Protein AF-A0A6G0T8Z0-F1 (afdb_monomer)

Secondary structure (DSSP, 8-state):
-EEEEESB-TT-HHHHHHHHHHHHHHHT----EEEE-S------SHHHHHHS-S-GGG---TTHHHHHTTSS--SSEEEE---SSS-HHHHHTTTT-EEEETTEEE--SEEEEEETTEEEEEE-SB--HHHHTB-----SSPPTTHHHHTTB--HHHHHHHTT--SPPSEEEESSPBTTGGGGB-HHHHHHH-TTHHHHHHTT-SSBHHHHHHHHHH--SEEEE-SSSS-EEEEEE---SS-SSS---EEEEEE--BSSTT---EEEEE----TTS-S-EEE-HHHHHHHHHTGGG---SSSB-----TTSSS----PPPHHHHHHHHHHTTT--BPP------S--SS---HHHHHHHHHHT---HHHHHHT----SS--S-TTSSHHHHHHHGGGS------------------------PPPPPPPP----------------------------TT---SHHHHHHHHTEETTEESS-HHHHHHHHHHHHHHHHHHHHHTTS-THHHHHHHHHTHHHHHHHHHHHHHHHHHHHHHHHHHHHS-HHHHHHHTTHHHHHHHHHHHHHHT-PPPHHHHHHHHHHHHHHHHHH--S----PPPSS-HHHHHHHHHHHHHHHHHHHHHHHHHTTSGGGGGS-HHHHHHHHHHHHHHHHHHHHHHHHHH-S-----TTHHHH-HHHHHHHHHHHHHHHHHHHHHTTS-HHHHHHHHHHHHHHHHHHHHHHH-----HHHHHHHHHHHHHHHHHHHS-SS-S-HHHHHHHHHHHHHHHHHHHS---HHHHHHHHHHHHHHHHHTTSS----------------------------------------------------PPPPHHHHHHHHHHHHHHHHHHHHHHHHHHGGGHHHHIIIIIHHHHHHHHTSS-HHHHHHHHHHHHHHHHH-S-HHHHHHHHIIIIIISTT--HHHHHHHHHHHHHHHHHHHHHHTTPPPPHHHHHHHHHHHHHHHTSTTTHHHHHHHHHHHHHHH-HHHHHHHHHHH-HHHHHHHHHHHHHTT--------------------------------S-------------------------------------------------------------------

InterPro domains:
  IPR004843 Calcineurin-like, phosphoesterase domain [PF00149] (1-229)
  IPR007271 Nucleotide-sugar transporter [PF04142] (479-751)
  IPR007708 Lariat debranching enzyme, C-terminal [PF05011] (248-366)
  IPR007708 Lariat debranching enzyme, C-terminal [SM01124] (235-368)
  IPR011989 Armadillo-like helical [G3DSA:1.25.10.10] (867-1034)
  IPR016024 Armadillo-type fold [SSF48371] (870-1033)
  IPR029052 Metallo-dependent phosphatase-like [G3DSA:3.60.21.10] (9-257)
  IPR029052 Metallo-dependent phosphatase-like [SSF56300] (1-234)
  IPR037185 Multidrug transporter EmrE superfamily [SSF103481] (680-753)
  IPR041816 Lariat debranching enzyme, N-terminal metallophosphatase domain [cd00844] (3-265)

Foldseek 3Di:
DKEKEFFAALLQLVLVLVVQVVCCVVVVHDHAEYEYQANNALDLDVLLLVLFLDDPVSRDNRHNNCQAVVVDPRPHQYEYAYERGYSLLLLLLQQCKDASGHSYIYRHCWAWKDFQAAIETEHFYAADPLLQLFAQQADPPGDSVSSRSSRHHHPLNLLLLLLDDPAHAEYHHAWDQFPQCVQFDVVVVCVVVVVCVVCNVVSNGTDDSVNVSCLRRLHQEYEYHDPAAWTWGKAFHDDPDDDDDDGRIYTYIYFHYPDPPGRRMDIDDDDGNPVDHRFMFHDLQSLLSCLVCQVVRDNGRDGDDADDPPDPDDSNSNDDVVSSVVLCVLVVVGRTQDSPRDNDPDSPQDRHPSVVVSCVSSVHDSSSCVSSVVDPPPPPDPDPPPPVVVVVVVVPPPDDDDDDDDDDDDDDDDDDDDDDDDDDDDDDDDDDDDDDDDDDDDDDDDDDDDDDDDPDDDPQPLFPPLLVLLLVCDDVLHHLADQLLLQLLLLVLLLVVLLVVCVVPDPPVVLVVLCVVQVVLLVLLLLLLLLVLLLSVLSSVLSSFDDPLVLQLLLLVLLLVLQVLLCVLVVDDDDPLLNVLSVLLSVLSNLQSDDPDDDDDDGPDDPVVSVVSSVSSSNSVSNSLQSLLCLLPHDSNVPPDLSSSSNSNSVSNSVSSVVVVVVVVVVPPDDPNDNCVCVVDPSSVVSSNVSSVVVNVSSVLSSPDPSSLVSLLVSVLSLVSLVVCCVPVVDDQDPSSVSSNVSSVVSSVSCVVPPPDPDPRPLSSVVVSVVVVVVSVVVPDDDVVVVVVVVVVVVVVVVVVPPDDDDDDDDDDDDDDDDDDDDDDDDDDDDDDDDDDDDDDDDDDDDDDDDDDDDDDDDDSVVVVVVVLVVLLVVLQVLLVCLQVPPPCNCVVCQPPPLLVLLVQLLPPDVSSNVSSLSSLLSNLQRPPDSLSSLVSLLVQQQVDPPRDLSSVLSSLVSNLVSLLSNCVNCPPDDDPPVSVVSLLVSLLVQCVPPSCVVSSLVSLVSVCVRRDVVVSLVVCVVPPVVSSVSSVVVCVVSVVPPDDDDDDDDDDDDDYDDDDDDDDDDDDDDDDDDDDDDDDDDDDDDDDDDDDDDDDDDDDDDDDDDDDDDDDDDDDDDDDDDDDDDDDDDDDDDDDDDD

Mean predicted aligned error: 23.26 Å

Organism: Aphis glycines (NCBI:txid307491)

Sequence (1140 aa):
MKIAIEGCAHGELQQIYNTIDLIEKRDNIKVDLLICCGDFQATRNNEDLLTMAVPPKYRQMCTFHKYYTGELVAPILTIFIGGNHEASNHLQELSYGGWAAPNIYYMGLAGVINVGGIRIGGISGIYKSNDYMRGRHEKQPYTEQTKRSIYHIRQLEVFRLKQLKQPIDIMLSHDWPQGIENHGNLKQLLKYKPFFETDIKEGKLGSKPTRELLDELKPKYWFSAHLHCKFAAIVNHTSKDNEETEKKCTKFLSLDKCLPNKRFLQILDIPHDDSKSINLMYDIEWLTILHLTNHLLNTNSNMYYLPGPTASERFDFTPTEEEKTAVFDMFSHDLRIPNNFITLENYKSKTNPQTTNFCEKLCIDDPLALLLGQWSRSNLTENEHEMDSTFSSFVNSTVCSNNEDEIEDTEKSSEKLTMSPFILPEPKNDSTYSNINENSFLNNCSSITMPNTSIEKSDEDIHQSQGLLVKLSQDKGIYNYNIVSVIILTEVTKLVISFFLFCKDNPIRSIIYQTRENYTVLILYMVPAFLYCLYNNLAFVNLSIFDPTTYFILLQLRVILTGIVYQCLFKKDLSKIQWLSLVLLTVGCIIKELKMEGGIQQQPYSLFISLLLMLTQILCSCLAGVYNEYLLKKGQGVNVNVYVQNIYMYTDSILCNLLLWITFKHNENKSNASETDIFKNYMVMFIILNSAMYGVVTSLLLHSLNSIIKVFATAIELVLIAVLSWVLLGYPITLQTMAAVCIVSCSVVVYAKNPITKSTLLKKMGILALIIIVGVYLLARPTPYRCRYAVQAHRRNNHANRHAASGCPALRRPGVHARKVSLRPLPSGTDARLAVRDQEEQVSGQRRPTGSIRRAGRPTAASRMAGRCIVRLHGSRVLAYVIPAVGPQLDALMSPTILPAVITNLAHFSPALRSSSMDAILVYVQHSADPEFVLKSMIVQGLDISGAKSSLTVNVMECVPVVLQQIVKRNGERPIAIPTFVHLVTALSNKMVQATFQQAAVYCLDRVKEIVGRNKFDHYLETFHPIIKKDFEVLCEVYRISSSSGRDSSISSYDDEDDVETPKTPRRVTFGGELIKIRSPEVSDDYHEVQKSTGIPIPIKPALSLPKHPKNEMENTSIKLPLSRQRNYKNMKTDKTFKK

Structure (mmCIF, N/CA/C/O backbone):
data_AF-A0A6G0T8Z0-F1
#
_entry.id   AF-A0A6G0T8Z0-F1
#
loop_
_atom_site.group_PDB
_atom_site.id
_atom_site.type_symbol
_atom_site.label_atom_id
_atom_site.label_alt_id
_atom_site.label_comp_id
_atom_site.label_asym_id
_atom_site.label_entity_id
_atom_site.label_seq_id
_atom_site.pdbx_PDB_ins_code
_atom_site.Cartn_x
_atom_site.Cartn_y
_atom_site.Cartn_z
_atom_site.occupancy
_atom_site.B_iso_or_equiv
_atom_site.auth_seq_id
_atom_site.auth_comp_id
_atom_site.auth_asym_id
_atom_site.auth_atom_id
_atom_site.pdbx_PDB_model_num
ATOM 1 N N . MET A 1 1 ? -19.562 -1.242 33.230 1.00 91.38 1 MET A N 1
ATOM 2 C CA . MET A 1 1 ? -19.415 -2.242 32.150 1.00 91.38 1 MET A CA 1
ATOM 3 C C . MET A 1 1 ? -17.950 -2.608 32.000 1.00 91.38 1 MET A C 1
ATOM 5 O O . MET A 1 1 ? -17.120 -1.717 31.822 1.00 91.38 1 MET A O 1
ATOM 9 N N . LYS A 1 2 ? -17.621 -3.898 32.023 1.00 95.44 2 LYS A N 1
ATOM 10 C CA . LYS A 1 2 ? -16.270 -4.412 31.776 1.00 95.44 2 LYS A CA 1
ATOM 11 C C . LYS A 1 2 ? -16.101 -4.715 30.294 1.00 95.44 2 LYS A C 1
ATOM 13 O O . LYS A 1 2 ? -16.612 -5.708 29.781 1.00 95.44 2 LYS A O 1
ATOM 18 N N . ILE A 1 3 ? -15.371 -3.840 29.614 1.00 97.81 3 ILE A N 1
ATOM 19 C CA . ILE A 1 3 ? -15.199 -3.853 28.163 1.00 97.81 3 ILE A CA 1
ATOM 20 C C . ILE A 1 3 ? -13.775 -4.295 27.833 1.00 97.81 3 ILE A C 1
ATOM 22 O O . ILE A 1 3 ? -12.802 -3.683 28.281 1.00 97.81 3 ILE A O 1
ATOM 26 N N . ALA A 1 4 ? -13.639 -5.352 27.037 1.00 98.19 4 ALA A N 1
ATOM 27 C CA . ALA A 1 4 ? -12.366 -5.766 26.467 1.00 98.19 4 ALA A CA 1
ATOM 28 C C . ALA A 1 4 ? -12.080 -4.956 25.195 1.00 98.19 4 ALA A C 1
ATOM 30 O O . ALA A 1 4 ? -12.844 -5.010 24.237 1.00 98.19 4 ALA A O 1
ATOM 31 N N . ILE A 1 5 ? -10.971 -4.220 25.174 1.00 98.31 5 ILE A N 1
ATOM 32 C CA . ILE A 1 5 ? -10.472 -3.509 23.993 1.00 98.31 5 ILE A CA 1
ATOM 33 C C . ILE A 1 5 ? -9.360 -4.343 23.354 1.00 98.31 5 ILE A C 1
ATOM 35 O O . ILE A 1 5 ? -8.440 -4.782 24.050 1.00 98.31 5 ILE A O 1
ATOM 39 N N . GLU A 1 6 ? -9.434 -4.543 22.041 1.00 97.94 6 GLU A N 1
ATOM 40 C CA . GLU A 1 6 ? -8.470 -5.279 21.218 1.00 97.94 6 GLU A CA 1
ATOM 41 C C . GLU A 1 6 ? -7.914 -4.381 20.098 1.00 97.94 6 GLU A C 1
ATOM 43 O O . GLU A 1 6 ? -8.619 -3.520 19.563 1.00 97.94 6 GLU A O 1
ATOM 48 N N . GLY A 1 7 ? -6.627 -4.548 19.781 1.00 96.06 7 GLY A N 1
ATOM 49 C CA . GLY A 1 7 ? -5.911 -3.778 18.765 1.00 96.06 7 GLY A CA 1
ATOM 50 C C . GLY A 1 7 ? -6.154 -4.246 17.327 1.00 96.06 7 GLY A C 1
ATOM 51 O O . GLY A 1 7 ? -6.980 -3.671 16.623 1.00 96.06 7 GLY A O 1
ATOM 52 N N . CYS A 1 8 ? -5.336 -5.195 16.850 1.00 95.94 8 CYS A N 1
ATOM 53 C CA . CYS A 1 8 ? -5.484 -5.790 15.513 1.00 95.94 8 CYS A CA 1
ATOM 54 C C . CYS A 1 8 ? -5.655 -7.309 15.621 1.00 95.94 8 CYS A C 1
ATOM 56 O O . CYS A 1 8 ? -4.666 -8.030 15.832 1.00 95.94 8 CYS A O 1
ATOM 58 N N . ALA A 1 9 ? -6.874 -7.790 15.386 1.00 93.38 9 ALA A N 1
ATOM 59 C CA . ALA A 1 9 ? -7.212 -9.198 15.556 1.00 93.38 9 ALA A CA 1
ATOM 60 C C . ALA A 1 9 ? -6.564 -10.128 14.518 1.00 93.38 9 ALA A C 1
ATOM 62 O O . ALA A 1 9 ? -6.271 -11.281 14.826 1.00 93.38 9 ALA A O 1
ATOM 63 N N . HIS A 1 10 ? -6.379 -9.668 13.277 1.00 91.38 10 HIS A N 1
ATOM 64 C CA . HIS A 1 10 ? -5.915 -10.465 12.131 1.00 91.38 10 HIS A CA 1
ATOM 65 C C . HIS A 1 10 ? -6.672 -11.798 11.918 1.00 91.38 10 HIS A C 1
ATOM 67 O O . HIS A 1 10 ? -6.127 -12.766 11.383 1.00 91.38 10 HIS A O 1
ATOM 73 N N . GLY A 1 11 ? -7.947 -11.859 12.319 1.00 90.81 11 GLY A N 1
ATOM 74 C CA . GLY A 1 11 ? -8.794 -13.054 12.232 1.00 90.81 11 GLY A CA 1
ATOM 75 C C . GLY A 1 11 ? -8.539 -14.121 13.309 1.00 90.81 11 GLY A C 1
ATOM 76 O O . GLY A 1 11 ? -9.153 -15.193 13.255 1.00 90.81 11 GLY A O 1
ATOM 77 N N . GLU A 1 12 ? -7.681 -13.848 14.297 1.00 93.56 12 GLU A N 1
ATOM 78 C CA . GLU A 1 12 ? -7.335 -14.742 15.419 1.00 93.56 12 GLU A CA 1
ATOM 79 C C . GLU A 1 12 ? -8.383 -14.707 16.551 1.00 93.56 12 GLU A C 1
ATOM 81 O O . GLU A 1 12 ? -8.062 -14.760 17.738 1.00 93.56 12 GLU A O 1
ATOM 86 N N . LEU A 1 13 ? -9.667 -14.623 16.187 1.00 95.12 13 LEU A N 1
ATOM 87 C CA . LEU A 1 13 ? -10.792 -14.439 17.112 1.00 95.12 13 LEU A CA 1
ATOM 88 C C . LEU A 1 13 ? -10.840 -15.512 18.206 1.00 95.12 13 LEU A C 1
ATOM 90 O O . LEU A 1 13 ? -11.036 -15.183 19.372 1.00 95.12 13 LEU A O 1
ATOM 94 N N . GLN A 1 14 ? -10.565 -16.776 17.870 1.00 93.94 14 GLN A N 1
ATOM 95 C CA . GLN A 1 14 ? -10.483 -17.838 18.877 1.00 93.94 14 GLN A CA 1
ATOM 96 C C . GLN A 1 14 ? -9.370 -17.587 19.912 1.00 93.94 14 GLN A C 1
ATOM 98 O O . GLN A 1 14 ? -9.564 -17.882 21.088 1.00 93.94 14 GLN A O 1
ATOM 103 N N . GLN A 1 15 ? -8.222 -17.017 19.519 1.00 94.38 15 GLN A N 1
ATOM 104 C CA . GLN A 1 15 ? -7.159 -16.663 20.471 1.00 94.38 15 GLN A CA 1
ATOM 105 C C . GLN A 1 15 ? -7.593 -15.507 21.379 1.00 94.38 15 GLN A C 1
ATOM 107 O O . GLN A 1 15 ? -7.309 -15.535 22.576 1.00 94.38 15 GLN A O 1
ATOM 112 N N . ILE A 1 16 ? -8.323 -14.527 20.836 1.00 96.62 16 ILE A N 1
ATOM 113 C CA . ILE A 1 16 ? -8.872 -13.395 21.593 1.00 96.62 16 ILE A CA 1
ATOM 114 C C . ILE A 1 16 ? -9.897 -13.887 22.621 1.00 96.62 16 ILE A C 1
ATOM 116 O O . ILE A 1 16 ? -9.712 -13.636 23.811 1.00 96.62 16 ILE A O 1
ATOM 120 N N . TYR A 1 17 ? -10.911 -14.659 22.211 1.00 97.44 17 TYR A N 1
ATOM 121 C CA . TYR A 1 17 ? -11.910 -15.203 23.139 1.00 97.44 17 TYR A CA 1
ATOM 122 C C . TYR A 1 17 ? -11.292 -16.139 24.187 1.00 97.44 17 TYR A C 1
ATOM 124 O O . TYR A 1 17 ? -11.612 -16.005 25.364 1.00 97.44 17 TYR A O 1
ATOM 132 N N . ASN A 1 18 ? -10.355 -17.018 23.806 1.00 95.88 18 ASN A N 1
ATOM 133 C CA . ASN A 1 18 ? -9.635 -17.867 24.767 1.00 95.88 18 ASN A CA 1
ATOM 134 C C . ASN A 1 18 ? -8.807 -17.031 25.760 1.00 95.88 18 ASN A C 1
ATOM 136 O O . ASN A 1 18 ? -8.701 -17.387 26.930 1.00 95.88 18 ASN A O 1
ATOM 140 N N . THR A 1 19 ? -8.219 -15.915 25.316 1.00 95.69 19 THR A N 1
ATOM 141 C CA . THR A 1 19 ? -7.481 -15.001 26.203 1.00 95.69 19 THR A CA 1
ATOM 142 C C . THR A 1 19 ? -8.427 -14.298 27.174 1.00 95.69 19 THR A C 1
ATOM 144 O O . THR A 1 19 ? -8.080 -14.155 28.344 1.00 95.69 19 THR A O 1
ATOM 147 N N . ILE A 1 20 ? -9.621 -13.896 26.726 1.00 97.19 20 ILE A N 1
ATOM 148 C CA . ILE A 1 20 ? -10.634 -13.292 27.601 1.00 97.19 20 ILE A CA 1
ATOM 149 C C . ILE A 1 20 ? -11.137 -14.319 28.622 1.00 97.19 20 ILE A C 1
ATOM 151 O O . ILE A 1 20 ? -11.077 -14.030 29.808 1.00 97.19 20 ILE A O 1
ATOM 155 N N . ASP A 1 21 ? -11.524 -15.526 28.201 1.00 97.19 21 ASP A N 1
ATOM 156 C CA . ASP A 1 21 ? -11.962 -16.627 29.080 1.00 97.19 21 ASP A CA 1
ATOM 157 C C . ASP A 1 21 ? -10.933 -16.958 30.182 1.00 97.19 21 ASP A C 1
ATOM 159 O O . ASP A 1 21 ? -11.286 -17.116 31.353 1.00 97.19 21 ASP A O 1
ATOM 163 N N . LEU A 1 22 ? -9.639 -16.981 29.839 1.00 96.31 22 LEU A N 1
ATOM 164 C CA . LEU A 1 22 ? -8.559 -17.159 30.814 1.00 96.31 22 LEU A CA 1
ATOM 165 C C . LEU A 1 22 ? -8.447 -15.990 31.807 1.00 96.31 22 LEU A C 1
ATOM 167 O O . LEU A 1 22 ? -8.114 -16.218 32.970 1.00 96.31 22 LEU A O 1
ATOM 171 N N . ILE A 1 23 ? -8.718 -14.753 31.381 1.00 95.81 23 ILE A N 1
ATOM 172 C CA . ILE A 1 23 ? -8.707 -13.578 32.265 1.00 95.81 23 ILE A CA 1
ATOM 173 C C . ILE A 1 23 ? -9.970 -13.539 33.139 1.00 95.81 23 ILE A C 1
ATOM 175 O O . ILE A 1 23 ? -9.850 -13.293 34.337 1.00 95.81 23 ILE A O 1
ATOM 179 N N . GLU A 1 24 ? -11.147 -13.854 32.589 1.00 97.06 24 GLU A N 1
ATOM 180 C CA . GLU A 1 24 ? -12.406 -13.991 33.337 1.00 97.06 24 GLU A CA 1
ATOM 181 C C . GLU A 1 24 ? -12.250 -14.981 34.497 1.00 97.06 24 GLU A C 1
ATOM 183 O O . GLU A 1 24 ? -12.556 -14.653 35.646 1.00 97.06 24 GLU A O 1
ATOM 188 N N . LYS A 1 25 ? -11.682 -16.160 34.212 1.00 96.31 25 LYS A N 1
ATOM 189 C CA . LYS A 1 25 ? -11.425 -17.218 35.201 1.00 96.31 25 LYS A CA 1
ATOM 190 C C . LYS A 1 25 ? -10.343 -16.855 36.218 1.00 96.31 25 LYS A C 1
ATOM 192 O O . LYS A 1 25 ? -10.483 -17.208 37.385 1.00 96.31 25 LYS A O 1
ATOM 197 N N . ARG A 1 26 ? -9.264 -16.181 35.801 1.00 96.62 26 ARG A N 1
ATOM 198 C CA . ARG A 1 26 ? -8.142 -15.825 36.692 1.00 96.62 26 ARG A CA 1
ATOM 199 C C . ARG A 1 26 ? -8.487 -14.669 37.630 1.00 96.62 26 ARG A C 1
ATOM 201 O O . ARG A 1 26 ? -8.154 -14.731 38.809 1.00 96.62 26 ARG A O 1
ATOM 208 N N . ASP A 1 27 ? -9.136 -13.629 37.110 1.00 95.00 27 ASP A N 1
ATOM 209 C CA . ASP A 1 27 ? -9.414 -12.392 37.854 1.00 95.00 27 ASP A CA 1
ATOM 210 C C . ASP A 1 27 ? -10.822 -12.388 38.486 1.00 95.00 27 ASP A C 1
ATOM 212 O O . ASP A 1 27 ? -11.193 -11.426 39.156 1.00 95.00 27 ASP A O 1
ATOM 216 N N . ASN A 1 28 ? -11.598 -13.463 38.283 1.00 94.50 28 ASN A N 1
ATOM 217 C CA . ASN A 1 28 ? -12.999 -13.623 38.687 1.00 94.50 28 ASN A CA 1
ATOM 218 C C . ASN A 1 28 ? -13.881 -12.443 38.236 1.00 94.50 28 ASN A C 1
ATOM 220 O O . ASN A 1 28 ? -14.538 -11.766 39.033 1.00 94.50 28 ASN A O 1
ATOM 224 N N . ILE A 1 29 ? -13.858 -12.173 36.930 1.00 95.62 29 ILE A N 1
ATOM 225 C CA . ILE A 1 29 ? -14.641 -11.113 36.288 1.00 95.62 29 ILE A CA 1
ATOM 226 C C . ILE A 1 29 ? -15.451 -11.668 35.119 1.00 95.62 29 ILE A C 1
ATOM 228 O O . ILE A 1 29 ? -15.046 -12.636 34.487 1.00 95.62 29 ILE A O 1
ATOM 232 N N . LYS A 1 30 ? -16.558 -11.002 34.788 1.00 95.06 30 LYS A N 1
ATOM 233 C CA . LYS A 1 30 ? -17.209 -11.127 33.483 1.00 95.06 30 LYS A CA 1
ATOM 234 C C . LYS A 1 30 ? -16.829 -9.929 32.609 1.00 95.06 30 LYS A C 1
ATOM 236 O O . LYS A 1 30 ? -16.632 -8.831 33.133 1.00 95.06 30 LYS A O 1
ATOM 241 N N . VAL A 1 31 ? -16.686 -10.163 31.311 1.00 96.94 31 VAL A N 1
ATOM 242 C CA . VAL A 1 31 ? -16.575 -9.163 30.248 1.00 96.94 31 VAL A CA 1
ATOM 243 C C . VAL A 1 31 ? -17.905 -9.111 29.505 1.00 96.94 31 VAL A C 1
ATOM 245 O O . VAL A 1 31 ? -18.423 -10.134 29.054 1.00 96.94 31 VAL A O 1
ATOM 248 N N . ASP A 1 32 ? -18.430 -7.899 29.378 1.00 95.88 32 ASP A N 1
ATOM 249 C CA . ASP A 1 32 ? -19.763 -7.614 28.846 1.00 95.88 32 ASP A CA 1
ATOM 250 C C . ASP A 1 32 ? -19.732 -7.388 27.324 1.00 95.88 32 ASP A C 1
ATOM 252 O O . ASP A 1 32 ? -20.651 -7.769 26.600 1.00 95.88 32 ASP A O 1
ATOM 256 N N . LEU A 1 33 ? -18.649 -6.769 26.839 1.00 97.56 33 LEU A N 1
ATOM 257 C CA . LEU A 1 33 ? -18.468 -6.319 25.459 1.00 97.56 33 LEU A CA 1
ATOM 258 C C . LEU A 1 33 ? -16.999 -6.470 25.033 1.00 97.56 33 LEU A C 1
ATOM 260 O O . LEU A 1 33 ? -16.087 -6.121 25.787 1.00 97.56 33 LEU A O 1
ATOM 264 N N . LEU A 1 34 ? -16.769 -6.935 23.805 1.00 98.44 34 LEU A N 1
ATOM 265 C CA . LEU A 1 34 ? -15.481 -6.897 23.110 1.00 98.44 34 LEU A CA 1
ATOM 266 C C . LEU A 1 34 ? -15.522 -5.832 22.005 1.00 98.44 34 LEU A C 1
ATOM 268 O O . LEU A 1 34 ? -16.447 -5.803 21.196 1.00 98.44 34 LEU A O 1
ATOM 272 N N . ILE A 1 35 ? -14.499 -4.980 21.952 1.00 98.56 35 ILE A N 1
ATOM 273 C CA . ILE A 1 35 ? -14.299 -3.962 20.918 1.00 98.56 35 ILE A CA 1
ATOM 274 C C . ILE A 1 35 ? -12.988 -4.244 20.181 1.00 98.56 35 ILE A C 1
ATOM 276 O O . ILE A 1 35 ? -11.913 -4.089 20.764 1.00 98.56 35 ILE A O 1
ATOM 280 N N . CYS A 1 36 ? -13.059 -4.596 18.896 1.00 98.50 36 CYS A N 1
ATOM 281 C CA . CYS A 1 36 ? -11.875 -4.745 18.042 1.00 98.50 36 CYS A CA 1
ATOM 282 C C . CYS A 1 36 ? -11.640 -3.489 17.191 1.00 98.50 36 CYS A C 1
ATOM 284 O O . CYS A 1 36 ? -12.494 -3.081 16.399 1.00 98.50 36 CYS A O 1
ATOM 286 N N . CYS A 1 37 ? -10.446 -2.906 17.298 1.00 97.94 37 CYS A N 1
ATOM 287 C CA . CYS A 1 37 ? -10.084 -1.647 16.639 1.00 97.94 37 CYS A CA 1
ATOM 288 C C . CYS A 1 37 ? -9.593 -1.815 15.180 1.00 97.94 37 CYS A C 1
ATOM 290 O O . CYS A 1 37 ? -8.911 -0.935 14.655 1.00 97.94 37 CYS A O 1
ATOM 292 N N . GLY A 1 38 ? -9.934 -2.919 14.507 1.00 94.88 38 GLY A N 1
ATOM 293 C CA . GLY A 1 38 ? -9.711 -3.157 13.071 1.00 94.88 38 GLY A CA 1
ATOM 294 C C . GLY A 1 38 ? -8.622 -4.170 12.713 1.00 94.88 38 GLY A C 1
ATOM 295 O O . GLY A 1 38 ? -8.073 -4.850 13.571 1.00 94.88 38 GLY A O 1
ATOM 296 N N . ASP A 1 39 ? -8.360 -4.322 11.410 1.00 96.56 39 ASP A N 1
ATOM 297 C CA . ASP A 1 39 ? -7.684 -5.499 10.831 1.00 96.56 39 ASP A CA 1
ATOM 298 C C . ASP A 1 39 ? -8.350 -6.809 11.318 1.00 96.56 39 ASP A C 1
ATOM 300 O O . ASP A 1 39 ? -7.689 -7.785 11.676 1.00 96.56 39 ASP A O 1
ATOM 304 N N . PHE A 1 40 ? -9.687 -6.814 11.359 1.00 97.06 40 PHE A N 1
ATOM 305 C CA . PHE A 1 40 ? -10.518 -7.884 11.913 1.00 97.06 40 PHE A CA 1
ATOM 306 C C . PHE A 1 40 ? -10.476 -9.156 11.053 1.00 97.06 40 PHE A C 1
ATOM 308 O O . PHE A 1 40 ? -10.515 -10.266 11.584 1.00 97.06 40 PHE A O 1
ATOM 315 N N . GLN A 1 41 ? -10.329 -8.997 9.731 1.00 95.38 41 GLN A N 1
ATOM 316 C CA . GLN A 1 41 ? -10.283 -10.068 8.731 1.00 95.38 41 GLN A CA 1
ATOM 317 C C . GLN A 1 41 ? -11.568 -10.918 8.705 1.00 95.38 41 GLN A C 1
ATOM 319 O O . GLN A 1 41 ? -11.531 -12.141 8.846 1.00 95.38 41 GLN A O 1
ATOM 324 N N . ALA A 1 42 ? -12.708 -10.265 8.444 1.00 95.38 42 ALA A N 1
ATOM 325 C CA . ALA A 1 42 ? -14.044 -10.873 8.313 1.00 95.38 42 ALA A CA 1
ATOM 326 C C . ALA A 1 42 ? -14.235 -11.780 7.061 1.00 95.38 42 ALA A C 1
ATOM 328 O O . ALA A 1 42 ? -15.237 -11.673 6.351 1.00 95.38 42 ALA A O 1
ATOM 329 N N . THR A 1 43 ? -13.274 -12.652 6.732 1.00 94.38 43 THR A N 1
ATOM 330 C CA . THR A 1 43 ? -13.308 -13.529 5.545 1.00 94.38 43 THR A CA 1
ATOM 331 C C . THR A 1 43 ? -14.192 -14.754 5.753 1.00 94.38 43 THR A C 1
ATOM 333 O O . THR A 1 43 ? -13.838 -15.647 6.526 1.00 94.38 43 THR A O 1
ATOM 336 N N . ARG A 1 44 ? -15.298 -14.837 5.012 1.00 93.12 44 ARG A N 1
ATOM 337 C CA . ARG A 1 44 ? -16.232 -15.976 5.013 1.00 93.12 44 ARG A CA 1
ATOM 338 C C . ARG A 1 44 ? -15.701 -17.125 4.161 1.00 93.12 44 ARG A C 1
ATOM 340 O O . ARG A 1 44 ? -15.872 -18.291 4.497 1.00 93.12 44 ARG A O 1
ATOM 347 N N . ASN A 1 45 ? -15.052 -16.790 3.045 1.00 91.25 45 ASN A N 1
ATOM 348 C CA . ASN A 1 45 ? -14.615 -17.744 2.027 1.00 91.25 45 ASN A CA 1
ATOM 349 C C . ASN A 1 45 ? -13.312 -17.304 1.314 1.00 91.25 45 ASN A C 1
ATOM 351 O O . ASN A 1 45 ? -12.768 -16.223 1.552 1.00 91.25 45 ASN A O 1
ATOM 355 N N . ASN A 1 46 ? -12.815 -18.148 0.402 1.00 90.38 46 ASN A N 1
ATOM 356 C CA . ASN A 1 46 ? -11.595 -17.876 -0.368 1.00 90.38 46 ASN A CA 1
ATOM 357 C C . ASN A 1 46 ? -11.723 -16.714 -1.379 1.00 90.38 46 ASN A C 1
ATOM 359 O O . ASN A 1 46 ? -10.698 -16.138 -1.742 1.00 90.38 46 ASN A O 1
ATOM 363 N N . GLU A 1 47 ? -12.925 -16.357 -1.846 1.00 88.75 47 GLU A N 1
ATOM 364 C CA . GLU A 1 47 ? -13.124 -15.196 -2.730 1.00 88.75 47 GLU A CA 1
ATOM 365 C C . GLU A 1 47 ? -12.935 -13.887 -1.941 1.00 88.75 47 GLU A C 1
ATOM 367 O O . GLU A 1 47 ? -12.157 -13.032 -2.374 1.00 88.75 47 GLU A O 1
ATOM 372 N N . ASP A 1 48 ? -13.501 -13.784 -0.730 1.00 91.56 48 ASP A N 1
ATOM 373 C CA . ASP A 1 48 ? -13.251 -12.670 0.203 1.00 91.56 48 ASP A CA 1
ATOM 374 C C . ASP A 1 48 ? -11.742 -12.481 0.453 1.00 91.56 48 ASP A C 1
ATOM 376 O O . ASP A 1 48 ? -11.204 -11.376 0.318 1.00 91.56 48 ASP A O 1
ATOM 380 N N . LEU A 1 49 ? -11.024 -13.577 0.736 1.00 90.62 49 LEU A N 1
ATOM 381 C CA . LEU A 1 49 ? -9.574 -13.576 0.974 1.00 90.62 49 LEU A CA 1
ATOM 382 C C . LEU A 1 49 ? -8.755 -13.136 -0.262 1.00 90.62 49 LEU A C 1
ATOM 384 O O . LEU A 1 49 ? -7.616 -12.672 -0.134 1.00 90.62 49 LEU A O 1
ATOM 388 N N . LEU A 1 50 ? -9.311 -13.230 -1.475 1.00 90.12 50 LEU A N 1
ATOM 389 C CA . LEU A 1 50 ? -8.679 -12.704 -2.689 1.00 90.12 50 LEU A CA 1
ATOM 390 C C . LEU A 1 50 ? -8.852 -11.184 -2.856 1.00 90.12 50 LEU A C 1
ATOM 392 O O . LEU A 1 50 ? -7.997 -10.561 -3.513 1.00 90.12 50 LEU A O 1
ATOM 396 N N . THR A 1 51 ? -9.891 -10.591 -2.251 1.00 90.00 51 THR A N 1
ATOM 397 C CA . THR A 1 51 ? -10.120 -9.132 -2.225 1.00 90.00 51 THR A CA 1
ATOM 398 C C . THR A 1 51 ? -9.170 -8.405 -1.275 1.00 90.00 51 THR A C 1
ATOM 400 O O . THR A 1 51 ? -8.696 -7.322 -1.607 1.00 90.00 51 THR A O 1
ATOM 403 N N . MET A 1 52 ? -8.819 -9.038 -0.155 1.00 92.81 52 MET A N 1
ATOM 404 C CA . MET A 1 52 ? -7.967 -8.479 0.894 1.00 92.81 52 MET A CA 1
ATOM 405 C C . MET A 1 52 ? -6.605 -7.984 0.366 1.00 92.81 52 MET A C 1
ATOM 407 O O . MET A 1 52 ? -5.884 -8.700 -0.341 1.00 92.81 52 MET A O 1
ATOM 411 N N . ALA A 1 53 ? -6.199 -6.772 0.763 1.00 92.88 53 ALA A N 1
ATOM 412 C CA . ALA A 1 53 ? -4.974 -6.106 0.293 1.00 92.88 53 ALA A CA 1
ATOM 413 C C . ALA A 1 53 ? -3.647 -6.667 0.857 1.00 92.88 53 ALA A C 1
ATOM 415 O O . ALA A 1 53 ? -2.573 -6.096 0.643 1.00 92.88 53 ALA A O 1
ATOM 416 N N . VAL A 1 54 ? -3.698 -7.816 1.531 1.00 89.38 54 VAL A N 1
ATOM 417 C CA . VAL A 1 54 ? -2.544 -8.531 2.091 1.00 89.38 54 VAL A CA 1
ATOM 418 C C . VAL A 1 54 ? -1.679 -9.157 0.975 1.00 89.38 54 VAL A C 1
ATOM 420 O O . VAL A 1 54 ? -2.221 -9.715 0.012 1.00 89.38 54 VAL A O 1
ATOM 423 N N . PRO A 1 55 ? -0.330 -9.137 1.066 1.00 87.06 55 PRO A N 1
ATOM 424 C CA . PRO A 1 55 ? 0.544 -9.871 0.146 1.00 87.06 55 PRO A CA 1
ATOM 425 C C . PRO A 1 55 ? 0.250 -11.386 0.164 1.00 87.06 55 PRO A C 1
ATOM 427 O O . PRO A 1 55 ? 0.176 -11.948 1.252 1.00 87.06 55 PRO A O 1
ATOM 430 N N . PRO A 1 56 ? 0.166 -12.100 -0.980 1.00 85.62 56 PRO A N 1
ATOM 431 C CA . PRO A 1 56 ? -0.366 -13.474 -1.029 1.00 85.62 56 PRO A CA 1
ATOM 432 C C . PRO A 1 56 ? 0.252 -14.518 -0.083 1.00 85.62 56 PRO A C 1
ATOM 434 O O . PRO A 1 56 ? -0.414 -15.484 0.255 1.00 85.62 56 PRO A O 1
ATOM 437 N N . LYS A 1 57 ? 1.498 -14.327 0.372 1.00 86.75 57 LYS A N 1
ATOM 438 C CA . LYS A 1 57 ? 2.177 -15.191 1.361 1.00 86.75 57 LYS A CA 1
ATOM 439 C C . LYS A 1 57 ? 1.695 -15.033 2.815 1.00 86.75 57 LYS A C 1
ATOM 441 O O . LYS A 1 57 ? 2.144 -15.781 3.670 1.00 86.75 57 LYS A O 1
ATOM 446 N N . TYR A 1 58 ? 0.862 -14.034 3.095 1.00 84.38 58 TYR A N 1
ATOM 447 C CA . TYR A 1 58 ? 0.314 -13.730 4.422 1.00 84.38 58 TYR A CA 1
ATOM 448 C C . TYR A 1 58 ? -1.219 -13.847 4.461 1.00 84.38 58 TYR A C 1
ATOM 450 O O . TYR A 1 58 ? -1.834 -13.512 5.464 1.00 84.38 58 TYR A O 1
ATOM 458 N N . ARG A 1 59 ? -1.847 -14.297 3.367 1.00 88.88 59 ARG A N 1
ATOM 459 C CA . ARG A 1 59 ? -3.295 -14.515 3.298 1.00 88.88 59 ARG A CA 1
ATOM 460 C C . ARG A 1 59 ? -3.640 -15.841 3.962 1.00 88.88 59 ARG A C 1
ATOM 462 O O . ARG A 1 59 ? -3.153 -16.881 3.525 1.00 88.88 59 ARG A O 1
ATOM 469 N N . GLN A 1 60 ? -4.477 -15.789 4.989 1.00 87.06 60 GLN A N 1
ATOM 470 C CA . GLN A 1 60 ? -4.967 -16.940 5.741 1.00 87.06 60 GLN A CA 1
ATOM 471 C C . GLN A 1 60 ? -6.466 -16.738 6.017 1.00 87.06 60 GLN A C 1
ATOM 473 O O . GLN A 1 60 ? -6.908 -15.605 6.184 1.00 87.06 60 GLN A O 1
ATOM 478 N N . MET A 1 61 ? -7.243 -17.826 6.041 1.00 88.31 61 MET A N 1
ATOM 479 C CA . MET A 1 61 ? -8.690 -17.802 6.343 1.00 88.31 61 MET A CA 1
ATOM 480 C C . MET A 1 61 ? -9.006 -17.627 7.841 1.00 88.31 61 MET A C 1
ATOM 482 O O . MET A 1 61 ? -10.172 -17.451 8.201 1.00 88.31 61 MET A O 1
ATOM 486 N N . CYS A 1 62 ? -7.976 -17.734 8.690 1.00 92.94 62 CYS A N 1
ATOM 487 C CA . CYS A 1 62 ? -8.009 -17.674 10.152 1.00 92.94 62 CYS A CA 1
ATOM 488 C C . CYS A 1 62 ? -9.252 -18.375 10.741 1.00 92.94 62 CYS A C 1
ATOM 490 O O . CY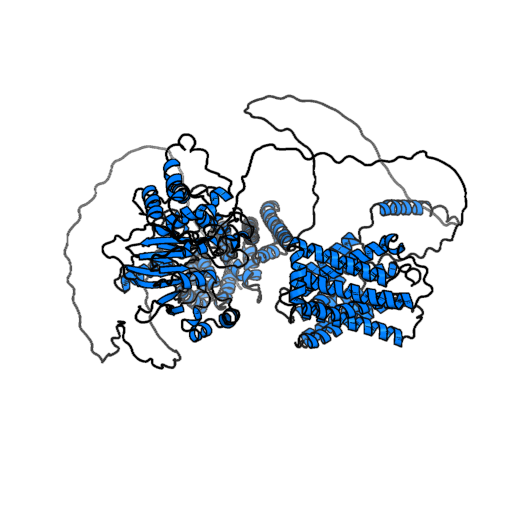S A 1 62 ? -9.526 -19.513 10.359 1.00 92.94 62 CYS A O 1
ATOM 492 N N . THR A 1 63 ? -9.996 -17.738 11.656 1.00 93.12 63 THR A N 1
ATOM 493 C CA . THR A 1 63 ? -11.137 -18.383 12.345 1.00 93.12 63 THR A CA 1
ATOM 494 C C . THR A 1 63 ? -12.518 -17.804 12.020 1.00 93.12 63 THR A C 1
ATOM 496 O O . THR A 1 63 ? -13.508 -18.497 12.234 1.00 93.12 63 THR A O 1
ATOM 499 N N . PHE A 1 64 ? -12.623 -16.595 11.449 1.00 96.56 64 PHE A N 1
ATOM 500 C CA . PHE A 1 64 ? -13.915 -15.906 11.262 1.00 96.56 64 PHE A CA 1
ATOM 501 C C . PHE A 1 64 ? -14.965 -16.717 10.483 1.00 96.56 64 PHE A C 1
ATOM 503 O O . PHE A 1 64 ? -16.132 -16.730 10.868 1.00 96.56 64 PHE A O 1
ATOM 510 N N . HIS A 1 65 ? -14.560 -17.438 9.432 1.00 94.88 65 HIS A N 1
ATOM 511 C CA . HIS A 1 65 ? -15.473 -18.246 8.617 1.00 94.88 65 HIS A CA 1
ATOM 512 C C . HIS A 1 65 ? -16.311 -19.243 9.439 1.00 94.88 65 HIS A C 1
ATOM 514 O O . HIS A 1 65 ? -17.459 -19.487 9.085 1.00 94.88 65 HIS A O 1
ATOM 520 N N . LYS A 1 66 ? -15.781 -19.755 10.560 1.00 95.50 66 LYS A N 1
ATOM 521 C CA . LYS A 1 66 ? -16.481 -20.673 11.476 1.00 95.50 66 LYS A CA 1
ATOM 522 C C . LYS A 1 66 ? -17.623 -20.001 12.237 1.00 95.50 66 LYS A C 1
ATOM 524 O O . LYS A 1 66 ? -18.654 -20.621 12.472 1.00 95.50 66 LYS A O 1
ATOM 529 N N . TYR A 1 67 ? -17.446 -18.730 12.598 1.00 96.12 67 TYR A N 1
ATOM 530 C CA . TYR A 1 67 ? -18.495 -17.916 13.211 1.00 96.12 67 TYR A CA 1
ATOM 531 C C . TYR A 1 67 ? -19.555 -17.528 12.175 1.00 96.12 67 TYR A C 1
ATOM 533 O O . TYR A 1 67 ? -20.744 -17.556 12.472 1.00 96.12 67 TYR A O 1
ATOM 541 N N . TYR A 1 68 ? -19.141 -17.244 10.934 1.00 95.00 68 TYR A N 1
ATOM 542 C CA . TYR A 1 68 ? -20.068 -16.968 9.833 1.00 95.00 68 TYR A CA 1
ATOM 543 C C . TYR A 1 68 ? -20.974 -18.164 9.496 1.00 95.00 68 TYR A C 1
ATOM 545 O O . TYR A 1 68 ? -22.160 -17.981 9.243 1.00 95.00 68 TYR A O 1
ATOM 553 N N . THR A 1 69 ? -20.435 -19.389 9.500 1.00 93.00 69 THR A N 1
ATOM 554 C CA . THR A 1 69 ? -21.202 -20.616 9.212 1.00 93.00 69 THR A CA 1
ATOM 555 C C . THR A 1 69 ? -21.957 -21.188 10.414 1.00 93.00 69 THR A C 1
ATOM 557 O O . THR A 1 69 ? -22.677 -22.168 10.246 1.00 93.00 69 THR A O 1
ATOM 560 N N . GLY A 1 70 ? -21.789 -20.628 11.617 1.00 92.25 70 GLY A N 1
ATOM 561 C CA . GLY A 1 70 ? -22.372 -21.172 12.848 1.00 92.25 70 GLY A CA 1
ATOM 562 C C . GLY A 1 70 ? -21.700 -22.450 13.373 1.00 92.25 70 GLY A C 1
ATOM 563 O O . GLY A 1 70 ? -22.251 -23.100 14.255 1.00 92.25 70 GLY A O 1
ATOM 564 N N . GLU A 1 71 ? -20.508 -22.810 12.877 1.00 94.06 71 GLU A N 1
ATOM 565 C CA . GLU A 1 71 ? -19.667 -23.853 13.498 1.00 94.06 71 GLU A CA 1
ATOM 566 C C . GLU A 1 71 ? -19.195 -23.412 14.898 1.00 94.06 71 GLU A C 1
ATOM 568 O O . GLU A 1 71 ? -19.003 -24.234 15.792 1.00 94.06 71 GLU A O 1
ATOM 573 N N . LEU A 1 72 ? -19.031 -22.099 15.088 1.00 94.56 72 LEU A N 1
ATOM 574 C CA . LEU A 1 72 ? -18.738 -21.452 16.363 1.00 94.56 72 LEU A CA 1
ATOM 575 C C . LEU A 1 72 ? -19.709 -20.289 16.599 1.00 94.56 72 LEU A C 1
ATOM 577 O O . LEU A 1 72 ? -20.190 -19.663 15.658 1.00 94.56 72 LEU A O 1
ATOM 581 N N . VAL A 1 73 ? -19.943 -19.954 17.867 1.00 92.06 73 VAL A N 1
ATOM 582 C CA . VAL A 1 73 ? -20.713 -18.774 18.294 1.00 92.06 73 VAL A CA 1
ATOM 583 C C . VAL A 1 73 ? -19.791 -17.865 19.103 1.00 92.06 73 VAL A C 1
ATOM 585 O O . VAL A 1 73 ? -18.978 -18.356 19.888 1.00 92.06 73 VAL A O 1
ATOM 588 N N . ALA A 1 74 ? -19.874 -16.547 18.907 1.00 96.44 74 ALA A N 1
ATOM 589 C CA . ALA A 1 74 ? -19.081 -15.602 19.688 1.00 96.44 74 ALA A CA 1
ATOM 590 C C . ALA A 1 74 ? -19.603 -15.545 21.142 1.00 96.44 74 ALA A C 1
ATOM 592 O O . ALA A 1 74 ? -20.773 -15.210 21.346 1.00 96.44 74 ALA A O 1
ATOM 593 N N . PRO A 1 75 ? -18.776 -15.864 22.159 1.00 96.06 75 PRO A N 1
ATOM 594 C CA . PRO A 1 75 ? -19.225 -16.012 23.550 1.00 96.06 75 PRO A CA 1
ATOM 595 C C . PRO A 1 75 ? -19.474 -14.678 24.274 1.00 96.06 75 PRO A C 1
ATOM 597 O O . PRO A 1 75 ? -19.957 -14.671 25.403 1.00 96.06 75 PRO A O 1
ATOM 600 N N . ILE A 1 76 ? -19.099 -13.559 23.650 1.00 96.31 76 ILE A N 1
ATOM 601 C CA . ILE A 1 76 ? -19.203 -12.191 24.164 1.00 96.31 76 ILE A CA 1
ATOM 602 C C . ILE A 1 76 ? -19.662 -11.321 22.994 1.00 96.31 76 ILE A C 1
ATOM 604 O O . ILE A 1 76 ? -19.190 -11.520 21.868 1.00 96.31 76 ILE A O 1
ATOM 608 N N . LEU A 1 77 ? -20.562 -10.367 23.251 1.00 97.12 77 LEU A N 1
ATOM 609 C CA . LEU A 1 77 ? -20.985 -9.396 22.244 1.00 97.12 77 LEU A CA 1
ATOM 610 C C . LEU A 1 77 ? -19.757 -8.667 21.698 1.00 97.12 77 LEU A C 1
ATOM 612 O O . LEU A 1 77 ? -18.979 -8.098 22.461 1.00 97.12 77 LEU A O 1
ATOM 616 N N . THR A 1 78 ? -19.559 -8.724 20.384 1.00 98.38 78 THR A N 1
ATOM 617 C CA . THR A 1 78 ? -18.333 -8.237 19.746 1.00 98.38 78 THR A CA 1
ATOM 618 C C . THR A 1 78 ? -18.662 -7.181 18.706 1.00 98.38 78 THR A C 1
ATOM 620 O O . THR A 1 78 ? -19.310 -7.484 17.705 1.00 98.38 78 THR A O 1
ATOM 623 N N . ILE A 1 79 ? -18.196 -5.950 18.917 1.00 98.31 79 ILE A N 1
ATOM 624 C CA . ILE A 1 79 ? -18.285 -4.862 17.936 1.00 98.31 79 ILE A CA 1
ATOM 625 C C . ILE A 1 79 ? -16.918 -4.598 17.301 1.00 98.31 79 ILE A C 1
ATOM 627 O O . ILE A 1 79 ? -15.880 -4.701 17.963 1.00 98.31 79 ILE A O 1
ATOM 631 N N . PHE A 1 80 ? -16.895 -4.252 16.014 1.00 98.69 80 PHE A N 1
ATOM 632 C CA . PHE A 1 80 ? -15.649 -3.901 15.330 1.00 98.69 80 PHE A CA 1
ATOM 633 C C . PHE A 1 80 ? -15.817 -2.828 14.249 1.00 98.69 80 PHE A C 1
ATOM 635 O O . PHE A 1 80 ? -16.865 -2.696 13.611 1.00 98.69 80 PHE A O 1
ATOM 642 N N . ILE A 1 81 ? -14.725 -2.097 14.025 1.00 98.69 81 ILE A N 1
ATOM 643 C CA . ILE A 1 81 ? -14.482 -1.255 12.845 1.00 98.69 81 ILE A CA 1
ATOM 644 C C . ILE A 1 81 ? -13.507 -1.966 11.898 1.00 98.69 81 ILE A C 1
ATOM 646 O O . ILE A 1 81 ? -12.785 -2.870 12.311 1.00 98.69 81 ILE A O 1
ATOM 650 N N . GLY A 1 82 ? -13.461 -1.571 10.628 1.00 97.81 82 GLY A N 1
ATOM 651 C CA . GLY A 1 82 ? -12.540 -2.138 9.640 1.00 97.81 82 GLY A CA 1
ATOM 652 C C . GLY A 1 82 ? -11.146 -1.506 9.701 1.00 97.81 82 GLY A C 1
ATOM 653 O O . GLY A 1 82 ? -11.013 -0.312 9.967 1.00 97.81 82 GLY A O 1
ATOM 654 N N . GLY A 1 83 ? -10.106 -2.291 9.418 1.00 97.12 83 GLY A N 1
ATOM 655 C CA . GLY A 1 83 ? -8.745 -1.801 9.163 1.00 97.12 83 GLY A CA 1
ATOM 656 C C . GLY A 1 83 ? -8.390 -1.746 7.673 1.00 97.12 83 GLY A C 1
ATOM 657 O O . GLY A 1 83 ? -9.209 -1.398 6.826 1.00 97.12 83 GLY A O 1
ATOM 658 N N . ASN A 1 84 ? -7.149 -2.105 7.347 1.00 96.06 84 ASN A N 1
ATOM 659 C CA . ASN A 1 84 ? -6.598 -2.166 5.981 1.00 96.06 84 ASN A CA 1
ATOM 660 C C . ASN A 1 84 ? -6.386 -3.600 5.460 1.00 96.06 84 ASN A C 1
ATOM 662 O O . ASN A 1 84 ? -6.143 -3.815 4.270 1.00 96.06 84 ASN A O 1
ATOM 666 N N . HIS A 1 85 ? -6.435 -4.597 6.338 1.00 94.94 85 HIS A N 1
ATOM 667 C CA . HIS A 1 85 ? -6.384 -6.013 6.000 1.00 94.94 85 HIS A CA 1
ATOM 668 C C . HIS A 1 85 ? -7.767 -6.623 6.226 1.00 94.94 85 HIS A C 1
ATOM 670 O O . HIS A 1 85 ? -7.984 -7.352 7.181 1.00 94.94 85 HIS A O 1
ATOM 676 N N . GLU A 1 86 ? -8.712 -6.314 5.339 1.00 95.75 86 GLU A N 1
ATOM 677 C CA . GLU A 1 86 ? -10.106 -6.747 5.483 1.00 95.75 86 GLU A CA 1
ATOM 678 C C . GLU A 1 86 ? -10.630 -7.539 4.287 1.00 95.75 86 GLU A C 1
ATOM 680 O O . GLU A 1 86 ? -10.170 -7.372 3.153 1.00 95.75 86 GLU A O 1
ATOM 685 N N . ALA A 1 87 ? -11.673 -8.334 4.538 1.00 94.06 87 ALA A N 1
ATOM 686 C CA . ALA A 1 87 ? -12.599 -8.823 3.519 1.00 94.06 87 ALA A CA 1
ATOM 687 C C . ALA A 1 87 ? -13.430 -7.642 2.986 1.00 94.06 87 ALA A C 1
ATOM 689 O O . ALA A 1 87 ? -14.585 -7.449 3.354 1.00 94.06 87 ALA A O 1
ATOM 690 N N . SER A 1 88 ? -12.805 -6.783 2.179 1.00 92.31 88 SER A N 1
ATOM 691 C CA . SER A 1 88 ? -13.363 -5.461 1.856 1.00 92.31 88 SER A CA 1
ATOM 692 C C . SER A 1 88 ? -14.653 -5.527 1.031 1.00 92.31 88 SER A C 1
ATOM 694 O O . SER A 1 88 ? -15.427 -4.580 1.061 1.00 92.31 88 SER A O 1
ATOM 696 N N . ASN A 1 89 ? -14.917 -6.649 0.351 1.00 92.50 89 ASN A N 1
ATOM 697 C CA . ASN A 1 89 ? -16.225 -6.942 -0.237 1.00 92.50 89 ASN A CA 1
ATOM 698 C C . ASN A 1 89 ? -17.295 -7.195 0.834 1.00 92.50 89 ASN A C 1
ATOM 700 O O . ASN A 1 89 ? -18.322 -6.527 0.819 1.00 92.50 89 ASN A O 1
ATOM 704 N N . HIS A 1 90 ? -17.029 -8.080 1.799 1.00 93.50 90 HIS A N 1
ATOM 705 C CA . HIS A 1 90 ? -17.960 -8.378 2.888 1.00 93.50 90 HIS A CA 1
ATOM 706 C C . HIS A 1 90 ? -18.256 -7.140 3.755 1.00 93.50 90 HIS A C 1
ATOM 708 O O . HIS A 1 90 ? -19.390 -6.940 4.175 1.00 93.50 90 HIS A O 1
ATOM 714 N N . LEU A 1 91 ? -17.271 -6.261 3.973 1.00 95.31 91 LEU A N 1
ATOM 715 C CA . LEU A 1 91 ? -17.506 -5.000 4.690 1.00 95.31 91 LEU A CA 1
ATOM 716 C C . LEU A 1 91 ? -18.209 -3.932 3.828 1.00 95.31 91 LEU A C 1
ATOM 718 O O . LEU A 1 91 ? -18.916 -3.090 4.373 1.00 95.31 91 LEU A O 1
ATOM 722 N N . GLN A 1 92 ? -18.070 -3.966 2.496 1.00 93.81 92 GLN A N 1
ATOM 723 C CA . GLN A 1 92 ? -18.834 -3.095 1.589 1.00 93.81 92 GLN A CA 1
ATOM 724 C C . GLN A 1 92 ? -20.314 -3.507 1.515 1.00 93.81 92 GLN A C 1
ATOM 726 O O . GLN A 1 92 ? -21.186 -2.646 1.437 1.00 93.81 92 GLN A O 1
ATOM 731 N N . GLU A 1 93 ? -20.603 -4.806 1.606 1.00 93.31 93 GLU A N 1
ATOM 732 C CA . GLU A 1 93 ? -21.963 -5.349 1.742 1.00 93.31 93 GLU A CA 1
ATOM 733 C C . GLU A 1 93 ? -22.684 -4.850 3.010 1.00 93.31 93 G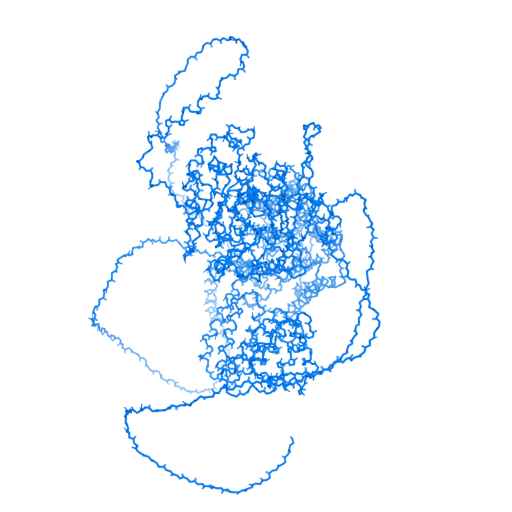LU A C 1
ATOM 735 O O . GLU A 1 93 ? -23.906 -4.896 3.051 1.00 93.31 93 GLU A O 1
ATOM 740 N N . LEU A 1 94 ? -21.950 -4.356 4.017 1.00 95.44 94 LEU A N 1
ATOM 741 C CA . LEU A 1 94 ? -22.468 -3.838 5.290 1.00 95.44 94 LEU A CA 1
ATOM 742 C C . LEU A 1 94 ? -22.064 -2.365 5.510 1.00 95.44 94 LEU A C 1
ATOM 744 O O . LEU A 1 94 ? -21.588 -1.981 6.579 1.00 95.44 94 LEU A O 1
ATOM 748 N N . SER A 1 95 ? -22.211 -1.526 4.477 1.00 95.38 95 SER A N 1
ATOM 749 C CA . SER A 1 95 ? -21.692 -0.141 4.454 1.00 95.38 95 SER A CA 1
ATOM 750 C C . SER A 1 95 ? -22.163 0.756 5.613 1.00 95.38 95 SER A C 1
ATOM 752 O O . SER A 1 95 ? -21.372 1.567 6.097 1.00 95.38 95 SER A O 1
ATOM 754 N N . TYR A 1 96 ? -23.400 0.589 6.097 1.00 97.25 96 TYR A N 1
ATOM 755 C CA . TYR A 1 96 ? -23.954 1.321 7.254 1.00 97.25 96 TYR A CA 1
ATOM 756 C C . TYR A 1 96 ? -23.899 0.531 8.577 1.00 97.25 96 TYR A C 1
ATOM 758 O O . TYR A 1 96 ? -24.480 0.941 9.579 1.00 97.25 96 TYR A O 1
ATOM 766 N N . GLY A 1 97 ? -23.186 -0.596 8.582 1.00 96.94 97 GLY A N 1
ATOM 767 C CA . GLY A 1 97 ? -23.126 -1.545 9.687 1.00 96.94 97 GLY A CA 1
ATOM 768 C C . GLY A 1 97 ? -24.103 -2.711 9.533 1.00 96.94 97 GLY A C 1
ATOM 769 O O . GLY A 1 97 ? -24.898 -2.767 8.592 1.00 96.94 97 GLY A O 1
ATOM 770 N N . GLY A 1 98 ? -23.989 -3.680 10.439 1.00 97.12 98 GLY A N 1
ATOM 771 C CA . GLY A 1 98 ? -24.803 -4.896 10.455 1.00 97.12 98 GLY A CA 1
ATOM 772 C C . GLY A 1 98 ? -24.087 -6.079 11.105 1.00 97.12 98 GLY A C 1
ATOM 773 O O . GLY A 1 98 ? -22.892 -6.025 11.409 1.00 97.12 98 GLY A O 1
ATOM 774 N N . TRP A 1 99 ? -24.806 -7.179 11.303 1.00 97.50 99 TRP A N 1
ATOM 775 C CA . TRP A 1 99 ? -24.236 -8.419 11.817 1.00 97.50 99 TRP A CA 1
ATOM 776 C C . TRP A 1 99 ? -23.347 -9.069 10.759 1.00 97.50 99 TRP A C 1
ATOM 778 O O . TRP A 1 99 ? -23.817 -9.502 9.704 1.00 97.50 99 TRP A O 1
ATOM 788 N N . ALA A 1 100 ? -22.055 -9.165 11.066 1.00 96.06 100 ALA A N 1
ATOM 789 C CA . ALA A 1 100 ? -21.089 -9.895 10.254 1.00 96.06 100 ALA A CA 1
ATOM 790 C C . ALA A 1 100 ? -21.135 -11.402 10.559 1.00 96.06 100 ALA A C 1
ATOM 792 O O . ALA A 1 100 ? -20.840 -12.206 9.681 1.00 96.06 100 ALA A O 1
ATOM 793 N N . ALA A 1 101 ? -21.501 -11.780 11.787 1.00 96.25 101 ALA A N 1
ATOM 794 C CA . ALA A 1 101 ? -21.801 -13.142 12.237 1.00 96.25 101 ALA A CA 1
ATOM 795 C C . ALA A 1 101 ? -22.716 -13.070 13.484 1.00 96.25 101 ALA A C 1
ATOM 797 O O . ALA A 1 101 ? -22.880 -11.978 14.041 1.00 96.25 101 ALA A O 1
ATOM 798 N N . PRO A 1 102 ? -23.299 -14.180 13.978 1.00 95.44 102 PRO A N 1
ATOM 799 C CA . PRO A 1 102 ? -24.085 -14.162 15.210 1.00 95.44 102 PRO A CA 1
ATOM 800 C C . PRO A 1 102 ? -23.258 -13.623 16.386 1.00 95.44 102 PRO A C 1
ATOM 802 O O . PRO A 1 102 ? -22.160 -14.112 16.657 1.00 95.44 102 PRO A O 1
ATOM 805 N N . ASN A 1 103 ? -23.792 -12.609 17.075 1.00 96.06 103 ASN A N 1
ATOM 806 C CA . ASN A 1 103 ? -23.136 -11.898 18.180 1.00 96.06 103 ASN A CA 1
ATOM 807 C C . ASN A 1 103 ? -21.834 -11.133 17.793 1.00 96.06 103 ASN A C 1
ATOM 809 O O . ASN A 1 103 ? -21.083 -10.702 18.669 1.00 96.06 103 ASN A O 1
ATOM 813 N N . ILE A 1 104 ? -21.583 -10.918 16.487 1.00 98.06 104 ILE A N 1
ATOM 814 C CA . ILE A 1 104 ? -20.482 -10.093 15.947 1.00 98.06 104 ILE A CA 1
ATOM 815 C C . ILE A 1 104 ? -21.038 -9.006 15.009 1.00 98.06 104 ILE A C 1
ATOM 817 O O . ILE A 1 104 ? -21.483 -9.298 13.895 1.00 98.06 104 ILE A O 1
ATOM 821 N N . TYR A 1 105 ? -20.965 -7.743 15.430 1.00 98.25 105 TYR A N 1
ATOM 822 C CA . TYR A 1 105 ? -21.522 -6.585 14.725 1.00 98.25 105 TYR A CA 1
ATOM 823 C C . TYR A 1 105 ? -20.430 -5.673 14.141 1.00 98.25 105 TYR A C 1
ATOM 825 O O . TYR A 1 105 ? -19.504 -5.249 14.836 1.00 98.25 105 TYR A O 1
ATOM 833 N N . TYR A 1 106 ? -20.549 -5.344 12.856 1.00 98.56 106 TYR A N 1
ATOM 834 C CA . TYR A 1 106 ? -19.704 -4.368 12.170 1.00 98.56 106 TYR A CA 1
ATOM 835 C C . TYR A 1 106 ? -20.334 -2.976 12.254 1.00 98.56 106 TYR A C 1
ATOM 837 O O . TYR A 1 106 ? -21.511 -2.811 11.942 1.00 98.56 106 TYR A O 1
ATOM 845 N N . MET A 1 107 ? -19.548 -1.958 12.612 1.00 98.12 107 MET A N 1
ATOM 846 C CA . MET A 1 107 ? -20.028 -0.573 12.747 1.00 98.12 107 MET A CA 1
ATOM 847 C C . MET A 1 107 ? -20.172 0.199 11.421 1.00 98.12 107 MET A C 1
ATOM 849 O O . MET A 1 107 ? -20.532 1.372 11.443 1.00 98.12 107 MET A O 1
ATOM 853 N N . GLY A 1 108 ? -19.905 -0.425 10.270 1.00 97.69 108 GLY A N 1
ATOM 854 C CA . GLY A 1 108 ? -19.998 0.233 8.963 1.00 97.69 108 GLY A CA 1
ATOM 855 C C . GLY A 1 108 ? -18.758 1.049 8.593 1.00 97.69 108 GLY A C 1
ATOM 856 O O . GLY A 1 108 ? -17.724 1.004 9.263 1.00 97.69 108 GLY A O 1
ATOM 857 N N . LEU A 1 109 ? -18.849 1.802 7.494 1.00 97.56 109 LEU A N 1
ATOM 858 C CA . LEU A 1 109 ? -17.791 2.723 7.046 1.00 97.56 109 LEU A CA 1
ATOM 859 C C . LEU A 1 109 ? -17.538 3.825 8.091 1.00 97.56 109 LEU A C 1
ATOM 861 O O . LEU A 1 109 ? -16.391 4.155 8.390 1.00 97.56 109 LEU A O 1
ATOM 865 N N . ALA A 1 110 ? -18.621 4.314 8.689 1.00 98.31 110 ALA A N 1
ATOM 866 C CA . ALA A 1 110 ? -18.666 4.930 10.006 1.00 98.31 110 ALA A CA 1
ATOM 867 C C . ALA A 1 110 ? -20.044 4.660 10.623 1.00 98.31 110 ALA A C 1
ATOM 869 O O . ALA A 1 110 ? -21.004 4.405 9.890 1.00 98.31 110 ALA A O 1
ATOM 870 N N . GLY A 1 111 ? -20.141 4.751 11.947 1.00 97.75 111 GLY A N 1
ATOM 871 C CA . GLY A 1 111 ? -21.391 4.530 12.666 1.00 97.75 111 GLY A CA 1
ATOM 872 C C . GLY A 1 111 ? -21.352 5.030 14.105 1.00 97.75 111 GLY A C 1
ATOM 873 O O . GLY A 1 111 ? -20.279 5.130 14.703 1.00 97.75 111 GLY A O 1
ATOM 874 N N . VAL A 1 112 ? -22.531 5.303 14.665 1.00 98.56 112 VAL A N 1
ATOM 875 C CA . VAL A 1 112 ? -22.738 5.499 16.106 1.00 98.56 112 VAL A CA 1
ATOM 876 C C . VAL A 1 112 ? -23.820 4.533 16.584 1.00 98.56 112 VAL A C 1
ATOM 878 O O . VAL A 1 112 ? -24.835 4.341 15.913 1.00 98.56 112 VAL A O 1
ATOM 881 N N . ILE A 1 113 ? -23.575 3.908 17.730 1.00 97.88 113 ILE A N 1
ATOM 882 C CA . ILE A 1 113 ? -24.457 2.940 18.394 1.00 97.88 113 ILE A CA 1
ATOM 883 C C . ILE A 1 113 ? -24.479 3.213 19.901 1.00 97.88 113 ILE A C 1
ATOM 885 O O . ILE A 1 113 ? -23.551 3.818 20.447 1.00 97.88 113 ILE A O 1
ATOM 889 N N . ASN A 1 114 ? -25.509 2.721 20.585 1.00 96.75 114 ASN A N 1
ATOM 890 C CA . ASN A 1 114 ? -25.562 2.679 22.043 1.00 96.75 114 ASN A CA 1
ATOM 891 C C . ASN A 1 114 ? -25.526 1.223 22.539 1.00 96.75 114 ASN A C 1
ATOM 893 O O . ASN A 1 114 ? -26.161 0.347 21.945 1.00 96.75 114 ASN A O 1
ATOM 897 N N . VAL A 1 115 ? -24.776 0.966 23.616 1.00 95.38 115 VAL A N 1
ATOM 898 C CA . VAL A 1 115 ? -24.737 -0.329 24.317 1.00 95.38 115 VAL A CA 1
ATOM 899 C C . VAL A 1 115 ? -24.756 -0.074 25.824 1.00 95.38 115 VAL A C 1
ATOM 901 O O . VAL A 1 115 ? -23.835 0.541 26.360 1.00 95.38 115 VAL A O 1
ATOM 904 N N . GLY A 1 116 ? -25.798 -0.530 26.530 1.00 90.69 116 GLY A N 1
ATOM 905 C CA . GLY A 1 116 ? -25.914 -0.364 27.992 1.00 90.69 116 GLY A CA 1
ATOM 906 C C . GLY A 1 116 ? -25.864 1.098 28.474 1.00 90.69 116 GLY A C 1
ATOM 907 O O . GLY A 1 116 ? -25.347 1.385 29.551 1.00 90.69 116 GLY A O 1
ATOM 908 N N . GLY A 1 117 ? -26.323 2.043 27.648 1.00 91.44 117 GLY A N 1
ATOM 909 C CA . GLY A 1 117 ? -26.241 3.483 27.904 1.00 91.44 117 GLY A CA 1
ATOM 910 C C . GLY A 1 117 ? -24.981 4.166 27.356 1.00 91.44 117 GLY A C 1
ATOM 911 O O . GLY A 1 117 ? -25.019 5.378 27.164 1.00 91.44 117 GLY A O 1
ATOM 912 N N . ILE A 1 118 ? -23.910 3.427 27.044 1.00 96.00 118 ILE A N 1
ATOM 913 C CA . ILE A 1 118 ? -22.650 3.979 26.517 1.00 96.00 118 ILE A CA 1
ATOM 914 C C . ILE A 1 118 ? -22.807 4.324 25.031 1.00 96.00 118 ILE A C 1
ATOM 916 O O . ILE A 1 118 ? -23.156 3.452 24.229 1.00 96.00 118 ILE A O 1
ATOM 920 N N . ARG A 1 119 ? -22.487 5.566 24.645 1.00 97.44 119 ARG A N 1
ATOM 921 C CA . ARG A 1 119 ? -22.478 6.022 23.245 1.00 97.44 119 ARG A CA 1
ATOM 922 C C . ARG A 1 119 ? -21.128 5.733 22.582 1.00 97.44 119 ARG A C 1
ATOM 924 O O . ARG A 1 119 ? -20.106 6.311 22.967 1.00 97.44 119 ARG A O 1
ATOM 931 N N . ILE A 1 120 ? -21.122 4.862 21.572 1.00 98.56 120 ILE A N 1
ATOM 932 C CA . ILE A 1 120 ? -19.913 4.406 20.872 1.00 98.56 120 ILE A CA 1
ATOM 933 C C . ILE A 1 120 ? -19.960 4.855 19.409 1.00 98.56 120 ILE A C 1
ATOM 935 O O . ILE A 1 120 ? -20.785 4.375 18.631 1.00 98.56 120 ILE A O 1
ATOM 939 N N . GLY A 1 121 ? -19.058 5.761 19.034 1.00 98.56 121 GLY A N 1
ATOM 940 C CA . GLY A 1 121 ? -18.804 6.158 17.649 1.00 98.56 121 GLY A CA 1
ATOM 941 C C . GLY A 1 121 ? -17.615 5.402 17.050 1.00 98.56 121 GLY A C 1
ATOM 942 O O . GLY A 1 121 ? -16.696 4.995 17.762 1.00 98.56 121 GLY A O 1
ATOM 943 N N . GLY A 1 122 ? -17.599 5.216 15.732 1.00 98.38 122 GLY A N 1
ATOM 944 C CA . GLY A 1 122 ? -16.505 4.530 15.048 1.00 98.38 122 GLY A CA 1
ATOM 945 C C . GLY A 1 122 ? -16.347 4.950 13.594 1.00 98.38 122 GLY A C 1
ATOM 946 O O . GLY A 1 122 ? -17.330 5.230 12.909 1.00 98.38 122 GLY A O 1
ATOM 947 N N . ILE A 1 123 ? -15.100 4.973 13.119 1.00 98.56 123 ILE A N 1
ATOM 948 C CA . ILE A 1 123 ? -14.749 5.189 11.712 1.00 98.56 123 ILE A CA 1
ATOM 949 C C . ILE A 1 123 ? -13.794 4.093 11.225 1.00 98.56 123 ILE A C 1
ATOM 951 O O . ILE A 1 123 ? -12.749 3.832 11.828 1.00 98.56 123 ILE A O 1
ATOM 955 N N . SER A 1 124 ? -14.171 3.435 10.130 1.00 98.50 124 SER A N 1
ATOM 956 C CA . SER A 1 124 ? -13.438 2.306 9.559 1.00 98.50 124 SER A CA 1
ATOM 957 C C . SER A 1 124 ? -12.405 2.755 8.527 1.00 98.50 124 SER A C 1
ATOM 959 O O . SER A 1 124 ? -12.648 3.653 7.716 1.00 98.50 124 SER A O 1
ATOM 961 N N . GLY A 1 125 ? -11.273 2.054 8.499 1.00 97.81 125 GLY A N 1
ATOM 962 C CA . GLY A 1 125 ? -10.238 2.206 7.485 1.00 97.81 125 GLY A CA 1
ATOM 963 C C . GLY A 1 125 ? -9.018 3.013 7.924 1.00 97.81 125 GLY A C 1
ATOM 964 O O . GLY A 1 125 ? -8.784 3.230 9.111 1.00 97.81 125 GLY A O 1
ATOM 965 N N . ILE A 1 126 ? -8.223 3.448 6.940 1.00 97.81 126 ILE A N 1
ATOM 966 C CA . ILE A 1 126 ? -7.057 4.325 7.159 1.00 97.81 126 ILE A CA 1
ATOM 967 C C . ILE A 1 126 ? -7.056 5.542 6.227 1.00 97.81 126 ILE A C 1
ATOM 969 O O . ILE A 1 126 ? -7.561 5.492 5.103 1.00 97.81 126 ILE A O 1
ATOM 973 N N . TYR A 1 127 ? -6.462 6.650 6.650 1.00 97.25 127 TYR A N 1
ATOM 974 C CA . TYR A 1 127 ? -6.425 7.879 5.865 1.00 97.25 127 TYR A CA 1
ATOM 975 C C . TYR A 1 127 ? -5.462 7.815 4.667 1.00 97.25 127 TYR A C 1
ATOM 977 O O . TYR A 1 127 ? -4.277 7.483 4.781 1.00 97.25 127 TYR A O 1
ATOM 985 N N . LYS A 1 128 ? -5.959 8.238 3.495 1.00 96.31 128 LYS A N 1
ATOM 986 C CA . LYS A 1 128 ? -5.123 8.542 2.329 1.00 96.31 128 LYS A CA 1
ATOM 987 C C . LYS A 1 128 ? -5.614 9.778 1.579 1.00 96.31 128 LYS A C 1
ATOM 989 O O . LYS A 1 128 ? -6.649 9.747 0.919 1.00 96.31 128 LYS A O 1
ATOM 994 N N . SER A 1 129 ? -4.805 10.838 1.610 1.00 92.94 129 SER A N 1
ATOM 995 C CA . SER A 1 129 ? -5.039 12.133 0.945 1.00 92.94 129 SER A CA 1
ATOM 996 C C . SER A 1 129 ? -5.575 12.026 -0.486 1.00 92.94 129 SER A C 1
ATOM 998 O O . SER A 1 129 ? -6.487 12.749 -0.869 1.00 92.94 129 SER A O 1
ATOM 1000 N N . ASN A 1 130 ? -5.022 11.104 -1.279 1.00 92.62 130 ASN A N 1
ATOM 1001 C CA . ASN A 1 130 ? -5.315 10.984 -2.709 1.00 92.62 130 ASN A CA 1
ATOM 1002 C C . ASN A 1 130 ? -6.722 10.446 -3.005 1.00 92.62 130 ASN A C 1
ATOM 1004 O O . ASN A 1 130 ? -7.201 10.633 -4.127 1.00 92.62 130 ASN A O 1
ATOM 1008 N N . ASP A 1 131 ? -7.344 9.771 -2.034 1.00 96.06 131 ASP A N 1
ATOM 1009 C CA . ASP A 1 131 ? -8.664 9.148 -2.155 1.00 96.06 131 ASP A CA 1
ATOM 1010 C C . ASP A 1 131 ? -9.713 9.828 -1.262 1.00 96.06 131 ASP A C 1
ATOM 1012 O O . ASP A 1 131 ? -10.894 9.753 -1.575 1.00 96.06 131 ASP A O 1
ATOM 1016 N N . TYR A 1 132 ? -9.297 10.548 -0.212 1.00 97.06 132 TYR A N 1
ATOM 1017 C CA . TYR A 1 132 ? -10.169 11.187 0.784 1.00 97.06 132 TYR A CA 1
ATOM 1018 C C . TYR A 1 132 ? -11.307 12.040 0.190 1.00 97.06 132 TYR A C 1
ATOM 1020 O O . TYR A 1 132 ? -12.452 11.922 0.620 1.00 97.06 132 TYR A O 1
ATOM 1028 N N . MET A 1 133 ? -11.008 12.838 -0.842 1.00 95.69 133 MET A N 1
ATOM 1029 C CA . MET A 1 133 ? -11.969 13.727 -1.518 1.00 95.69 133 MET A CA 1
ATOM 1030 C C . MET A 1 133 ? -12.822 13.024 -2.598 1.00 95.69 133 MET A C 1
ATOM 1032 O O . MET A 1 133 ? -13.532 13.696 -3.345 1.00 95.69 133 MET A O 1
ATOM 1036 N N . ARG A 1 134 ? -12.710 11.698 -2.773 1.00 95.62 134 ARG A N 1
ATOM 1037 C CA . ARG A 1 134 ? -13.391 10.941 -3.845 1.00 95.62 134 ARG A CA 1
ATOM 1038 C C . ARG A 1 134 ? -14.667 10.261 -3.373 1.00 95.62 134 ARG A C 1
ATOM 1040 O O . ARG A 1 134 ? -14.825 9.965 -2.191 1.00 95.62 134 ARG A O 1
ATOM 1047 N N . GLY A 1 135 ? -15.537 9.911 -4.315 1.00 93.31 135 GLY A N 1
ATOM 1048 C CA . GLY A 1 135 ? -16.639 8.993 -4.049 1.00 93.31 135 GLY A CA 1
ATOM 1049 C C . GLY A 1 135 ? -16.192 7.553 -3.749 1.00 93.31 135 GLY A C 1
ATOM 1050 O O . GLY A 1 135 ? -15.039 7.152 -3.986 1.00 93.31 135 GLY A O 1
ATOM 1051 N N . ARG A 1 136 ? -17.135 6.761 -3.229 1.00 93.44 136 ARG A N 1
ATOM 1052 C CA . ARG A 1 136 ? -17.027 5.303 -3.054 1.00 93.44 136 ARG A CA 1
ATOM 1053 C C . ARG A 1 136 ? -17.300 4.647 -4.413 1.00 93.44 136 ARG A C 1
ATOM 1055 O O . ARG A 1 136 ? -18.445 4.412 -4.769 1.00 93.44 136 ARG A O 1
ATOM 1062 N N . HIS A 1 137 ? -16.248 4.425 -5.196 1.00 93.69 137 HIS A N 1
ATOM 1063 C CA . HIS A 1 137 ? -16.308 4.016 -6.612 1.00 93.69 137 HIS A CA 1
ATOM 1064 C C . HIS A 1 137 ? -15.801 2.585 -6.853 1.00 93.69 137 HIS A C 1
ATOM 1066 O O . HIS A 1 137 ? -15.774 2.074 -7.976 1.00 93.69 137 HIS A O 1
ATOM 1072 N N . GLU A 1 138 ? -15.340 1.941 -5.788 1.00 94.75 138 GLU A N 1
ATOM 1073 C CA . GLU A 1 138 ? -14.749 0.619 -5.789 1.00 94.75 138 GLU A CA 1
ATOM 1074 C C . GLU A 1 138 ? -15.827 -0.462 -5.873 1.00 94.75 138 GLU A C 1
ATOM 1076 O O . GLU A 1 138 ? -16.614 -0.628 -4.949 1.00 94.75 138 GLU A O 1
ATOM 1081 N N . LYS A 1 139 ? -15.833 -1.249 -6.953 1.00 89.50 139 LYS A N 1
ATOM 1082 C CA . LYS A 1 139 ? -16.723 -2.410 -7.100 1.00 89.50 139 LYS A CA 1
ATOM 1083 C C . LYS A 1 139 ? -15.994 -3.655 -7.587 1.00 89.50 139 LYS A C 1
ATOM 1085 O O . LYS A 1 139 ? -14.896 -3.575 -8.145 1.00 89.50 139 LYS A O 1
ATOM 1090 N N . GLN A 1 140 ? -16.599 -4.815 -7.344 1.00 85.75 140 GLN A N 1
ATOM 1091 C CA . GLN A 1 140 ? -16.056 -6.097 -7.783 1.00 85.75 140 GLN A CA 1
ATOM 1092 C C . GLN A 1 140 ? -16.137 -6.249 -9.320 1.00 85.75 140 GLN A C 1
ATOM 1094 O O . GLN A 1 140 ? -17.108 -5.787 -9.921 1.00 85.75 140 GLN A O 1
ATOM 1099 N N . PRO A 1 141 ? -15.161 -6.915 -9.973 1.00 88.31 141 PRO A N 1
ATOM 1100 C CA . PRO A 1 141 ? -13.923 -7.454 -9.406 1.00 88.31 141 PRO A CA 1
ATOM 1101 C C . PRO A 1 141 ? -12.873 -6.353 -9.168 1.00 88.31 141 PRO A C 1
ATOM 1103 O O . PRO A 1 141 ? -12.472 -5.645 -10.092 1.00 88.31 141 PRO A O 1
ATOM 1106 N N . TYR A 1 142 ? -12.374 -6.232 -7.934 1.00 89.62 142 TYR A N 1
ATOM 1107 C CA . TYR A 1 142 ? -11.445 -5.154 -7.590 1.00 89.62 142 TYR A CA 1
ATOM 1108 C C . TYR A 1 142 ? -10.074 -5.296 -8.273 1.00 89.62 142 TYR A C 1
ATOM 1110 O O . TYR A 1 142 ? -9.421 -6.344 -8.227 1.00 89.62 142 TYR A O 1
ATOM 1118 N N . THR A 1 143 ? -9.572 -4.175 -8.788 1.00 92.00 143 THR A N 1
ATOM 1119 C CA . THR A 1 143 ? -8.167 -4.001 -9.174 1.00 92.00 143 THR A CA 1
ATOM 1120 C C . THR A 1 143 ? -7.257 -3.934 -7.943 1.00 92.00 143 THR A C 1
ATOM 1122 O O . THR A 1 143 ? -7.687 -3.575 -6.851 1.00 92.00 143 THR A O 1
ATOM 1125 N N . GLU A 1 144 ? -5.955 -4.168 -8.112 1.00 88.50 144 GLU A N 1
ATOM 1126 C CA . GLU A 1 144 ? -4.974 -3.993 -7.025 1.00 88.50 144 GLU A CA 1
ATOM 1127 C C . GLU A 1 144 ? -4.850 -2.534 -6.522 1.00 88.50 144 GLU A C 1
ATOM 1129 O O . GLU A 1 144 ? -4.193 -2.310 -5.509 1.00 88.50 144 GLU A O 1
ATOM 1134 N N . GLN A 1 145 ? -5.463 -1.544 -7.187 1.00 91.12 145 GLN A N 1
ATOM 1135 C CA . GLN A 1 145 ? -5.622 -0.187 -6.649 1.00 91.12 145 GLN A CA 1
ATOM 1136 C C . GLN A 1 145 ? -6.905 -0.069 -5.818 1.00 91.12 145 GLN A C 1
ATOM 1138 O O . GLN A 1 145 ? -6.837 0.342 -4.664 1.00 91.12 145 GLN A O 1
ATOM 1143 N N . THR A 1 146 ? -8.051 -0.490 -6.361 1.00 93.38 146 THR A N 1
ATOM 1144 C CA . THR A 1 146 ? -9.350 -0.380 -5.674 1.00 93.38 146 THR A CA 1
ATOM 1145 C C . THR A 1 146 ? -9.441 -1.274 -4.436 1.00 93.38 146 THR A C 1
ATOM 1147 O O . THR A 1 146 ? -10.092 -0.894 -3.473 1.00 93.38 146 THR A O 1
ATOM 1150 N N . LYS A 1 147 ? -8.695 -2.389 -4.382 1.00 92.88 147 LYS A N 1
ATOM 1151 C CA . LYS A 1 147 ? -8.477 -3.171 -3.144 1.00 92.88 147 LYS A CA 1
ATOM 1152 C C . LYS A 1 147 ? -7.835 -2.373 -2.007 1.00 92.88 147 LYS A C 1
ATOM 1154 O O . LYS A 1 147 ? -7.894 -2.825 -0.874 1.00 92.88 147 LYS A O 1
ATOM 1159 N N . ARG A 1 148 ? -7.175 -1.245 -2.300 1.00 94.50 148 ARG A N 1
ATOM 1160 C CA . ARG A 1 148 ? -6.601 -0.339 -1.293 1.00 94.50 148 ARG A CA 1
ATOM 1161 C C . ARG A 1 148 ? -7.518 0.839 -0.998 1.00 94.50 148 ARG A C 1
ATOM 1163 O O . ARG A 1 148 ? -7.782 1.127 0.159 1.00 94.50 148 ARG A O 1
ATOM 1170 N N . SER A 1 149 ? -8.042 1.491 -2.034 1.00 96.12 149 SER A N 1
ATOM 1171 C CA . SER A 1 149 ? -8.878 2.679 -1.845 1.00 96.12 149 SER A CA 1
ATOM 1172 C C . SER A 1 149 ? -10.257 2.378 -1.238 1.00 96.12 149 SER A C 1
ATOM 1174 O O . SER A 1 149 ? -10.819 3.267 -0.596 1.00 96.12 149 SER A O 1
ATOM 1176 N N . ILE A 1 150 ? -10.764 1.138 -1.328 1.00 95.94 150 ILE A N 1
ATOM 1177 C CA . ILE A 1 150 ? -12.015 0.703 -0.673 1.00 95.94 150 ILE A CA 1
ATOM 1178 C C . ILE A 1 150 ? -11.997 0.927 0.847 1.00 95.94 150 ILE A C 1
ATOM 1180 O O . ILE A 1 150 ? -12.961 1.471 1.376 1.00 95.94 150 ILE A O 1
ATOM 1184 N N . TYR A 1 151 ? -10.898 0.595 1.535 1.00 96.12 151 TYR A N 1
ATOM 1185 C CA . TYR A 1 151 ? -10.752 0.797 2.983 1.00 96.12 151 TYR A CA 1
ATOM 1186 C C . TYR A 1 151 ? -10.110 2.144 3.345 1.00 96.12 151 TYR A C 1
ATOM 1188 O O . TYR A 1 151 ? -9.841 2.402 4.515 1.00 96.12 151 TYR A O 1
ATOM 1196 N N . HIS A 1 152 ? -9.823 3.025 2.383 1.00 98.12 152 HIS A N 1
ATOM 1197 C CA . HIS A 1 152 ? -9.392 4.373 2.744 1.00 98.12 152 HIS A CA 1
ATOM 1198 C C . HIS A 1 152 ? -10.586 5.187 3.284 1.00 98.12 152 HIS A C 1
ATOM 1200 O O . HIS A 1 152 ? -11.708 5.064 2.785 1.00 98.12 152 HIS A O 1
ATOM 1206 N N . ILE A 1 153 ? -10.349 6.039 4.283 1.00 97.75 153 ILE A N 1
ATOM 1207 C CA . ILE A 1 153 ? -11.347 6.991 4.811 1.00 97.75 153 ILE A CA 1
ATOM 1208 C C . ILE A 1 153 ? -11.737 8.002 3.708 1.00 97.75 153 ILE A C 1
ATOM 1210 O O . ILE A 1 153 ? -10.896 8.348 2.869 1.00 97.75 153 ILE A O 1
ATOM 1214 N N . ARG A 1 154 ? -12.989 8.487 3.692 1.00 97.25 154 ARG A N 1
ATOM 1215 C CA . ARG A 1 154 ? -13.445 9.612 2.848 1.00 97.25 154 ARG A CA 1
ATOM 1216 C C . ARG A 1 154 ? -13.953 10.778 3.693 1.00 97.25 154 ARG A C 1
ATOM 1218 O O . ARG A 1 154 ? -14.198 10.641 4.888 1.00 97.25 154 ARG A O 1
ATOM 1225 N N . GLN A 1 155 ? -14.113 11.926 3.041 1.00 97.38 155 GLN A N 1
ATOM 1226 C CA . GLN A 1 155 ? -14.642 13.149 3.643 1.00 97.38 155 GLN A CA 1
ATOM 1227 C C . GLN A 1 155 ? -16.098 13.039 4.125 1.00 97.38 155 GLN A C 1
ATOM 1229 O O . GLN A 1 155 ? -16.452 13.728 5.072 1.00 97.38 155 GLN A O 1
ATOM 1234 N N . LEU A 1 156 ? -16.934 12.186 3.519 1.00 97.31 156 LEU A N 1
ATOM 1235 C CA . LEU A 1 156 ? -18.374 12.118 3.814 1.00 97.31 156 LEU A CA 1
ATOM 1236 C C . LEU A 1 156 ? -18.658 11.566 5.212 1.00 97.31 156 LEU A C 1
ATOM 1238 O O . LEU A 1 156 ? -19.425 12.154 5.965 1.00 97.31 156 LEU A O 1
ATOM 1242 N N . GLU A 1 157 ? -18.016 10.463 5.582 1.00 97.56 157 GLU A N 1
ATOM 1243 C CA . GLU A 1 157 ? -18.163 9.847 6.899 1.00 97.56 157 GLU A CA 1
ATOM 1244 C C . GLU A 1 157 ? -17.627 10.766 8.008 1.00 97.56 157 GLU A C 1
ATOM 1246 O O . GLU A 1 157 ? -18.234 10.877 9.069 1.00 97.56 157 GLU A O 1
ATOM 1251 N N . VAL A 1 158 ? -16.535 11.488 7.737 1.00 98.12 158 VAL A N 1
ATOM 1252 C CA . VAL A 1 158 ? -15.955 12.482 8.655 1.00 98.12 158 VAL A CA 1
ATOM 1253 C C . VAL A 1 158 ? -16.874 13.696 8.801 1.00 98.12 158 VAL A C 1
ATOM 1255 O O . VAL A 1 158 ? -17.139 14.133 9.917 1.00 98.12 158 VAL A O 1
ATOM 1258 N N . PHE A 1 159 ? -17.406 14.213 7.692 1.00 97.62 159 PHE A N 1
ATOM 1259 C CA . PHE A 1 159 ? -18.373 15.310 7.681 1.00 97.62 159 PHE A CA 1
ATOM 1260 C C . PHE A 1 159 ? -19.648 14.950 8.447 1.00 97.62 159 PHE A C 1
ATOM 1262 O O . PHE A 1 159 ? -20.094 15.754 9.258 1.00 97.62 159 PHE A O 1
ATOM 1269 N N . ARG A 1 160 ? -20.187 13.739 8.247 1.00 98.00 160 ARG A N 1
ATOM 1270 C CA . ARG A 1 160 ? -21.343 13.207 8.989 1.00 98.00 160 ARG A CA 1
ATOM 1271 C C . ARG A 1 160 ? -21.053 13.123 10.489 1.00 98.00 160 ARG A C 1
ATOM 1273 O O . ARG A 1 160 ? -21.811 13.664 11.284 1.00 98.00 160 ARG A O 1
ATOM 1280 N N . LEU A 1 161 ? -19.931 12.517 10.886 1.00 98.38 161 LEU A N 1
ATOM 1281 C CA . LEU A 1 161 ? -19.551 12.420 12.301 1.00 98.38 161 LEU A CA 1
ATOM 1282 C C . LEU A 1 161 ? -19.368 13.803 12.954 1.00 98.38 161 LEU A C 1
ATOM 1284 O O . LEU A 1 161 ? -19.687 13.958 14.126 1.00 98.38 161 LEU A O 1
ATOM 1288 N N . LYS A 1 162 ? -18.925 14.825 12.211 1.00 96.94 162 LYS A N 1
ATOM 1289 C CA . LYS A 1 162 ? -18.800 16.208 12.709 1.00 96.94 162 LYS A CA 1
ATOM 1290 C C . LYS A 1 162 ? -20.127 16.941 12.981 1.00 96.94 162 LYS A C 1
ATOM 1292 O O . LYS A 1 162 ? -20.083 18.018 13.569 1.00 96.94 162 LYS A O 1
ATOM 1297 N N . GLN A 1 163 ? -21.279 16.393 12.586 1.00 96.62 163 GLN A N 1
ATOM 1298 C CA . GLN A 1 163 ? -22.594 16.997 12.870 1.00 96.62 163 GLN A CA 1
ATOM 1299 C C . GLN A 1 163 ? -23.145 16.618 14.261 1.00 96.62 163 GLN A C 1
ATOM 1301 O O . GLN A 1 163 ? -24.117 17.209 14.722 1.00 96.62 163 GLN A O 1
ATOM 1306 N N . LEU A 1 164 ? -22.535 15.635 14.934 1.00 97.06 164 LEU A N 1
ATOM 1307 C CA . LEU A 1 164 ? -22.960 15.147 16.249 1.00 97.06 164 LEU A CA 1
ATOM 1308 C C . LEU A 1 164 ? -22.716 16.216 17.332 1.00 97.06 164 LEU A C 1
ATOM 1310 O O . LEU A 1 164 ? -21.605 16.742 17.437 1.00 97.06 164 LEU A O 1
ATOM 1314 N N . LYS A 1 165 ? -23.722 16.512 18.167 1.00 93.94 165 LYS A N 1
ATOM 1315 C CA . LYS A 1 165 ? -23.593 17.416 19.331 1.00 93.94 165 LYS A CA 1
ATOM 1316 C C . LYS A 1 165 ? -23.703 16.679 20.660 1.00 93.94 165 LYS A C 1
ATOM 1318 O O . LYS A 1 165 ? -23.100 17.117 21.641 1.00 93.94 165 LYS A O 1
ATOM 1323 N N . GLN A 1 166 ? -24.452 15.575 20.720 1.00 93.88 166 GLN A N 1
ATOM 1324 C CA . GLN A 1 166 ? -24.510 14.765 21.938 1.00 93.88 166 GLN A CA 1
ATOM 1325 C C . GLN A 1 166 ? -23.124 14.160 22.257 1.00 93.88 166 GLN A C 1
ATOM 1327 O O . GLN A 1 166 ? -22.418 13.706 21.352 1.00 93.88 166 GLN A O 1
ATOM 1332 N N . PRO A 1 167 ? -22.694 14.125 23.532 1.00 94.38 167 PRO A N 1
ATOM 1333 C CA . PRO A 1 167 ? -21.357 13.662 23.891 1.00 94.38 167 PRO A CA 1
ATOM 1334 C C . PRO A 1 167 ? -21.157 12.177 23.558 1.00 94.38 167 PRO A C 1
ATOM 1336 O O . PRO A 1 167 ? -22.025 11.348 23.819 1.00 94.38 167 PRO A O 1
ATOM 1339 N N . ILE A 1 168 ? -19.986 11.835 23.019 1.00 96.25 168 ILE A N 1
ATOM 1340 C CA . ILE A 1 168 ? -19.581 10.451 22.741 1.00 96.25 168 ILE A CA 1
ATOM 1341 C C . ILE A 1 168 ? -18.719 9.932 23.900 1.00 96.25 168 ILE A C 1
ATOM 1343 O O . ILE A 1 168 ? -17.762 10.586 24.324 1.00 96.25 168 ILE A O 1
ATOM 1347 N N . ASP A 1 169 ? -19.023 8.740 24.411 1.00 97.12 169 ASP A N 1
ATOM 1348 C CA . ASP A 1 169 ? -18.227 8.114 25.470 1.00 97.12 169 ASP A CA 1
ATOM 1349 C C . ASP A 1 169 ? -16.957 7.475 24.908 1.00 97.12 169 ASP A C 1
ATOM 1351 O O . ASP A 1 169 ? -15.866 7.679 25.445 1.00 97.12 169 ASP A O 1
ATOM 1355 N N . ILE A 1 170 ? -17.096 6.719 23.818 1.00 98.56 170 ILE A N 1
ATOM 1356 C CA . ILE A 1 170 ? -16.015 5.963 23.182 1.00 98.56 170 ILE A CA 1
ATOM 1357 C C . ILE A 1 170 ? -15.997 6.279 21.685 1.00 98.56 170 ILE A C 1
ATOM 1359 O O . ILE A 1 170 ? -17.005 6.091 21.010 1.00 98.56 170 ILE A O 1
ATOM 1363 N N . MET A 1 171 ? -14.849 6.701 21.154 1.00 98.56 171 MET A N 1
ATOM 1364 C CA . MET A 1 171 ? -14.625 6.813 19.708 1.00 98.56 171 MET A CA 1
ATOM 1365 C C . MET A 1 171 ? -13.563 5.816 19.234 1.00 98.56 171 MET A C 1
ATOM 1367 O O . MET A 1 171 ? -12.526 5.648 19.882 1.00 98.56 171 MET A O 1
ATOM 1371 N N . LEU A 1 172 ? -13.815 5.158 18.102 1.00 98.75 172 LEU A N 1
ATOM 1372 C CA . LEU A 1 172 ? -12.941 4.137 17.520 1.00 98.75 172 LEU A CA 1
ATOM 1373 C C . LEU A 1 172 ? -12.374 4.587 16.166 1.00 98.75 172 LEU A C 1
ATOM 1375 O O . LEU A 1 172 ? -13.124 5.032 15.295 1.00 98.75 172 LEU A O 1
ATOM 1379 N N . SER A 1 173 ? -11.072 4.395 15.948 1.00 98.62 173 SER A N 1
ATOM 1380 C CA . SER A 1 173 ? -10.447 4.514 14.620 1.00 98.62 173 SER A CA 1
ATOM 1381 C C . SER A 1 173 ? -9.268 3.558 14.472 1.00 98.62 173 SER A C 1
ATOM 1383 O O . SER A 1 173 ? -8.474 3.429 15.401 1.00 98.62 173 SER A O 1
ATOM 1385 N N . HIS A 1 174 ? -9.104 2.899 13.320 1.00 98.31 174 HIS A N 1
ATOM 1386 C CA . HIS A 1 174 ? -8.007 1.935 13.161 1.00 98.31 174 HIS A CA 1
ATOM 1387 C C . HIS A 1 174 ? -6.640 2.631 13.186 1.00 98.31 174 HIS A C 1
ATOM 1389 O O . HIS A 1 174 ? -5.756 2.251 13.963 1.00 98.31 174 HIS A O 1
ATOM 1395 N N . ASP A 1 175 ? -6.482 3.688 12.385 1.00 95.06 175 ASP A N 1
ATOM 1396 C CA . ASP A 1 175 ? -5.339 4.590 12.493 1.00 95.06 175 ASP A CA 1
ATOM 1397 C C . ASP A 1 175 ? -5.457 5.548 13.691 1.00 95.06 175 ASP A C 1
ATOM 1399 O O . ASP A 1 175 ? -6.532 5.788 14.240 1.00 95.06 175 ASP A O 1
ATOM 1403 N N . TRP A 1 176 ? -4.311 6.054 14.149 1.00 97.94 176 TRP A N 1
ATOM 1404 C CA . TRP A 1 176 ? -4.243 6.980 15.279 1.00 97.94 176 TRP A CA 1
ATOM 1405 C C . TRP A 1 176 ? -4.577 8.409 14.826 1.00 97.94 176 TRP A C 1
ATOM 1407 O O . TRP A 1 176 ? -4.115 8.806 13.753 1.00 97.94 176 TRP A O 1
ATOM 1417 N N . PRO A 1 177 ? -5.238 9.231 15.659 1.00 98.19 177 PRO A N 1
ATOM 1418 C CA . PRO A 1 177 ? -5.283 10.677 15.464 1.00 98.19 177 PRO A CA 1
ATOM 1419 C C . PRO A 1 177 ? -3.872 11.262 15.306 1.00 98.19 177 PRO A C 1
ATOM 1421 O O . PRO A 1 177 ? -2.982 11.003 16.117 1.00 98.19 177 PRO A O 1
ATOM 1424 N N . GLN A 1 178 ? -3.652 12.045 14.251 1.00 96.38 178 GLN A N 1
ATOM 1425 C CA . GLN A 1 178 ? -2.378 12.722 13.986 1.00 96.38 178 GLN A CA 1
ATOM 1426 C C . GLN A 1 178 ? -1.939 13.578 15.188 1.00 96.38 178 GLN A C 1
ATOM 1428 O O . GLN A 1 178 ? -2.733 14.332 15.755 1.00 96.38 178 GLN A O 1
ATOM 1433 N N . GLY A 1 179 ? -0.671 13.469 15.592 1.00 95.25 179 GLY A N 1
ATOM 1434 C CA . GLY A 1 179 ? -0.119 14.239 16.708 1.00 95.25 179 GLY A CA 1
ATOM 1435 C C . GLY A 1 179 ? -0.426 13.690 18.109 1.00 95.25 179 GLY A C 1
ATOM 1436 O O . GLY A 1 179 ? -0.006 14.310 19.092 1.00 95.25 179 GLY A O 1
ATOM 1437 N N . ILE A 1 180 ? -1.146 12.566 18.245 1.00 96.75 180 ILE A N 1
ATOM 1438 C CA . ILE A 1 180 ? -1.502 11.973 19.551 1.00 96.75 180 ILE A CA 1
ATOM 1439 C C . ILE A 1 180 ? -0.277 11.550 20.377 1.00 96.75 180 ILE A C 1
ATOM 1441 O O . ILE A 1 180 ? -0.323 11.538 21.607 1.00 96.75 180 ILE A O 1
ATOM 1445 N N . GLU A 1 181 ? 0.847 11.258 19.723 1.00 94.88 181 GLU A N 1
ATOM 1446 C CA . GLU A 1 181 ? 2.099 10.867 20.369 1.00 94.88 181 GLU A CA 1
ATOM 1447 C C . GLU A 1 181 ? 2.672 11.946 21.302 1.00 94.88 181 GLU A C 1
ATOM 1449 O O . GLU A 1 181 ? 3.361 11.620 22.270 1.00 94.88 181 GLU A O 1
ATOM 1454 N N . ASN A 1 182 ? 2.331 13.216 21.061 1.00 94.56 182 ASN A N 1
ATOM 1455 C CA . ASN A 1 182 ? 2.751 14.360 21.875 1.00 94.56 182 ASN A CA 1
ATOM 1456 C C . ASN A 1 182 ? 1.959 14.478 23.191 1.00 94.56 182 ASN A C 1
ATOM 1458 O O . ASN A 1 182 ? 2.387 15.179 24.103 1.00 94.56 182 ASN A O 1
ATOM 1462 N N . HIS A 1 183 ? 0.833 13.762 23.308 1.00 95.44 183 HIS A N 1
ATOM 1463 C CA . HIS A 1 183 ? -0.034 13.712 24.495 1.00 95.44 183 HIS A CA 1
ATOM 1464 C C . HIS A 1 183 ? 0.274 12.503 25.407 1.00 95.44 183 HIS A C 1
ATOM 1466 O O . HIS A 1 183 ? -0.469 12.212 26.345 1.00 95.44 183 HIS A O 1
ATOM 1472 N N . GLY A 1 184 ? 1.361 11.770 25.135 1.00 94.44 184 GLY A N 1
ATOM 1473 C CA . GLY A 1 184 ? 1.800 10.599 25.902 1.00 94.44 184 GLY A CA 1
ATOM 1474 C C . GLY A 1 184 ? 3.327 10.489 25.998 1.00 94.44 184 GLY A C 1
ATOM 1475 O O . GLY A 1 184 ? 4.061 11.444 25.747 1.00 94.44 184 GLY A O 1
ATOM 1476 N N . ASN A 1 185 ? 3.847 9.315 26.373 1.00 94.81 185 ASN A N 1
ATOM 1477 C CA . ASN A 1 185 ? 5.293 9.132 26.573 1.00 94.81 185 ASN A CA 1
ATOM 1478 C C . ASN A 1 185 ? 6.056 8.934 25.246 1.00 94.81 185 ASN A C 1
ATOM 1480 O O . ASN A 1 185 ? 6.525 7.834 24.932 1.00 94.81 185 ASN A O 1
ATOM 1484 N N . LEU A 1 186 ? 6.206 10.016 24.478 1.00 94.00 186 LEU A N 1
ATOM 1485 C CA . LEU A 1 186 ? 6.921 10.050 23.197 1.00 94.00 186 LEU A CA 1
ATOM 1486 C C . LEU A 1 186 ? 8.343 9.462 23.286 1.00 94.00 186 LEU A C 1
ATOM 1488 O O . LEU A 1 186 ? 8.755 8.695 22.417 1.00 94.00 186 LEU A O 1
ATOM 1492 N N . LYS A 1 187 ? 9.085 9.752 24.366 1.00 93.88 187 LYS A N 1
ATOM 1493 C CA . LYS A 1 187 ? 10.450 9.227 24.579 1.00 93.88 187 LYS A CA 1
ATOM 1494 C C . LYS A 1 187 ? 10.464 7.697 24.676 1.00 93.88 187 LYS A C 1
ATOM 1496 O O . LYS A 1 187 ? 11.359 7.050 24.134 1.00 93.88 187 LYS A O 1
ATOM 1501 N N . GLN A 1 188 ? 9.469 7.107 25.339 1.00 93.38 188 GLN A N 1
ATOM 1502 C CA . GLN A 1 188 ? 9.313 5.654 25.422 1.00 93.38 188 GLN A CA 1
ATOM 1503 C C . GLN A 1 188 ? 8.832 5.052 24.095 1.00 93.38 188 GLN A C 1
ATOM 1505 O O . GLN A 1 188 ? 9.347 4.007 23.696 1.00 93.38 188 GLN A O 1
ATOM 1510 N N . LEU A 1 189 ? 7.908 5.715 23.389 1.00 93.50 189 LEU A N 1
ATOM 1511 C CA . LEU A 1 189 ? 7.449 5.284 22.064 1.00 93.50 189 LEU A CA 1
ATOM 1512 C C . LEU A 1 189 ? 8.621 5.201 21.076 1.00 93.50 189 LEU A C 1
ATOM 1514 O O . LEU A 1 189 ? 8.847 4.141 20.494 1.00 93.50 189 LEU A O 1
ATOM 1518 N N . LEU A 1 190 ? 9.422 6.264 20.960 1.00 94.19 190 LEU A N 1
ATOM 1519 C CA . LEU A 1 190 ? 10.593 6.300 20.077 1.00 94.19 190 LEU A CA 1
ATOM 1520 C C . LEU A 1 190 ? 11.674 5.283 20.473 1.00 94.19 190 LEU A C 1
ATOM 1522 O O . LEU A 1 190 ? 12.316 4.714 19.594 1.00 94.19 190 LEU A O 1
ATOM 1526 N N . LYS A 1 191 ? 11.834 4.959 21.765 1.00 92.38 191 LYS A N 1
ATOM 1527 C CA . LYS A 1 191 ? 12.752 3.890 22.201 1.00 92.38 191 LYS A CA 1
ATOM 1528 C C . LYS A 1 191 ? 12.350 2.503 21.669 1.00 92.38 191 LYS A C 1
ATOM 1530 O O . LYS A 1 191 ? 13.229 1.690 21.396 1.00 92.38 191 LYS A O 1
ATOM 1535 N N . TYR A 1 192 ? 11.053 2.226 21.510 1.00 87.56 192 TYR A N 1
ATOM 1536 C CA . TYR A 1 192 ? 10.555 0.960 20.944 1.00 87.56 192 TYR A CA 1
ATOM 1537 C C . TYR A 1 192 ? 10.302 1.013 19.426 1.00 87.56 192 TYR A C 1
ATOM 1539 O O . TYR A 1 192 ? 10.300 -0.027 18.765 1.00 87.56 192 TYR A O 1
ATOM 1547 N N . LYS A 1 193 ? 10.060 2.205 18.871 1.00 93.12 193 LYS A N 1
ATOM 1548 C CA . LYS A 1 193 ? 9.689 2.458 17.470 1.00 93.12 193 LYS A CA 1
ATOM 1549 C C . LYS A 1 193 ? 10.485 3.650 16.902 1.00 93.12 193 LYS A C 1
ATOM 1551 O O . LYS A 1 193 ? 9.885 4.651 16.515 1.00 93.12 193 LYS A O 1
ATOM 1556 N N . PRO A 1 194 ? 11.828 3.576 16.817 1.00 90.38 194 PRO A N 1
ATOM 1557 C CA . PRO A 1 194 ? 12.658 4.732 16.451 1.00 90.38 194 PRO A CA 1
ATOM 1558 C C . PRO A 1 194 ? 12.389 5.252 15.033 1.00 90.38 194 PRO A C 1
ATOM 1560 O O . PRO A 1 194 ? 12.582 6.428 14.756 1.00 90.38 194 PRO A O 1
ATOM 1563 N N . PHE A 1 195 ? 11.879 4.406 14.135 1.00 90.69 195 PHE A N 1
ATOM 1564 C CA . PHE A 1 195 ? 11.501 4.811 12.780 1.00 90.69 195 PHE A CA 1
ATOM 1565 C C . PHE A 1 195 ? 10.318 5.794 12.730 1.00 90.69 195 PHE A C 1
ATOM 1567 O O . PHE A 1 195 ? 10.233 6.553 11.769 1.00 90.69 195 PHE A O 1
ATOM 1574 N N . PHE A 1 196 ? 9.470 5.858 13.767 1.00 93.38 196 PHE A N 1
ATOM 1575 C CA . PHE A 1 196 ? 8.427 6.886 13.857 1.00 93.38 196 PHE A CA 1
ATOM 1576 C C . PHE A 1 196 ? 9.000 8.300 14.039 1.00 93.38 196 PHE A C 1
ATOM 1578 O O . PHE A 1 196 ? 8.288 9.261 13.777 1.00 93.38 196 PHE A O 1
ATOM 1585 N N . GLU A 1 197 ? 10.268 8.472 14.440 1.00 90.94 197 GLU A N 1
ATOM 1586 C CA . GLU A 1 197 ? 10.860 9.805 14.633 1.00 90.94 197 GLU A CA 1
ATOM 1587 C C . GLU A 1 197 ? 10.817 10.655 13.350 1.00 90.94 197 GLU A C 1
ATOM 1589 O O . GLU A 1 197 ? 10.572 11.860 13.415 1.00 90.94 197 GLU A O 1
ATOM 1594 N N . THR A 1 198 ? 11.002 10.030 12.182 1.00 90.19 198 THR A N 1
ATOM 1595 C CA . THR A 1 198 ? 10.864 10.698 10.879 1.00 90.19 198 THR A CA 1
ATOM 1596 C C . THR A 1 198 ? 9.402 11.010 10.570 1.00 90.19 198 THR A C 1
ATOM 1598 O O . THR A 1 198 ? 9.082 12.149 10.243 1.00 90.19 198 THR A O 1
ATOM 1601 N N . ASP A 1 199 ? 8.506 10.030 10.726 1.00 89.25 199 ASP A N 1
ATOM 1602 C CA . ASP A 1 199 ? 7.078 10.200 10.425 1.00 89.25 199 ASP A CA 1
ATOM 1603 C C . ASP A 1 199 ? 6.426 11.272 11.315 1.00 89.25 199 ASP A C 1
ATOM 1605 O O . ASP A 1 199 ? 5.549 11.997 10.857 1.00 89.25 199 ASP A O 1
ATOM 1609 N N . ILE A 1 200 ? 6.875 11.428 12.562 1.00 91.19 200 ILE A N 1
ATOM 1610 C CA . ILE A 1 200 ? 6.406 12.472 13.486 1.00 91.19 200 ILE A CA 1
ATOM 1611 C C . ILE A 1 200 ? 6.924 13.849 13.049 1.00 91.19 200 ILE A C 1
ATOM 1613 O O . ILE A 1 200 ? 6.133 14.776 12.883 1.00 91.19 200 ILE A O 1
ATOM 1617 N N . LYS A 1 201 ? 8.232 13.984 12.781 1.00 88.81 201 LYS A N 1
ATOM 1618 C CA . LYS A 1 201 ? 8.837 15.254 12.323 1.00 88.81 201 LYS A CA 1
ATOM 1619 C C . LYS A 1 201 ? 8.282 15.741 10.984 1.00 88.81 201 LYS A C 1
ATOM 1621 O O . LYS A 1 201 ? 8.245 16.943 10.745 1.00 88.81 201 LYS A O 1
ATOM 1626 N N . GLU A 1 202 ? 7.861 14.824 10.118 1.00 87.81 202 GLU A N 1
ATOM 1627 C CA . GLU A 1 202 ? 7.253 15.137 8.821 1.00 87.81 202 GLU A CA 1
ATOM 1628 C C . GLU A 1 202 ? 5.717 15.268 8.878 1.00 87.81 202 GLU A C 1
ATOM 1630 O O . GLU A 1 202 ? 5.093 15.481 7.837 1.00 87.81 202 GLU A O 1
ATOM 1635 N N . GLY A 1 203 ? 5.090 15.133 10.056 1.00 85.56 203 GLY A N 1
ATOM 1636 C CA . GLY A 1 203 ? 3.633 15.231 10.222 1.00 85.56 203 GLY A CA 1
ATOM 1637 C C . GLY A 1 203 ? 2.847 14.103 9.539 1.00 85.56 203 GLY A C 1
ATOM 1638 O O . GLY A 1 203 ? 1.711 14.305 9.117 1.00 85.56 203 GLY A O 1
ATOM 1639 N N . LYS A 1 204 ? 3.449 12.922 9.384 1.00 87.06 204 LYS A N 1
ATOM 1640 C CA . LYS A 1 204 ? 2.914 11.753 8.661 1.00 87.06 204 LYS A CA 1
ATOM 1641 C C . LYS A 1 204 ? 2.446 10.614 9.566 1.00 87.06 204 LYS A C 1
ATOM 1643 O O . LYS A 1 204 ? 1.789 9.704 9.064 1.00 87.06 204 LYS A O 1
ATOM 1648 N N . LEU A 1 205 ? 2.779 10.632 10.859 1.00 92.81 205 LEU A N 1
ATOM 1649 C CA . LEU A 1 205 ? 2.275 9.633 11.801 1.00 92.81 205 LEU A CA 1
ATOM 1650 C C . LEU A 1 205 ? 0.792 9.890 12.111 1.00 92.81 205 LEU A C 1
ATOM 1652 O O . LEU A 1 205 ? 0.398 11.007 12.444 1.00 92.81 205 LEU A O 1
ATOM 1656 N N . GLY A 1 206 ? -0.019 8.837 12.023 1.00 94.25 206 GLY A N 1
ATOM 1657 C CA . GLY A 1 206 ? -1.458 8.925 12.245 1.00 94.25 206 GLY A CA 1
ATOM 1658 C C . GLY A 1 206 ? -2.211 9.588 11.088 1.00 94.25 206 GLY A C 1
ATOM 1659 O O . GLY A 1 206 ? -1.800 9.534 9.928 1.00 94.25 206 GLY A O 1
ATOM 1660 N N . SER A 1 207 ? -3.362 10.165 11.412 1.00 96.88 207 SER A N 1
ATOM 1661 C CA . SER A 1 207 ? -4.415 10.490 10.457 1.00 96.88 207 SER A CA 1
ATOM 1662 C C . SER A 1 207 ? -5.062 11.834 10.771 1.00 96.88 207 SER A C 1
ATOM 1664 O O . SER A 1 207 ? -5.455 12.126 11.903 1.00 96.88 207 SER A O 1
ATOM 1666 N N . LYS A 1 208 ? -5.109 12.697 9.749 1.00 96.19 208 LYS A N 1
ATOM 1667 C CA . LYS A 1 208 ? -5.613 14.069 9.870 1.00 96.19 208 LYS A CA 1
ATOM 1668 C C . LYS A 1 208 ? -7.128 14.107 10.132 1.00 96.19 208 LYS A C 1
ATOM 1670 O O . LYS A 1 208 ? -7.523 14.819 11.050 1.00 96.19 208 LYS A O 1
ATOM 1675 N N . PRO A 1 209 ? -7.981 13.321 9.441 1.00 97.06 209 PRO A N 1
ATOM 1676 C CA . PRO A 1 209 ? -9.417 13.356 9.710 1.00 97.06 209 PRO A CA 1
ATOM 1677 C C . PRO A 1 209 ? -9.794 12.791 11.086 1.00 97.06 209 PRO A C 1
ATOM 1679 O O . PRO A 1 209 ? -10.707 13.306 11.721 1.00 97.06 209 PRO A O 1
ATOM 1682 N N . THR A 1 210 ? -9.073 11.789 11.606 1.00 97.69 210 THR A N 1
ATOM 1683 C CA . THR A 1 210 ? -9.311 11.305 12.979 1.00 97.69 210 THR A CA 1
ATOM 1684 C C . THR A 1 210 ? -8.792 12.281 14.034 1.00 97.69 210 THR A C 1
ATOM 1686 O O . THR A 1 210 ? -9.367 12.352 15.116 1.00 97.69 210 THR A O 1
ATOM 1689 N N . ARG A 1 211 ? -7.793 13.121 13.713 1.00 97.12 211 ARG A N 1
ATOM 1690 C CA . ARG A 1 211 ? -7.450 14.286 14.546 1.00 97.12 211 ARG A CA 1
ATOM 1691 C C . ARG A 1 211 ? -8.543 15.357 14.537 1.00 97.12 211 ARG A C 1
ATOM 1693 O O . ARG A 1 211 ? -8.917 15.822 15.606 1.00 97.12 211 ARG A O 1
ATOM 1700 N N . GLU A 1 212 ? -9.094 15.696 13.373 1.00 96.56 212 GLU A N 1
ATOM 1701 C CA . GLU A 1 212 ? -10.216 16.644 13.270 1.00 96.56 212 GLU A CA 1
ATOM 1702 C C . GLU A 1 212 ? -11.444 16.170 14.067 1.00 96.56 212 GLU A C 1
ATOM 1704 O O . GLU A 1 212 ? -12.075 16.970 14.749 1.00 96.56 212 GLU A O 1
ATOM 1709 N N . LEU A 1 213 ? -11.743 14.867 14.049 1.00 97.75 213 LEU A N 1
ATOM 1710 C CA . LEU A 1 213 ? -12.816 14.270 14.854 1.00 97.75 213 LEU A CA 1
ATOM 1711 C C . LEU A 1 213 ? -12.508 14.255 16.361 1.00 97.75 213 LEU A C 1
ATOM 1713 O O . LEU A 1 213 ? -13.412 14.473 17.164 1.00 97.75 213 LEU A O 1
ATOM 1717 N N . LEU A 1 214 ? -11.252 14.027 16.760 1.00 97.31 214 LEU A N 1
ATOM 1718 C CA . LEU A 1 214 ? -10.809 14.097 18.159 1.00 97.31 214 LEU A CA 1
ATOM 1719 C C . LEU A 1 214 ? -10.952 15.512 18.741 1.00 97.31 214 LEU A C 1
ATOM 1721 O O . LEU A 1 214 ? -11.394 15.654 19.882 1.00 97.31 214 LEU A O 1
ATOM 1725 N N . ASP A 1 215 ? -10.590 16.535 17.964 1.00 94.81 215 ASP A N 1
ATOM 1726 C CA . ASP A 1 215 ? -10.676 17.943 18.372 1.00 94.81 215 ASP A CA 1
ATOM 1727 C C . ASP A 1 215 ? -12.118 18.479 18.377 1.00 94.81 215 ASP A C 1
ATOM 1729 O O . ASP A 1 215 ? -12.427 19.370 19.167 1.00 94.81 215 ASP A O 1
ATOM 1733 N N . GLU A 1 216 ? -13.004 17.942 17.532 1.00 94.75 216 GLU A N 1
ATOM 1734 C CA . GLU A 1 216 ? -14.423 18.323 17.478 1.00 94.75 216 GLU A CA 1
ATOM 1735 C C . GLU A 1 216 ? -15.247 17.618 18.570 1.00 94.75 216 GLU A C 1
ATOM 1737 O O . GLU A 1 216 ? -15.853 18.271 19.420 1.00 94.75 216 GLU A O 1
ATOM 1742 N N . LEU A 1 217 ? -15.228 16.278 18.582 1.00 95.69 217 LEU A N 1
ATOM 1743 C CA . LEU A 1 217 ? -16.157 15.440 19.355 1.00 95.69 217 LEU A CA 1
ATOM 1744 C C . LEU A 1 217 ? -15.713 15.197 20.803 1.00 95.69 217 LEU A C 1
ATOM 1746 O O . LEU A 1 217 ? -16.533 14.832 21.645 1.00 95.69 217 LEU A O 1
ATOM 1750 N N . LYS A 1 218 ? -14.418 15.394 21.095 1.00 96.00 218 LYS A N 1
ATOM 1751 C CA . LYS A 1 218 ? -13.826 15.407 22.449 1.00 96.00 218 LYS A CA 1
ATOM 1752 C C . LYS A 1 218 ? -14.289 14.240 23.356 1.00 96.00 218 LYS A C 1
ATOM 1754 O O . LYS A 1 218 ? -14.656 14.480 24.509 1.00 96.00 218 LYS A O 1
ATOM 1759 N N . PRO A 1 219 ? -14.294 12.980 22.867 1.00 96.88 219 PRO A N 1
ATOM 1760 C CA . PRO A 1 219 ? -14.904 11.851 23.570 1.00 96.88 219 PRO A CA 1
ATOM 1761 C C . PRO A 1 219 ? -14.154 11.500 24.859 1.00 96.88 219 PRO A C 1
ATOM 1763 O O . PRO A 1 219 ? -12.961 11.789 24.985 1.00 96.88 219 PRO A O 1
ATOM 1766 N N . LYS A 1 220 ? -14.809 10.823 25.811 1.00 96.12 220 LYS A N 1
ATOM 1767 C CA . LYS A 1 220 ? -14.162 10.420 27.083 1.00 96.12 220 LYS A CA 1
ATOM 1768 C C . LYS A 1 220 ? -13.005 9.435 26.847 1.00 96.12 220 LYS A C 1
ATOM 1770 O O . LYS A 1 220 ? -11.961 9.527 27.499 1.00 96.12 220 LYS A O 1
ATOM 1775 N N . TYR A 1 221 ? -13.171 8.528 25.885 1.00 98.38 221 TYR A N 1
ATOM 1776 C CA . TYR A 1 221 ? -12.190 7.526 25.473 1.00 98.38 221 TYR A CA 1
ATOM 1777 C C . TYR A 1 221 ? -11.993 7.533 23.953 1.00 98.38 221 TYR A C 1
ATOM 1779 O O . TYR A 1 221 ? -12.944 7.715 23.193 1.00 98.38 221 TYR A O 1
ATOM 1787 N N . TRP A 1 222 ? -10.761 7.275 23.511 1.00 98.69 222 TRP A N 1
ATOM 1788 C CA . TRP A 1 222 ? -10.446 7.022 22.103 1.00 98.69 222 TRP A CA 1
ATOM 1789 C C . TRP A 1 222 ? -9.597 5.758 21.979 1.00 98.69 222 TRP A C 1
ATOM 1791 O O . TRP A 1 222 ? -8.546 5.663 22.622 1.00 98.69 222 TRP A O 1
ATOM 1801 N N . PHE A 1 223 ? -10.025 4.806 21.146 1.00 98.75 223 PHE A N 1
ATOM 1802 C CA . PHE A 1 223 ? -9.321 3.538 20.944 1.00 98.75 223 PHE A CA 1
ATOM 1803 C C . PHE A 1 223 ? -8.859 3.341 19.497 1.00 98.75 223 PHE A C 1
ATOM 1805 O O . PHE A 1 223 ? -9.611 3.577 18.549 1.00 98.75 223 PHE A O 1
ATOM 1812 N N . SER A 1 224 ? -7.601 2.912 19.340 1.00 98.56 224 SER A N 1
ATOM 1813 C CA . SER A 1 224 ? -6.968 2.728 18.027 1.00 98.56 224 SER A CA 1
ATOM 1814 C C . SER A 1 224 ? -5.950 1.593 17.965 1.00 98.56 224 SER A C 1
ATOM 1816 O O . SER A 1 224 ? -5.510 1.049 18.978 1.00 98.56 224 SER A O 1
ATOM 1818 N N . ALA A 1 225 ? -5.530 1.244 16.750 1.00 96.44 225 ALA A N 1
ATOM 1819 C CA . ALA A 1 225 ? -4.680 0.091 16.496 1.00 96.44 225 ALA A CA 1
ATOM 1820 C C . ALA A 1 225 ? -3.573 0.410 15.480 1.00 96.44 225 ALA A C 1
ATOM 1822 O O . ALA A 1 225 ? -2.749 1.282 15.757 1.00 96.44 225 ALA A O 1
ATOM 1823 N N . HIS A 1 226 ? -3.528 -0.310 14.351 1.00 96.44 226 HIS A N 1
ATOM 1824 C CA . HIS A 1 226 ? -2.649 -0.158 13.181 1.00 96.44 226 HIS A CA 1
ATOM 1825 C C . HIS A 1 226 ? -1.125 -0.240 13.420 1.00 96.44 226 HIS A C 1
ATOM 1827 O O . HIS A 1 226 ? -0.429 -1.051 12.813 1.00 96.44 226 HIS A O 1
ATOM 1833 N N . LEU A 1 227 ? -0.578 0.579 14.319 1.00 93.88 227 LEU A N 1
ATOM 1834 C CA . LEU A 1 227 ? 0.857 0.779 14.534 1.00 93.88 227 LEU A CA 1
ATOM 1835 C C . LEU A 1 227 ? 1.559 -0.344 15.320 1.00 93.88 227 LEU A C 1
ATOM 1837 O O . LEU A 1 227 ? 2.770 -0.262 15.540 1.00 93.88 227 LEU A O 1
ATOM 1841 N N . HIS A 1 228 ? 0.840 -1.398 15.728 1.00 93.31 228 HIS A N 1
ATOM 1842 C CA . HIS A 1 228 ? 1.352 -2.596 16.423 1.00 93.31 228 HIS A CA 1
ATOM 1843 C C . HIS A 1 228 ? 2.250 -2.279 17.629 1.00 93.31 228 HIS A C 1
ATOM 1845 O O . HIS A 1 228 ? 3.417 -2.691 17.692 1.00 93.31 228 HIS A O 1
ATOM 1851 N N . CYS A 1 229 ? 1.734 -1.479 18.559 1.00 93.12 229 CYS A N 1
ATOM 1852 C CA . CYS A 1 229 ? 2.331 -1.227 19.870 1.00 93.12 229 CYS A CA 1
ATOM 1853 C C . CYS A 1 229 ? 1.295 -0.626 20.821 1.00 93.12 229 CYS A C 1
ATOM 1855 O O . CYS A 1 229 ? 0.542 0.257 20.420 1.00 93.12 229 CYS A O 1
ATOM 1857 N N . LYS A 1 230 ? 1.327 -1.027 22.097 1.00 95.44 230 LYS A N 1
ATOM 1858 C CA . LYS A 1 230 ? 0.544 -0.350 23.133 1.00 95.44 230 LYS A CA 1
ATOM 1859 C C . LYS A 1 230 ? 1.119 1.033 23.442 1.00 95.44 230 LYS A C 1
ATOM 1861 O O . LYS A 1 230 ? 2.269 1.128 23.877 1.00 95.44 230 LYS A O 1
ATOM 1866 N N . PHE A 1 231 ? 0.305 2.071 23.287 1.00 96.88 231 PHE A N 1
ATOM 1867 C CA . PHE A 1 231 ? 0.605 3.449 23.676 1.00 96.88 231 PHE A CA 1
ATOM 1868 C C . PHE A 1 231 ? -0.635 4.073 24.325 1.00 96.88 231 PHE A C 1
ATOM 1870 O O . PHE A 1 231 ? -1.760 3.711 23.998 1.00 96.88 231 PHE A O 1
ATOM 1877 N N . ALA A 1 232 ? -0.436 4.976 25.281 1.00 97.44 232 ALA A N 1
ATOM 1878 C CA . ALA A 1 232 ? -1.520 5.662 25.972 1.00 97.44 232 ALA A CA 1
ATOM 1879 C C . ALA A 1 232 ? -1.170 7.142 26.138 1.00 97.44 232 ALA A C 1
ATOM 1881 O O . ALA A 1 232 ? -0.001 7.486 26.348 1.00 97.44 232 ALA A O 1
ATOM 1882 N N . ALA A 1 233 ? -2.186 7.990 26.026 1.00 97.31 233 ALA A N 1
ATOM 1883 C CA . ALA A 1 233 ? -2.071 9.442 26.029 1.00 97.31 233 ALA A CA 1
ATOM 1884 C C . ALA A 1 233 ? -3.317 10.082 26.662 1.00 97.31 233 ALA A C 1
ATOM 1886 O O . ALA A 1 233 ? -4.391 9.475 26.686 1.00 97.31 233 ALA A O 1
ATOM 1887 N N . ILE A 1 234 ? -3.176 11.306 27.171 1.00 97.12 234 ILE A N 1
ATOM 1888 C CA . ILE A 1 234 ? -4.282 12.092 27.732 1.00 97.12 234 ILE A CA 1
ATOM 1889 C C . ILE A 1 234 ? -4.331 13.422 26.990 1.00 97.12 234 ILE A C 1
ATOM 1891 O O . ILE A 1 234 ? -3.419 14.238 27.107 1.00 97.12 234 ILE A O 1
ATOM 1895 N N . VAL A 1 235 ? -5.394 13.624 26.215 1.00 95.88 235 VAL A N 1
ATOM 1896 C CA . VAL A 1 235 ? -5.613 14.850 25.442 1.00 95.88 235 VAL A CA 1
ATOM 1897 C C . VAL A 1 235 ? -6.492 15.771 26.268 1.00 95.88 235 VAL A C 1
ATOM 1899 O O . VAL A 1 235 ? -7.664 15.470 26.476 1.00 95.88 235 VAL A O 1
ATOM 1902 N N . ASN A 1 236 ? -5.931 16.876 26.752 1.00 93.19 236 ASN A N 1
ATOM 1903 C CA . ASN A 1 236 ? -6.686 17.890 27.485 1.00 93.19 236 ASN A CA 1
ATOM 1904 C C . ASN A 1 236 ? -7.329 18.868 26.497 1.00 93.19 236 ASN A C 1
ATOM 1906 O O . ASN A 1 236 ? -6.623 19.479 25.694 1.00 93.19 236 ASN A O 1
ATOM 1910 N N . HIS A 1 237 ? -8.647 19.041 26.582 1.00 88.62 237 HIS A N 1
ATOM 1911 C CA . HIS A 1 237 ? -9.397 19.967 25.738 1.00 88.62 237 HIS A CA 1
ATOM 1912 C C . HIS A 1 237 ? -9.644 21.269 26.492 1.00 88.62 237 HIS A C 1
ATOM 1914 O O . HIS A 1 237 ? -10.423 21.312 27.441 1.00 88.62 237 HIS A O 1
ATOM 1920 N N . THR A 1 238 ? -8.990 22.345 26.065 1.00 70.31 238 THR A N 1
ATOM 1921 C CA . THR A 1 238 ? -9.263 23.698 26.562 1.00 70.31 238 THR A CA 1
ATOM 1922 C C . THR A 1 238 ? -10.576 24.218 25.973 1.00 70.31 238 THR A C 1
ATOM 1924 O O . THR A 1 238 ? -10.710 24.282 24.746 1.00 70.31 238 THR A O 1
ATOM 1927 N N . SER A 1 239 ? -11.523 24.633 26.817 1.00 56.72 239 SER A N 1
ATOM 1928 C CA . SER A 1 239 ? -12.551 25.601 26.417 1.00 56.72 239 SER A CA 1
ATOM 1929 C C . SER A 1 239 ? -11.882 26.917 25.999 1.00 56.72 239 SER A C 1
ATOM 1931 O O . SER A 1 239 ? -10.784 27.240 26.457 1.00 56.72 239 SER A O 1
ATOM 1933 N N . LYS A 1 240 ? -12.519 27.666 25.091 1.00 51.41 240 LYS A N 1
ATOM 1934 C CA . LYS A 1 240 ? -12.168 29.078 24.851 1.00 51.41 240 LYS A CA 1
ATOM 1935 C C . LYS A 1 240 ? -12.927 30.014 25.791 1.00 51.41 240 LYS A C 1
ATOM 1937 O O . LYS A 1 240 ? -12.491 31.137 26.012 1.00 51.41 240 LYS A O 1
ATOM 1942 N N . ASP A 1 241 ? -14.029 29.519 26.338 1.00 48.50 241 ASP A N 1
ATOM 1943 C CA . ASP A 1 241 ? -14.974 30.253 27.158 1.00 48.50 241 ASP A CA 1
ATOM 1944 C C . ASP A 1 241 ? -14.717 29.929 28.633 1.00 48.50 241 ASP A C 1
ATOM 1946 O O . ASP A 1 241 ? -15.043 28.837 29.091 1.00 48.50 241 ASP A O 1
ATOM 1950 N N . ASN A 1 242 ? -14.106 30.904 29.314 1.00 41.69 242 ASN A N 1
ATOM 1951 C CA . ASN A 1 242 ? -14.024 31.151 30.758 1.00 41.69 242 ASN A CA 1
ATOM 1952 C C . ASN A 1 242 ? -13.655 30.010 31.735 1.00 41.69 242 ASN A C 1
ATOM 1954 O O . ASN A 1 242 ? -13.539 28.826 31.426 1.00 41.69 242 ASN A O 1
ATOM 1958 N N . GLU A 1 243 ? -13.352 30.442 32.957 1.00 48.66 243 GLU A N 1
ATOM 1959 C CA . GLU A 1 243 ? -12.840 29.613 34.043 1.00 48.66 243 GLU A CA 1
ATOM 1960 C C . GLU A 1 243 ? -13.966 28.779 34.706 1.00 48.66 243 GLU A C 1
ATOM 1962 O O . GLU A 1 243 ? -15.143 28.908 34.379 1.00 48.66 243 GLU A O 1
ATOM 1967 N N . GLU A 1 244 ? -13.589 27.872 35.611 1.00 43.62 244 GLU A N 1
ATOM 1968 C CA . GLU A 1 244 ? -14.457 26.949 36.379 1.00 43.62 244 GLU A CA 1
ATOM 1969 C C . GLU A 1 244 ? -15.143 25.769 35.653 1.00 43.62 244 GLU A C 1
ATOM 1971 O O . GLU A 1 244 ? -15.534 24.819 36.335 1.00 43.62 244 GLU A O 1
ATOM 1976 N N . THR A 1 245 ? -15.232 25.699 34.316 1.00 50.97 245 THR A N 1
ATOM 1977 C CA . THR A 1 245 ? -15.755 24.464 33.673 1.00 50.97 245 THR A CA 1
ATOM 1978 C C . THR A 1 245 ? -14.769 23.289 33.767 1.00 50.97 245 THR A C 1
ATOM 1980 O O . THR A 1 245 ? -13.555 23.458 33.629 1.00 50.97 245 THR A O 1
ATOM 1983 N N . GLU A 1 246 ? -15.280 22.065 33.970 1.00 55.25 246 GLU A N 1
ATOM 1984 C CA . GLU A 1 246 ? -14.451 20.856 34.098 1.00 55.25 246 GLU A CA 1
ATOM 1985 C C . GLU A 1 246 ? -13.473 20.671 32.923 1.00 55.25 246 GLU A C 1
ATOM 1987 O O . GLU A 1 246 ? -13.851 20.745 31.749 1.00 55.25 246 GLU A O 1
ATOM 1992 N N . LYS A 1 247 ? -12.216 20.323 33.237 1.00 63.38 247 LYS A N 1
ATOM 1993 C CA . LYS A 1 247 ? -11.165 20.020 32.250 1.00 63.38 247 LYS A CA 1
ATOM 1994 C C . LYS A 1 247 ? -11.456 18.707 31.513 1.00 63.38 247 LYS A C 1
ATOM 1996 O O . LYS A 1 247 ? -10.890 17.659 31.833 1.00 63.38 247 LYS A O 1
ATOM 2001 N N . LYS A 1 248 ? -12.330 18.768 30.504 1.00 83.94 248 LYS A N 1
ATOM 2002 C CA . LYS A 1 248 ? -12.644 17.642 29.612 1.00 83.94 248 LYS A CA 1
ATOM 2003 C C . LYS A 1 248 ? -11.357 17.093 28.994 1.00 83.94 248 LYS A C 1
ATOM 2005 O O . LYS A 1 248 ? -10.573 17.830 28.395 1.00 83.94 248 LYS A O 1
ATOM 2010 N N . CYS A 1 249 ? -11.142 15.788 29.123 1.00 93.25 249 CYS A N 1
ATOM 2011 C CA . CYS A 1 249 ? -9.980 15.111 28.561 1.00 93.25 249 CYS A CA 1
ATOM 2012 C C . CYS A 1 249 ? -10.364 13.785 27.897 1.00 93.25 249 CYS A C 1
ATOM 2014 O O . CYS A 1 249 ? -11.201 13.039 28.407 1.00 93.25 249 CYS A O 1
ATOM 2016 N N . THR A 1 250 ? -9.722 13.484 26.768 1.00 97.31 250 THR A N 1
ATOM 2017 C CA . THR A 1 250 ? -9.847 12.192 26.087 1.00 97.31 250 THR A CA 1
ATOM 2018 C C . THR A 1 250 ? -8.730 11.264 26.538 1.00 97.31 250 THR A C 1
ATOM 2020 O O . THR A 1 250 ? -7.543 11.565 26.370 1.00 97.31 250 THR A O 1
ATOM 2023 N N . LYS A 1 251 ? -9.107 10.099 27.069 1.00 97.94 251 LYS A N 1
ATOM 2024 C CA . LYS A 1 251 ? -8.186 9.005 27.395 1.00 97.94 251 LYS A CA 1
ATOM 2025 C C . LYS A 1 251 ? -7.932 8.186 26.130 1.00 97.94 251 LYS A C 1
ATOM 2027 O O . LYS A 1 251 ? -8.761 7.359 25.750 1.00 97.94 251 LYS A O 1
ATOM 2032 N N . PHE A 1 252 ? -6.801 8.420 25.471 1.00 98.50 252 PHE A N 1
ATOM 2033 C CA . PHE A 1 252 ? -6.393 7.638 24.306 1.00 98.50 252 PHE A CA 1
ATOM 2034 C C . PHE A 1 252 ? -5.657 6.367 24.738 1.00 98.50 252 PHE A C 1
ATOM 2036 O O . PHE A 1 252 ? -4.695 6.426 25.512 1.00 98.50 252 PHE A O 1
ATOM 2043 N N . LEU A 1 253 ? -6.062 5.227 24.182 1.00 98.31 253 LEU A N 1
ATOM 2044 C CA . LEU A 1 253 ? -5.346 3.960 24.292 1.00 98.31 253 LEU A CA 1
ATOM 2045 C C . LEU A 1 253 ? -5.260 3.302 22.915 1.00 98.31 253 LEU A C 1
ATOM 2047 O O . LEU A 1 253 ? -6.265 3.097 22.240 1.00 98.31 253 LEU A O 1
ATOM 2051 N N . SER A 1 254 ? -4.057 2.887 22.545 1.00 97.50 254 SER A N 1
ATOM 2052 C CA . SER A 1 254 ? -3.830 1.966 21.442 1.00 97.50 254 SER A CA 1
ATOM 2053 C C . SER A 1 254 ? -3.181 0.677 21.915 1.00 97.50 254 SER A C 1
ATOM 2055 O O . SER A 1 254 ? -2.550 0.629 22.976 1.00 97.50 254 SER A O 1
ATOM 2057 N N . LEU A 1 255 ? -3.353 -0.385 21.128 1.00 96.31 255 LEU A N 1
ATOM 2058 C CA . LEU A 1 255 ? -2.890 -1.731 21.454 1.00 96.31 255 LEU A CA 1
ATOM 2059 C C . LEU A 1 255 ? -2.068 -2.351 20.313 1.00 96.31 255 LEU A C 1
ATOM 2061 O O . LEU A 1 255 ? -2.010 -1.866 19.182 1.00 96.31 255 LEU A O 1
ATOM 2065 N N . ASP A 1 256 ? -1.342 -3.411 20.657 1.00 94.19 256 ASP A N 1
ATOM 2066 C CA . ASP A 1 256 ? -0.590 -4.233 19.707 1.00 94.19 256 ASP A CA 1
ATOM 2067 C C . ASP A 1 256 ? -1.526 -5.215 18.968 1.00 94.19 256 ASP A C 1
ATOM 2069 O O . ASP A 1 256 ? -2.732 -5.217 19.192 1.00 94.19 256 ASP A O 1
ATOM 2073 N N . LYS A 1 257 ? -0.985 -6.067 18.096 1.00 92.19 257 LYS A N 1
ATOM 2074 C CA . LYS A 1 257 ? -1.769 -7.117 17.423 1.00 92.19 257 LYS A CA 1
ATOM 2075 C C . LYS A 1 257 ? -1.763 -8.451 18.163 1.00 92.19 257 LYS A C 1
ATOM 2077 O O . LYS A 1 257 ? -0.768 -8.754 18.827 1.00 92.19 257 LYS A O 1
ATOM 2082 N N . CYS A 1 258 ? -2.818 -9.251 17.986 1.00 90.12 258 CYS A N 1
ATOM 2083 C CA . CYS A 1 258 ? -2.972 -10.578 18.592 1.00 90.12 258 CYS A CA 1
ATOM 2084 C C . CYS A 1 258 ? -1.815 -11.525 18.219 1.00 90.12 258 CYS A C 1
ATOM 2086 O O . CYS A 1 258 ? -1.799 -12.130 17.150 1.00 90.12 258 CYS A O 1
ATOM 2088 N N . LEU A 1 259 ? -0.805 -11.601 19.093 1.00 87.31 259 LEU A N 1
ATOM 2089 C CA . LEU A 1 259 ? 0.408 -12.411 18.956 1.00 87.31 259 LEU A CA 1
ATOM 2090 C C . LEU A 1 259 ? 1.020 -12.708 20.341 1.00 87.31 259 LEU A C 1
ATOM 2092 O O . LEU A 1 259 ? 0.871 -11.898 21.264 1.00 87.31 259 LEU A O 1
ATOM 2096 N N . PRO A 1 260 ? 1.798 -13.801 20.485 1.00 81.25 260 PRO A N 1
ATOM 2097 C CA . PRO A 1 260 ? 2.541 -14.101 21.707 1.00 81.25 260 PRO A CA 1
ATOM 2098 C C . PRO A 1 260 ? 3.419 -12.936 22.184 1.00 81.25 260 PRO A C 1
ATOM 2100 O O . PRO A 1 260 ? 4.066 -12.250 21.389 1.00 81.25 260 PRO A O 1
ATOM 2103 N N . ASN A 1 261 ? 3.457 -12.732 23.503 1.00 82.62 261 ASN A N 1
ATOM 2104 C CA . ASN A 1 261 ? 4.216 -11.675 24.185 1.00 82.62 261 ASN A CA 1
ATOM 2105 C C . ASN A 1 261 ? 3.876 -10.232 23.747 1.00 82.62 261 ASN A C 1
ATOM 2107 O O . ASN A 1 261 ? 4.645 -9.305 24.021 1.00 82.62 261 ASN A O 1
ATOM 2111 N N . LYS A 1 262 ? 2.724 -10.006 23.096 1.00 88.81 262 LYS A N 1
ATOM 2112 C CA . LYS A 1 262 ? 2.227 -8.668 22.746 1.00 88.81 262 LYS A CA 1
ATOM 2113 C C . LYS A 1 262 ? 1.102 -8.194 23.664 1.00 88.81 262 LYS A C 1
ATOM 2115 O O . LYS A 1 262 ? 0.354 -8.978 24.233 1.00 88.81 262 LYS A O 1
ATOM 2120 N N . ARG A 1 263 ? 0.982 -6.870 23.801 1.00 91.31 263 ARG A N 1
ATOM 2121 C CA . ARG A 1 263 ? -0.066 -6.197 24.589 1.00 91.31 263 ARG A CA 1
ATOM 2122 C C . ARG A 1 263 ? -1.213 -5.789 23.664 1.00 91.31 263 ARG A C 1
ATOM 2124 O O . ARG A 1 263 ? -1.350 -4.611 23.342 1.00 91.31 263 ARG A O 1
ATOM 2131 N N . PHE A 1 264 ? -1.944 -6.788 23.175 1.00 95.19 264 PHE A N 1
ATOM 2132 C CA . PHE A 1 264 ? -2.993 -6.633 22.159 1.00 95.19 264 PHE A CA 1
ATOM 2133 C C . PHE A 1 264 ? -4.403 -6.471 22.728 1.00 95.19 264 PHE A C 1
ATOM 2135 O O . PHE A 1 264 ? -5.265 -5.921 22.057 1.00 95.19 264 PHE A O 1
ATOM 2142 N N . LEU A 1 265 ? -4.608 -6.911 23.970 1.00 96.69 265 LEU A N 1
ATOM 2143 C CA . LEU A 1 265 ? -5.876 -6.871 24.688 1.00 96.69 265 LEU A CA 1
ATOM 2144 C C . LEU A 1 265 ? -5.718 -6.045 25.972 1.00 96.69 265 LEU A C 1
ATOM 2146 O O . LEU A 1 265 ? -4.687 -6.131 26.650 1.00 96.69 265 LEU A O 1
ATOM 2150 N N . GLN A 1 266 ? -6.741 -5.275 26.334 1.00 96.56 266 GLN A N 1
ATOM 2151 C CA . GLN A 1 266 ? -6.881 -4.676 27.659 1.00 96.56 266 GLN A CA 1
ATOM 2152 C C . GLN A 1 266 ? -8.356 -4.579 28.048 1.00 96.56 266 GLN A C 1
ATOM 2154 O O . GLN A 1 266 ? -9.146 -3.985 27.324 1.00 96.56 266 GLN A O 1
ATOM 2159 N N . ILE A 1 267 ? -8.705 -5.089 29.229 1.00 97.38 267 ILE A N 1
ATOM 2160 C CA . ILE A 1 267 ? -10.023 -4.868 29.829 1.00 97.38 267 ILE A CA 1
ATOM 2161 C C . ILE A 1 267 ? -10.022 -3.517 30.556 1.00 97.38 267 ILE A C 1
ATOM 2163 O O . ILE A 1 267 ? -9.042 -3.153 31.217 1.00 97.38 267 ILE A O 1
ATOM 2167 N N . LEU A 1 268 ? -11.115 -2.775 30.411 1.00 96.56 268 LEU A N 1
ATOM 2168 C CA . LEU A 1 268 ? -11.408 -1.520 31.094 1.00 96.56 268 LEU A CA 1
ATOM 2169 C C . LEU A 1 268 ? -12.770 -1.635 31.779 1.00 96.56 268 LEU A C 1
ATOM 2171 O O . LEU A 1 268 ? -13.701 -2.175 31.191 1.00 96.56 268 LEU A O 1
ATOM 2175 N N . ASP A 1 269 ? -12.899 -1.092 32.988 1.00 95.25 269 ASP A N 1
ATOM 2176 C CA . ASP A 1 269 ? -14.216 -0.810 33.561 1.00 95.25 269 ASP A CA 1
ATOM 2177 C C . ASP A 1 269 ? -14.615 0.611 33.148 1.00 95.25 269 ASP A C 1
ATOM 2179 O O . ASP A 1 269 ? -13.880 1.575 33.402 1.00 95.25 269 ASP A O 1
ATOM 2183 N N . ILE A 1 270 ? -15.730 0.726 32.432 1.00 94.31 270 ILE A N 1
ATOM 2184 C CA . ILE A 1 270 ? -16.272 1.984 31.919 1.00 94.31 270 ILE A CA 1
ATOM 2185 C C . ILE A 1 270 ? -17.663 2.176 32.543 1.00 94.31 270 ILE A C 1
ATOM 2187 O O . ILE A 1 270 ? -18.486 1.256 32.462 1.00 94.31 270 ILE A O 1
ATOM 2191 N N . PRO A 1 271 ? -17.940 3.333 33.186 1.00 90.38 271 PRO A N 1
ATOM 2192 C CA . PRO A 1 271 ? -19.248 3.618 33.769 1.00 90.38 271 PRO A CA 1
ATOM 2193 C C . PRO A 1 271 ? -20.369 3.455 32.742 1.00 90.38 271 PRO A C 1
ATOM 2195 O O . PRO A 1 271 ? -20.240 3.914 31.607 1.00 90.38 271 PRO A O 1
ATOM 2198 N N . HIS A 1 272 ? -21.453 2.803 33.151 1.00 88.38 272 HIS A N 1
ATOM 2199 C CA . HIS A 1 272 ? -22.627 2.561 32.320 1.00 88.38 272 HIS A CA 1
ATOM 2200 C C . HIS A 1 272 ? -23.904 2.689 33.139 1.00 88.38 272 HIS A C 1
ATOM 2202 O O . HIS A 1 272 ? -23.845 2.834 34.359 1.00 88.38 272 HIS A O 1
ATOM 2208 N N . ASP A 1 273 ? -25.045 2.654 32.461 1.00 85.50 273 ASP A N 1
ATOM 2209 C CA . ASP A 1 273 ? -26.342 2.683 33.117 1.00 85.50 273 ASP A CA 1
ATOM 2210 C C . ASP A 1 273 ? -26.750 1.254 33.488 1.00 85.50 273 ASP A C 1
ATOM 2212 O O . ASP A 1 273 ? -27.278 0.518 32.656 1.00 85.50 273 ASP A O 1
ATOM 2216 N N . ASP A 1 274 ? -26.502 0.872 34.743 1.00 80.31 274 ASP A N 1
ATOM 2217 C CA . ASP A 1 274 ? -26.796 -0.462 35.283 1.00 80.31 274 ASP A CA 1
ATOM 2218 C C . ASP A 1 274 ? -28.292 -0.851 35.168 1.00 80.31 274 ASP A C 1
ATOM 2220 O O . ASP A 1 274 ? -28.633 -2.028 35.300 1.00 80.31 274 ASP A O 1
ATOM 2224 N N . SER A 1 275 ? -29.198 0.107 34.911 1.00 79.94 275 SER A N 1
ATOM 2225 C CA . SER A 1 275 ? -30.622 -0.168 34.660 1.00 79.94 275 SER A CA 1
ATOM 2226 C C . SER A 1 275 ? -30.920 -0.616 33.221 1.00 79.94 275 SER A C 1
ATOM 2228 O O . SER A 1 275 ? -31.983 -1.187 32.957 1.00 79.94 275 SER A O 1
ATOM 2230 N N . LYS A 1 276 ? -29.998 -0.379 32.278 1.00 82.94 276 LYS A N 1
ATOM 2231 C CA . LYS A 1 276 ? -30.172 -0.685 30.854 1.00 82.94 276 LYS A CA 1
ATOM 2232 C C . LYS A 1 276 ? -29.551 -2.031 30.494 1.00 82.94 276 LYS A C 1
ATOM 2234 O O . LYS A 1 276 ? -28.365 -2.276 30.690 1.00 82.94 276 LYS A O 1
ATOM 2239 N N . SER A 1 277 ? -30.347 -2.884 29.851 1.00 83.06 277 SER A N 1
ATOM 2240 C CA . SER A 1 277 ? -29.870 -4.136 29.256 1.00 83.06 277 SER A CA 1
ATOM 2241 C C . SER A 1 277 ? -28.701 -3.902 28.290 1.00 83.06 277 SER A C 1
ATOM 2243 O O . SER A 1 277 ? -28.762 -2.981 27.470 1.00 83.06 277 SER A O 1
ATOM 2245 N N . ILE A 1 278 ? -27.701 -4.788 28.311 1.00 86.62 278 ILE A N 1
ATOM 2246 C CA . ILE A 1 278 ? -26.553 -4.788 27.388 1.00 86.62 278 ILE A CA 1
ATOM 2247 C C . ILE A 1 278 ? -27.014 -5.311 26.013 1.00 86.62 278 ILE A C 1
ATOM 2249 O O . ILE A 1 278 ? -26.739 -6.439 25.616 1.00 86.62 278 ILE A O 1
ATOM 2253 N N . ASN A 1 279 ? -27.781 -4.482 25.308 1.00 90.00 279 ASN A N 1
ATOM 2254 C CA . ASN A 1 279 ? -28.284 -4.706 23.956 1.00 90.00 279 ASN A CA 1
ATOM 2255 C C . ASN A 1 279 ? -27.712 -3.642 23.011 1.00 90.00 279 ASN A C 1
ATOM 2257 O O . ASN A 1 279 ? -27.435 -2.519 23.433 1.00 90.00 279 ASN A O 1
ATOM 2261 N N . LEU A 1 280 ? -27.570 -3.988 21.729 1.00 95.06 280 LEU A N 1
ATOM 2262 C CA . LEU A 1 280 ? -27.213 -3.038 20.676 1.00 95.06 280 LEU A CA 1
ATOM 2263 C C . LEU A 1 280 ? -28.422 -2.186 20.279 1.00 95.06 280 LEU A C 1
ATOM 2265 O O . LEU A 1 280 ? -29.486 -2.715 19.949 1.00 95.06 280 LEU A O 1
ATOM 2269 N N . MET A 1 281 ? -28.232 -0.870 20.252 1.00 96.69 281 MET A N 1
ATOM 2270 C CA . MET A 1 281 ? -29.218 0.094 19.765 1.00 96.69 281 MET A CA 1
ATOM 2271 C C . MET A 1 281 ? -28.585 1.048 18.747 1.00 96.69 281 MET A C 1
ATOM 2273 O O . MET A 1 281 ? -27.419 1.429 18.875 1.00 96.69 281 MET A O 1
ATOM 2277 N N . TYR A 1 282 ? -29.361 1.442 17.741 1.00 97.62 282 TYR A N 1
ATOM 2278 C CA . TYR A 1 282 ? -29.040 2.552 16.853 1.00 97.62 282 TYR A CA 1
ATOM 2279 C C . TYR A 1 282 ? -29.063 3.880 17.616 1.00 97.62 282 TYR A C 1
ATOM 2281 O O . TYR A 1 282 ? -29.798 4.052 18.588 1.00 97.62 282 TYR A O 1
ATOM 2289 N N . ASP A 1 283 ? -28.273 4.836 17.140 1.00 97.94 283 ASP A N 1
ATOM 2290 C CA . ASP A 1 283 ? -28.233 6.193 17.671 1.00 97.94 283 ASP A CA 1
ATOM 2291 C C . ASP A 1 283 ? -29.078 7.149 16.812 1.00 97.94 283 ASP A C 1
ATOM 2293 O O . ASP A 1 283 ? -28.852 7.267 15.609 1.00 97.94 283 ASP A O 1
ATOM 2297 N N . ILE A 1 284 ? -30.054 7.835 17.419 1.00 97.75 284 ILE A N 1
ATOM 2298 C CA . ILE A 1 284 ? -31.043 8.637 16.678 1.00 97.75 284 ILE A CA 1
ATOM 2299 C C . ILE A 1 284 ? -30.455 9.892 16.014 1.00 97.75 284 ILE A C 1
ATOM 2301 O O . ILE A 1 284 ? -30.865 10.247 14.909 1.00 97.75 284 ILE A O 1
ATOM 2305 N N . GLU A 1 285 ? -29.463 10.540 16.631 1.00 98.00 285 GLU A N 1
ATOM 2306 C CA . GLU A 1 285 ? -28.770 11.691 16.033 1.00 98.00 285 GLU A CA 1
ATOM 2307 C C . GLU A 1 285 ? -28.017 11.225 14.775 1.00 98.00 285 GLU A C 1
ATOM 2309 O O . GLU A 1 285 ? -28.132 11.840 13.716 1.00 98.00 285 GLU A O 1
ATOM 2314 N N . TRP A 1 286 ? -27.339 10.074 14.848 1.00 98.31 286 TRP A N 1
ATOM 2315 C CA . TRP A 1 286 ? -26.644 9.475 13.706 1.00 98.31 286 TRP A CA 1
ATOM 2316 C C . TRP A 1 286 ? -27.579 8.990 12.587 1.00 98.31 286 TRP A C 1
ATOM 2318 O O . TRP A 1 286 ? -27.293 9.257 11.418 1.00 98.31 286 TRP A O 1
ATOM 2328 N N . LEU A 1 287 ? -28.701 8.328 12.907 1.00 98.31 287 LEU A N 1
ATOM 2329 C CA . LEU A 1 287 ? -29.711 7.956 11.899 1.00 98.31 287 LEU A CA 1
ATOM 2330 C C . LEU A 1 287 ? -30.228 9.200 11.160 1.00 98.31 287 LEU A C 1
ATOM 2332 O O . LEU A 1 287 ? -30.319 9.202 9.933 1.00 98.31 287 LEU A O 1
ATOM 2336 N N . THR A 1 288 ? -30.497 10.278 11.897 1.00 98.38 288 THR A N 1
ATOM 2337 C CA . THR A 1 288 ? -31.015 11.523 11.316 1.00 98.38 288 THR A CA 1
ATOM 2338 C C . THR A 1 288 ? -29.964 12.224 10.452 1.00 98.38 288 THR A C 1
ATOM 2340 O O . THR A 1 288 ? -30.271 12.651 9.341 1.00 98.38 288 THR A O 1
ATOM 2343 N N . ILE A 1 289 ? -28.693 12.242 10.872 1.00 98.38 289 ILE A N 1
ATOM 2344 C CA . ILE A 1 289 ? -27.578 12.721 10.035 1.00 98.38 289 ILE A CA 1
ATOM 2345 C C . ILE A 1 289 ? -27.457 11.899 8.743 1.00 98.38 289 ILE A C 1
ATOM 2347 O O . ILE A 1 289 ? -27.256 12.481 7.674 1.00 98.38 289 ILE A O 1
ATOM 2351 N N . LEU A 1 290 ? -27.577 10.565 8.804 1.00 98.19 290 LEU A N 1
ATOM 2352 C CA . LEU A 1 290 ? -27.546 9.708 7.610 1.00 98.19 290 LEU A CA 1
ATOM 2353 C C . LEU A 1 290 ? -28.674 10.054 6.630 1.00 98.19 290 LEU A C 1
ATOM 2355 O O . LEU A 1 290 ? -28.397 10.180 5.436 1.00 98.19 290 LEU A O 1
ATOM 2359 N N . HIS A 1 291 ? -29.895 10.248 7.135 1.00 97.62 291 HIS A N 1
ATOM 2360 C CA . HIS A 1 291 ? -31.064 10.648 6.350 1.00 97.62 291 HIS A CA 1
ATOM 2361 C C . HIS A 1 291 ? -30.857 12.019 5.682 1.00 97.62 291 HIS A C 1
ATOM 2363 O O . HIS A 1 291 ? -30.807 12.117 4.453 1.00 97.62 291 HIS A O 1
ATOM 2369 N N . LEU A 1 292 ? -30.615 13.067 6.479 1.00 96.88 292 LEU A N 1
ATOM 2370 C CA . LEU A 1 292 ? -30.446 14.445 5.998 1.00 96.88 292 LEU A CA 1
ATOM 2371 C C . LEU A 1 292 ? -29.303 14.588 4.979 1.00 96.88 292 LEU A C 1
ATOM 2373 O O . LEU A 1 292 ? -29.412 15.342 4.011 1.00 96.88 292 LEU A O 1
ATOM 2377 N N . THR A 1 293 ? -28.210 13.844 5.162 1.00 96.88 293 THR A N 1
ATOM 2378 C CA . THR A 1 293 ? -27.028 13.899 4.285 1.00 96.88 293 THR A CA 1
ATOM 2379 C C . THR A 1 293 ? -26.999 12.804 3.214 1.00 96.88 293 THR A C 1
ATOM 2381 O O . THR A 1 293 ? -25.933 12.547 2.642 1.00 96.88 293 THR A O 1
ATOM 2384 N N . ASN A 1 294 ? -28.118 12.130 2.916 1.00 96.81 294 ASN A N 1
ATOM 2385 C CA . ASN A 1 294 ? -28.147 11.091 1.878 1.00 96.81 294 ASN A CA 1
ATOM 2386 C C . ASN A 1 294 ? -27.748 11.642 0.496 1.00 96.81 294 ASN A C 1
ATOM 2388 O O . ASN A 1 294 ? -26.893 11.072 -0.176 1.00 96.81 294 ASN A O 1
ATOM 2392 N N . HIS A 1 295 ? -28.260 12.821 0.133 1.00 93.25 295 HIS A N 1
ATOM 2393 C CA . HIS A 1 295 ? -27.972 13.509 -1.133 1.00 93.25 295 HIS A CA 1
ATOM 2394 C C . HIS A 1 295 ? -26.482 13.862 -1.358 1.00 93.25 295 HIS A C 1
ATOM 2396 O O . HIS A 1 295 ? -26.086 14.163 -2.482 1.00 93.25 295 HIS A O 1
ATOM 2402 N N . LEU A 1 296 ? -25.642 13.809 -0.313 1.00 94.75 296 LEU A N 1
ATOM 2403 C CA . LEU A 1 296 ? -24.188 14.014 -0.400 1.00 94.75 296 LEU A CA 1
ATOM 2404 C C . LEU A 1 296 ? -23.416 12.724 -0.748 1.00 94.75 296 LEU A C 1
ATOM 2406 O O . LEU A 1 296 ? -22.192 12.759 -0.915 1.00 94.75 296 LEU A O 1
ATOM 2410 N N . LEU A 1 297 ? -24.097 11.575 -0.855 1.00 95.06 297 LEU A N 1
ATOM 2411 C CA . LEU A 1 297 ? -23.492 10.301 -1.238 1.00 95.06 297 LEU A CA 1
ATOM 2412 C C . LEU A 1 297 ? -23.025 10.330 -2.699 1.00 95.06 297 LEU A C 1
ATOM 2414 O O . LEU A 1 297 ? -23.807 10.497 -3.630 1.00 95.06 297 LEU A O 1
ATOM 2418 N N . ASN A 1 298 ? -21.730 10.096 -2.913 1.00 92.50 298 ASN A N 1
ATOM 2419 C CA . ASN A 1 298 ? -21.131 10.090 -4.244 1.00 92.50 298 ASN A CA 1
ATOM 2420 C C . ASN A 1 298 ? -20.398 8.770 -4.516 1.00 92.50 298 ASN A C 1
ATOM 2422 O O . ASN A 1 298 ? -19.514 8.367 -3.755 1.00 92.50 298 ASN A O 1
ATOM 2426 N N . THR A 1 299 ? -20.728 8.117 -5.632 1.00 92.75 299 THR A N 1
ATOM 2427 C CA . THR A 1 299 ? -20.128 6.844 -6.072 1.00 92.75 299 THR A CA 1
ATOM 2428 C C . THR A 1 299 ? -19.113 6.997 -7.217 1.00 92.75 299 THR A C 1
ATOM 2430 O O . THR A 1 299 ? -18.600 6.010 -7.745 1.00 92.75 299 THR A O 1
ATOM 2433 N N . ASN A 1 300 ? -18.766 8.231 -7.602 1.00 89.81 300 ASN A N 1
ATOM 2434 C CA . ASN A 1 300 ? -17.823 8.512 -8.689 1.00 89.81 300 ASN A CA 1
ATOM 2435 C C . ASN A 1 300 ? -16.355 8.533 -8.230 1.00 89.81 300 ASN A C 1
ATOM 2437 O O . ASN A 1 300 ? -16.026 8.934 -7.117 1.00 89.81 300 ASN A O 1
ATOM 2441 N N . SER A 1 301 ? -15.430 8.185 -9.132 1.00 89.38 301 SER A N 1
ATOM 2442 C CA . SER A 1 301 ? -13.977 8.205 -8.869 1.00 89.38 301 SER A CA 1
ATOM 2443 C C . SER A 1 301 ? -13.345 9.603 -8.826 1.00 89.38 301 SER A C 1
ATOM 2445 O O . SER A 1 301 ? -12.143 9.727 -8.564 1.00 89.38 301 SER A O 1
ATOM 2447 N N . ASN A 1 302 ? -14.129 10.632 -9.149 1.00 89.81 302 ASN A N 1
ATOM 2448 C CA . ASN A 1 302 ? -13.704 12.026 -9.213 1.00 89.81 302 ASN A CA 1
ATOM 2449 C C . ASN A 1 302 ? -13.588 12.624 -7.808 1.00 89.81 302 ASN A C 1
ATOM 2451 O O . ASN A 1 302 ? -14.230 12.155 -6.869 1.00 89.81 302 ASN A O 1
ATOM 2455 N N . MET A 1 303 ? -12.784 13.679 -7.677 1.00 91.94 303 MET A N 1
ATOM 2456 C CA . MET A 1 303 ? -12.834 14.526 -6.488 1.00 91.94 303 MET A CA 1
ATOM 2457 C C . MET A 1 303 ? -14.122 15.352 -6.508 1.00 91.94 303 MET A C 1
ATOM 2459 O O . MET A 1 303 ? -14.494 15.883 -7.555 1.00 91.94 303 MET A O 1
ATOM 2463 N N . TYR A 1 304 ? -14.771 15.461 -5.356 1.00 91.06 304 TYR A N 1
ATOM 2464 C CA . TYR A 1 304 ? -15.887 16.368 -5.104 1.00 91.06 304 TYR A CA 1
ATOM 2465 C C . TYR A 1 304 ? -15.632 17.124 -3.797 1.00 91.06 304 TYR A C 1
ATOM 2467 O O . TYR A 1 304 ? -14.692 16.808 -3.064 1.00 91.06 304 TYR A O 1
ATOM 2475 N N . TYR A 1 305 ? -16.456 18.123 -3.512 1.00 90.75 305 TYR A N 1
ATOM 2476 C CA . TYR A 1 305 ? -16.405 18.899 -2.278 1.00 90.75 305 TYR A CA 1
ATOM 2477 C C . TYR A 1 305 ? -17.764 18.794 -1.589 1.00 90.75 305 TYR A C 1
ATOM 2479 O O . TYR A 1 305 ? -18.782 18.644 -2.263 1.00 90.75 305 TYR A O 1
ATOM 2487 N N . LEU A 1 306 ? -17.759 18.824 -0.261 1.00 92.69 306 LEU A N 1
ATOM 2488 C CA . LEU A 1 306 ? -18.966 18.892 0.559 1.00 92.69 306 LEU A CA 1
ATOM 2489 C C . LEU A 1 306 ? -19.294 20.362 0.867 1.00 92.69 306 LEU A C 1
ATOM 2491 O O . LEU A 1 306 ? -18.375 21.191 0.829 1.00 92.69 306 LEU A O 1
ATOM 2495 N N . PRO A 1 307 ? -20.562 20.700 1.169 1.00 89.19 307 PRO A N 1
ATOM 2496 C CA . PRO A 1 307 ? -20.925 22.049 1.586 1.00 89.19 307 PRO A CA 1
ATOM 2497 C C . PRO A 1 307 ? -20.148 22.456 2.847 1.00 89.19 307 PRO A C 1
ATOM 2499 O O . PRO A 1 307 ? -19.789 21.629 3.687 1.00 89.19 307 PRO A O 1
ATOM 2502 N N . GLY A 1 308 ? -19.864 23.749 2.968 1.00 86.56 308 GLY A N 1
ATOM 2503 C CA . GLY A 1 308 ? -19.111 24.326 4.081 1.00 86.56 308 GLY A CA 1
ATOM 2504 C C . GLY A 1 308 ? -19.573 25.753 4.387 1.00 86.56 308 GLY A C 1
ATOM 2505 O O . GLY A 1 308 ? -20.407 26.276 3.652 1.00 86.56 308 GLY A O 1
ATOM 2506 N N . PRO A 1 309 ? -19.010 26.421 5.413 1.00 80.38 309 PRO A N 1
ATOM 2507 C CA . PRO A 1 309 ? -19.521 27.704 5.922 1.00 80.38 309 PRO A CA 1
ATOM 2508 C C . PRO A 1 309 ? -19.532 28.886 4.938 1.00 80.38 309 PRO A C 1
ATOM 2510 O O . PRO A 1 309 ? -20.042 29.950 5.267 1.00 80.38 309 PRO A O 1
ATOM 2513 N N . THR A 1 310 ? -18.941 28.729 3.751 1.00 78.75 310 THR A N 1
ATOM 2514 C CA . THR A 1 310 ? -18.907 29.732 2.672 1.00 78.75 310 THR A CA 1
ATOM 2515 C C . THR A 1 310 ? -19.718 29.314 1.437 1.00 78.75 310 THR A C 1
ATOM 2517 O O . THR A 1 310 ? -19.556 29.912 0.375 1.00 78.75 310 THR A O 1
ATOM 2520 N N . ALA A 1 311 ? -20.515 28.246 1.529 1.00 77.44 311 ALA A N 1
ATOM 2521 C CA . ALA A 1 311 ? -21.410 27.785 0.470 1.00 77.44 311 ALA A CA 1
ATOM 2522 C C . ALA A 1 311 ? -22.818 28.381 0.639 1.00 77.44 311 ALA A C 1
ATOM 2524 O O . ALA A 1 311 ? -23.219 28.745 1.739 1.00 77.44 311 ALA A O 1
ATOM 2525 N N . SER A 1 312 ? -23.586 28.431 -0.451 1.00 79.69 312 SER A N 1
ATOM 2526 C CA . SER A 1 312 ? -25.006 28.819 -0.457 1.00 79.69 312 SER A CA 1
ATOM 2527 C C . SER A 1 312 ? -25.967 27.679 -0.079 1.00 79.69 312 SER A C 1
ATOM 2529 O O . SER A 1 312 ? -27.178 27.860 -0.109 1.00 79.69 312 SER A O 1
ATOM 2531 N N . GLU A 1 313 ? -25.438 26.493 0.221 1.00 85.50 313 GLU A N 1
ATOM 2532 C CA . GLU A 1 313 ? -26.181 25.265 0.532 1.00 85.50 313 GLU A CA 1
ATOM 2533 C C . GLU A 1 313 ? -26.089 24.957 2.039 1.00 85.50 313 GLU A C 1
ATOM 2535 O O . GLU A 1 313 ? -25.120 25.359 2.692 1.00 85.50 313 GLU A O 1
ATOM 2540 N N . ARG A 1 314 ? -27.060 24.213 2.605 1.00 89.00 314 ARG A N 1
ATOM 2541 C CA . ARG A 1 314 ? -27.006 23.755 4.012 1.00 89.00 314 ARG A CA 1
ATOM 2542 C C . ARG A 1 314 ? -25.692 22.995 4.229 1.00 89.00 314 ARG A C 1
ATOM 2544 O O . ARG A 1 314 ? -25.435 21.999 3.560 1.00 89.00 314 ARG A O 1
ATOM 2551 N N . PHE A 1 315 ? -24.855 23.483 5.144 1.00 90.31 315 PHE A N 1
ATOM 2552 C CA . PHE A 1 315 ? -23.584 22.848 5.518 1.00 90.31 315 PHE A CA 1
ATOM 2553 C C . PHE A 1 315 ? -23.590 22.293 6.947 1.00 90.31 315 PHE A C 1
ATOM 2555 O O . PHE A 1 315 ? -22.783 21.420 7.259 1.00 90.31 315 PHE A O 1
ATOM 2562 N N . ASP A 1 316 ? -24.487 22.794 7.799 1.00 92.31 316 ASP A N 1
ATOM 2563 C CA . ASP A 1 316 ? -24.750 22.250 9.126 1.00 92.31 316 ASP A CA 1
ATOM 2564 C C . ASP A 1 316 ? -25.994 21.346 9.057 1.00 92.31 316 ASP A C 1
ATOM 2566 O O . ASP A 1 316 ? -27.102 21.786 8.735 1.00 92.31 316 ASP A O 1
ATOM 2570 N N . PHE A 1 317 ? -25.781 20.059 9.317 1.00 95.31 317 PHE A N 1
ATOM 2571 C CA . PHE A 1 317 ? -26.795 19.004 9.365 1.00 95.31 317 PHE A CA 1
ATOM 2572 C C . PHE A 1 317 ? -26.915 18.416 10.777 1.00 95.31 317 PHE A C 1
ATOM 2574 O O . PHE A 1 317 ? -27.257 17.245 10.941 1.00 95.31 317 PHE A O 1
ATOM 2581 N N . THR A 1 318 ? -26.623 19.229 11.796 1.00 94.69 318 THR A N 1
ATOM 2582 C CA . THR A 1 318 ? -27.041 18.979 13.179 1.00 94.69 318 THR A CA 1
ATOM 2583 C C . THR A 1 318 ? -28.552 18.737 13.207 1.00 94.69 318 THR A C 1
ATOM 2585 O O . THR A 1 318 ? -29.289 19.629 12.781 1.00 94.69 318 THR A O 1
ATOM 2588 N N . PRO A 1 319 ? -29.028 17.579 13.697 1.00 95.44 319 PRO A N 1
ATOM 2589 C CA . PRO A 1 319 ? -30.457 17.293 13.736 1.00 95.44 319 PRO A CA 1
ATOM 2590 C C . PRO A 1 319 ? -31.219 18.130 14.766 1.00 95.44 319 PRO A C 1
ATOM 2592 O O . PRO A 1 319 ? -30.825 18.167 15.939 1.00 95.44 319 PRO A O 1
ATOM 2595 N N . THR A 1 320 ? -32.353 18.711 14.373 1.00 95.31 320 THR A N 1
ATOM 2596 C CA . THR A 1 320 ? -33.331 19.264 15.330 1.00 95.31 320 THR A CA 1
ATOM 2597 C C . THR A 1 320 ? -34.106 18.147 16.048 1.00 95.31 320 THR A C 1
ATOM 2599 O O . THR A 1 320 ? -34.020 16.974 15.669 1.00 95.31 320 THR A O 1
ATOM 2602 N N . GLU A 1 321 ? -34.852 18.464 17.114 1.00 95.06 321 GLU A N 1
ATOM 2603 C CA . GLU A 1 321 ? -35.689 17.458 17.795 1.00 95.06 321 GLU A CA 1
ATOM 2604 C C . GLU A 1 321 ? -36.848 16.977 16.905 1.00 95.06 321 GLU A C 1
ATOM 2606 O O . GLU A 1 321 ? -37.226 15.808 16.968 1.00 95.06 321 GLU A O 1
ATOM 2611 N N . GLU A 1 322 ? -37.358 17.831 16.019 1.00 95.25 322 GLU A N 1
ATOM 2612 C CA . GLU A 1 322 ? -38.383 17.503 15.024 1.00 95.25 322 GLU A CA 1
ATOM 2613 C C . GLU A 1 322 ? -37.834 16.537 13.962 1.00 95.25 322 GLU A C 1
ATOM 2615 O O . GLU A 1 322 ? -38.435 15.489 13.717 1.00 95.25 322 GLU A O 1
ATOM 2620 N N . GLU A 1 323 ? -36.652 16.830 13.395 1.00 95.69 323 GLU A N 1
ATOM 2621 C CA . GLU A 1 323 ? -35.959 15.938 12.450 1.00 95.69 323 GLU A CA 1
ATOM 2622 C C . GLU A 1 323 ? -35.679 14.562 13.097 1.00 95.69 323 GLU A C 1
ATOM 2624 O O . GLU A 1 323 ? -35.900 13.522 12.471 1.00 95.69 323 GLU A O 1
ATOM 2629 N N . LYS A 1 324 ? -35.258 14.536 14.373 1.00 96.50 324 LYS A N 1
ATOM 2630 C CA . LYS A 1 324 ? -35.042 13.287 15.132 1.00 96.50 324 LYS A CA 1
ATOM 2631 C C . LYS A 1 324 ? -36.335 12.538 15.449 1.00 96.50 324 LYS A C 1
ATOM 2633 O O . LYS A 1 324 ? -36.330 11.309 15.417 1.00 96.50 324 LYS A O 1
ATOM 2638 N N . THR A 1 325 ? -37.429 13.238 15.742 1.00 95.94 325 THR A N 1
ATOM 2639 C CA . THR A 1 325 ? -38.729 12.606 16.029 1.00 95.94 325 THR A CA 1
ATOM 2640 C C . THR A 1 325 ? -39.264 11.904 14.783 1.00 95.94 325 THR A C 1
ATOM 2642 O O . THR A 1 325 ? -39.565 10.715 14.845 1.00 95.94 325 THR A O 1
ATOM 2645 N N . ALA A 1 326 ? -39.232 12.567 13.621 1.00 95.44 326 ALA A N 1
ATOM 2646 C CA . ALA A 1 326 ? -39.654 11.964 12.354 1.00 95.44 326 ALA A CA 1
ATOM 2647 C C . ALA A 1 326 ? -38.859 10.686 12.001 1.00 95.44 326 ALA A C 1
ATOM 2649 O O . ALA A 1 326 ? -39.425 9.705 11.517 1.00 95.44 326 ALA A O 1
ATOM 2650 N N . VAL A 1 327 ? -37.552 10.647 12.287 1.00 96.69 327 VAL A N 1
ATOM 2651 C CA . VAL A 1 327 ? -36.726 9.440 12.081 1.00 96.69 327 VAL A CA 1
ATOM 2652 C C . VAL A 1 327 ? -36.987 8.362 13.149 1.00 96.69 327 VAL A C 1
ATOM 2654 O O . VAL A 1 327 ? -36.888 7.168 12.861 1.00 96.69 327 VAL A O 1
ATOM 2657 N N . PHE A 1 328 ? -37.386 8.736 14.366 1.00 96.56 328 PHE A N 1
ATOM 2658 C CA . PHE A 1 328 ? -37.817 7.789 15.402 1.00 96.56 328 PHE A CA 1
ATOM 2659 C C . PHE A 1 328 ? -39.174 7.141 15.059 1.00 96.56 328 PHE A C 1
ATOM 2661 O O . PHE A 1 328 ? -39.363 5.941 15.296 1.00 96.56 328 PHE A O 1
ATOM 2668 N N . ASP A 1 329 ? -40.066 7.885 14.398 1.00 94.75 329 ASP A N 1
ATOM 2669 C CA . ASP A 1 329 ? -41.331 7.390 13.842 1.00 94.75 329 ASP A CA 1
ATOM 2670 C C . ASP A 1 329 ? -41.102 6.381 12.710 1.00 94.75 329 ASP A C 1
ATOM 2672 O O . ASP A 1 329 ? -41.665 5.282 12.753 1.00 94.75 329 ASP A O 1
ATOM 2676 N N . MET A 1 330 ? -40.192 6.675 11.767 1.00 94.25 330 MET A N 1
ATOM 2677 C CA . MET A 1 330 ? -39.729 5.697 10.761 1.00 94.25 330 MET A CA 1
ATOM 2678 C C . MET A 1 330 ? -39.211 4.412 11.422 1.00 94.25 330 MET A C 1
ATOM 2680 O O . MET A 1 330 ? -39.386 3.311 10.895 1.00 94.25 330 MET A O 1
ATOM 2684 N N . PHE A 1 331 ? -38.607 4.527 12.611 1.00 93.50 331 PHE A N 1
ATOM 2685 C CA . PHE A 1 331 ? -38.126 3.388 13.387 1.00 93.50 331 PHE A CA 1
ATOM 2686 C C . PHE A 1 331 ? -39.191 2.681 14.236 1.00 93.50 331 PHE A C 1
ATOM 2688 O O . PHE A 1 331 ? -38.891 1.637 14.818 1.00 93.50 331 PHE A O 1
ATOM 2695 N N . SER A 1 332 ? -40.446 3.136 14.191 1.00 92.75 332 SER A N 1
ATOM 2696 C CA . SER A 1 332 ? -41.574 2.608 14.976 1.00 92.75 332 SER A CA 1
ATOM 2697 C C . SER A 1 332 ? -41.338 2.722 16.486 1.00 92.75 332 SER A C 1
ATOM 2699 O O . SER A 1 332 ? -41.724 1.837 17.248 1.00 92.75 332 SER A O 1
ATOM 2701 N N . HIS A 1 333 ? -40.648 3.792 16.899 1.00 92.44 333 HIS A N 1
ATOM 2702 C CA . HIS A 1 333 ? -40.182 4.042 18.267 1.00 92.44 333 HIS A CA 1
ATOM 2703 C C . HIS A 1 333 ? -39.220 2.968 18.839 1.00 92.44 333 HIS A C 1
ATOM 2705 O O . HIS A 1 333 ? -38.913 2.984 20.033 1.00 92.44 333 HIS A O 1
ATOM 2711 N N . ASP A 1 334 ? -38.700 2.046 18.015 1.00 93.06 334 ASP A N 1
ATOM 2712 C CA . ASP A 1 334 ? -37.759 1.003 18.442 1.00 93.06 334 ASP A CA 1
ATOM 2713 C C . ASP A 1 334 ? -36.401 1.133 17.740 1.00 93.06 334 ASP A C 1
ATOM 2715 O O . ASP A 1 334 ? -36.236 0.832 16.555 1.00 93.06 334 ASP A O 1
ATOM 2719 N N . LEU A 1 335 ? -35.403 1.566 18.512 1.00 95.56 335 LEU A N 1
ATOM 2720 C CA . LEU A 1 335 ? -34.017 1.717 18.068 1.00 95.56 335 LEU A CA 1
ATOM 2721 C C . LEU A 1 335 ? -33.156 0.474 18.331 1.00 95.56 335 LEU A C 1
ATOM 2723 O O . LEU A 1 335 ? -31.956 0.516 18.070 1.00 95.56 335 LEU A O 1
ATOM 2727 N N . ARG A 1 336 ? -33.704 -0.637 18.843 1.00 95.38 336 ARG A N 1
ATOM 2728 C CA . ARG A 1 336 ? -32.928 -1.880 19.006 1.00 95.38 336 ARG A CA 1
ATOM 2729 C C . ARG A 1 336 ? -32.468 -2.397 17.642 1.00 95.38 336 ARG A C 1
ATOM 2731 O O . ARG A 1 336 ? -33.256 -2.487 16.702 1.00 95.38 336 ARG A O 1
ATOM 2738 N N . ILE A 1 337 ? -31.192 -2.769 17.537 1.00 95.75 337 ILE A N 1
ATOM 2739 C CA . ILE A 1 337 ? -30.665 -3.360 16.304 1.00 95.75 337 ILE A CA 1
ATOM 2740 C C . ILE A 1 337 ? -31.262 -4.771 16.165 1.00 95.75 337 ILE A C 1
ATOM 2742 O O . ILE A 1 337 ? -31.086 -5.591 17.070 1.00 95.75 337 ILE A O 1
ATOM 2746 N N . PRO A 1 338 ? -31.985 -5.084 15.073 1.00 93.62 338 PRO A N 1
ATOM 2747 C CA . PRO A 1 338 ? -32.647 -6.374 14.926 1.00 93.62 338 PRO A CA 1
ATOM 2748 C C . PRO A 1 338 ? -31.618 -7.498 14.772 1.00 93.62 338 PRO A C 1
ATOM 2750 O O . PRO A 1 338 ? -30.628 -7.349 14.062 1.00 93.62 338 PRO A O 1
ATOM 2753 N N . ASN A 1 339 ? -31.875 -8.659 15.378 1.00 90.56 339 ASN A N 1
ATOM 2754 C CA . ASN A 1 339 ? -31.042 -9.860 15.229 1.00 90.56 339 ASN A CA 1
ATOM 2755 C C . ASN A 1 339 ? -31.327 -10.566 13.886 1.00 90.56 339 ASN A C 1
ATOM 2757 O O . ASN A 1 339 ? -31.841 -11.681 13.850 1.00 90.56 339 ASN A O 1
ATOM 2761 N N . ASN A 1 340 ? -31.026 -9.891 12.774 1.00 90.50 340 ASN A N 1
ATOM 2762 C CA . ASN A 1 340 ? -31.363 -10.290 11.401 1.00 90.50 340 ASN A CA 1
ATOM 2763 C C . ASN A 1 340 ? -30.160 -10.830 10.595 1.00 90.50 340 ASN A C 1
ATOM 2765 O O . ASN A 1 340 ? -30.089 -10.643 9.379 1.00 90.50 340 ASN A O 1
ATOM 2769 N N . PHE A 1 341 ? -29.208 -11.498 11.255 1.00 92.62 341 PHE A N 1
ATOM 2770 C CA . PHE A 1 341 ? -28.083 -12.142 10.570 1.00 92.62 341 PHE A CA 1
ATOM 2771 C C . PHE A 1 341 ? -28.559 -13.253 9.618 1.00 92.62 341 PHE A C 1
ATOM 2773 O O . PHE A 1 341 ? -29.304 -14.147 10.018 1.00 92.62 341 PHE A O 1
ATOM 2780 N N . ILE A 1 342 ? -28.082 -13.222 8.369 1.00 85.56 342 ILE A N 1
ATOM 2781 C CA . ILE A 1 342 ? -28.393 -14.202 7.320 1.00 85.56 342 ILE A CA 1
ATOM 2782 C C . ILE A 1 342 ? -27.095 -14.592 6.598 1.00 85.56 342 ILE A C 1
ATOM 2784 O O . ILE A 1 342 ? -26.300 -13.731 6.209 1.00 85.56 342 ILE A O 1
ATOM 2788 N N . THR A 1 343 ? -26.894 -15.891 6.374 1.00 83.94 343 THR A N 1
ATOM 2789 C CA . THR A 1 343 ? -25.812 -16.419 5.534 1.00 83.94 343 THR A CA 1
ATOM 2790 C C . THR A 1 343 ? -26.171 -16.314 4.048 1.00 83.94 343 THR A C 1
ATOM 2792 O O . THR A 1 343 ? -27.270 -16.664 3.626 1.00 83.94 343 THR A O 1
ATOM 2795 N N . LEU A 1 344 ? -25.240 -15.824 3.224 1.00 77.12 344 LEU A N 1
ATOM 2796 C CA . LEU A 1 344 ? -25.457 -15.614 1.789 1.00 77.12 344 LEU A CA 1
ATOM 2797 C C . LEU A 1 344 ? -24.764 -16.713 0.976 1.00 77.12 344 LEU A C 1
ATOM 2799 O O . LEU A 1 344 ? -23.548 -16.714 0.830 1.00 77.12 344 LEU A O 1
ATOM 2803 N N . GLU A 1 345 ? -25.529 -17.637 0.395 1.00 59.75 345 GLU A N 1
ATOM 2804 C CA . GLU A 1 345 ? -24.964 -18.776 -0.352 1.00 59.75 345 GLU A CA 1
ATOM 2805 C C . GLU A 1 345 ? -24.275 -18.387 -1.677 1.00 59.75 345 GLU A C 1
ATOM 2807 O O . GLU A 1 345 ? -23.441 -19.130 -2.192 1.00 59.75 345 GLU A O 1
ATOM 2812 N N . ASN A 1 346 ? -24.620 -17.230 -2.255 1.00 56.53 346 ASN A N 1
ATOM 2813 C CA . ASN A 1 346 ? -24.181 -16.810 -3.591 1.00 56.53 346 ASN A CA 1
ATOM 2814 C C . ASN A 1 346 ? -23.635 -15.369 -3.601 1.00 56.53 346 ASN A C 1
ATOM 2816 O O . ASN A 1 346 ? -24.346 -14.418 -3.923 1.00 56.53 346 ASN A O 1
ATOM 2820 N N . TYR A 1 347 ? -22.338 -15.230 -3.317 1.00 55.97 347 TYR A N 1
ATOM 2821 C CA . TYR A 1 347 ? -21.594 -13.966 -3.135 1.00 55.97 347 TYR A CA 1
ATOM 2822 C C . TYR A 1 347 ? -21.400 -13.084 -4.391 1.00 55.97 347 TYR A C 1
ATOM 2824 O O . TYR A 1 347 ? -20.711 -12.063 -4.342 1.00 55.97 347 TYR A O 1
ATOM 2832 N N . LYS A 1 348 ? -21.953 -13.463 -5.549 1.00 53.59 348 LYS A N 1
ATOM 2833 C CA . LYS A 1 348 ? -21.701 -12.773 -6.826 1.00 53.59 348 LYS A CA 1
ATOM 2834 C C . LYS A 1 348 ? -22.664 -11.606 -7.041 1.00 53.59 348 LYS A C 1
ATOM 2836 O O . LYS A 1 348 ? -23.750 -11.789 -7.581 1.00 53.59 348 LYS A O 1
ATOM 2841 N N . SER A 1 349 ? -22.200 -10.407 -6.684 1.00 55.22 349 SER A N 1
ATOM 2842 C CA . SER A 1 349 ? -22.807 -9.111 -7.038 1.00 55.22 349 SER A CA 1
ATOM 2843 C C . SER A 1 349 ? -24.269 -8.943 -6.599 1.00 55.22 349 SER A C 1
ATOM 2845 O O . SER A 1 349 ? -25.137 -8.603 -7.405 1.00 55.22 349 SER A O 1
ATOM 2847 N N . LYS A 1 350 ? -24.522 -9.164 -5.306 1.00 69.44 350 LYS A N 1
ATOM 2848 C CA . LYS A 1 350 ? -25.789 -8.858 -4.629 1.00 69.44 350 LYS A CA 1
ATOM 2849 C C . LYS A 1 350 ? -25.547 -7.881 -3.475 1.00 69.44 350 LYS A C 1
ATOM 2851 O O . LYS A 1 350 ? -24.449 -7.864 -2.919 1.00 69.44 350 LYS A O 1
ATOM 2856 N N . THR A 1 351 ? -26.564 -7.099 -3.127 1.00 85.06 351 THR A N 1
ATOM 2857 C CA . THR A 1 351 ? -26.624 -6.336 -1.873 1.00 85.06 351 THR A CA 1
ATOM 2858 C C . THR A 1 351 ? -26.870 -7.271 -0.682 1.00 85.06 351 THR A C 1
ATOM 2860 O O . THR A 1 351 ? -27.191 -8.452 -0.858 1.00 85.06 351 THR A O 1
ATOM 2863 N N . ASN A 1 352 ? -26.707 -6.762 0.542 1.00 91.12 352 ASN A N 1
ATOM 2864 C CA . ASN A 1 352 ? -27.024 -7.505 1.760 1.00 91.12 352 ASN A CA 1
ATOM 2865 C C . ASN A 1 352 ? -28.427 -7.121 2.260 1.00 91.12 352 ASN A C 1
ATOM 2867 O O . ASN A 1 352 ? -28.647 -5.932 2.491 1.00 91.12 352 ASN A O 1
ATOM 2871 N N . PRO A 1 353 ? -29.344 -8.077 2.512 1.00 91.81 353 PRO A N 1
ATOM 2872 C CA . PRO A 1 353 ? -30.678 -7.774 3.037 1.00 91.81 353 PRO A CA 1
ATOM 2873 C C . PRO A 1 353 ? -30.672 -6.940 4.326 1.00 91.81 353 PRO A C 1
ATOM 2875 O O . PRO A 1 353 ? -31.561 -6.121 4.521 1.00 91.81 353 PRO A O 1
ATOM 2878 N N . GLN A 1 354 ? -29.656 -7.076 5.189 1.00 93.94 354 GLN A N 1
ATOM 2879 C CA . GLN A 1 354 ? -29.541 -6.238 6.389 1.00 93.94 354 GLN A CA 1
ATOM 2880 C C . GLN A 1 354 ? -29.399 -4.750 6.033 1.00 93.94 354 GLN A C 1
ATOM 2882 O O . GLN A 1 354 ? -30.070 -3.906 6.621 1.00 93.94 354 GLN A O 1
ATOM 2887 N N . THR A 1 355 ? -28.542 -4.432 5.059 1.00 94.62 355 THR A N 1
ATOM 2888 C CA . THR A 1 355 ? -28.294 -3.055 4.617 1.00 94.62 355 THR A CA 1
ATOM 2889 C C . THR A 1 355 ? -29.400 -2.552 3.698 1.00 94.62 355 THR A C 1
ATOM 2891 O O . THR A 1 355 ? -29.826 -1.419 3.883 1.00 94.62 355 THR A O 1
ATOM 2894 N N . THR A 1 356 ? -29.932 -3.371 2.784 1.00 93.06 356 THR A N 1
ATOM 2895 C CA . THR A 1 356 ? -31.056 -2.968 1.920 1.00 93.06 356 THR A CA 1
ATOM 2896 C C . THR A 1 356 ? -32.299 -2.629 2.752 1.00 93.06 356 THR A C 1
ATOM 2898 O O . THR A 1 356 ? -32.793 -1.511 2.643 1.00 93.06 356 THR A O 1
ATOM 2901 N N . ASN A 1 357 ? -32.719 -3.494 3.686 1.00 93.44 357 ASN A N 1
ATOM 2902 C CA . ASN A 1 357 ? -33.873 -3.216 4.553 1.00 93.44 357 ASN A CA 1
ATOM 2903 C C . ASN A 1 357 ? -33.645 -1.995 5.472 1.00 93.44 357 ASN A C 1
ATOM 2905 O O . ASN A 1 357 ? -34.588 -1.277 5.793 1.00 93.44 357 ASN A O 1
ATOM 2909 N N . PHE A 1 358 ? -32.404 -1.749 5.914 1.00 95.50 358 PHE A N 1
ATOM 2910 C CA . PHE A 1 358 ? -32.050 -0.549 6.685 1.00 95.50 358 PHE A CA 1
ATOM 2911 C C . PHE A 1 358 ? -32.142 0.728 5.834 1.00 95.50 358 PHE A C 1
ATOM 2913 O O . PHE A 1 358 ? -32.674 1.734 6.297 1.00 95.50 358 PHE A O 1
ATOM 2920 N N . CYS A 1 359 ? -31.662 0.677 4.588 1.00 96.06 359 CYS A N 1
ATOM 2921 C CA . CYS A 1 359 ? -31.732 1.786 3.637 1.00 96.06 359 CYS A CA 1
ATOM 2922 C C . CYS A 1 359 ? -33.183 2.128 3.278 1.00 96.06 359 CYS A C 1
ATOM 2924 O O . CYS A 1 359 ? -33.559 3.296 3.320 1.00 96.06 359 CYS A O 1
ATOM 2926 N N . GLU A 1 360 ? -34.011 1.111 3.021 1.00 94.38 360 GLU A N 1
ATOM 2927 C CA . GLU A 1 360 ? -35.451 1.266 2.784 1.00 94.38 360 GLU A CA 1
ATOM 2928 C C . GLU A 1 360 ? -36.163 1.871 4.005 1.00 94.38 360 GLU A C 1
ATOM 2930 O O . GLU A 1 360 ? -36.907 2.836 3.855 1.00 94.38 360 GLU A O 1
ATOM 2935 N N . LYS A 1 361 ? -35.892 1.375 5.223 1.00 94.38 361 LYS A N 1
ATOM 2936 C CA . LYS A 1 361 ? -36.532 1.869 6.459 1.00 94.38 361 LYS A CA 1
ATOM 2937 C C . LYS A 1 361 ? -36.123 3.302 6.840 1.00 94.38 361 LYS A C 1
ATOM 2939 O O . LYS A 1 361 ? -36.907 4.001 7.472 1.00 94.38 361 LYS A O 1
ATOM 2944 N N . LEU A 1 362 ? -34.912 3.737 6.482 1.00 95.88 362 LEU A N 1
ATOM 2945 C CA . LEU A 1 362 ? -34.394 5.088 6.753 1.00 95.88 362 LEU A CA 1
ATOM 2946 C C . LEU A 1 362 ? -34.538 6.044 5.546 1.00 95.88 362 LEU A C 1
ATOM 2948 O O . LEU A 1 362 ? -34.126 7.201 5.630 1.00 95.88 362 LEU A O 1
ATOM 2952 N N . CYS A 1 363 ? -35.107 5.581 4.428 1.00 94.81 363 CYS A N 1
ATOM 2953 C CA . CYS A 1 363 ? -35.228 6.322 3.166 1.00 94.81 363 CYS A CA 1
ATOM 2954 C C . CYS A 1 363 ? -33.887 6.893 2.648 1.00 94.81 363 CYS A C 1
ATOM 2956 O O . CYS A 1 363 ? -33.800 8.069 2.287 1.00 94.81 363 CYS A O 1
ATOM 2958 N N . ILE A 1 364 ? -32.836 6.063 2.615 1.00 96.44 364 ILE A N 1
ATOM 2959 C CA . ILE A 1 364 ? -31.496 6.420 2.104 1.00 96.44 364 ILE A CA 1
ATOM 2960 C C . ILE A 1 364 ? -30.996 5.442 1.034 1.00 96.44 364 ILE A C 1
ATOM 2962 O O . ILE A 1 364 ? -31.520 4.341 0.886 1.00 96.44 364 ILE A O 1
ATOM 2966 N N . ASP A 1 365 ? -29.947 5.821 0.306 1.00 94.94 365 ASP A N 1
ATOM 2967 C CA . ASP A 1 365 ? -29.358 4.995 -0.748 1.00 94.94 365 ASP A CA 1
ATOM 2968 C C . ASP A 1 365 ? -28.316 3.990 -0.220 1.00 94.94 365 ASP A C 1
ATOM 2970 O O . ASP A 1 365 ? -27.394 4.341 0.528 1.00 94.94 365 ASP A O 1
ATOM 2974 N N . ASP A 1 366 ? -28.402 2.743 -0.700 1.00 94.50 366 ASP A N 1
ATOM 2975 C CA . ASP A 1 366 ? -27.364 1.714 -0.559 1.00 94.50 366 ASP A CA 1
ATOM 2976 C C . ASP A 1 366 ? -26.199 2.011 -1.540 1.00 94.50 366 ASP A C 1
ATOM 2978 O O . ASP A 1 366 ? -26.375 1.919 -2.765 1.00 94.50 366 ASP A O 1
ATOM 2982 N N . PRO A 1 367 ? -24.977 2.328 -1.054 1.00 92.81 367 PRO A N 1
ATOM 2983 C CA . PRO A 1 367 ? -23.845 2.663 -1.920 1.00 92.81 367 PRO A CA 1
ATOM 2984 C C . PRO A 1 367 ? -23.425 1.523 -2.861 1.00 92.81 367 PRO A C 1
ATOM 2986 O O . PRO A 1 367 ? -22.875 1.782 -3.936 1.00 92.81 367 PRO A O 1
ATOM 2989 N N . LEU A 1 368 ? -23.660 0.263 -2.480 1.00 91.75 368 LEU A N 1
ATOM 2990 C CA . LEU A 1 368 ? -23.361 -0.906 -3.304 1.00 91.75 368 LEU A CA 1
ATOM 2991 C C . LEU A 1 368 ? -24.441 -1.117 -4.376 1.00 91.75 368 LEU A C 1
ATOM 2993 O O . LEU A 1 368 ? -24.087 -1.405 -5.522 1.00 91.75 368 LEU A O 1
ATOM 2997 N N . ALA A 1 369 ? -25.720 -0.898 -4.054 1.00 90.69 369 ALA A N 1
ATOM 2998 C CA . ALA A 1 369 ? -26.809 -0.933 -5.036 1.00 90.69 369 ALA A CA 1
ATOM 2999 C C . ALA A 1 369 ? -26.584 0.096 -6.160 1.00 90.69 369 ALA A C 1
ATOM 3001 O O . ALA A 1 369 ? -26.592 -0.262 -7.346 1.00 90.69 369 ALA A O 1
ATOM 3002 N N . LEU A 1 370 ? -26.255 1.343 -5.790 1.00 90.69 370 LEU A N 1
ATOM 3003 C CA . LEU A 1 370 ? -25.883 2.406 -6.733 1.00 90.69 370 LEU A CA 1
ATOM 3004 C C . LEU A 1 370 ? -24.692 2.001 -7.620 1.00 90.69 370 LEU A C 1
ATOM 3006 O O . LEU A 1 370 ? -24.724 2.183 -8.839 1.00 90.69 370 LEU A O 1
ATOM 3010 N N . LEU A 1 371 ? -23.646 1.397 -7.042 1.00 90.31 371 LEU A N 1
ATOM 3011 C CA . LEU A 1 371 ? -22.471 0.931 -7.793 1.00 90.31 371 LEU A CA 1
ATOM 3012 C C . LEU A 1 371 ? -22.770 -0.218 -8.764 1.00 90.31 371 LEU A C 1
ATOM 3014 O O . LEU A 1 371 ? -22.094 -0.343 -9.796 1.00 90.31 371 LEU A O 1
ATOM 3018 N N . LEU A 1 372 ? -23.747 -1.065 -8.446 1.00 87.62 372 LEU A N 1
ATOM 3019 C CA . LEU A 1 372 ? -24.202 -2.164 -9.297 1.00 87.62 372 LEU A CA 1
ATOM 3020 C C . LEU A 1 372 ? -25.218 -1.715 -10.362 1.00 87.62 372 LEU A C 1
ATOM 3022 O O . LEU A 1 372 ? -25.462 -2.472 -11.301 1.00 87.62 372 LEU A O 1
ATOM 3026 N N . GLY A 1 373 ? -25.765 -0.498 -10.261 1.00 79.19 373 GLY A N 1
ATOM 3027 C CA . GLY A 1 373 ? -26.863 -0.023 -11.112 1.00 79.19 373 GLY A CA 1
ATOM 3028 C C . GLY A 1 373 ? -28.214 -0.656 -10.758 1.00 79.19 373 GLY A C 1
ATOM 3029 O O . GLY A 1 373 ? -29.117 -0.685 -11.589 1.00 79.19 373 GLY A O 1
ATOM 3030 N N . GLN A 1 374 ? -28.343 -1.192 -9.542 1.00 69.25 374 GLN A N 1
ATOM 3031 C CA . GLN A 1 374 ? -29.548 -1.838 -9.021 1.00 69.25 374 GLN A CA 1
ATOM 3032 C C . GLN A 1 374 ? -30.440 -0.776 -8.361 1.00 69.25 374 GLN A C 1
ATOM 3034 O O . GLN A 1 374 ? -30.544 -0.702 -7.142 1.00 69.25 374 GLN A O 1
ATOM 3039 N N . TRP A 1 375 ? -31.022 0.104 -9.180 1.00 53.03 375 TRP A N 1
ATOM 3040 C CA . TRP A 1 375 ? -31.803 1.246 -8.699 1.00 53.03 375 TRP A CA 1
ATOM 3041 C C . TRP A 1 375 ? -33.219 0.828 -8.273 1.00 53.03 375 TRP A C 1
ATOM 3043 O O . TRP A 1 375 ? -34.056 0.523 -9.123 1.00 53.03 375 TRP A O 1
ATOM 3053 N N . SER A 1 376 ? -33.510 0.861 -6.969 1.00 37.97 376 SER A N 1
ATOM 3054 C CA . SER A 1 376 ? -34.863 0.644 -6.439 1.00 37.97 376 SER A CA 1
ATOM 3055 C C . SER A 1 376 ? -35.616 1.972 -6.311 1.00 37.97 376 SER A C 1
ATOM 3057 O O . SER A 1 376 ? -35.541 2.659 -5.299 1.00 37.97 376 SER A O 1
ATOM 3059 N N . ARG A 1 377 ? -36.349 2.353 -7.364 1.00 40.78 377 ARG A N 1
ATOM 3060 C CA . ARG A 1 377 ? -37.418 3.373 -7.303 1.00 40.78 377 ARG A CA 1
ATOM 3061 C C . ARG A 1 377 ? -38.526 3.009 -8.292 1.00 40.78 377 ARG A C 1
ATOM 3063 O O . ARG A 1 377 ? -38.863 3.762 -9.196 1.00 40.78 377 ARG A O 1
ATOM 3070 N N . SER A 1 378 ? -39.016 1.777 -8.156 1.00 29.58 378 SER A N 1
ATOM 3071 C CA . SER A 1 378 ? -39.968 1.141 -9.077 1.00 29.58 378 SER A CA 1
ATOM 3072 C C . SER A 1 378 ? -41.010 0.271 -8.356 1.00 29.58 378 SER A C 1
ATOM 3074 O O . SER A 1 378 ? -41.446 -0.730 -8.910 1.00 29.58 378 SER A O 1
ATOM 3076 N N . ASN A 1 379 ? -41.347 0.621 -7.109 1.00 28.25 379 ASN A N 1
ATOM 3077 C CA . ASN A 1 379 ? -42.383 -0.026 -6.283 1.00 28.25 379 ASN A CA 1
ATOM 3078 C C . ASN A 1 379 ? -43.152 0.975 -5.384 1.00 28.25 379 ASN A C 1
ATOM 3080 O O . ASN A 1 379 ? -43.907 0.561 -4.513 1.00 28.25 379 ASN A O 1
ATOM 3084 N N . LEU A 1 380 ? -42.964 2.285 -5.590 1.00 32.81 380 LEU A N 1
ATOM 3085 C CA . LEU A 1 380 ? -43.732 3.362 -4.949 1.00 32.81 380 LEU A CA 1
ATOM 3086 C C . LEU A 1 380 ? -44.222 4.344 -6.021 1.00 32.81 380 LEU A C 1
ATOM 3088 O O . LEU A 1 380 ? -43.804 5.492 -6.103 1.00 32.81 380 LEU A O 1
ATOM 3092 N N . THR A 1 381 ? -45.094 3.834 -6.882 1.00 33.03 381 THR A N 1
ATOM 3093 C CA . THR A 1 381 ? -46.093 4.622 -7.611 1.00 33.03 381 THR A CA 1
ATOM 3094 C C . THR A 1 381 ? -47.449 4.246 -7.022 1.00 33.03 381 THR A C 1
ATOM 3096 O O . THR A 1 381 ? -47.616 3.086 -6.663 1.00 33.03 381 THR A O 1
ATOM 3099 N N . GLU A 1 382 ? -48.390 5.193 -6.944 1.00 29.84 382 GLU A N 1
ATOM 3100 C CA . GLU A 1 382 ? -49.639 5.089 -6.154 1.00 29.84 382 GLU A CA 1
ATOM 3101 C C . GLU A 1 382 ? -49.430 5.259 -4.630 1.00 29.84 382 GLU A C 1
ATOM 3103 O O . GLU A 1 382 ? -49.640 4.329 -3.859 1.00 29.84 382 GLU A O 1
ATOM 3108 N N . ASN A 1 383 ? -48.987 6.464 -4.210 1.00 26.28 383 ASN A N 1
ATOM 3109 C CA . ASN A 1 383 ? -49.524 7.237 -3.055 1.00 26.28 383 ASN A CA 1
ATOM 3110 C C . ASN A 1 383 ? -48.732 8.535 -2.702 1.00 26.28 383 ASN A C 1
ATOM 3112 O O . ASN A 1 383 ? -48.804 9.026 -1.576 1.00 26.28 383 ASN A O 1
ATOM 3116 N N . GLU A 1 384 ? -48.017 9.165 -3.647 1.00 28.02 384 GLU A N 1
ATOM 3117 C CA . GLU A 1 384 ? -47.337 10.471 -3.449 1.00 28.02 384 GLU A CA 1
ATOM 3118 C C . GLU A 1 384 ? -48.326 11.676 -3.399 1.00 28.02 384 GLU A C 1
ATOM 3120 O O . GLU A 1 384 ? -48.121 12.678 -4.077 1.00 28.02 384 GLU A O 1
ATOM 3125 N N . HIS A 1 385 ? -49.424 11.599 -2.624 1.00 29.03 385 HIS A N 1
ATOM 3126 C CA . HIS A 1 385 ? -50.426 12.684 -2.536 1.00 29.03 385 HIS A CA 1
ATOM 3127 C C . HIS A 1 385 ? -50.884 13.120 -1.127 1.00 29.03 385 HIS A C 1
ATOM 3129 O O . HIS A 1 385 ? -51.593 14.119 -1.039 1.00 29.03 385 HIS A O 1
ATOM 3135 N N . GLU A 1 386 ? -50.452 12.468 -0.035 1.00 29.27 386 GLU A N 1
ATOM 3136 C CA . GLU A 1 386 ? -50.861 12.851 1.340 1.00 29.27 386 GLU A CA 1
ATOM 3137 C C . GLU A 1 386 ? -49.725 13.278 2.297 1.00 29.27 386 GLU A C 1
ATOM 3139 O O . GLU A 1 386 ? -50.023 13.791 3.372 1.00 29.27 386 GLU A O 1
ATOM 3144 N N . MET A 1 387 ? -48.438 13.135 1.940 1.00 30.52 387 MET A N 1
ATOM 3145 C CA . MET A 1 387 ? -47.315 13.526 2.827 1.00 30.52 387 MET A CA 1
ATOM 3146 C C . MET A 1 387 ? -46.565 14.812 2.429 1.00 30.52 387 MET A C 1
ATOM 3148 O O . MET A 1 387 ? -45.961 15.450 3.289 1.00 30.52 387 MET A O 1
ATOM 3152 N N . ASP A 1 388 ? -46.629 15.243 1.167 1.00 28.92 388 ASP A N 1
ATOM 3153 C CA . ASP A 1 388 ? -45.861 16.405 0.670 1.00 28.92 388 ASP A CA 1
ATOM 3154 C C . ASP A 1 388 ? -46.460 17.764 1.121 1.00 28.92 388 ASP A C 1
ATOM 3156 O O . ASP A 1 388 ? -45.780 18.791 1.233 1.00 28.92 388 ASP A O 1
ATOM 3160 N N . SER A 1 389 ? -47.755 17.767 1.456 1.00 28.62 389 SER A N 1
ATOM 3161 C CA . SER A 1 389 ? -48.515 18.931 1.937 1.00 28.62 389 SER A CA 1
ATOM 3162 C C . SER A 1 389 ? -48.064 19.435 3.314 1.00 28.62 389 SER A C 1
ATOM 3164 O O . SER A 1 389 ? -48.118 20.637 3.574 1.00 28.62 389 SER A O 1
ATOM 3166 N N . THR A 1 390 ? -47.584 18.545 4.186 1.00 31.70 390 THR A N 1
ATOM 3167 C CA . THR A 1 390 ? -47.127 18.888 5.545 1.00 31.70 390 THR A CA 1
ATOM 3168 C C . THR A 1 390 ? -45.699 19.441 5.554 1.00 31.70 390 THR A C 1
ATOM 3170 O O . THR A 1 390 ? -45.355 20.253 6.408 1.00 31.70 390 THR A O 1
ATOM 3173 N N . PHE A 1 391 ? -44.854 19.039 4.600 1.00 38.06 391 PHE A N 1
ATOM 3174 C CA . PHE A 1 391 ? -43.455 19.478 4.555 1.00 38.06 391 PHE A CA 1
ATOM 3175 C C . PHE A 1 391 ? -43.307 20.895 3.976 1.00 38.06 391 PHE A C 1
ATOM 3177 O O . PHE A 1 391 ? -42.575 21.725 4.520 1.00 38.06 391 PHE A O 1
ATOM 3184 N N . SER A 1 392 ? -44.058 21.216 2.916 1.00 29.91 392 SER A N 1
ATOM 3185 C CA . SER A 1 392 ? -44.006 22.537 2.264 1.00 29.91 392 SER A CA 1
ATOM 3186 C C . SER A 1 392 ? -44.506 23.705 3.133 1.00 29.91 392 SER A C 1
ATOM 3188 O O . SER A 1 392 ? -44.138 24.856 2.879 1.00 29.91 392 SER A O 1
ATOM 3190 N N . SER A 1 393 ? -45.297 23.441 4.177 1.00 30.41 393 SER A N 1
ATOM 3191 C CA . SER A 1 393 ? -45.744 24.464 5.132 1.00 30.41 393 SER A CA 1
ATOM 3192 C C . SER A 1 393 ? -44.706 24.779 6.217 1.00 30.41 393 SER A C 1
ATOM 3194 O O . SER A 1 393 ? -44.632 25.925 6.652 1.00 30.41 393 SER A O 1
ATOM 3196 N N . PHE A 1 394 ? -43.864 23.814 6.606 1.00 30.75 394 PHE A N 1
ATOM 3197 C CA . PHE A 1 394 ? -42.917 23.960 7.723 1.00 30.75 394 PHE A CA 1
ATOM 3198 C C . PHE A 1 394 ? -41.607 24.671 7.336 1.00 30.75 394 PHE A C 1
ATOM 3200 O O . PHE A 1 394 ? -41.009 25.383 8.141 1.00 30.75 394 PHE A O 1
ATOM 3207 N N . VAL A 1 395 ? -41.157 24.521 6.085 1.00 34.31 395 VAL A N 1
ATOM 3208 C CA . VAL A 1 395 ? -39.933 25.186 5.587 1.00 34.31 395 VAL A CA 1
ATOM 3209 C C . VAL A 1 395 ? -40.140 26.698 5.391 1.00 34.31 395 VAL A C 1
ATOM 3211 O O . VAL A 1 395 ? -39.197 27.475 5.513 1.00 34.31 395 VAL A O 1
ATOM 3214 N N . ASN A 1 396 ? -41.378 27.135 5.134 1.00 29.03 396 ASN A N 1
ATOM 3215 C CA . ASN A 1 396 ? -41.712 28.535 4.852 1.00 29.03 396 ASN A CA 1
ATOM 3216 C C . ASN A 1 396 ? -41.962 29.400 6.107 1.00 29.03 396 ASN A C 1
ATOM 3218 O O . ASN A 1 396 ? -42.156 30.606 5.973 1.00 29.03 396 ASN A O 1
ATOM 3222 N N . SER A 1 397 ? -41.974 28.826 7.316 1.00 28.34 397 SER A N 1
ATOM 3223 C CA . SER A 1 397 ? -42.398 29.527 8.543 1.00 28.34 397 SER A CA 1
ATOM 3224 C C . SER A 1 397 ? -41.275 30.116 9.412 1.00 28.34 397 SER A C 1
ATOM 3226 O O . SER A 1 397 ? -41.579 30.773 10.404 1.00 28.34 397 SER A O 1
ATOM 3228 N N . THR A 1 398 ? -39.995 29.911 9.074 1.00 27.58 398 THR A N 1
ATOM 3229 C CA . THR A 1 398 ? -38.878 30.125 10.029 1.00 27.58 398 THR A CA 1
ATOM 3230 C C . THR A 1 398 ? -37.829 31.156 9.577 1.00 27.58 398 THR A C 1
ATOM 3232 O O . THR A 1 398 ? -36.708 31.159 10.080 1.00 27.58 398 THR A O 1
ATOM 3235 N N . VAL A 1 399 ? -38.166 32.059 8.645 1.00 27.56 399 VAL A N 1
ATOM 3236 C CA . VAL A 1 399 ? -37.295 33.188 8.243 1.00 27.56 399 VAL A CA 1
ATOM 3237 C C . VAL A 1 399 ? -38.109 34.480 8.062 1.00 27.56 399 VAL A C 1
ATOM 3239 O O . VAL A 1 399 ? -38.421 34.852 6.936 1.00 27.56 399 VAL A O 1
ATOM 3242 N N . CYS A 1 400 ? -38.453 35.169 9.163 1.00 24.28 400 CYS A N 1
ATOM 3243 C CA . CYS A 1 400 ? -38.835 36.597 9.154 1.00 24.28 400 CYS A CA 1
ATOM 3244 C C . CYS A 1 400 ? -38.934 37.212 10.574 1.00 24.28 400 CYS A C 1
ATOM 3246 O O . CYS A 1 400 ? -39.917 36.984 11.276 1.00 24.28 400 CYS A O 1
ATOM 3248 N N . SER A 1 401 ? -37.904 37.967 10.988 1.00 22.81 401 SER A N 1
ATOM 3249 C CA . SER A 1 401 ? -37.822 39.017 12.049 1.00 22.81 401 SER A CA 1
ATOM 3250 C C . SER A 1 401 ? -36.357 39.102 12.535 1.00 22.81 401 SER A C 1
ATOM 3252 O O . SER A 1 401 ? -35.703 38.064 12.602 1.00 22.81 401 SER A O 1
ATOM 3254 N N . ASN A 1 402 ? -35.719 40.232 12.873 1.00 24.75 402 ASN A N 1
ATOM 3255 C CA . ASN A 1 402 ? -35.958 41.689 12.734 1.00 24.75 402 ASN A CA 1
ATOM 3256 C C . ASN A 1 402 ? -34.553 42.371 12.843 1.00 24.75 402 ASN A C 1
ATOM 3258 O O . ASN A 1 402 ? -33.616 41.698 13.278 1.00 24.75 402 ASN A O 1
ATOM 3262 N N . ASN A 1 403 ? -34.240 43.631 12.511 1.00 27.25 403 ASN A N 1
ATOM 3263 C CA . ASN A 1 403 ? -34.955 44.841 12.049 1.00 27.25 403 ASN A CA 1
ATOM 3264 C C . ASN A 1 403 ? -34.716 45.059 10.511 1.00 27.25 403 ASN A C 1
ATOM 3266 O O . ASN A 1 403 ? -34.329 44.092 9.856 1.00 27.25 403 ASN A O 1
ATOM 3270 N N . GLU A 1 404 ? -35.014 46.149 9.774 1.00 26.72 404 GLU A N 1
ATOM 3271 C CA . GLU A 1 404 ? -35.130 47.619 10.012 1.00 26.72 404 GLU A CA 1
ATOM 3272 C C . GLU A 1 404 ? -33.735 48.278 10.277 1.00 26.72 404 GLU A C 1
ATOM 3274 O O . GLU A 1 404 ? -32.831 47.593 10.754 1.00 26.72 404 GLU A O 1
ATOM 3279 N N . ASP A 1 405 ? -33.392 49.520 9.898 1.00 26.86 405 ASP A N 1
ATOM 3280 C CA . ASP A 1 405 ? -34.162 50.688 9.418 1.00 26.86 405 ASP A CA 1
ATOM 3281 C C . ASP A 1 405 ? -33.718 51.220 8.021 1.00 26.86 405 ASP A C 1
ATOM 3283 O O . ASP A 1 405 ? -32.557 51.072 7.653 1.00 26.86 405 ASP A O 1
ATOM 3287 N N . GLU A 1 406 ? -34.658 51.879 7.315 1.00 27.95 406 GLU A N 1
ATOM 3288 C CA . GLU A 1 406 ? -34.553 53.064 6.405 1.00 27.95 406 GLU A CA 1
ATOM 3289 C C . GLU A 1 406 ? -33.462 53.163 5.285 1.00 27.95 406 GLU A C 1
ATOM 3291 O O . GLU A 1 406 ? -32.306 52.799 5.461 1.00 27.95 406 GLU A O 1
ATOM 3296 N N . ILE A 1 407 ? -33.707 53.706 4.073 1.00 26.55 407 ILE A N 1
ATOM 3297 C CA . ILE A 1 407 ? -34.815 54.522 3.512 1.00 26.55 407 ILE A CA 1
ATOM 3298 C C . ILE A 1 407 ? -34.985 54.261 1.979 1.00 26.55 407 ILE A C 1
ATOM 3300 O O . ILE A 1 407 ? -34.178 53.554 1.382 1.00 26.55 407 ILE A O 1
ATOM 3304 N N . GLU A 1 408 ? -36.055 54.826 1.399 1.00 24.58 408 GLU A N 1
ATOM 3305 C CA . GLU A 1 408 ? -36.527 54.989 -0.011 1.00 24.58 408 GLU A CA 1
ATOM 3306 C C . GLU A 1 408 ? -35.480 54.893 -1.180 1.00 24.58 408 GLU A C 1
ATOM 3308 O O . GLU A 1 408 ? -34.287 55.107 -0.988 1.00 24.58 408 GLU A O 1
ATOM 3313 N N . ASP A 1 409 ? -35.816 54.625 -2.460 1.00 24.00 409 ASP A N 1
ATOM 3314 C CA . ASP A 1 409 ? -37.071 54.902 -3.197 1.00 24.00 409 ASP A CA 1
ATOM 3315 C C . ASP A 1 409 ? -37.229 54.124 -4.549 1.00 24.00 409 ASP A C 1
ATOM 3317 O O . ASP A 1 409 ? -36.263 53.625 -5.128 1.00 24.00 409 ASP A O 1
ATOM 3321 N N . THR A 1 410 ? -38.434 54.187 -5.134 1.00 24.23 410 THR A N 1
ATOM 3322 C CA . THR A 1 410 ? -38.855 53.968 -6.546 1.00 24.23 410 THR A CA 1
ATOM 3323 C C . THR A 1 410 ? -38.944 52.570 -7.197 1.00 24.23 410 THR A C 1
ATOM 3325 O O . THR A 1 410 ? -38.110 51.680 -7.074 1.00 24.23 410 THR A O 1
ATOM 3328 N N . GLU A 1 411 ? -40.014 52.431 -7.992 1.00 24.36 411 GLU A N 1
ATOM 3329 C CA . GLU A 1 411 ? -40.484 51.254 -8.736 1.00 24.36 411 GLU A CA 1
ATOM 3330 C C . GLU A 1 411 ? -39.653 50.897 -9.999 1.00 24.36 411 GLU A C 1
ATOM 3332 O O . GLU A 1 411 ? -39.273 51.798 -10.750 1.00 24.36 411 GLU A O 1
ATOM 3337 N N . LYS A 1 412 ? -39.606 49.605 -10.397 1.00 25.41 412 LYS A N 1
ATOM 3338 C CA . LYS A 1 412 ? -40.515 49.104 -11.467 1.00 25.41 412 LYS A CA 1
ATOM 3339 C C . LYS A 1 412 ? -40.566 47.588 -11.710 1.00 25.41 412 LYS A C 1
ATOM 3341 O O . LYS A 1 412 ? -39.688 46.818 -11.341 1.00 25.41 412 LYS A O 1
ATOM 3346 N N . SER A 1 413 ? -41.686 47.202 -12.323 1.00 22.47 413 SER A N 1
ATOM 3347 C CA . SER A 1 413 ? -42.230 45.857 -12.545 1.00 22.47 413 SER A CA 1
ATOM 3348 C C . SER A 1 413 ? -41.443 44.950 -13.499 1.00 22.47 413 SER A C 1
ATOM 3350 O O . SER A 1 413 ? -40.793 45.416 -14.432 1.00 22.47 413 SER A O 1
ATOM 3352 N N . SER A 1 414 ? -41.630 43.636 -13.333 1.00 25.56 414 SER A N 1
ATOM 3353 C CA . SER A 1 414 ? -41.131 42.578 -14.220 1.00 25.56 414 SER A CA 1
ATOM 3354 C C . SER A 1 414 ? -42.259 41.799 -14.919 1.00 25.56 414 SER A C 1
ATOM 3356 O O . SER A 1 414 ? -43.257 41.449 -14.296 1.00 25.56 414 SER A O 1
ATOM 3358 N N . GLU A 1 415 ? -42.050 41.449 -16.193 1.00 24.20 415 GLU A N 1
ATOM 3359 C CA . GLU A 1 415 ? -42.760 40.403 -16.958 1.00 24.20 415 GLU A CA 1
ATOM 3360 C C . GLU A 1 415 ? -41.705 39.726 -17.875 1.00 24.20 415 GLU A C 1
ATOM 3362 O O . GLU A 1 415 ? -40.918 40.450 -18.478 1.00 24.20 415 GLU A O 1
ATOM 3367 N N . LYS A 1 416 ? -41.454 38.406 -17.992 1.00 26.78 416 LYS A N 1
ATOM 3368 C CA . LYS A 1 416 ? -42.112 37.110 -17.673 1.00 26.78 416 LYS A CA 1
ATOM 3369 C C . LYS A 1 416 ? -42.731 36.436 -18.921 1.00 26.78 416 LYS A C 1
ATOM 3371 O O . LYS A 1 416 ? -43.406 37.098 -19.692 1.00 26.78 416 LYS A O 1
ATOM 3376 N N . LEU A 1 417 ? -42.552 35.102 -19.038 1.00 22.48 417 LEU A N 1
ATOM 3377 C CA . LEU A 1 417 ? -43.038 34.190 -20.115 1.00 22.48 417 LEU A CA 1
ATOM 3378 C C . LEU A 1 417 ? -42.254 34.291 -21.463 1.00 22.48 417 LEU A C 1
ATOM 3380 O O . LEU A 1 417 ? -41.749 35.356 -21.783 1.00 22.48 417 LEU A O 1
ATOM 3384 N N . THR A 1 418 ? -42.059 33.258 -22.312 1.00 22.31 418 THR A N 1
ATOM 3385 C CA . THR A 1 418 ? -42.226 31.779 -22.201 1.00 22.31 418 THR A CA 1
ATOM 3386 C C . THR A 1 418 ? -41.428 31.013 -23.287 1.00 22.31 418 THR A C 1
ATOM 3388 O O . THR A 1 418 ? -41.207 31.541 -24.365 1.00 22.31 418 THR A O 1
ATOM 3391 N N . MET A 1 419 ? -41.124 29.729 -23.020 1.00 23.84 419 MET A N 1
ATOM 3392 C CA . MET A 1 419 ? -41.033 28.575 -23.958 1.00 23.84 419 MET A CA 1
ATOM 3393 C C . MET A 1 419 ? -40.311 28.689 -25.325 1.00 23.84 419 MET A C 1
ATOM 3395 O O . MET A 1 419 ? -40.822 29.290 -26.263 1.00 23.84 419 MET A O 1
ATOM 3399 N N . SER A 1 420 ? -39.277 27.860 -25.539 1.00 23.42 420 SER A N 1
ATOM 3400 C CA . SER A 1 420 ? -39.316 26.672 -26.443 1.00 23.42 420 SER A CA 1
ATOM 3401 C C . SER A 1 420 ? -37.907 26.080 -26.702 1.00 23.42 420 SER A C 1
ATOM 3403 O O . SER A 1 420 ? -36.917 26.803 -26.600 1.00 23.42 420 SER A O 1
ATOM 3405 N N . PRO A 1 421 ? -37.770 24.769 -27.002 1.00 38.66 421 PRO A N 1
ATOM 3406 C CA . PRO A 1 421 ? -36.484 24.156 -27.350 1.00 38.66 421 PRO A CA 1
ATOM 3407 C C . PRO A 1 421 ? -36.177 24.296 -28.850 1.00 38.66 421 PRO A C 1
ATOM 3409 O O . PRO A 1 421 ? -37.075 24.127 -29.675 1.00 38.66 421 PRO A O 1
ATOM 3412 N N . PHE A 1 422 ? -34.912 24.529 -29.226 1.00 23.12 422 PHE A N 1
ATOM 3413 C CA . PHE A 1 422 ? -34.518 24.604 -30.640 1.00 23.12 422 PHE A CA 1
ATOM 3414 C C . PHE A 1 422 ? -33.198 23.900 -30.983 1.00 23.12 422 PHE A C 1
ATOM 3416 O O . PHE A 1 422 ? -32.335 23.672 -30.137 1.00 23.12 422 PHE A O 1
ATOM 3423 N N . ILE A 1 423 ? -33.089 23.523 -32.258 1.00 26.08 423 ILE A N 1
ATOM 3424 C CA . ILE A 1 423 ? -32.065 22.640 -32.831 1.00 26.08 423 ILE A CA 1
ATOM 3425 C C . ILE A 1 423 ? -30.876 23.463 -33.355 1.00 26.08 423 ILE A C 1
ATOM 3427 O O . ILE A 1 423 ? -31.069 24.513 -33.967 1.00 26.08 423 ILE A O 1
ATOM 3431 N N . LEU A 1 424 ? -29.648 22.967 -33.167 1.00 28.69 424 LEU A N 1
ATOM 3432 C CA . LEU A 1 424 ? -28.437 23.540 -33.772 1.00 28.69 424 LEU A CA 1
ATOM 3433 C C . LEU A 1 424 ? -28.303 23.113 -35.254 1.00 28.69 424 LEU A C 1
ATOM 3435 O O . LEU A 1 424 ? -28.383 21.914 -35.531 1.00 28.69 424 LEU A O 1
ATOM 3439 N N . PRO A 1 425 ? -28.103 24.051 -36.203 1.00 26.80 425 PRO A N 1
ATOM 3440 C CA . PRO A 1 425 ? -28.103 23.765 -37.640 1.00 26.80 425 PRO A CA 1
ATOM 3441 C C . PRO A 1 425 ? -26.742 23.300 -38.191 1.00 26.80 425 PRO A C 1
ATOM 3443 O O . PRO A 1 425 ? -25.695 23.457 -37.563 1.00 26.80 425 PRO A O 1
ATOM 3446 N N . GLU A 1 426 ? -26.763 22.772 -39.418 1.00 25.48 426 GLU A N 1
ATOM 3447 C CA . GLU A 1 426 ? -25.566 22.431 -40.196 1.00 25.48 426 GLU A CA 1
ATOM 3448 C C . GLU A 1 426 ? -24.784 23.680 -40.663 1.00 25.48 426 GLU A C 1
ATOM 3450 O O . GLU A 1 426 ? -25.392 24.712 -40.969 1.00 25.48 426 GLU A O 1
ATOM 3455 N N . PRO A 1 427 ? -23.445 23.598 -40.802 1.00 28.30 427 PRO A N 1
ATOM 3456 C CA . PRO A 1 427 ? -22.650 24.672 -41.388 1.00 28.30 427 PRO A CA 1
ATOM 3457 C C . PRO A 1 427 ? -22.854 24.741 -42.909 1.00 28.30 427 PRO A C 1
ATOM 3459 O O . PRO A 1 427 ? -22.585 23.777 -43.626 1.00 28.30 427 PRO A O 1
ATOM 3462 N N . LYS A 1 428 ? -23.272 25.904 -43.421 1.00 26.52 428 LYS A N 1
ATOM 3463 C CA . LYS A 1 428 ? -23.231 26.208 -44.861 1.00 26.52 428 LYS A CA 1
ATOM 3464 C C . LYS A 1 428 ? -21.942 26.934 -45.237 1.00 26.52 428 LYS A C 1
ATOM 3466 O O . LYS A 1 428 ? -21.395 27.701 -44.451 1.00 26.52 428 LYS A O 1
ATOM 3471 N N . ASN A 1 429 ? -21.479 26.662 -46.453 1.00 25.55 429 ASN A N 1
ATOM 3472 C CA . ASN A 1 429 ? -20.273 27.249 -47.031 1.00 25.55 429 ASN A CA 1
ATOM 3473 C C . ASN A 1 429 ? -20.480 28.730 -47.373 1.00 25.55 429 ASN A C 1
ATOM 3475 O O . ASN A 1 429 ? -21.548 29.087 -47.870 1.00 25.55 429 ASN A O 1
ATOM 3479 N N . ASP A 1 430 ? -19.408 29.516 -47.286 1.00 25.41 430 ASP A N 1
ATOM 3480 C CA . ASP A 1 430 ? -19.166 30.574 -48.270 1.00 25.41 430 ASP A CA 1
ATOM 3481 C C . ASP A 1 430 ? -18.429 29.987 -49.480 1.00 25.41 430 ASP A C 1
ATOM 3483 O O . ASP A 1 430 ? -17.630 29.053 -49.354 1.00 25.41 430 ASP A O 1
ATOM 3487 N N . SER A 1 431 ? -18.717 30.509 -50.671 1.00 24.89 431 SER A N 1
ATOM 3488 C CA . SER A 1 431 ? -18.237 29.942 -51.934 1.00 24.89 431 SER A CA 1
ATOM 3489 C C . SER A 1 431 ? -17.895 31.008 -52.965 1.00 24.89 431 SER A C 1
ATOM 3491 O O . SER A 1 431 ? -18.722 31.881 -53.231 1.00 24.89 431 SER A O 1
ATOM 3493 N N . THR A 1 432 ? -16.780 30.833 -53.677 1.00 23.28 432 THR A N 1
ATOM 3494 C CA . THR A 1 432 ? -16.597 31.454 -54.997 1.00 23.28 432 THR A CA 1
ATOM 3495 C C . THR A 1 432 ? -15.775 30.556 -55.925 1.00 23.28 432 THR A C 1
ATOM 3497 O O . THR A 1 432 ? -14.938 29.772 -55.484 1.00 23.28 432 THR A O 1
ATOM 3500 N N . TYR A 1 433 ? -16.079 30.623 -57.222 1.00 23.73 433 TYR A N 1
ATOM 3501 C CA . TYR A 1 433 ? -15.620 29.683 -58.249 1.00 23.73 433 TYR A CA 1
ATOM 3502 C C . TYR A 1 433 ? -14.358 30.149 -58.982 1.00 23.73 433 TYR A C 1
ATOM 3504 O O . TYR A 1 433 ? -14.245 31.324 -59.326 1.00 23.73 433 TYR A O 1
ATOM 3512 N N . SER A 1 434 ? -13.505 29.194 -59.371 1.00 23.97 434 SER A N 1
ATOM 3513 C CA . SER A 1 434 ? -13.094 28.938 -60.773 1.00 23.97 434 SER A CA 1
ATOM 3514 C C . SER A 1 434 ? -11.878 27.994 -60.843 1.00 23.97 434 SER A C 1
ATOM 3516 O O . SER A 1 434 ? -11.082 27.947 -59.918 1.00 23.97 434 SER A O 1
ATOM 3518 N N . ASN A 1 435 ? -11.584 27.289 -61.936 1.00 22.59 435 ASN A N 1
ATOM 3519 C CA . ASN A 1 435 ? -12.363 26.454 -62.861 1.00 22.59 435 ASN A CA 1
ATOM 3520 C C . ASN A 1 435 ? -11.329 25.841 -63.843 1.00 22.59 435 ASN A C 1
ATOM 3522 O O . ASN A 1 435 ? -10.409 26.543 -64.247 1.00 22.59 435 ASN A O 1
ATOM 3526 N N . ILE A 1 436 ? -11.579 24.615 -64.323 1.00 22.86 436 ILE A N 1
ATOM 3527 C CA . ILE A 1 436 ? -11.197 24.111 -65.668 1.00 22.86 436 ILE A CA 1
ATOM 3528 C C . ILE A 1 436 ? -9.764 23.549 -65.941 1.00 22.86 436 ILE A C 1
ATOM 3530 O O . ILE A 1 436 ? -8.758 24.248 -65.948 1.00 22.86 436 ILE A O 1
ATOM 3534 N N . ASN A 1 437 ? -9.800 22.274 -66.371 1.00 22.69 437 ASN A N 1
ATOM 3535 C CA . ASN A 1 437 ? -8.949 21.504 -67.303 1.00 22.69 437 ASN A CA 1
ATOM 3536 C C . ASN A 1 437 ? -7.630 20.801 -66.922 1.00 22.69 437 ASN A C 1
ATOM 3538 O O . ASN A 1 437 ? -6.831 21.209 -66.087 1.00 22.69 437 ASN A O 1
ATOM 3542 N N . GLU A 1 438 ? -7.448 19.686 -67.643 1.00 24.50 438 GLU A N 1
ATOM 3543 C CA . GLU A 1 438 ? -6.333 18.742 -67.624 1.00 24.50 438 GLU A CA 1
ATOM 3544 C C . GLU A 1 438 ? -5.336 18.967 -68.791 1.00 24.50 438 GLU A C 1
ATOM 3546 O O . GLU A 1 438 ? -5.612 19.695 -69.742 1.00 24.50 438 GLU A O 1
ATOM 3551 N N . ASN A 1 439 ? -4.244 18.189 -68.777 1.00 25.30 439 ASN A N 1
ATOM 3552 C CA . ASN A 1 439 ? -3.578 17.604 -69.956 1.00 25.30 439 ASN A CA 1
ATOM 3553 C C . ASN A 1 439 ? -3.002 18.532 -71.056 1.00 25.30 439 ASN A C 1
ATOM 3555 O O . ASN A 1 439 ? -3.523 18.623 -72.165 1.00 25.30 439 ASN A O 1
ATOM 3559 N N . SER A 1 440 ? -1.789 19.049 -70.819 1.00 23.86 440 SER A N 1
ATOM 3560 C CA . SER A 1 440 ? -0.781 19.327 -71.867 1.00 23.86 440 SER A CA 1
ATOM 3561 C C . SER A 1 440 ? 0.635 19.382 -71.249 1.00 23.86 440 SER A C 1
ATOM 3563 O O . SER A 1 440 ? 0.758 19.768 -70.092 1.00 23.86 440 SER A O 1
ATOM 3565 N N . PHE A 1 441 ? 1.742 18.996 -71.900 1.00 22.16 441 PHE A N 1
ATOM 3566 C CA . PHE A 1 441 ? 1.939 18.141 -73.088 1.00 22.16 441 PHE A CA 1
ATOM 3567 C C . PHE A 1 441 ? 3.299 17.387 -72.969 1.00 22.16 441 PHE A C 1
ATOM 3569 O O . PHE A 1 441 ? 3.970 17.465 -71.943 1.00 22.16 441 PHE A O 1
ATOM 3576 N N . LEU A 1 442 ? 3.685 16.618 -73.993 1.00 23.25 442 LEU A N 1
ATOM 3577 C CA . LEU A 1 442 ? 4.839 15.691 -74.020 1.00 23.25 442 LEU A CA 1
ATOM 3578 C C . LEU A 1 442 ? 6.244 16.323 -74.216 1.00 23.25 442 LEU A C 1
ATOM 3580 O O . LEU A 1 442 ? 6.370 17.405 -74.781 1.00 23.25 442 LEU A O 1
ATOM 3584 N N . ASN A 1 443 ? 7.275 15.503 -73.928 1.00 23.52 443 ASN A N 1
ATOM 3585 C CA . ASN A 1 443 ? 8.697 15.589 -74.346 1.00 23.52 443 ASN A CA 1
ATOM 3586 C C . ASN A 1 443 ? 9.582 16.634 -73.605 1.00 23.52 443 ASN A C 1
ATOM 3588 O O . ASN A 1 443 ? 9.125 17.718 -73.280 1.00 23.52 443 ASN A O 1
ATOM 3592 N N . ASN A 1 444 ? 10.869 16.388 -73.294 1.00 23.39 444 ASN A N 1
ATOM 3593 C CA . ASN A 1 444 ? 11.845 15.538 -73.995 1.00 23.39 444 ASN A CA 1
ATOM 3594 C C . ASN A 1 444 ? 12.991 14.956 -73.113 1.00 23.39 444 ASN A C 1
ATOM 3596 O O . ASN A 1 444 ? 13.149 15.303 -71.947 1.00 23.39 444 ASN A O 1
ATOM 3600 N N . CYS A 1 445 ? 13.793 14.086 -73.743 1.00 22.22 445 CYS A N 1
ATOM 3601 C CA . CYS A 1 445 ? 15.081 13.472 -73.354 1.00 22.22 445 CYS A CA 1
ATOM 3602 C C . CYS A 1 445 ? 16.164 14.434 -72.760 1.00 22.22 445 CYS A C 1
ATOM 3604 O O . CYS A 1 445 ? 15.998 15.644 -72.807 1.00 22.22 445 CYS A O 1
ATOM 3606 N N . SER A 1 446 ? 17.326 13.996 -72.231 1.00 22.38 446 SER A N 1
ATOM 3607 C CA . SER A 1 446 ? 18.070 12.734 -72.459 1.00 22.38 446 SER A CA 1
ATOM 3608 C C . SER A 1 446 ? 19.056 12.310 -71.348 1.00 22.38 446 SER A C 1
ATOM 3610 O O . SER A 1 446 ? 19.713 13.137 -70.728 1.00 22.38 446 SER A O 1
ATOM 3612 N N . SER A 1 447 ? 19.242 10.991 -71.234 1.00 23.84 447 SER A N 1
ATOM 3613 C CA . SER A 1 447 ? 20.472 10.232 -70.925 1.00 23.84 447 SER A CA 1
ATOM 3614 C C . SER A 1 447 ? 21.749 10.954 -70.437 1.00 23.84 447 SER A C 1
ATOM 3616 O O . SER A 1 447 ? 22.428 11.597 -71.231 1.00 23.84 447 SER A O 1
ATOM 3618 N N . ILE A 1 448 ? 22.208 10.625 -69.218 1.00 23.50 448 ILE A N 1
ATOM 3619 C CA . ILE A 1 448 ? 23.647 10.485 -68.896 1.00 23.50 448 ILE A CA 1
ATOM 3620 C C . ILE A 1 448 ? 23.853 9.198 -68.082 1.00 23.50 448 ILE A C 1
ATOM 3622 O O . ILE A 1 448 ? 23.236 9.004 -67.036 1.00 23.50 448 ILE A O 1
ATOM 3626 N N . THR A 1 449 ? 24.741 8.327 -68.560 1.00 23.70 449 THR A N 1
ATOM 3627 C CA . THR A 1 449 ? 25.183 7.106 -67.867 1.00 23.70 449 THR A CA 1
ATOM 3628 C C . THR A 1 449 ? 26.420 7.415 -67.021 1.00 23.70 449 THR A C 1
ATOM 3630 O O . THR A 1 449 ? 27.325 8.085 -67.509 1.00 23.70 449 THR A O 1
ATOM 3633 N N . MET A 1 450 ? 26.509 6.892 -65.794 1.00 23.62 450 MET A N 1
ATOM 3634 C CA . MET A 1 450 ? 27.721 6.969 -64.958 1.00 23.62 450 MET A CA 1
ATOM 3635 C C . MET A 1 450 ? 28.167 5.566 -64.503 1.00 23.62 450 MET A C 1
ATOM 3637 O O . MET A 1 450 ? 27.333 4.659 -64.444 1.00 23.62 450 MET A O 1
ATOM 3641 N N . PRO A 1 451 ? 29.476 5.343 -64.268 1.00 24.98 451 PRO A N 1
ATOM 3642 C CA . PRO A 1 451 ? 30.066 4.004 -64.303 1.00 24.98 451 PRO A CA 1
ATOM 3643 C C . PRO A 1 451 ? 29.868 3.179 -63.025 1.00 24.98 451 PRO A C 1
ATOM 3645 O O . PRO A 1 451 ? 29.775 3.703 -61.917 1.00 24.98 451 PRO A O 1
ATOM 3648 N N . ASN A 1 452 ? 29.905 1.854 -63.189 1.00 23.08 452 ASN A N 1
ATOM 3649 C CA . ASN A 1 452 ? 29.962 0.902 -62.083 1.00 23.08 452 ASN A CA 1
ATOM 3650 C C . ASN A 1 452 ? 31.343 0.925 -61.407 1.00 23.08 452 ASN A C 1
ATOM 3652 O O . ASN A 1 452 ? 32.319 0.447 -61.983 1.00 23.08 452 ASN A O 1
ATOM 3656 N N . THR A 1 453 ? 31.404 1.355 -60.148 1.00 23.19 453 THR A N 1
ATOM 3657 C CA . THR A 1 453 ? 32.470 0.977 -59.205 1.00 23.19 453 THR A CA 1
ATOM 3658 C C . THR A 1 453 ? 31.847 0.265 -58.008 1.00 23.19 453 THR A C 1
ATOM 3660 O O . THR A 1 453 ? 31.478 0.862 -56.999 1.00 23.19 453 THR A O 1
ATOM 3663 N N . SER A 1 454 ? 31.684 -1.052 -58.147 1.00 23.36 454 SER A N 1
ATOM 3664 C CA . SER A 1 454 ? 31.120 -1.927 -57.120 1.00 23.36 454 SER A CA 1
ATOM 3665 C C . SER A 1 454 ? 32.101 -2.132 -55.964 1.00 23.36 454 SER A C 1
ATOM 3667 O O . SER A 1 454 ? 32.861 -3.098 -55.948 1.00 23.36 454 SER A O 1
ATOM 3669 N N . ILE A 1 455 ? 32.066 -1.232 -54.981 1.00 25.81 455 ILE A N 1
ATOM 3670 C CA . ILE A 1 455 ? 32.610 -1.507 -53.648 1.00 25.81 455 ILE A CA 1
ATOM 3671 C C . ILE A 1 455 ? 31.557 -2.324 -52.897 1.00 25.81 455 ILE A C 1
ATOM 3673 O O . ILE A 1 455 ? 30.543 -1.783 -52.451 1.00 25.81 455 ILE A O 1
ATOM 3677 N N . GLU A 1 456 ? 31.788 -3.629 -52.769 1.00 26.39 456 GLU A N 1
ATOM 3678 C CA . GLU A 1 456 ? 30.990 -4.494 -51.900 1.00 26.39 456 GLU A CA 1
ATOM 3679 C C . GLU A 1 456 ? 31.225 -4.082 -50.439 1.00 26.39 456 GLU A C 1
ATOM 3681 O O . GLU A 1 456 ? 32.264 -4.374 -49.851 1.00 26.39 456 GLU A O 1
ATOM 3686 N N . LYS A 1 457 ? 30.269 -3.356 -49.847 1.00 28.12 457 LYS A N 1
ATOM 3687 C CA . LYS A 1 457 ? 30.270 -3.104 -48.403 1.00 28.12 457 LYS A CA 1
ATOM 3688 C C . LYS A 1 457 ? 29.768 -4.345 -47.675 1.00 28.12 457 LYS A C 1
ATOM 3690 O O . LYS A 1 457 ? 28.667 -4.817 -47.942 1.00 28.12 457 LYS A O 1
ATOM 3695 N N . SER A 1 458 ? 30.563 -4.826 -46.728 1.00 27.19 458 SER A N 1
ATOM 3696 C CA . SER A 1 458 ? 30.190 -5.879 -45.790 1.00 27.19 458 SER A CA 1
ATOM 3697 C C . SER A 1 458 ? 29.040 -5.416 -44.885 1.00 27.19 458 SER A C 1
ATOM 3699 O O . SER A 1 458 ? 29.174 -4.473 -44.108 1.00 27.19 458 SER A O 1
ATOM 3701 N N . ASP A 1 459 ? 27.898 -6.102 -44.965 1.00 30.39 459 ASP A N 1
ATOM 3702 C CA . ASP A 1 459 ? 26.666 -5.787 -44.217 1.00 30.39 459 ASP A CA 1
ATOM 3703 C C . ASP A 1 459 ? 26.735 -6.139 -42.704 1.00 30.39 459 ASP A C 1
ATOM 3705 O O . ASP A 1 459 ? 25.711 -6.182 -42.028 1.00 30.39 459 ASP A O 1
ATOM 3709 N N . GLU A 1 460 ? 27.919 -6.404 -42.138 1.00 33.88 460 GLU A N 1
ATOM 3710 C CA . GLU A 1 460 ? 28.098 -6.955 -40.776 1.00 33.88 460 GLU A CA 1
ATOM 3711 C C . GLU A 1 460 ? 27.986 -5.932 -39.623 1.00 33.88 460 GLU A C 1
ATOM 3713 O O . GLU A 1 460 ? 27.794 -6.302 -38.463 1.00 33.88 460 GLU A O 1
ATOM 3718 N N . ASP A 1 461 ? 28.036 -4.631 -39.916 1.00 34.41 461 ASP A N 1
ATOM 3719 C CA . ASP A 1 461 ? 28.322 -3.576 -38.927 1.00 34.41 461 ASP A CA 1
ATOM 3720 C C . ASP A 1 461 ? 27.107 -2.983 -38.175 1.00 34.41 461 ASP A C 1
ATOM 3722 O O . ASP A 1 461 ? 27.155 -1.854 -37.690 1.00 34.41 461 ASP A O 1
ATOM 3726 N N . ILE A 1 462 ? 26.004 -3.720 -38.002 1.00 34.66 462 ILE A N 1
ATOM 3727 C CA . ILE A 1 462 ? 24.696 -3.200 -37.514 1.00 34.66 462 ILE A CA 1
ATOM 3728 C C . ILE A 1 462 ? 24.684 -2.884 -35.982 1.00 34.66 462 ILE A C 1
ATOM 3730 O O . ILE A 1 462 ? 23.672 -3.031 -35.292 1.00 34.66 462 ILE A O 1
ATOM 3734 N N . HIS A 1 463 ? 25.815 -2.493 -35.377 1.00 39.78 463 HIS A N 1
ATOM 3735 C CA . HIS A 1 463 ? 26.085 -2.640 -33.932 1.00 39.78 463 HIS A CA 1
ATOM 3736 C C . HIS A 1 463 ? 26.571 -1.395 -33.155 1.00 39.78 463 HIS A C 1
ATOM 3738 O O . HIS A 1 463 ? 27.212 -1.536 -32.113 1.00 39.78 463 HIS A O 1
ATOM 3744 N N . GLN A 1 464 ? 26.166 -0.191 -33.586 1.00 49.12 464 GLN A N 1
ATOM 3745 C CA . GLN A 1 464 ? 25.838 0.957 -32.708 1.00 49.12 464 GLN A CA 1
ATOM 3746 C C . GLN A 1 464 ? 24.801 1.864 -33.409 1.00 49.12 464 GLN A C 1
ATOM 3748 O O . GLN A 1 464 ? 25.157 2.796 -34.128 1.00 49.12 464 GLN A O 1
ATOM 3753 N N . SER A 1 465 ? 23.502 1.583 -33.237 1.00 52.28 465 SER A N 1
ATOM 3754 C CA . SER A 1 465 ? 22.447 2.062 -34.154 1.00 52.28 465 SER A CA 1
ATOM 3755 C C . SER A 1 465 ? 22.373 3.585 -34.347 1.00 52.28 465 SER A C 1
ATOM 3757 O O . SER A 1 465 ? 22.340 4.039 -35.486 1.00 52.28 465 SER A O 1
ATOM 3759 N N . GLN A 1 466 ? 22.370 4.392 -33.279 1.00 60.06 466 GLN A N 1
ATOM 3760 C CA . GLN A 1 466 ? 22.210 5.850 -33.399 1.00 60.06 466 GLN A CA 1
ATOM 3761 C C . GLN A 1 466 ? 23.424 6.520 -34.066 1.00 60.06 466 GLN A C 1
ATOM 3763 O O . GLN A 1 466 ? 23.259 7.269 -35.027 1.00 60.06 466 GLN A O 1
ATOM 3768 N N . GLY A 1 467 ? 24.639 6.238 -33.582 1.00 58.72 467 GLY A N 1
ATOM 3769 C CA . GLY A 1 467 ? 25.868 6.838 -34.115 1.00 58.72 467 GLY A CA 1
ATOM 3770 C C . GLY A 1 467 ? 26.176 6.382 -35.541 1.00 58.72 467 GLY A C 1
ATOM 3771 O O . GLY A 1 467 ? 26.586 7.191 -36.370 1.00 58.72 467 GLY A O 1
ATOM 3772 N N . LEU A 1 468 ? 25.902 5.112 -35.859 1.00 60.78 468 LEU A N 1
ATOM 3773 C CA . LEU A 1 468 ? 26.070 4.594 -37.213 1.00 60.78 468 LEU A CA 1
ATOM 3774 C C . LEU A 1 468 ? 25.061 5.204 -38.192 1.00 60.78 468 LEU A C 1
ATOM 3776 O O . LEU A 1 468 ? 25.459 5.567 -39.290 1.00 60.78 468 LEU A O 1
ATOM 3780 N N . LEU A 1 469 ? 23.790 5.382 -37.809 1.00 65.75 469 LEU A N 1
ATOM 3781 C CA . LEU A 1 469 ? 22.815 6.068 -38.668 1.00 65.75 469 LEU A CA 1
ATOM 3782 C C . LEU A 1 469 ? 23.242 7.512 -38.974 1.00 65.75 469 LEU A C 1
ATOM 3784 O O . LEU A 1 469 ? 23.143 7.925 -40.124 1.00 65.75 469 LEU A O 1
ATOM 3788 N N . VAL A 1 470 ? 23.782 8.236 -37.986 1.00 70.00 470 VAL A N 1
ATOM 3789 C CA . VAL A 1 470 ? 24.344 9.589 -38.176 1.00 70.00 470 VAL A CA 1
ATOM 3790 C C . VAL A 1 470 ? 25.586 9.585 -39.080 1.00 70.00 470 VAL A C 1
ATOM 3792 O O . VAL A 1 470 ? 25.763 10.508 -39.871 1.00 70.00 470 VAL A O 1
ATOM 3795 N N . LYS A 1 471 ? 26.431 8.546 -39.027 1.00 68.19 471 LYS A N 1
ATOM 3796 C CA . LYS A 1 471 ? 27.566 8.397 -39.959 1.00 68.19 471 LYS A CA 1
ATOM 3797 C C . LYS A 1 471 ? 27.103 8.022 -41.375 1.00 68.19 471 LYS A C 1
ATOM 3799 O O . LYS A 1 471 ? 27.669 8.508 -42.346 1.00 68.19 471 LYS A O 1
ATOM 3804 N N . LEU A 1 472 ? 26.064 7.193 -41.500 1.00 68.06 472 LEU A N 1
ATOM 3805 C CA . LEU A 1 472 ? 25.473 6.771 -42.777 1.00 68.06 472 LEU A CA 1
ATOM 3806 C C . LEU A 1 472 ? 24.646 7.873 -43.466 1.00 68.06 472 LEU A C 1
ATOM 3808 O O . LEU A 1 472 ? 24.350 7.735 -44.649 1.00 68.06 472 LEU A O 1
ATOM 3812 N N . SER A 1 473 ? 24.279 8.949 -42.759 1.00 73.38 473 SER A N 1
ATOM 3813 C CA . SER A 1 473 ? 23.653 10.147 -43.339 1.00 73.38 473 SER A CA 1
ATOM 3814 C C . SER A 1 473 ? 24.651 11.254 -43.725 1.00 73.38 473 SER A C 1
ATOM 3816 O O . SER A 1 473 ? 24.219 12.329 -44.143 1.00 73.38 473 SER A O 1
ATOM 3818 N N . GLN A 1 474 ? 25.964 11.005 -43.618 1.00 70.50 474 GLN A N 1
ATOM 3819 C CA . GLN A 1 474 ? 27.007 11.827 -44.249 1.00 70.50 474 GLN A CA 1
ATOM 3820 C C . GLN A 1 474 ? 27.201 11.415 -45.717 1.00 70.50 474 GLN A C 1
ATOM 3822 O O . GLN A 1 474 ? 27.250 10.221 -46.018 1.00 70.50 474 GLN A O 1
ATOM 3827 N N . ASP A 1 475 ? 27.437 12.381 -46.606 1.00 68.94 475 ASP A N 1
ATOM 3828 C CA . ASP A 1 475 ? 28.065 12.129 -47.910 1.00 68.94 475 ASP A CA 1
ATOM 3829 C C . ASP A 1 475 ? 29.512 12.639 -47.864 1.00 68.94 475 ASP A C 1
ATOM 3831 O O . ASP A 1 475 ? 29.767 13.791 -47.518 1.00 68.94 475 ASP A O 1
ATOM 3835 N N . LYS A 1 476 ? 30.481 11.756 -48.136 1.00 61.56 476 LYS A N 1
ATOM 3836 C CA . LYS A 1 476 ? 31.938 12.036 -48.105 1.00 61.56 476 LYS A CA 1
ATOM 3837 C C . LYS A 1 476 ? 32.450 12.763 -46.840 1.00 61.56 476 LYS A C 1
ATOM 3839 O O . LYS A 1 476 ? 33.468 13.442 -46.890 1.00 61.56 476 LYS A O 1
ATOM 3844 N N . GLY A 1 477 ? 31.775 12.590 -45.700 1.00 62.53 477 GLY A N 1
ATOM 3845 C CA . GLY A 1 477 ? 32.118 13.231 -44.419 1.00 62.53 477 GLY A CA 1
ATOM 3846 C C . GLY A 1 477 ? 31.384 14.548 -44.130 1.00 62.53 477 GLY A C 1
ATOM 3847 O O . GLY A 1 477 ? 31.477 15.057 -43.014 1.00 62.53 477 GLY A O 1
ATOM 3848 N N . ILE A 1 478 ? 30.625 15.072 -45.095 1.00 67.56 478 ILE A N 1
ATOM 3849 C CA . ILE A 1 478 ? 29.826 16.299 -44.986 1.00 67.56 478 ILE A CA 1
ATOM 3850 C C . ILE A 1 478 ? 28.355 15.925 -44.734 1.00 67.56 478 ILE A C 1
ATOM 3852 O O . ILE A 1 478 ? 27.866 14.894 -45.199 1.00 67.56 478 ILE A O 1
ATOM 3856 N N . TYR A 1 479 ? 27.638 16.757 -43.977 1.00 74.31 479 TYR A N 1
ATOM 3857 C CA . TYR A 1 479 ? 26.203 16.600 -43.740 1.00 74.31 479 TYR A CA 1
ATOM 3858 C C . TYR A 1 479 ? 25.406 17.495 -44.693 1.00 74.31 479 TYR A C 1
ATOM 3860 O O . TYR A 1 479 ? 25.531 18.716 -44.653 1.00 74.31 479 TYR A O 1
ATOM 3868 N N . ASN A 1 480 ? 24.523 16.902 -45.497 1.00 72.81 480 ASN A N 1
ATOM 3869 C CA . ASN A 1 480 ? 23.663 17.628 -46.445 1.00 72.81 480 ASN A CA 1
ATOM 3870 C C . ASN A 1 480 ? 22.420 18.251 -45.760 1.00 72.81 480 ASN A C 1
ATOM 3872 O O . ASN A 1 480 ? 21.334 18.283 -46.336 1.00 72.81 480 ASN A O 1
ATOM 3876 N N . TYR A 1 481 ? 22.554 18.663 -44.495 1.00 76.94 481 TYR A N 1
ATOM 3877 C CA . TYR A 1 481 ? 21.503 19.240 -43.651 1.00 76.94 481 TYR A CA 1
ATOM 3878 C C . TYR A 1 481 ? 22.115 19.959 -42.436 1.00 76.94 481 TYR A C 1
ATOM 3880 O O . TYR A 1 481 ? 23.193 19.595 -41.966 1.00 76.94 481 TYR A O 1
ATOM 3888 N N . ASN A 1 482 ? 21.409 20.948 -41.877 1.00 81.19 482 ASN A N 1
ATOM 3889 C CA . ASN A 1 482 ? 21.872 21.673 -40.691 1.00 81.19 482 ASN A CA 1
ATOM 3890 C C . ASN A 1 482 ? 21.795 20.786 -39.426 1.00 81.19 482 ASN A C 1
ATOM 3892 O O . ASN A 1 482 ? 20.714 20.375 -38.997 1.00 81.19 482 ASN A O 1
ATOM 3896 N N . ILE A 1 483 ? 22.956 20.509 -38.823 1.00 82.75 483 ILE A N 1
ATOM 3897 C CA . ILE A 1 483 ? 23.114 19.681 -37.613 1.00 82.75 483 ILE A CA 1
ATOM 3898 C C . ILE A 1 483 ? 22.331 20.259 -36.426 1.00 82.75 483 ILE A C 1
ATOM 3900 O O . ILE A 1 483 ? 21.615 19.527 -35.739 1.00 82.75 483 ILE A O 1
ATOM 3904 N N . VAL A 1 484 ? 22.444 21.570 -36.193 1.00 85.06 484 VAL A N 1
ATOM 3905 C CA . VAL A 1 484 ? 21.833 22.243 -35.038 1.00 85.06 484 VAL A CA 1
ATOM 3906 C C . VAL A 1 484 ? 20.309 22.176 -35.145 1.00 85.06 484 VAL A C 1
ATOM 3908 O O . VAL A 1 484 ? 19.637 21.844 -34.172 1.00 85.06 484 VAL A O 1
ATOM 3911 N N . SER A 1 485 ? 19.756 22.373 -36.345 1.00 85.00 485 SER A N 1
ATOM 3912 C CA . SER A 1 485 ? 18.319 22.223 -36.613 1.00 85.00 485 SER A CA 1
ATOM 3913 C C . SER A 1 485 ? 17.808 20.796 -36.353 1.00 85.00 485 SER A C 1
ATOM 3915 O O . SER A 1 485 ? 16.720 20.628 -35.801 1.00 85.00 485 SER A O 1
ATOM 3917 N N . VAL A 1 486 ? 18.597 19.761 -36.673 1.00 86.44 486 VAL A N 1
ATOM 3918 C CA . VAL A 1 486 ? 18.271 18.357 -36.343 1.00 86.44 486 VAL A CA 1
ATOM 3919 C C . VAL A 1 486 ? 18.275 18.113 -34.829 1.00 86.44 486 VAL A C 1
ATOM 3921 O O . VAL A 1 486 ? 17.412 17.389 -34.324 1.00 86.44 486 VAL A O 1
ATOM 3924 N N . ILE A 1 487 ? 19.190 18.740 -34.084 1.00 89.12 487 ILE A N 1
ATOM 3925 C CA . ILE A 1 487 ? 19.224 18.653 -32.615 1.00 89.12 487 ILE A CA 1
ATOM 3926 C C . ILE A 1 487 ? 18.028 19.397 -32.002 1.00 89.12 487 ILE A C 1
ATOM 3928 O O . ILE A 1 487 ? 17.319 18.801 -31.193 1.00 89.12 487 ILE A O 1
ATOM 3932 N N . ILE A 1 488 ? 17.721 20.625 -32.443 1.00 90.81 488 ILE A N 1
ATOM 3933 C CA . ILE A 1 488 ? 16.533 21.386 -32.004 1.00 90.81 488 ILE A CA 1
ATOM 3934 C C . ILE A 1 488 ? 15.260 20.558 -32.215 1.00 90.81 488 ILE A C 1
ATOM 3936 O O . ILE A 1 488 ? 14.500 20.349 -31.270 1.00 90.81 488 ILE A O 1
ATOM 3940 N N . LEU A 1 489 ? 15.048 20.014 -33.419 1.00 90.31 489 LEU A N 1
ATOM 3941 C CA . LEU A 1 489 ? 13.857 19.216 -33.728 1.00 90.31 489 LEU A CA 1
ATOM 3942 C C . LEU A 1 489 ? 13.804 17.901 -32.922 1.00 90.31 489 LEU A C 1
ATOM 3944 O O . LEU A 1 489 ? 12.721 17.425 -32.567 1.00 90.31 489 LEU A O 1
ATOM 3948 N N . THR A 1 490 ? 14.962 17.351 -32.545 1.00 90.56 490 THR A N 1
ATOM 3949 C CA . THR A 1 490 ? 15.062 16.208 -31.624 1.00 90.56 490 THR A CA 1
ATOM 3950 C C . THR A 1 490 ? 14.635 16.578 -30.200 1.00 90.56 490 THR A C 1
ATOM 3952 O O . THR A 1 490 ? 13.855 15.837 -29.601 1.00 90.56 490 THR A O 1
ATOM 3955 N N . GLU A 1 491 ? 15.080 17.711 -29.649 1.00 94.25 491 GLU A N 1
ATOM 3956 C CA . GLU A 1 491 ? 14.658 18.162 -28.311 1.00 94.25 491 GLU A CA 1
ATOM 3957 C C . GLU A 1 491 ? 13.175 18.583 -28.285 1.00 94.25 491 GLU A C 1
ATOM 3959 O O . GLU A 1 491 ? 12.454 18.188 -27.368 1.00 94.25 491 GLU A O 1
ATOM 3964 N N . VAL A 1 492 ? 12.673 19.257 -29.331 1.00 94.69 492 VAL A N 1
ATOM 3965 C CA . VAL A 1 492 ? 11.234 19.545 -29.517 1.00 94.69 492 VAL A CA 1
ATOM 3966 C C . VAL A 1 492 ? 10.412 18.253 -29.514 1.00 94.69 492 VAL A C 1
ATOM 3968 O O . VAL A 1 492 ? 9.394 18.168 -28.828 1.00 94.69 492 VAL A O 1
ATOM 3971 N N . THR A 1 493 ? 10.876 17.204 -30.200 1.00 93.00 493 THR A N 1
ATOM 3972 C CA . THR A 1 493 ? 10.192 15.901 -30.201 1.00 93.00 493 THR A CA 1
ATOM 3973 C C . THR A 1 493 ? 10.148 15.282 -28.793 1.00 93.00 493 THR A C 1
ATOM 3975 O O . THR A 1 493 ? 9.109 14.753 -28.391 1.00 93.00 493 THR A O 1
ATOM 3978 N N . LYS A 1 494 ? 11.222 15.386 -27.992 1.00 93.50 494 LYS A N 1
ATOM 3979 C CA . LYS A 1 494 ? 11.223 14.918 -26.587 1.00 93.50 494 LYS A CA 1
ATOM 3980 C C . LYS A 1 494 ? 10.301 15.743 -25.689 1.00 93.50 494 LYS A C 1
ATOM 3982 O O . LYS A 1 494 ? 9.627 15.165 -24.832 1.00 93.50 494 LYS A O 1
ATOM 3987 N N . LEU A 1 495 ? 10.263 17.062 -25.884 1.00 94.88 495 LEU A N 1
ATOM 3988 C CA . LEU A 1 495 ? 9.380 17.980 -25.165 1.00 94.88 495 LEU A CA 1
ATOM 3989 C C . LEU A 1 495 ? 7.911 17.621 -25.419 1.00 94.88 495 LEU A C 1
ATOM 3991 O O . LEU A 1 495 ? 7.171 17.398 -24.464 1.00 94.88 495 LEU A O 1
ATOM 3995 N N . VAL A 1 496 ? 7.519 17.447 -26.686 1.00 94.38 496 VAL A N 1
ATOM 3996 C CA . VAL A 1 496 ? 6.162 17.031 -27.087 1.00 94.38 496 VAL A CA 1
ATOM 3997 C C . VAL A 1 496 ? 5.788 15.669 -26.490 1.00 94.38 496 VAL A C 1
ATOM 3999 O O . VAL A 1 496 ? 4.723 15.536 -25.886 1.00 94.38 496 VAL A O 1
ATOM 4002 N N . ILE A 1 497 ? 6.670 14.663 -26.575 1.00 91.94 497 ILE A N 1
ATOM 4003 C CA . ILE A 1 497 ? 6.435 13.343 -25.960 1.00 91.94 497 ILE A CA 1
ATOM 4004 C C . ILE A 1 497 ? 6.253 13.467 -24.436 1.00 91.94 497 ILE A C 1
ATOM 4006 O O . ILE A 1 497 ? 5.352 12.849 -23.870 1.00 91.94 497 ILE A O 1
ATOM 4010 N N . SER A 1 498 ? 7.076 14.275 -23.764 1.00 91.94 498 SER A N 1
ATOM 4011 C CA . SER A 1 498 ? 7.024 14.450 -22.303 1.00 91.94 498 SER A CA 1
ATOM 4012 C C . SER A 1 498 ? 5.784 15.221 -21.851 1.00 91.94 498 SER A C 1
ATOM 4014 O O . SER A 1 498 ? 5.178 14.863 -20.842 1.00 91.94 498 SER A O 1
ATOM 4016 N N . PHE A 1 499 ? 5.362 16.217 -22.632 1.00 91.81 499 PHE A N 1
ATOM 4017 C CA . PHE A 1 499 ? 4.110 16.943 -22.441 1.00 91.81 499 PHE A CA 1
ATOM 4018 C C . PHE A 1 499 ? 2.904 16.005 -22.561 1.00 91.81 499 PHE A C 1
ATOM 4020 O O . PHE A 1 499 ? 2.078 15.969 -21.652 1.00 91.81 499 PHE A O 1
ATOM 4027 N N . PHE A 1 500 ? 2.826 15.170 -23.605 1.00 91.62 500 PHE A N 1
ATOM 4028 C CA . PHE A 1 500 ? 1.751 14.176 -23.727 1.00 91.62 500 PHE A CA 1
ATOM 4029 C C . PHE A 1 500 ? 1.757 13.144 -22.587 1.00 91.62 500 PHE A C 1
ATOM 4031 O O . PHE A 1 500 ? 0.691 12.789 -22.081 1.00 91.62 500 PHE A O 1
ATOM 4038 N N . LEU A 1 501 ? 2.933 12.687 -22.142 1.00 88.44 501 LEU A N 1
ATOM 4039 C CA . LEU A 1 501 ? 3.050 11.765 -21.005 1.00 88.44 501 LEU A CA 1
ATOM 4040 C C . LEU A 1 501 ? 2.604 12.399 -19.677 1.00 88.44 501 LEU A C 1
ATOM 4042 O O . LEU A 1 501 ? 1.971 11.713 -18.878 1.00 88.44 501 LEU A O 1
ATOM 4046 N N . PHE A 1 502 ? 2.863 13.693 -19.459 1.00 89.56 502 PHE A N 1
ATOM 4047 C CA . PHE A 1 502 ? 2.307 14.431 -18.321 1.00 89.56 502 PHE A CA 1
ATOM 4048 C C . PHE A 1 502 ? 0.781 14.576 -18.430 1.00 89.56 502 PHE A C 1
ATOM 4050 O O . PHE A 1 502 ? 0.062 14.246 -17.484 1.00 89.56 502 PHE A O 1
ATOM 4057 N N . CYS A 1 503 ? 0.294 15.026 -19.594 1.00 87.81 503 CYS A N 1
ATOM 4058 C CA . CYS A 1 503 ? -1.118 15.346 -19.837 1.00 87.81 503 CYS A CA 1
ATOM 4059 C C . CYS A 1 503 ? -2.047 14.123 -19.796 1.00 87.81 503 CYS A C 1
ATOM 4061 O O . CYS A 1 503 ? -3.250 14.269 -19.600 1.00 87.81 503 CYS A O 1
ATOM 4063 N N . LYS A 1 504 ? -1.498 12.912 -19.948 1.00 87.31 504 LYS A N 1
ATOM 4064 C CA . LYS A 1 504 ? -2.220 11.651 -19.732 1.00 87.31 504 LYS A CA 1
ATOM 4065 C C . LYS A 1 504 ? -2.736 11.507 -18.292 1.00 87.31 504 LYS A C 1
ATOM 4067 O O . LYS A 1 504 ? -3.791 10.918 -18.089 1.00 87.31 504 LYS A O 1
ATOM 4072 N N . ASP A 1 505 ? -1.970 11.996 -17.316 1.00 79.94 505 ASP A N 1
ATOM 4073 C CA . ASP A 1 505 ? -2.201 11.756 -15.885 1.00 79.94 505 ASP A CA 1
ATOM 4074 C C . ASP A 1 505 ? -2.515 13.050 -15.097 1.00 79.94 505 ASP A C 1
ATOM 4076 O O . ASP A 1 505 ? -2.809 12.979 -13.907 1.00 79.94 505 ASP A O 1
ATOM 4080 N N . ASN A 1 506 ? -2.441 14.232 -15.730 1.00 85.75 506 ASN A N 1
ATOM 4081 C CA . ASN A 1 506 ? -2.597 15.552 -15.098 1.00 85.75 506 ASN A CA 1
ATOM 4082 C C . ASN A 1 506 ? -3.190 16.588 -16.085 1.00 85.75 506 ASN A C 1
ATOM 4084 O O . ASN A 1 506 ? -2.870 16.537 -17.271 1.00 85.75 506 ASN A O 1
ATOM 4088 N N . PRO A 1 507 ? -3.976 17.587 -15.638 1.00 86.19 507 PRO A N 1
ATOM 4089 C CA . PRO A 1 507 ? -4.480 18.649 -16.513 1.00 86.19 507 PRO A CA 1
ATOM 4090 C C . PRO A 1 507 ? -3.384 19.664 -16.892 1.00 86.19 507 PRO A C 1
ATOM 4092 O O . PRO A 1 507 ? -2.558 20.035 -16.059 1.00 86.19 507 PRO A O 1
ATOM 4095 N N . ILE A 1 508 ? -3.434 20.201 -18.120 1.00 83.62 508 ILE A N 1
ATOM 4096 C CA . ILE A 1 508 ? -2.427 21.132 -18.685 1.00 83.62 508 ILE A CA 1
ATOM 4097 C C . ILE A 1 508 ? -2.140 22.333 -17.763 1.00 83.62 508 ILE A C 1
ATOM 4099 O O . ILE A 1 508 ? -0.981 22.698 -17.566 1.00 83.62 508 ILE A O 1
ATOM 4103 N N . ARG A 1 509 ? -3.174 22.916 -17.133 1.00 82.44 509 ARG A N 1
ATOM 4104 C CA . ARG A 1 509 ? -3.032 24.057 -16.200 1.00 82.44 509 ARG A CA 1
ATOM 4105 C C . ARG A 1 509 ? -2.093 23.762 -15.016 1.00 82.44 509 ARG A C 1
ATOM 4107 O O . ARG A 1 509 ? -1.483 24.688 -14.488 1.00 82.44 509 ARG A O 1
ATOM 4114 N N . SER A 1 510 ? -1.926 22.492 -14.633 1.00 85.94 510 SER A N 1
ATOM 4115 C CA . SER A 1 510 ? -1.017 22.080 -13.555 1.00 85.94 510 SER A CA 1
ATOM 4116 C C . SER A 1 510 ? 0.461 22.332 -13.888 1.00 85.94 510 SER A C 1
ATOM 4118 O O . SER A 1 510 ? 1.238 22.602 -12.976 1.00 85.94 510 SER A O 1
ATOM 4120 N N . ILE A 1 511 ? 0.854 22.331 -15.172 1.00 86.00 511 ILE A N 1
ATOM 4121 C CA . ILE A 1 511 ? 2.236 22.642 -15.584 1.00 86.00 511 ILE A CA 1
ATOM 4122 C C . ILE A 1 511 ? 2.580 24.090 -15.226 1.00 86.00 511 ILE A C 1
ATOM 4124 O O . ILE A 1 511 ? 3.623 24.344 -14.630 1.00 86.00 511 ILE A O 1
ATOM 4128 N N . ILE A 1 512 ? 1.691 25.038 -15.544 1.00 84.44 512 ILE A N 1
ATOM 4129 C CA . ILE A 1 512 ? 1.897 26.472 -15.280 1.00 84.44 512 ILE A CA 1
ATOM 4130 C C . ILE A 1 512 ? 2.031 26.720 -13.770 1.00 84.44 512 ILE A C 1
ATOM 4132 O O . ILE A 1 512 ? 2.924 27.449 -13.343 1.00 84.44 512 ILE A O 1
ATOM 4136 N N . TYR A 1 513 ? 1.197 26.058 -12.960 1.00 83.81 513 TYR A N 1
ATOM 4137 C CA . TYR A 1 513 ? 1.281 26.114 -11.499 1.00 83.81 513 TYR A CA 1
ATOM 4138 C C . TYR A 1 513 ? 2.616 25.555 -10.976 1.00 83.81 513 TYR A C 1
ATOM 4140 O O . TYR A 1 513 ? 3.360 26.279 -10.315 1.00 83.81 513 TYR A O 1
ATOM 4148 N N . GLN A 1 514 ? 2.971 24.317 -11.346 1.00 83.12 514 GLN A N 1
ATOM 4149 C CA . GLN A 1 514 ? 4.218 23.672 -10.906 1.00 83.12 514 GLN A CA 1
ATOM 4150 C C . GLN A 1 514 ? 5.469 24.445 -11.360 1.00 83.12 514 GLN A C 1
ATOM 4152 O O . GLN A 1 514 ? 6.442 24.507 -10.612 1.00 83.12 514 GLN A O 1
ATOM 4157 N N . THR A 1 515 ? 5.433 25.078 -12.539 1.00 85.31 515 THR A N 1
ATOM 4158 C CA . THR A 1 515 ? 6.530 25.916 -13.062 1.00 85.31 515 THR A CA 1
ATOM 4159 C C . THR A 1 515 ? 6.682 27.213 -12.273 1.00 85.31 515 THR A C 1
ATOM 4161 O O . THR A 1 515 ? 7.805 27.602 -11.963 1.00 85.31 515 THR A O 1
ATOM 4164 N N . ARG A 1 516 ? 5.573 27.866 -11.896 1.00 85.44 516 ARG A N 1
ATOM 4165 C CA . ARG A 1 516 ? 5.604 29.081 -11.066 1.00 85.44 516 ARG A CA 1
ATOM 4166 C C . ARG A 1 516 ? 6.112 28.793 -9.651 1.00 85.44 516 ARG A C 1
ATOM 4168 O O . ARG A 1 516 ? 6.889 29.575 -9.117 1.00 85.44 516 ARG A O 1
ATOM 4175 N N . GLU A 1 517 ? 5.687 27.678 -9.065 1.00 84.69 517 GLU A N 1
ATOM 4176 C CA . GLU A 1 517 ? 6.099 27.241 -7.726 1.00 84.69 517 GLU A CA 1
ATOM 4177 C C . GLU A 1 517 ? 7.570 26.782 -7.687 1.00 84.69 517 GLU A C 1
ATOM 4179 O O . GLU A 1 517 ? 8.303 27.117 -6.760 1.00 84.69 517 GLU A O 1
ATOM 4184 N N . ASN A 1 518 ? 8.035 26.065 -8.717 1.00 85.94 518 ASN A N 1
ATOM 4185 C CA . ASN A 1 518 ? 9.348 25.406 -8.738 1.00 85.94 518 ASN A CA 1
ATOM 4186 C C . ASN A 1 518 ? 10.329 26.043 -9.743 1.00 85.94 518 ASN A C 1
ATOM 4188 O O . ASN A 1 518 ? 11.191 25.351 -10.290 1.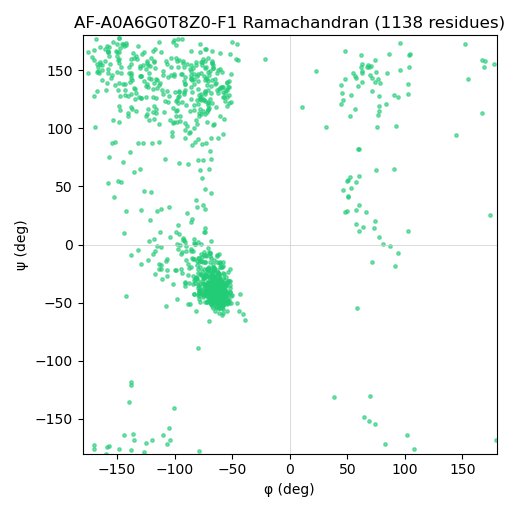00 85.94 518 ASN A O 1
ATOM 4192 N N . TYR A 1 519 ? 10.225 27.353 -9.998 1.00 87.00 519 TYR A N 1
ATOM 4193 C CA . TYR A 1 519 ? 11.018 28.057 -11.021 1.00 87.00 519 TYR A CA 1
ATOM 4194 C C . TYR A 1 519 ? 12.544 27.926 -10.821 1.00 87.00 519 TYR A C 1
ATOM 4196 O O . TYR A 1 519 ? 13.299 27.866 -11.789 1.00 87.00 519 TYR A O 1
ATOM 4204 N N . THR A 1 520 ? 13.015 27.797 -9.576 1.00 87.50 520 THR A N 1
ATOM 4205 C CA . THR A 1 520 ? 14.430 27.533 -9.260 1.00 87.50 520 THR A CA 1
ATOM 4206 C C . THR A 1 520 ? 14.914 26.202 -9.844 1.00 87.50 520 THR A C 1
ATOM 4208 O O . THR A 1 520 ? 16.058 26.099 -10.281 1.00 87.50 520 THR A O 1
ATOM 4211 N N . VAL A 1 521 ? 14.045 25.186 -9.908 1.00 88.88 521 VAL A N 1
ATOM 4212 C CA . VAL A 1 521 ? 14.370 23.873 -10.489 1.00 88.88 521 VAL A CA 1
ATOM 4213 C C . VAL A 1 521 ? 14.522 23.977 -12.007 1.00 88.88 521 VAL A C 1
ATOM 4215 O O . VAL A 1 521 ? 15.433 23.359 -12.548 1.00 88.88 521 VAL A O 1
ATOM 4218 N N . LEU A 1 522 ? 13.705 24.798 -12.679 1.00 90.56 522 LEU A N 1
ATOM 4219 C CA . LEU A 1 522 ? 13.883 25.131 -14.099 1.00 90.56 522 LEU A CA 1
ATOM 4220 C C . LEU A 1 522 ? 15.260 25.777 -14.333 1.00 90.56 522 LEU A C 1
ATOM 4222 O O . LEU A 1 522 ? 16.055 25.252 -15.101 1.00 90.56 522 LEU A O 1
ATOM 4226 N N . ILE A 1 523 ? 15.613 26.826 -13.582 1.00 91.25 523 ILE A N 1
ATOM 4227 C CA . ILE A 1 523 ? 16.922 27.499 -13.724 1.00 91.25 523 ILE A CA 1
ATOM 4228 C C . ILE A 1 523 ? 18.101 26.530 -13.490 1.00 91.25 523 ILE A C 1
ATOM 4230 O O . ILE A 1 523 ? 19.118 26.615 -14.179 1.00 91.25 523 ILE A O 1
ATOM 4234 N N . LEU A 1 524 ? 17.974 25.569 -12.567 1.00 92.44 524 LEU A N 1
ATOM 4235 C CA . LEU A 1 524 ? 18.996 24.538 -12.337 1.00 92.44 524 LEU A CA 1
ATOM 4236 C C . LEU A 1 524 ? 19.133 23.531 -13.498 1.00 92.44 524 LEU A C 1
ATOM 4238 O O . LEU A 1 524 ? 20.224 22.983 -13.687 1.00 92.44 524 LEU A O 1
ATOM 4242 N N . TYR A 1 525 ? 18.082 23.295 -14.291 1.00 93.50 525 TYR A N 1
ATOM 4243 C CA . TYR A 1 525 ? 18.132 22.410 -15.464 1.00 93.50 525 TYR A CA 1
ATOM 4244 C C . TYR A 1 525 ? 18.856 23.024 -16.677 1.00 93.50 525 TYR A C 1
ATOM 4246 O O . TYR A 1 525 ? 19.353 22.269 -17.520 1.00 93.50 525 TYR A O 1
ATOM 4254 N N . MET A 1 526 ? 19.087 24.342 -16.686 1.00 94.38 526 MET A N 1
ATOM 4255 C CA . MET A 1 526 ? 19.949 25.025 -17.662 1.00 94.38 526 MET A CA 1
ATOM 4256 C C . MET A 1 526 ? 21.380 24.455 -17.700 1.00 94.38 526 MET A C 1
ATOM 4258 O O . MET A 1 526 ? 21.977 24.333 -18.770 1.00 94.38 526 MET A O 1
ATOM 4262 N N . VAL A 1 527 ? 21.935 24.039 -16.553 1.00 93.75 527 VAL A N 1
ATOM 4263 C CA . VAL A 1 527 ? 23.304 23.489 -16.461 1.00 93.75 527 VAL A CA 1
ATOM 4264 C C . VAL A 1 527 ? 23.460 22.160 -17.228 1.00 93.75 527 VAL A C 1
ATOM 4266 O O . VAL A 1 527 ? 24.309 22.090 -18.123 1.00 93.75 527 VAL A O 1
ATOM 4269 N N . PRO A 1 528 ? 22.676 21.093 -16.956 1.00 92.88 528 PRO A N 1
ATOM 4270 C CA . PRO A 1 528 ? 22.742 19.871 -17.751 1.00 92.88 528 PRO A CA 1
ATOM 4271 C C . PRO A 1 528 ? 22.245 20.083 -19.188 1.00 92.88 528 PRO A C 1
ATOM 4273 O O . PRO A 1 528 ? 22.767 19.425 -20.085 1.00 92.88 528 PRO A O 1
ATOM 4276 N N . ALA A 1 529 ? 21.304 21.002 -19.439 1.00 93.62 529 ALA A N 1
ATOM 4277 C CA . ALA A 1 529 ? 20.845 21.331 -20.790 1.00 93.62 529 ALA A CA 1
ATOM 4278 C C . ALA A 1 529 ? 21.963 21.915 -21.671 1.00 93.62 529 ALA A C 1
ATOM 4280 O O . ALA A 1 529 ? 22.201 21.405 -22.768 1.00 93.62 529 ALA A O 1
ATOM 4281 N N . PHE A 1 530 ? 22.719 22.899 -21.172 1.00 94.56 530 PHE A N 1
ATOM 4282 C CA . PHE A 1 530 ? 23.889 23.454 -21.860 1.00 94.56 530 PHE A CA 1
ATOM 4283 C C . PHE A 1 530 ? 24.957 22.383 -22.135 1.00 94.56 530 PHE A C 1
ATOM 4285 O O . PHE A 1 530 ? 25.466 22.268 -23.253 1.00 94.56 530 PHE A O 1
ATOM 4292 N N . LEU A 1 531 ? 25.252 21.532 -21.147 1.00 94.06 531 LEU A N 1
ATOM 4293 C CA . LEU A 1 531 ? 26.219 20.441 -21.305 1.00 94.06 531 LEU A CA 1
ATOM 4294 C C . LEU A 1 531 ? 25.740 19.370 -22.307 1.00 94.06 531 LEU A C 1
ATOM 4296 O O . LEU A 1 531 ? 26.558 18.839 -23.062 1.00 94.06 531 LEU A O 1
ATOM 4300 N N . TYR A 1 532 ? 24.436 19.074 -22.376 1.00 91.88 532 TYR A N 1
ATOM 4301 C CA . TYR A 1 532 ? 23.871 18.209 -23.419 1.00 91.88 532 TYR A CA 1
ATOM 4302 C C . TYR A 1 532 ? 23.879 18.872 -24.801 1.00 91.88 532 TYR A C 1
ATOM 4304 O O . TYR A 1 532 ? 24.177 18.188 -25.778 1.00 91.88 532 TYR A O 1
ATOM 4312 N N . CYS A 1 533 ? 23.620 20.178 -24.899 1.00 91.19 533 CYS A N 1
ATOM 4313 C CA . CYS A 1 533 ? 23.755 20.951 -26.135 1.00 91.19 533 CYS A CA 1
ATOM 4314 C C . CYS A 1 533 ? 25.186 20.846 -26.690 1.00 91.19 533 CYS A C 1
ATOM 4316 O O . CYS A 1 533 ? 25.375 20.444 -27.842 1.00 91.19 533 CYS A O 1
ATOM 4318 N N . LEU A 1 534 ? 26.199 21.106 -25.857 1.00 90.88 534 LEU A N 1
ATOM 4319 C CA . LEU A 1 534 ? 27.605 21.001 -26.251 1.00 90.88 534 LEU A CA 1
ATOM 4320 C C . LEU A 1 534 ? 28.001 19.553 -26.605 1.00 90.88 534 LEU A C 1
ATOM 4322 O O . LEU A 1 534 ? 28.613 19.326 -27.647 1.00 90.88 534 LEU A O 1
ATOM 4326 N N . TYR A 1 535 ? 27.588 18.560 -25.806 1.00 91.19 535 TYR A N 1
ATOM 4327 C CA . TYR A 1 535 ? 27.804 17.136 -26.108 1.00 91.19 535 TYR A CA 1
ATOM 4328 C C . TYR A 1 535 ? 27.184 16.708 -27.448 1.00 91.19 535 TYR A C 1
ATOM 4330 O O . TYR A 1 535 ? 27.844 16.020 -28.228 1.00 91.19 535 TYR A O 1
ATOM 4338 N N . ASN A 1 536 ? 25.929 17.090 -27.712 1.00 87.44 536 ASN A N 1
ATOM 4339 C CA . ASN A 1 536 ? 25.204 16.694 -28.918 1.00 87.44 536 ASN A CA 1
ATOM 4340 C C . ASN A 1 536 ? 25.882 17.266 -30.167 1.00 87.44 536 ASN A C 1
ATOM 4342 O O . ASN A 1 536 ? 26.159 16.515 -31.096 1.00 87.44 536 ASN A O 1
ATOM 4346 N N . ASN A 1 537 ? 26.200 18.564 -30.178 1.00 86.88 537 ASN A N 1
ATOM 4347 C CA . ASN A 1 537 ? 26.834 19.206 -31.332 1.00 86.88 537 ASN A CA 1
ATOM 4348 C C . ASN A 1 537 ? 28.263 18.675 -31.565 1.00 86.88 537 ASN A C 1
ATOM 4350 O O . ASN A 1 537 ? 28.598 18.297 -32.689 1.00 86.88 537 ASN A O 1
ATOM 4354 N N . LEU A 1 538 ? 29.071 18.522 -30.504 1.00 87.88 538 LEU A N 1
ATOM 4355 C CA . LEU A 1 538 ? 30.402 17.907 -30.609 1.00 87.88 538 LEU A CA 1
ATOM 4356 C C . LEU A 1 538 ? 30.353 16.454 -31.106 1.00 87.88 538 LEU A C 1
ATOM 4358 O O . LEU A 1 538 ? 31.287 16.028 -31.775 1.00 87.88 538 LEU A O 1
ATOM 4362 N N . ALA A 1 539 ? 29.280 15.698 -30.845 1.00 84.94 539 ALA A N 1
ATOM 4363 C CA . ALA A 1 539 ? 29.154 14.330 -31.349 1.00 84.94 539 ALA A CA 1
ATOM 4364 C C . ALA A 1 539 ? 29.097 14.265 -32.884 1.00 84.94 539 ALA A C 1
ATOM 4366 O O . ALA A 1 539 ? 29.723 13.385 -33.469 1.00 84.94 539 ALA A O 1
ATOM 4367 N N . PHE A 1 540 ? 28.396 15.192 -33.549 1.00 79.56 540 PHE A N 1
ATOM 4368 C CA . PHE A 1 540 ? 28.354 15.239 -35.019 1.00 79.56 540 PHE A CA 1
ATOM 4369 C C . PHE A 1 540 ? 29.697 15.676 -35.618 1.00 79.56 540 PHE A C 1
ATOM 4371 O O . PHE A 1 540 ? 30.091 15.125 -36.647 1.00 79.56 540 PHE A O 1
ATOM 4378 N N . VAL A 1 541 ? 30.397 16.614 -34.964 1.00 81.31 541 VAL A N 1
ATOM 4379 C CA . VAL A 1 541 ? 31.733 17.103 -35.360 1.00 81.31 541 VAL A CA 1
ATOM 4380 C C . VAL A 1 541 ? 32.792 16.011 -35.182 1.00 81.31 541 VAL A C 1
ATOM 4382 O O . VAL A 1 541 ? 33.506 15.672 -36.120 1.00 81.31 541 VAL A O 1
ATOM 4385 N N . ASN A 1 542 ? 32.856 15.367 -34.018 1.00 83.75 542 ASN A N 1
ATOM 4386 C CA . ASN A 1 542 ? 33.810 14.283 -33.784 1.00 83.75 542 ASN A CA 1
ATOM 4387 C C . ASN A 1 542 ? 33.504 13.042 -34.650 1.00 83.75 542 ASN A C 1
ATOM 4389 O O . ASN A 1 542 ? 34.431 12.310 -34.981 1.00 83.75 542 ASN A O 1
ATOM 4393 N N . LEU A 1 543 ? 32.254 12.839 -35.097 1.00 78.56 543 LEU A N 1
ATOM 4394 C CA . LEU A 1 543 ? 31.887 11.824 -36.100 1.00 78.56 543 LEU A CA 1
ATOM 4395 C C . LEU A 1 543 ? 32.168 12.224 -37.562 1.00 78.56 543 LEU A C 1
ATOM 4397 O O . LEU A 1 543 ? 32.073 11.354 -38.431 1.00 78.56 543 LEU A O 1
ATOM 4401 N N . SER A 1 544 ? 32.480 13.484 -37.890 1.00 75.31 544 SER A N 1
ATOM 4402 C CA . SER A 1 544 ? 33.037 13.841 -39.211 1.00 75.31 544 SER A CA 1
ATOM 4403 C C . SER A 1 544 ? 34.569 13.808 -39.211 1.00 75.31 544 SER A C 1
ATOM 4405 O O . SER A 1 544 ? 35.152 13.400 -40.211 1.00 75.31 544 SER A O 1
ATOM 4407 N N . ILE A 1 545 ? 35.196 14.146 -38.078 1.00 76.56 545 ILE A N 1
ATOM 4408 C CA . ILE A 1 545 ? 36.646 14.083 -37.832 1.00 76.56 545 ILE A CA 1
ATOM 4409 C C . ILE A 1 545 ? 37.138 12.626 -37.748 1.00 76.56 545 ILE A C 1
ATOM 4411 O O . ILE A 1 545 ? 37.891 12.167 -38.606 1.00 76.56 545 ILE A O 1
ATOM 4415 N N . PHE A 1 546 ? 36.713 11.876 -36.728 1.00 75.69 546 PHE A N 1
ATOM 4416 C CA . PHE A 1 546 ? 37.216 10.526 -36.470 1.00 75.69 546 PHE A CA 1
ATOM 4417 C C . PHE A 1 546 ? 36.484 9.462 -37.298 1.00 75.69 546 PHE A C 1
ATOM 4419 O O . PHE A 1 546 ? 35.296 9.581 -37.625 1.00 75.69 546 PHE A O 1
ATOM 4426 N N . ASP A 1 547 ? 37.185 8.364 -37.582 1.00 70.81 547 ASP A N 1
ATOM 4427 C CA . ASP A 1 547 ? 36.542 7.131 -38.021 1.00 70.81 547 ASP A CA 1
ATOM 4428 C C . ASP A 1 547 ? 35.684 6.531 -36.876 1.00 70.81 547 ASP A C 1
ATOM 4430 O O . ASP A 1 547 ? 35.955 6.785 -35.693 1.00 70.81 547 ASP A O 1
ATOM 4434 N N . PRO A 1 548 ? 34.643 5.730 -37.182 1.00 68.62 548 PRO A N 1
ATOM 4435 C CA . PRO A 1 548 ? 33.749 5.194 -36.154 1.00 68.62 548 PRO A CA 1
ATOM 4436 C C . PRO A 1 548 ? 34.454 4.320 -35.110 1.00 68.62 548 PRO A C 1
ATOM 4438 O O . PRO A 1 548 ? 34.064 4.342 -33.943 1.00 68.62 548 PRO A O 1
ATOM 4441 N N . THR A 1 549 ? 35.493 3.580 -35.505 1.00 72.38 549 THR A N 1
ATOM 4442 C CA . THR A 1 549 ? 36.236 2.666 -34.630 1.00 72.38 549 THR A CA 1
ATOM 4443 C C . THR A 1 549 ? 36.985 3.455 -33.557 1.00 72.38 549 THR A C 1
ATOM 4445 O O . THR A 1 549 ? 36.744 3.264 -32.362 1.00 72.38 549 THR A O 1
ATOM 4448 N N . THR A 1 550 ? 37.813 4.420 -33.967 1.00 76.56 550 THR A N 1
ATOM 4449 C CA . THR A 1 550 ? 38.542 5.318 -33.058 1.00 76.56 550 THR A CA 1
ATOM 4450 C C . THR A 1 550 ? 37.583 6.120 -32.178 1.00 76.56 550 THR A C 1
ATOM 4452 O O . THR A 1 550 ? 37.781 6.195 -30.962 1.00 76.56 550 THR A O 1
ATOM 4455 N N . TYR A 1 551 ? 36.504 6.662 -32.753 1.00 81.12 551 TYR A N 1
ATOM 4456 C CA . TYR A 1 551 ? 35.491 7.411 -32.003 1.00 81.12 551 TYR A CA 1
ATOM 4457 C C . TYR A 1 551 ? 34.854 6.566 -30.888 1.00 81.12 551 TYR A C 1
ATOM 4459 O O . TYR A 1 551 ? 34.810 6.999 -29.732 1.00 81.12 551 TYR A O 1
ATOM 4467 N N . PHE A 1 552 ? 34.397 5.345 -31.191 1.00 79.62 552 PHE A N 1
ATOM 4468 C CA . PHE A 1 552 ? 33.756 4.483 -30.194 1.00 79.62 552 PHE A CA 1
ATOM 4469 C C . PHE A 1 552 ? 34.734 3.896 -29.169 1.00 79.62 552 PHE A C 1
ATOM 4471 O O . PHE A 1 552 ? 34.306 3.648 -28.040 1.00 79.62 552 PHE A O 1
ATOM 4478 N N . ILE A 1 553 ? 36.021 3.737 -29.499 1.00 82.19 553 ILE A N 1
ATOM 4479 C CA . ILE A 1 553 ? 37.079 3.388 -28.533 1.00 82.19 553 ILE A CA 1
ATOM 4480 C C . ILE A 1 553 ? 37.305 4.541 -27.543 1.00 82.19 553 ILE A C 1
ATOM 4482 O O . ILE A 1 553 ? 37.204 4.340 -26.330 1.00 82.19 553 ILE A O 1
ATOM 4486 N N . LEU A 1 554 ? 37.541 5.765 -28.034 1.00 83.75 554 LEU A N 1
ATOM 4487 C CA . LEU A 1 554 ? 37.773 6.942 -27.183 1.00 83.75 554 LEU A CA 1
ATOM 4488 C C . LEU A 1 554 ? 36.563 7.249 -26.283 1.00 83.75 554 LEU A C 1
ATOM 4490 O O . LEU A 1 554 ? 36.722 7.596 -25.110 1.00 83.75 554 LEU A O 1
ATOM 4494 N N . LEU A 1 555 ? 35.343 7.037 -26.788 1.00 84.81 555 LEU A N 1
ATOM 4495 C CA . LEU A 1 555 ? 34.102 7.238 -26.034 1.00 84.81 555 LEU A CA 1
ATOM 4496 C C . LEU A 1 555 ? 33.960 6.301 -24.812 1.00 84.81 555 LEU A C 1
ATOM 4498 O O . LEU A 1 555 ? 33.146 6.590 -23.929 1.00 84.81 555 LEU A O 1
ATOM 4502 N N . GLN A 1 556 ? 34.749 5.222 -24.697 1.00 86.50 556 GLN A N 1
ATOM 4503 C CA . GLN A 1 556 ? 34.727 4.343 -23.515 1.00 86.50 556 GLN A CA 1
ATOM 4504 C C . GLN A 1 556 ? 35.360 4.981 -22.269 1.00 86.50 556 GLN A C 1
ATOM 4506 O O . GLN A 1 556 ? 34.989 4.614 -21.155 1.00 86.50 556 GLN A O 1
ATOM 4511 N N . LEU A 1 557 ? 36.220 6.001 -22.406 1.00 87.31 557 LEU A N 1
ATOM 4512 C CA . LEU A 1 557 ? 36.785 6.738 -21.257 1.00 87.31 557 LEU A CA 1
ATOM 4513 C C . LEU A 1 557 ? 35.693 7.364 -20.361 1.00 87.31 557 LEU A C 1
ATOM 4515 O O . LEU A 1 557 ? 35.870 7.516 -19.149 1.00 87.31 557 LEU A O 1
ATOM 4519 N N . ARG A 1 558 ? 34.511 7.624 -20.941 1.00 88.50 558 ARG A N 1
ATOM 4520 C CA . ARG A 1 558 ? 33.275 8.017 -20.246 1.00 88.50 558 ARG A CA 1
ATOM 4521 C C . ARG A 1 558 ? 32.895 7.076 -19.096 1.00 88.50 558 ARG A C 1
ATOM 4523 O O . ARG A 1 558 ? 32.300 7.541 -18.128 1.00 88.50 558 ARG A O 1
ATOM 4530 N N . VAL A 1 559 ? 33.214 5.780 -19.175 1.00 90.56 559 VAL A N 1
ATOM 4531 C CA . VAL A 1 559 ? 32.908 4.780 -18.132 1.00 90.56 559 VAL A CA 1
ATOM 4532 C C . VAL A 1 559 ? 33.604 5.135 -16.815 1.00 90.56 559 VAL A C 1
ATOM 4534 O O . VAL A 1 559 ? 32.949 5.249 -15.779 1.00 90.56 559 VAL A O 1
ATOM 4537 N N . ILE A 1 560 ? 34.918 5.367 -16.872 1.00 92.75 560 ILE A N 1
ATOM 4538 C CA . ILE A 1 560 ? 35.752 5.745 -15.722 1.00 92.75 560 ILE A CA 1
ATOM 4539 C C . ILE A 1 560 ? 35.361 7.140 -15.230 1.00 92.75 560 ILE A C 1
ATOM 4541 O O . ILE A 1 560 ? 35.112 7.331 -14.039 1.00 92.75 560 ILE A O 1
ATOM 4545 N N . LEU A 1 561 ? 35.233 8.104 -16.146 1.00 91.75 561 LEU A N 1
ATOM 4546 C CA . LEU A 1 561 ? 34.940 9.495 -15.799 1.00 91.75 561 LEU A CA 1
ATOM 4547 C C . LEU A 1 561 ? 33.543 9.675 -15.172 1.00 91.75 561 LEU A C 1
ATOM 4549 O O . LEU A 1 561 ? 33.391 10.467 -14.244 1.00 91.75 561 LEU A O 1
ATOM 4553 N N . THR A 1 562 ? 32.547 8.876 -15.580 1.00 90.94 562 THR A N 1
ATOM 4554 C CA . THR A 1 562 ? 31.236 8.810 -14.903 1.00 90.94 562 THR A CA 1
ATOM 4555 C C . THR A 1 562 ? 31.385 8.360 -13.445 1.00 90.94 562 THR A C 1
ATOM 4557 O O . THR A 1 562 ? 30.679 8.873 -12.582 1.00 90.94 562 THR A O 1
ATOM 4560 N N . GLY A 1 563 ? 32.319 7.447 -13.149 1.00 91.38 563 GLY A N 1
ATOM 4561 C CA . GLY A 1 563 ? 32.654 7.038 -11.781 1.00 91.38 563 GLY A CA 1
ATOM 4562 C C . GLY A 1 563 ? 33.208 8.189 -10.937 1.00 91.38 563 GLY A C 1
ATOM 4563 O O . GLY A 1 563 ? 32.704 8.433 -9.841 1.00 91.38 563 GLY A O 1
ATOM 4564 N N . ILE A 1 564 ? 34.177 8.942 -11.477 1.00 93.25 564 ILE A N 1
ATOM 4565 C CA . ILE A 1 564 ? 34.783 10.107 -10.801 1.00 93.25 564 ILE A CA 1
ATOM 4566 C C . ILE A 1 564 ? 33.710 11.163 -10.505 1.00 93.25 564 ILE A C 1
ATOM 4568 O O . ILE A 1 564 ? 33.499 11.541 -9.353 1.00 93.25 564 ILE A O 1
ATOM 4572 N N . VAL A 1 565 ? 32.973 11.589 -11.537 1.00 92.62 565 VAL A N 1
ATOM 4573 C CA . VAL A 1 565 ? 31.930 12.620 -11.420 1.00 92.62 565 VAL A CA 1
ATOM 4574 C C . VAL A 1 565 ? 30.818 12.189 -10.450 1.00 92.62 565 VAL A C 1
ATOM 4576 O O . VAL A 1 565 ? 30.306 13.020 -9.697 1.00 92.62 565 VAL A O 1
ATOM 4579 N N . TYR A 1 566 ? 30.476 10.896 -10.404 1.00 91.75 566 TYR A N 1
ATOM 4580 C CA . TYR A 1 566 ? 29.518 10.356 -9.436 1.00 91.75 566 TYR A CA 1
ATOM 4581 C C . TYR A 1 566 ? 30.010 10.478 -7.988 1.00 91.75 566 TYR A C 1
ATOM 4583 O O . TYR A 1 566 ? 29.225 10.905 -7.140 1.00 91.75 566 TYR A O 1
ATOM 4591 N N . GLN A 1 567 ? 31.284 10.179 -7.694 1.00 91.50 567 GLN A N 1
ATOM 4592 C CA . GLN A 1 567 ? 31.834 10.392 -6.346 1.00 91.50 567 GLN A CA 1
ATOM 4593 C C . GLN A 1 567 ? 31.737 11.866 -5.933 1.00 91.50 567 GLN A C 1
ATOM 4595 O O . GLN A 1 567 ? 31.208 12.166 -4.859 1.00 91.50 567 GLN A O 1
ATOM 4600 N N . CYS A 1 568 ? 32.170 12.779 -6.811 1.00 90.12 568 CYS A N 1
ATOM 4601 C CA . CYS A 1 568 ? 32.177 14.219 -6.552 1.00 90.12 568 CYS A CA 1
ATOM 4602 C C . CYS A 1 568 ? 30.769 14.789 -6.297 1.00 90.12 568 CYS A C 1
ATOM 4604 O O . CYS A 1 568 ? 30.559 15.469 -5.292 1.00 90.12 568 CYS A O 1
ATOM 4606 N N . LEU A 1 569 ? 29.794 14.501 -7.171 1.00 88.50 569 LEU A N 1
ATOM 4607 C CA . LEU A 1 569 ? 28.446 15.081 -7.071 1.00 88.50 569 LEU A CA 1
ATOM 4608 C C . LEU A 1 569 ? 27.571 14.411 -6.002 1.00 88.50 569 LEU A C 1
ATOM 4610 O O . LEU A 1 569 ? 26.841 15.096 -5.285 1.00 88.50 569 LEU A O 1
ATOM 4614 N N . PHE A 1 570 ? 27.630 13.083 -5.845 1.00 87.25 570 PHE A N 1
ATOM 4615 C CA . PHE A 1 570 ? 26.790 12.399 -4.852 1.00 87.25 570 PHE A CA 1
ATOM 4616 C C . PHE A 1 570 ? 27.375 12.394 -3.434 1.00 87.25 570 PHE A C 1
ATOM 4618 O O . PHE A 1 570 ? 26.613 12.087 -2.505 1.00 87.25 570 PHE A O 1
ATOM 4625 N N . LYS A 1 571 ? 28.661 12.760 -3.276 1.00 87.19 571 LYS A N 1
ATOM 4626 C CA . LYS A 1 571 ? 29.462 12.672 -2.040 1.00 87.19 571 LYS A CA 1
ATOM 4627 C C . LYS A 1 571 ? 29.406 11.263 -1.439 1.00 87.19 571 LYS A C 1
ATOM 4629 O O . LYS A 1 571 ? 28.915 11.056 -0.331 1.00 87.19 571 LYS A O 1
ATOM 4634 N N . LYS A 1 572 ? 29.823 10.278 -2.239 1.00 83.62 572 LYS A N 1
ATOM 4635 C CA . LYS A 1 572 ? 29.846 8.849 -1.888 1.00 83.62 572 LYS A CA 1
ATOM 4636 C C . LYS A 1 572 ? 31.068 8.174 -2.482 1.00 83.62 572 LYS A C 1
ATOM 4638 O O . LYS A 1 572 ? 31.291 8.304 -3.681 1.00 83.62 572 LYS A O 1
ATOM 4643 N N . ASP A 1 573 ? 31.771 7.381 -1.686 1.00 86.50 573 ASP A N 1
ATOM 4644 C CA . ASP A 1 573 ? 32.961 6.681 -2.156 1.00 86.50 573 ASP A CA 1
ATOM 4645 C C . ASP A 1 573 ? 32.663 5.350 -2.841 1.00 86.50 573 ASP A C 1
ATOM 4647 O O . ASP A 1 573 ? 31.785 4.585 -2.431 1.00 86.50 573 ASP A O 1
ATOM 4651 N N . LEU A 1 574 ? 33.421 5.080 -3.905 1.00 88.06 574 LEU A N 1
ATOM 4652 C CA . LEU A 1 574 ? 33.396 3.811 -4.620 1.00 88.06 574 LEU A CA 1
ATOM 4653 C C . LEU A 1 574 ? 34.447 2.869 -4.031 1.00 88.06 574 LEU A C 1
ATOM 4655 O O . LEU A 1 574 ? 35.619 3.218 -3.894 1.00 88.06 574 LEU A O 1
ATOM 4659 N N . SER A 1 575 ? 34.041 1.642 -3.709 1.00 90.88 575 SER A N 1
ATOM 4660 C CA . SER A 1 575 ? 34.972 0.632 -3.197 1.00 90.88 575 SER A CA 1
ATOM 4661 C C . SER A 1 575 ? 35.986 0.203 -4.264 1.00 90.88 575 SER A C 1
ATOM 4663 O O . SER A 1 575 ? 35.699 0.238 -5.462 1.00 90.88 575 SER A O 1
ATOM 4665 N N . LYS A 1 576 ? 37.148 -0.312 -3.838 1.00 91.75 576 LYS A N 1
ATOM 4666 C CA . LYS A 1 576 ? 38.180 -0.860 -4.744 1.00 91.75 576 LYS A CA 1
ATOM 4667 C C . LYS A 1 576 ? 37.620 -1.918 -5.717 1.00 91.75 576 LYS A C 1
ATOM 4669 O O . LYS A 1 576 ? 38.062 -1.996 -6.856 1.00 91.75 576 LYS A O 1
ATOM 4674 N N . ILE A 1 577 ? 36.601 -2.678 -5.299 1.00 89.12 577 ILE A N 1
ATOM 4675 C CA . ILE A 1 577 ? 35.898 -3.682 -6.122 1.00 89.12 577 ILE A CA 1
ATOM 4676 C C . ILE A 1 577 ? 35.014 -3.015 -7.192 1.00 89.12 577 ILE A C 1
ATOM 4678 O O . ILE A 1 577 ? 34.997 -3.454 -8.341 1.00 89.12 577 ILE A O 1
ATOM 4682 N N . GLN A 1 578 ? 34.310 -1.933 -6.844 1.00 91.25 578 GLN A N 1
ATOM 4683 C CA . GLN A 1 578 ? 33.517 -1.150 -7.800 1.00 91.25 578 GLN A CA 1
ATOM 4684 C C . GLN A 1 578 ? 34.432 -0.460 -8.824 1.00 91.25 578 GLN A C 1
ATOM 4686 O O . GLN A 1 578 ? 34.168 -0.540 -10.025 1.00 91.25 578 GLN A O 1
ATOM 4691 N N . TRP A 1 579 ? 35.553 0.115 -8.382 1.00 94.00 579 TRP A N 1
ATOM 4692 C CA . TRP A 1 579 ? 36.565 0.680 -9.278 1.00 94.00 579 TRP A CA 1
ATOM 4693 C C . TRP A 1 579 ? 37.172 -0.361 -10.225 1.00 94.00 579 TRP A C 1
ATOM 4695 O O . TRP A 1 579 ? 37.181 -0.142 -11.437 1.00 94.00 579 TRP A O 1
ATOM 4705 N N . LEU A 1 580 ? 37.571 -1.530 -9.710 1.00 93.62 580 LEU A N 1
ATOM 4706 C CA . LEU A 1 580 ? 38.039 -2.653 -10.530 1.00 93.62 580 LEU A CA 1
ATOM 4707 C C . LEU A 1 580 ? 37.000 -3.058 -11.588 1.00 93.62 580 LEU A C 1
ATOM 4709 O O . LEU A 1 580 ? 37.352 -3.260 -12.749 1.00 93.62 580 LEU A O 1
ATOM 4713 N N . SER A 1 581 ? 35.715 -3.125 -11.222 1.00 92.81 581 SER A N 1
ATOM 4714 C CA . SER A 1 581 ? 34.659 -3.450 -12.187 1.00 92.81 581 SER A CA 1
ATOM 4715 C C . SER A 1 581 ? 34.512 -2.399 -13.296 1.00 92.81 581 SER A C 1
ATOM 4717 O O . SER A 1 581 ? 34.384 -2.787 -14.454 1.00 92.81 581 SER A O 1
ATOM 4719 N N . LEU A 1 582 ? 34.612 -1.096 -12.995 1.00 92.56 582 LEU A N 1
ATOM 4720 C CA . LEU A 1 582 ? 34.560 -0.026 -14.007 1.00 92.56 582 LEU A CA 1
ATOM 4721 C C . LEU A 1 582 ? 35.751 -0.077 -14.977 1.00 92.56 582 LEU A C 1
ATOM 4723 O O . LEU A 1 582 ? 35.566 0.084 -16.185 1.00 92.56 582 LEU A O 1
ATOM 4727 N N . VAL A 1 583 ? 36.959 -0.356 -14.478 1.00 94.69 583 VAL A N 1
ATOM 4728 C CA . VAL A 1 583 ? 38.152 -0.528 -15.327 1.00 94.69 583 VAL A CA 1
ATOM 4729 C C . VAL A 1 583 ? 37.996 -1.753 -16.234 1.00 94.69 583 VAL A C 1
ATOM 4731 O O . VAL A 1 583 ? 38.146 -1.629 -17.448 1.00 94.69 583 VAL A O 1
ATOM 4734 N N . LEU A 1 584 ? 37.588 -2.905 -15.684 1.00 92.12 584 LEU A N 1
ATOM 4735 C CA . LEU A 1 584 ? 37.302 -4.112 -16.474 1.00 92.12 584 LEU A CA 1
ATOM 4736 C C . LEU A 1 584 ? 36.205 -3.877 -17.526 1.00 92.12 584 LEU A C 1
ATOM 4738 O O . LEU A 1 584 ? 36.313 -4.385 -18.639 1.00 92.12 584 LEU A O 1
ATOM 4742 N N . LEU A 1 585 ? 35.173 -3.086 -17.207 1.00 91.31 585 LEU A N 1
ATOM 4743 C CA . LEU A 1 585 ? 34.111 -2.743 -18.157 1.00 91.31 585 LEU A CA 1
ATOM 4744 C C . LEU A 1 585 ? 34.665 -1.937 -19.337 1.00 91.31 585 LEU A C 1
ATOM 4746 O O . LEU A 1 585 ? 34.357 -2.228 -20.488 1.00 91.31 585 LEU A O 1
ATOM 4750 N N . THR A 1 586 ? 35.519 -0.956 -19.036 1.00 91.50 586 THR A N 1
ATOM 4751 C CA . THR A 1 586 ? 36.166 -0.086 -20.028 1.00 91.50 586 THR A CA 1
ATOM 4752 C C . THR A 1 586 ? 37.045 -0.903 -20.975 1.00 91.50 586 THR A C 1
ATOM 4754 O O . THR A 1 586 ? 36.907 -0.787 -22.190 1.00 91.50 586 THR A O 1
ATOM 4757 N N . VAL A 1 587 ? 37.883 -1.793 -20.428 1.00 91.25 587 VAL A N 1
ATOM 4758 C CA . VAL A 1 587 ? 38.734 -2.707 -21.210 1.00 91.25 587 VAL A CA 1
ATOM 4759 C C . VAL A 1 587 ? 37.892 -3.639 -22.088 1.00 91.25 587 VAL A C 1
ATOM 4761 O O . VAL A 1 587 ? 38.172 -3.773 -23.276 1.00 91.25 587 VAL A O 1
ATOM 4764 N N . GLY A 1 588 ? 36.824 -4.233 -21.544 1.00 86.00 588 GLY A N 1
ATOM 4765 C CA . GLY A 1 588 ? 35.924 -5.104 -22.304 1.00 86.00 588 GLY A CA 1
ATOM 4766 C C . GLY A 1 588 ? 35.233 -4.390 -23.471 1.00 86.00 588 GLY A C 1
ATOM 4767 O O . GLY A 1 588 ? 35.179 -4.933 -24.574 1.00 86.00 588 GLY A O 1
ATOM 4768 N N . CYS A 1 589 ? 34.765 -3.155 -23.266 1.00 82.56 589 CYS A N 1
ATOM 4769 C CA . CYS A 1 589 ? 34.178 -2.351 -24.339 1.00 82.56 589 CYS A CA 1
ATOM 4770 C C . CYS A 1 589 ? 35.211 -1.924 -25.396 1.00 82.56 589 CYS A C 1
ATOM 4772 O O . CYS A 1 589 ? 34.889 -1.948 -26.579 1.00 82.56 589 CYS A O 1
ATOM 4774 N N . ILE A 1 590 ? 36.447 -1.586 -25.011 1.00 86.44 590 ILE A N 1
ATOM 4775 C CA . ILE A 1 590 ? 37.517 -1.268 -25.975 1.00 86.44 590 ILE A CA 1
ATOM 4776 C C . ILE A 1 590 ? 37.842 -2.496 -26.840 1.00 86.44 590 ILE A C 1
ATOM 4778 O O . ILE A 1 590 ? 37.889 -2.381 -28.061 1.00 86.44 590 ILE A O 1
ATOM 4782 N N . ILE A 1 591 ? 37.976 -3.686 -26.241 1.00 84.50 591 ILE A N 1
ATOM 4783 C CA . ILE A 1 591 ? 38.245 -4.935 -26.981 1.00 84.50 591 ILE A CA 1
ATOM 4784 C C . ILE A 1 591 ? 37.098 -5.295 -27.944 1.00 84.50 591 ILE A C 1
ATOM 4786 O O . ILE A 1 591 ? 37.364 -5.857 -29.002 1.00 84.50 591 ILE A O 1
ATOM 4790 N N . LYS A 1 592 ? 35.842 -4.930 -27.635 1.00 76.88 592 LYS A N 1
ATOM 4791 C CA . LYS A 1 592 ? 34.703 -5.097 -28.561 1.00 76.88 592 LYS A CA 1
ATOM 4792 C C . LYS A 1 592 ? 34.834 -4.226 -29.813 1.00 76.88 592 LYS A C 1
ATOM 4794 O O . LYS A 1 592 ? 34.407 -4.662 -30.876 1.00 76.88 592 LYS A O 1
ATOM 4799 N N . GLU A 1 593 ? 35.340 -2.999 -29.680 1.00 74.62 593 GLU A N 1
ATOM 4800 C CA . GLU A 1 593 ? 35.425 -2.043 -30.796 1.00 74.62 593 GLU A CA 1
ATOM 4801 C C . GLU A 1 593 ? 36.752 -2.151 -31.581 1.00 74.62 593 GLU A C 1
ATOM 4803 O O . GLU A 1 593 ? 36.839 -1.629 -32.685 1.00 74.62 593 GLU A O 1
ATOM 4808 N N . LEU A 1 594 ? 37.779 -2.848 -31.073 1.00 75.56 594 LEU A N 1
ATOM 4809 C CA . LEU A 1 594 ? 39.064 -3.044 -31.767 1.00 75.56 594 LEU A CA 1
ATOM 4810 C C . LEU A 1 594 ? 38.950 -3.944 -33.018 1.00 75.56 594 LEU A C 1
ATOM 4812 O O . LEU A 1 594 ? 39.150 -5.158 -32.949 1.00 75.56 594 LEU A O 1
ATOM 4816 N N . LYS A 1 595 ? 38.722 -3.334 -34.187 1.00 64.44 595 LYS A N 1
ATOM 4817 C CA . LYS A 1 595 ? 38.928 -3.971 -35.502 1.00 64.44 595 LYS A CA 1
ATOM 4818 C C . LYS A 1 595 ? 40.418 -4.020 -35.874 1.00 64.44 595 LYS A C 1
ATOM 4820 O O . LYS A 1 595 ? 41.172 -3.119 -35.521 1.00 64.44 595 LYS A O 1
ATOM 4825 N N . MET A 1 596 ? 40.838 -5.057 -36.608 1.00 48.62 596 MET A N 1
ATOM 4826 C CA . MET A 1 596 ? 42.239 -5.233 -37.042 1.00 48.62 596 MET A CA 1
ATOM 4827 C C . MET A 1 596 ? 42.588 -4.592 -38.397 1.00 48.62 596 MET A C 1
ATOM 4829 O O . MET A 1 596 ? 43.757 -4.582 -38.773 1.00 48.62 596 MET A O 1
ATOM 4833 N N . GLU A 1 597 ? 41.615 -4.040 -39.121 1.00 46.22 597 GLU A N 1
ATOM 4834 C CA . GLU A 1 597 ? 41.850 -3.365 -40.403 1.00 46.22 597 GLU A CA 1
ATOM 4835 C C . GLU A 1 597 ? 41.992 -1.855 -40.184 1.00 46.22 597 GLU A C 1
ATOM 4837 O O . GLU A 1 597 ? 41.024 -1.155 -39.881 1.00 46.22 597 GLU A O 1
ATOM 4842 N N . GLY A 1 598 ? 43.228 -1.362 -40.282 1.00 38.16 598 GLY A N 1
ATOM 4843 C CA . GLY A 1 598 ? 43.572 0.037 -40.042 1.00 38.16 598 GLY A CA 1
ATOM 4844 C C . GLY A 1 598 ? 43.641 0.865 -41.324 1.00 38.16 598 GLY A C 1
ATOM 4845 O O . GLY A 1 598 ? 44.328 0.499 -42.273 1.00 38.16 598 GLY A O 1
ATOM 4846 N N . GLY A 1 599 ? 43.000 2.034 -41.313 1.00 35.09 599 GLY A N 1
ATOM 4847 C CA . GLY A 1 599 ? 43.151 3.061 -42.342 1.00 35.09 599 GLY A CA 1
ATOM 4848 C C . GLY A 1 599 ? 42.969 4.445 -41.730 1.00 35.09 599 GLY A C 1
ATOM 4849 O O . GLY A 1 599 ? 41.849 4.832 -41.409 1.00 35.09 599 GLY A O 1
ATOM 4850 N N . ILE A 1 600 ? 44.064 5.191 -41.547 1.00 41.16 600 ILE A N 1
ATOM 4851 C CA . ILE A 1 600 ? 44.005 6.546 -40.983 1.00 41.16 600 ILE A CA 1
ATOM 4852 C C . ILE A 1 600 ? 43.398 7.480 -42.032 1.00 41.16 600 ILE A C 1
ATOM 4854 O O . ILE A 1 600 ? 44.051 7.855 -43.006 1.00 41.16 600 ILE A O 1
ATOM 4858 N N . GLN A 1 601 ? 42.143 7.871 -41.822 1.00 47.72 601 GLN A N 1
ATOM 4859 C CA . GLN A 1 601 ? 41.487 8.881 -42.644 1.00 47.72 601 GLN A CA 1
ATOM 4860 C C . GLN A 1 601 ? 42.143 10.245 -42.364 1.00 47.72 601 GLN A C 1
ATOM 4862 O O . GLN A 1 601 ? 42.262 10.645 -41.203 1.00 47.72 601 GLN A O 1
ATOM 4867 N N . GLN A 1 602 ? 42.625 10.927 -43.412 1.00 47.06 602 GLN A N 1
ATOM 4868 C CA . GLN A 1 602 ? 43.388 12.176 -43.282 1.00 47.06 602 GLN A CA 1
ATOM 4869 C C . GLN A 1 602 ? 42.577 13.246 -42.538 1.00 47.06 602 GLN A C 1
ATOM 4871 O O . GLN A 1 602 ? 41.439 13.542 -42.897 1.00 47.06 602 GLN A O 1
ATOM 4876 N N . GLN A 1 603 ? 43.173 13.808 -41.487 1.00 52.19 603 GLN A N 1
ATOM 4877 C CA . GLN A 1 603 ? 42.491 14.690 -40.543 1.00 52.19 603 GLN A CA 1
ATOM 4878 C C . GLN A 1 603 ? 42.623 16.166 -40.954 1.00 52.19 603 GLN A C 1
ATOM 4880 O O . GLN A 1 603 ? 43.744 16.614 -41.195 1.00 52.19 603 GLN A O 1
ATOM 4885 N N . PRO A 1 604 ? 41.525 16.949 -40.989 1.00 52.41 604 PRO A N 1
ATOM 4886 C CA . PRO A 1 604 ? 41.570 18.376 -41.330 1.00 52.41 604 PRO A CA 1
ATOM 4887 C C . PRO A 1 604 ? 42.040 19.274 -40.169 1.00 52.41 604 PRO A C 1
ATOM 4889 O O . PRO A 1 604 ? 42.323 20.450 -40.380 1.00 52.41 604 PRO A O 1
ATOM 4892 N N . TYR A 1 605 ? 42.130 18.735 -38.949 1.00 61.03 605 TYR A N 1
ATOM 4893 C CA . TYR A 1 605 ? 42.614 19.427 -37.752 1.00 61.03 605 TYR A CA 1
ATOM 4894 C C . TYR A 1 605 ? 43.866 18.743 -37.196 1.00 61.03 605 TYR A C 1
ATOM 4896 O O . TYR A 1 605 ? 44.094 17.553 -37.424 1.00 61.03 605 TYR A O 1
ATOM 4904 N N . SER A 1 606 ? 44.665 19.475 -36.413 1.00 74.69 606 SER A N 1
ATOM 4905 C CA . SER A 1 606 ? 45.793 18.871 -35.702 1.00 74.69 606 SER A CA 1
ATOM 4906 C C . SER A 1 606 ? 45.299 17.857 -34.664 1.00 74.69 606 SER A C 1
ATOM 4908 O O . SER A 1 606 ? 44.289 18.072 -33.990 1.00 74.69 606 SER A O 1
ATOM 4910 N N . LEU A 1 607 ? 46.041 16.754 -34.507 1.00 75.75 607 LEU A N 1
ATOM 4911 C CA . LEU A 1 607 ? 45.676 15.635 -33.628 1.00 75.75 607 LEU A CA 1
ATOM 4912 C C . LEU A 1 607 ? 45.333 16.092 -32.196 1.00 75.75 607 LEU A C 1
ATOM 4914 O O . LEU A 1 607 ? 44.393 15.584 -31.590 1.00 75.75 607 LEU A O 1
ATOM 4918 N N . PHE A 1 608 ? 46.059 17.088 -31.680 1.00 81.56 608 PHE A N 1
ATOM 4919 C CA . PHE A 1 608 ? 45.823 17.676 -30.362 1.00 81.56 608 PHE A CA 1
ATOM 4920 C C . PHE A 1 608 ? 44.445 18.350 -30.244 1.00 81.56 608 PHE A C 1
ATOM 4922 O O . PHE A 1 608 ? 43.740 18.121 -29.263 1.00 81.56 608 PHE A O 1
ATOM 4929 N N . ILE A 1 609 ? 44.030 19.132 -31.249 1.00 83.12 609 ILE A N 1
ATOM 4930 C CA . ILE A 1 609 ? 42.722 19.807 -31.255 1.00 83.12 609 ILE A CA 1
ATOM 4931 C C . ILE A 1 609 ? 41.596 18.769 -31.337 1.00 83.12 609 ILE A C 1
ATOM 4933 O O . ILE A 1 609 ? 40.656 18.830 -30.545 1.00 83.12 609 ILE A O 1
ATOM 4937 N N . SER A 1 610 ? 41.719 17.768 -32.215 1.00 82.75 610 SER A N 1
ATOM 4938 C CA . SER A 1 610 ? 40.735 16.682 -32.332 1.00 82.75 610 SER A CA 1
ATOM 4939 C C . SER A 1 610 ? 40.571 15.900 -31.019 1.00 82.75 610 SER A C 1
ATOM 4941 O O . SER A 1 610 ? 39.451 15.611 -30.596 1.00 82.75 610 SER A O 1
ATOM 4943 N N . LEU A 1 611 ? 41.675 15.596 -30.324 1.00 84.50 611 LEU A N 1
ATOM 4944 C CA . LEU A 1 611 ? 41.638 14.924 -29.019 1.00 84.50 611 LEU A CA 1
ATOM 4945 C C . LEU A 1 611 ? 41.042 15.811 -27.912 1.00 84.50 611 LEU A C 1
ATOM 4947 O O . LEU A 1 611 ? 40.300 15.306 -27.068 1.00 84.50 611 LEU A O 1
ATOM 4951 N N . LEU A 1 612 ? 41.305 17.122 -27.927 1.00 88.81 612 LEU A N 1
ATOM 4952 C CA . LEU A 1 612 ? 40.728 18.078 -26.976 1.00 88.81 612 LEU A CA 1
ATOM 4953 C C . LEU A 1 612 ? 39.206 18.222 -27.158 1.00 88.81 612 LEU A C 1
ATOM 4955 O O . LEU A 1 612 ? 38.464 18.220 -26.171 1.00 88.81 612 LEU A O 1
ATOM 4959 N N . LEU A 1 613 ? 38.720 18.278 -28.402 1.00 88.12 613 LEU A N 1
ATOM 4960 C CA . LEU A 1 613 ? 37.285 18.266 -28.720 1.00 88.12 613 LEU A CA 1
ATOM 4961 C C . LEU A 1 613 ? 36.608 16.963 -28.263 1.00 88.12 613 LEU A C 1
ATOM 4963 O O . LEU A 1 613 ? 35.511 17.002 -27.697 1.00 88.12 613 LEU A O 1
ATOM 4967 N N . MET A 1 614 ? 37.268 15.812 -28.434 1.00 89.38 614 MET A N 1
ATOM 4968 C CA . MET A 1 614 ? 36.760 14.522 -27.952 1.00 89.38 614 MET A CA 1
ATOM 4969 C C . MET A 1 614 ? 36.722 14.447 -26.416 1.00 89.38 614 MET A C 1
ATOM 4971 O O . MET A 1 614 ? 35.709 14.041 -25.840 1.00 89.38 614 MET A O 1
ATOM 4975 N N . LEU A 1 615 ? 37.776 14.901 -25.730 1.00 89.69 615 LEU A N 1
ATOM 4976 C CA . LEU A 1 615 ? 37.815 14.970 -24.264 1.00 89.69 615 LEU A CA 1
ATOM 4977 C C . LEU A 1 615 ? 36.711 15.887 -23.711 1.00 89.69 615 LEU A C 1
ATOM 4979 O O . LEU A 1 615 ? 36.032 15.527 -22.747 1.00 89.69 615 LEU A O 1
ATOM 4983 N N . THR A 1 616 ? 36.483 17.031 -24.362 1.00 92.06 616 THR A N 1
ATOM 4984 C CA . THR A 1 616 ? 35.430 17.996 -24.005 1.00 92.06 616 THR A CA 1
ATOM 4985 C C . THR A 1 616 ? 34.040 17.368 -24.140 1.00 92.06 616 THR A C 1
ATOM 4987 O O . THR A 1 616 ? 33.230 17.455 -23.213 1.00 92.06 616 THR A O 1
ATOM 4990 N N . GLN A 1 617 ? 33.777 16.650 -25.238 1.00 91.44 617 GLN A N 1
ATOM 4991 C CA . GLN A 1 617 ? 32.536 15.893 -25.422 1.00 91.44 617 GLN A CA 1
ATOM 4992 C C . GLN A 1 617 ? 32.340 14.847 -24.307 1.00 91.44 617 GLN A C 1
ATOM 4994 O O . GLN A 1 617 ? 31.249 14.739 -23.739 1.00 91.44 617 GLN A O 1
ATOM 4999 N N . ILE A 1 618 ? 33.385 14.088 -23.961 1.00 90.94 618 ILE A N 1
ATOM 5000 C CA . ILE A 1 618 ? 33.333 13.043 -22.925 1.00 90.94 618 ILE A CA 1
ATOM 5001 C C . ILE A 1 618 ? 33.055 13.644 -21.533 1.00 90.94 618 ILE A C 1
ATOM 5003 O O . ILE A 1 618 ? 32.197 13.121 -20.812 1.00 90.94 618 ILE A O 1
ATOM 5007 N N . LEU A 1 619 ? 33.702 14.762 -21.182 1.00 91.94 619 LEU A N 1
ATOM 5008 C CA . LEU A 1 619 ? 33.450 15.525 -19.950 1.00 91.94 619 LEU A CA 1
ATOM 5009 C C . LEU A 1 619 ? 31.991 15.988 -19.859 1.00 91.94 619 LEU A C 1
ATOM 5011 O O . LEU A 1 619 ? 31.313 15.681 -18.875 1.00 91.94 619 LEU A O 1
ATOM 5015 N N . CYS A 1 620 ? 31.479 16.640 -20.908 1.00 92.38 620 CYS A N 1
ATOM 5016 C CA . CYS A 1 620 ? 30.089 17.102 -20.964 1.00 92.38 620 CYS A CA 1
ATOM 5017 C C . CYS A 1 620 ? 29.094 15.939 -20.824 1.00 92.38 620 CYS A C 1
ATOM 5019 O O . CYS A 1 620 ? 28.125 16.045 -20.073 1.00 92.38 620 CYS A O 1
ATOM 5021 N N . SER A 1 621 ? 29.368 14.795 -21.466 1.00 89.25 621 SER A N 1
ATOM 5022 C CA . SER A 1 621 ? 28.547 13.576 -21.363 1.00 89.25 621 SER A CA 1
ATOM 5023 C C . SER A 1 621 ? 28.443 13.053 -19.921 1.00 89.25 621 SER A C 1
ATOM 5025 O O . SER A 1 621 ? 27.357 12.665 -19.479 1.00 89.25 621 SER A O 1
ATOM 5027 N N . CYS A 1 622 ? 29.556 13.059 -19.176 1.00 90.94 622 CYS A N 1
ATOM 5028 C CA . CYS A 1 622 ? 29.599 12.601 -17.782 1.00 90.94 622 CYS A CA 1
ATOM 5029 C C . CYS A 1 622 ? 28.903 13.588 -16.839 1.00 90.94 622 CYS A C 1
ATOM 5031 O O . CYS A 1 622 ? 28.053 13.185 -16.043 1.00 90.94 622 CYS A O 1
ATOM 5033 N N . LEU A 1 623 ? 29.244 14.876 -16.951 1.00 92.75 623 LEU A N 1
ATOM 5034 C CA . LEU A 1 623 ? 28.711 15.938 -16.100 1.00 92.75 623 LEU A CA 1
ATOM 5035 C C . LEU A 1 623 ? 27.197 16.086 -16.285 1.00 92.75 623 LEU A C 1
ATOM 5037 O O . LEU A 1 623 ? 26.468 15.991 -15.301 1.00 92.75 623 LEU A O 1
ATOM 5041 N N . ALA A 1 624 ? 26.704 16.192 -17.524 1.00 91.06 624 ALA A N 1
ATOM 5042 C CA . ALA A 1 624 ? 25.267 16.266 -17.800 1.00 91.06 624 ALA A CA 1
ATOM 5043 C C . ALA A 1 624 ? 24.516 15.015 -17.310 1.00 91.06 624 ALA A C 1
ATOM 5045 O O . ALA A 1 624 ? 23.445 15.125 -16.719 1.00 91.06 624 ALA A O 1
ATOM 5046 N N . GLY A 1 625 ? 25.096 13.823 -17.509 1.00 88.75 625 GLY A N 1
ATOM 5047 C CA . GLY A 1 625 ? 24.509 12.553 -17.075 1.00 88.75 625 GLY A CA 1
ATOM 5048 C C . GLY A 1 625 ? 24.300 12.462 -15.564 1.00 88.75 625 GLY A C 1
ATOM 5049 O O . GLY A 1 625 ? 23.192 12.168 -15.112 1.00 88.75 625 GLY A O 1
ATOM 5050 N N . VAL A 1 626 ? 25.352 12.729 -14.790 1.00 91.31 626 VAL A N 1
ATOM 5051 C CA . VAL A 1 626 ? 25.318 12.609 -13.325 1.00 91.31 626 VAL A CA 1
ATOM 5052 C C . VAL A 1 626 ? 24.608 13.801 -12.673 1.00 91.31 626 VAL A C 1
ATOM 5054 O O . VAL A 1 626 ? 23.915 13.605 -11.679 1.00 91.31 626 VAL A O 1
ATOM 5057 N N . TYR A 1 627 ? 24.717 15.015 -13.224 1.00 91.50 627 TYR A N 1
ATOM 5058 C CA . TYR A 1 627 ? 24.025 16.194 -12.688 1.00 91.50 627 TYR A CA 1
ATOM 5059 C C . TYR A 1 627 ? 22.506 16.124 -12.918 1.00 91.50 627 TYR A C 1
ATOM 5061 O O . TYR A 1 627 ? 21.735 16.442 -12.016 1.00 91.50 627 TYR A O 1
ATOM 5069 N N . ASN A 1 628 ? 22.058 15.607 -14.068 1.00 90.25 628 ASN A N 1
ATOM 5070 C CA . ASN A 1 628 ? 20.646 15.280 -14.296 1.00 90.25 628 ASN A CA 1
ATOM 5071 C C . ASN A 1 628 ? 20.148 14.223 -13.285 1.00 90.25 628 ASN A C 1
ATOM 5073 O O . ASN A 1 628 ? 19.125 14.414 -12.635 1.00 90.25 628 ASN A O 1
ATOM 5077 N N . GLU A 1 629 ? 20.913 13.146 -13.051 1.00 89.69 629 GLU A N 1
ATOM 5078 C CA . GLU A 1 629 ? 20.577 12.176 -11.995 1.00 89.69 629 GLU A CA 1
ATOM 5079 C C . GLU A 1 629 ? 20.532 12.813 -10.593 1.00 89.69 629 GLU A C 1
ATOM 5081 O O . GLU A 1 629 ? 19.717 12.412 -9.761 1.00 89.69 629 GLU A O 1
ATOM 5086 N N . TYR A 1 630 ? 21.403 13.788 -10.321 1.00 89.25 630 TYR A N 1
ATOM 5087 C CA . TYR A 1 630 ? 21.423 14.519 -9.059 1.00 89.25 630 TYR A CA 1
ATOM 5088 C C . TYR A 1 630 ? 20.135 15.329 -8.874 1.00 89.25 630 TYR A C 1
ATOM 5090 O O . TYR A 1 630 ? 19.476 15.134 -7.857 1.00 89.25 630 TYR A O 1
ATOM 5098 N N . LEU A 1 631 ? 19.718 16.143 -9.853 1.00 89.00 631 LEU A N 1
ATOM 5099 C CA . LEU A 1 631 ? 18.455 16.899 -9.776 1.00 89.00 631 LEU A CA 1
ATOM 5100 C C . LEU A 1 631 ? 17.225 15.979 -9.660 1.00 89.00 631 LEU A C 1
ATOM 5102 O O . LEU A 1 631 ? 16.352 16.224 -8.829 1.00 89.00 631 LEU A O 1
ATOM 5106 N N . LEU A 1 632 ? 17.197 14.869 -10.409 1.00 87.06 632 LEU A N 1
ATOM 5107 C CA . LEU A 1 632 ? 16.113 13.875 -10.373 1.00 87.06 632 LEU A CA 1
ATOM 5108 C C . LEU A 1 632 ? 15.982 13.113 -9.035 1.00 87.06 632 LEU A C 1
ATOM 5110 O O . LEU A 1 632 ? 14.996 12.396 -8.854 1.00 87.06 632 LEU A O 1
ATOM 5114 N N . LYS A 1 633 ? 16.972 13.178 -8.127 1.00 85.44 633 LYS A N 1
ATOM 5115 C CA . LYS A 1 633 ? 17.023 12.350 -6.895 1.00 85.44 633 LYS A CA 1
ATOM 5116 C C . LYS A 1 633 ? 17.460 13.070 -5.617 1.00 85.44 633 LYS A C 1
ATOM 5118 O O . LYS A 1 633 ? 17.422 12.459 -4.546 1.00 85.44 633 LYS A O 1
ATOM 5123 N N . LYS A 1 634 ? 17.941 14.308 -5.703 1.00 77.81 634 LYS A N 1
ATOM 5124 C CA . LYS A 1 634 ? 18.473 15.105 -4.590 1.00 77.81 634 LYS A CA 1
ATOM 5125 C C . LYS A 1 634 ? 18.203 16.595 -4.823 1.00 77.81 634 LYS A C 1
ATOM 5127 O O . LYS A 1 634 ? 18.002 17.048 -5.944 1.00 77.81 634 LYS A O 1
ATOM 5132 N N . GLY A 1 635 ? 18.248 17.371 -3.742 1.00 72.88 635 GLY A N 1
ATOM 5133 C CA . GLY A 1 635 ? 17.984 18.808 -3.795 1.00 72.88 635 GLY A CA 1
ATOM 5134 C C . GLY A 1 635 ? 16.517 19.115 -4.107 1.00 72.88 635 GLY A C 1
ATOM 5135 O O . GLY A 1 635 ? 15.626 18.335 -3.777 1.00 72.88 635 GLY A O 1
ATOM 5136 N N . GLN A 1 636 ? 16.272 20.264 -4.734 1.00 70.44 636 GLN A N 1
ATOM 5137 C CA . GLN A 1 636 ? 14.925 20.818 -4.924 1.00 70.44 636 GLN A CA 1
ATOM 5138 C C . GLN A 1 636 ? 14.053 20.029 -5.923 1.00 70.44 636 GLN A C 1
ATOM 5140 O O . GLN A 1 636 ? 12.833 20.121 -5.862 1.00 70.44 636 GLN A O 1
ATOM 5145 N N . GLY A 1 637 ? 14.642 19.208 -6.803 1.00 68.69 637 GLY A N 1
ATOM 5146 C CA . GLY A 1 637 ? 13.892 18.428 -7.797 1.00 68.69 637 GLY A CA 1
ATOM 5147 C C . GLY A 1 637 ? 13.119 17.223 -7.241 1.00 68.69 637 GLY A C 1
ATOM 5148 O O . GLY A 1 637 ? 12.237 16.712 -7.923 1.00 68.69 637 GLY A O 1
ATOM 5149 N N . VAL A 1 638 ? 13.389 16.771 -6.008 1.00 76.00 638 VAL A N 1
ATOM 5150 C CA . VAL A 1 638 ? 12.835 15.512 -5.451 1.00 76.00 638 VAL A CA 1
ATOM 5151 C C . VAL A 1 638 ? 11.301 15.479 -5.410 1.00 76.00 638 VAL A C 1
ATOM 5153 O O . VAL A 1 638 ? 10.712 14.415 -5.592 1.00 76.00 638 VAL A O 1
ATOM 5156 N N . ASN A 1 639 ? 10.657 16.631 -5.212 1.00 75.50 639 ASN A N 1
ATOM 5157 C CA . ASN A 1 639 ? 9.199 16.735 -5.095 1.00 75.50 639 ASN A CA 1
ATOM 5158 C C . ASN A 1 639 ? 8.496 17.050 -6.434 1.00 75.50 639 ASN A C 1
ATOM 5160 O O . ASN A 1 639 ? 7.269 17.031 -6.495 1.00 75.50 639 ASN A O 1
ATOM 5164 N N . VAL A 1 640 ? 9.246 17.328 -7.508 1.00 83.38 640 VAL A N 1
ATOM 5165 C CA . VAL A 1 640 ? 8.697 17.742 -8.812 1.00 83.38 640 VAL A CA 1
ATOM 5166 C C . VAL A 1 640 ? 8.456 16.521 -9.702 1.00 83.38 640 VAL A C 1
ATOM 5168 O O . VAL A 1 640 ? 9.304 15.633 -9.805 1.00 83.38 640 VAL A O 1
ATOM 5171 N N . ASN A 1 641 ? 7.325 16.478 -10.411 1.00 87.62 641 ASN A N 1
ATOM 5172 C CA . ASN A 1 641 ? 7.000 15.378 -11.323 1.00 87.62 641 ASN A CA 1
ATOM 5173 C C . ASN A 1 641 ? 8.105 15.185 -12.390 1.00 87.62 641 ASN A C 1
ATOM 5175 O O . ASN A 1 641 ? 8.503 16.131 -13.065 1.00 87.62 641 ASN A O 1
ATOM 5179 N N . VAL A 1 642 ? 8.575 13.947 -12.583 1.00 87.94 642 VAL A N 1
ATOM 5180 C CA . VAL A 1 642 ? 9.657 13.596 -13.529 1.00 87.94 642 VAL A CA 1
ATOM 5181 C C . VAL A 1 642 ? 9.365 14.062 -14.963 1.00 87.94 642 VAL A C 1
ATOM 5183 O O . VAL A 1 642 ? 10.284 14.469 -15.672 1.00 87.94 642 VAL A O 1
ATOM 5186 N N . TYR A 1 643 ? 8.101 14.058 -15.402 1.00 90.56 643 TYR A N 1
ATOM 5187 C CA . TYR A 1 643 ? 7.743 14.584 -16.724 1.00 90.56 643 TYR A CA 1
ATOM 5188 C C . TYR A 1 643 ? 7.887 16.113 -16.805 1.00 90.56 643 TYR A C 1
ATOM 5190 O O . TYR A 1 643 ? 8.270 16.624 -17.851 1.00 90.56 643 TYR A O 1
ATOM 5198 N N . VAL A 1 644 ? 7.648 16.832 -15.704 1.00 90.50 644 VAL A N 1
ATOM 5199 C CA . VAL A 1 644 ? 7.829 18.292 -15.604 1.00 90.50 644 VAL A CA 1
ATOM 5200 C C . VAL A 1 644 ? 9.317 18.650 -15.549 1.00 90.50 644 VAL A C 1
ATOM 5202 O O . VAL A 1 644 ? 9.754 19.542 -16.265 1.00 90.50 644 VAL A O 1
ATOM 5205 N N . GLN A 1 645 ? 10.126 17.879 -14.817 1.00 91.38 645 GLN A N 1
ATOM 5206 C CA . GLN A 1 645 ? 11.590 18.017 -14.835 1.00 91.38 645 GLN A CA 1
ATOM 5207 C C . GLN A 1 645 ? 12.187 17.764 -16.234 1.00 91.38 645 GLN A C 1
ATOM 5209 O O . GLN A 1 645 ? 13.059 18.502 -16.686 1.00 91.38 645 GLN A O 1
ATOM 5214 N N . ASN A 1 646 ? 11.667 16.767 -16.961 1.00 92.25 646 ASN A N 1
ATOM 5215 C CA . ASN A 1 646 ? 11.991 16.556 -18.374 1.00 92.25 646 ASN A CA 1
ATOM 5216 C C . ASN A 1 646 ? 11.579 17.758 -19.246 1.00 92.25 646 ASN A C 1
ATOM 5218 O O . ASN A 1 646 ? 12.366 18.191 -20.083 1.00 92.25 646 ASN A O 1
ATOM 5222 N N . ILE A 1 647 ? 10.371 18.306 -19.052 1.00 92.94 647 ILE A N 1
ATOM 5223 C CA . ILE A 1 647 ? 9.890 19.500 -19.769 1.00 92.94 647 ILE A CA 1
ATOM 5224 C C . ILE A 1 647 ? 10.835 20.690 -19.549 1.00 92.94 647 ILE A C 1
ATOM 5226 O O . ILE A 1 647 ? 11.199 21.332 -20.533 1.00 92.94 647 ILE A O 1
ATOM 5230 N N . TYR A 1 648 ? 11.292 20.938 -18.315 1.00 93.75 648 TYR A N 1
ATOM 5231 C CA . TYR A 1 648 ? 12.284 21.981 -18.011 1.00 93.75 648 TYR A CA 1
ATOM 5232 C C . TYR A 1 648 ? 13.578 21.753 -18.808 1.00 93.75 648 TYR A C 1
ATOM 5234 O O . TYR A 1 648 ? 13.914 22.548 -19.682 1.00 93.75 648 TYR A O 1
ATOM 5242 N N . MET A 1 649 ? 14.220 20.594 -18.619 1.00 92.81 649 MET A N 1
ATOM 5243 C CA . MET A 1 649 ? 15.492 20.255 -19.270 1.00 92.81 649 MET A CA 1
ATOM 5244 C C . MET A 1 649 ? 15.437 20.321 -20.806 1.00 92.81 649 MET A C 1
ATOM 5246 O O . MET A 1 649 ? 16.408 20.738 -21.439 1.00 92.81 649 MET A O 1
ATOM 5250 N N . TYR A 1 650 ? 14.332 19.900 -21.430 1.00 95.06 650 TYR A N 1
ATOM 5251 C CA . TYR A 1 650 ? 14.181 19.990 -22.887 1.00 95.06 650 TYR A CA 1
ATOM 5252 C C . TYR A 1 650 ? 13.887 21.424 -23.354 1.00 95.06 650 TYR A C 1
ATOM 5254 O O . TYR A 1 650 ? 14.384 21.809 -24.409 1.00 95.06 650 TYR A O 1
ATOM 5262 N N . THR A 1 651 ? 13.165 22.232 -22.570 1.00 94.06 651 THR A N 1
ATOM 5263 C CA . THR A 1 651 ? 12.930 23.660 -22.868 1.00 94.06 651 THR A CA 1
ATOM 5264 C C . THR A 1 651 ? 14.239 24.450 -22.824 1.00 94.06 651 THR A C 1
ATOM 5266 O O . THR A 1 651 ? 14.570 25.142 -23.788 1.00 94.06 651 THR A O 1
ATOM 5269 N N . ASP A 1 652 ? 15.040 24.264 -21.772 1.00 94.31 652 ASP A N 1
ATOM 5270 C CA . ASP A 1 652 ? 16.364 24.882 -21.645 1.00 94.31 652 ASP A CA 1
ATOM 5271 C C . ASP A 1 652 ? 17.306 24.428 -22.773 1.00 94.31 652 ASP A C 1
ATOM 5273 O O . ASP A 1 652 ? 18.033 25.231 -23.356 1.00 94.31 652 ASP A O 1
ATOM 5277 N N . SER A 1 653 ? 17.261 23.143 -23.145 1.00 94.19 653 SER A N 1
ATOM 5278 C CA . SER A 1 653 ? 18.099 22.593 -24.220 1.00 94.19 653 SER A CA 1
ATOM 5279 C C . SER A 1 653 ? 17.724 23.159 -25.594 1.00 94.19 653 SER A C 1
ATOM 5281 O O . SER A 1 653 ? 18.609 23.451 -26.403 1.00 94.19 653 SER A O 1
ATOM 5283 N N . ILE A 1 654 ? 16.431 23.384 -25.857 1.00 94.75 654 ILE A N 1
ATOM 5284 C CA . ILE A 1 654 ? 15.964 24.096 -27.058 1.00 94.75 654 ILE A CA 1
ATOM 5285 C C . ILE A 1 654 ? 16.504 25.531 -27.058 1.00 94.75 654 ILE A C 1
ATOM 5287 O O . ILE A 1 654 ? 17.054 25.959 -28.069 1.00 94.75 654 ILE A O 1
ATOM 5291 N N . LEU A 1 655 ? 16.431 26.244 -25.929 1.00 94.19 655 LEU A N 1
ATOM 5292 C CA . LEU A 1 655 ? 16.961 27.605 -25.794 1.00 94.19 655 LEU A CA 1
ATOM 5293 C C . LEU A 1 655 ? 18.483 27.657 -26.038 1.00 94.19 655 LEU A C 1
ATOM 5295 O O . LEU A 1 655 ? 18.940 28.482 -26.832 1.00 94.19 655 LEU A O 1
ATOM 5299 N N . CYS A 1 656 ? 19.268 26.742 -25.457 1.00 93.00 656 CYS A N 1
ATOM 5300 C CA . CYS A 1 656 ? 20.710 26.646 -25.721 1.00 93.00 656 CYS A CA 1
ATOM 5301 C C . CYS A 1 656 ? 21.027 26.388 -27.205 1.00 93.00 656 CYS A C 1
ATOM 5303 O O . CYS A 1 656 ? 21.911 27.039 -27.764 1.00 93.00 656 CYS A O 1
ATOM 5305 N N . ASN A 1 657 ? 20.313 25.466 -27.863 1.00 90.56 657 ASN A N 1
ATOM 5306 C CA . ASN A 1 657 ? 20.555 25.170 -29.279 1.00 90.56 657 ASN A CA 1
ATOM 5307 C C . ASN A 1 657 ? 20.042 26.284 -30.213 1.00 90.56 657 ASN A C 1
ATOM 5309 O O . ASN A 1 657 ? 20.628 26.484 -31.273 1.00 90.56 657 ASN A O 1
ATOM 5313 N N . LEU A 1 658 ? 19.008 27.045 -29.833 1.00 90.62 658 LEU A N 1
ATOM 5314 C CA . LEU A 1 658 ? 18.570 28.234 -30.576 1.00 90.62 658 LEU A CA 1
ATOM 5315 C C . LEU A 1 658 ? 19.616 29.354 -30.514 1.00 90.62 658 LEU A C 1
ATOM 5317 O O . LEU A 1 658 ? 19.937 29.931 -31.550 1.00 90.62 658 LEU A O 1
ATOM 5321 N N . LEU A 1 659 ? 20.208 29.617 -29.342 1.00 90.00 659 LEU A N 1
ATOM 5322 C CA . LEU A 1 659 ? 21.330 30.559 -29.212 1.00 90.00 659 LEU A CA 1
ATOM 5323 C C . LEU A 1 659 ? 22.536 30.126 -30.065 1.00 90.00 659 LEU A C 1
ATOM 5325 O O . LEU A 1 659 ? 23.149 30.956 -30.742 1.00 90.00 659 LEU A O 1
ATOM 5329 N N . LEU A 1 660 ? 22.845 28.825 -30.083 1.00 87.62 660 LEU A N 1
ATOM 5330 C CA . LEU A 1 660 ? 23.878 28.252 -30.949 1.00 87.62 660 LEU A CA 1
ATOM 5331 C C . LEU A 1 660 ? 23.544 28.442 -32.441 1.00 87.62 660 LEU A C 1
ATOM 5333 O O . LEU A 1 660 ? 24.387 28.880 -33.216 1.00 87.62 660 LEU A O 1
ATOM 5337 N N . TRP A 1 661 ? 22.303 28.172 -32.851 1.00 85.69 661 TRP A N 1
ATOM 5338 C CA . TRP A 1 661 ? 21.864 28.341 -34.238 1.00 85.69 661 TRP A CA 1
ATOM 5339 C C . TRP A 1 661 ? 21.925 29.806 -34.690 1.00 85.69 661 TRP A C 1
ATOM 5341 O O . TRP A 1 661 ? 22.445 30.075 -35.769 1.00 85.69 661 TRP A O 1
ATOM 5351 N N . ILE A 1 662 ? 21.483 30.757 -33.856 1.00 85.25 662 ILE A N 1
ATOM 5352 C CA . ILE A 1 662 ? 21.571 32.201 -34.140 1.00 85.25 662 ILE A CA 1
ATOM 5353 C C . ILE A 1 662 ? 23.035 32.635 -34.307 1.00 85.25 662 ILE A C 1
ATOM 5355 O O . ILE A 1 662 ? 23.373 33.295 -35.289 1.00 85.25 662 ILE A O 1
ATOM 5359 N N . THR A 1 663 ? 23.917 32.246 -33.381 1.00 82.62 663 THR A N 1
ATOM 5360 C CA . THR A 1 663 ? 25.333 32.659 -33.412 1.00 82.62 663 THR A CA 1
ATOM 5361 C C . THR A 1 663 ? 26.108 32.063 -34.589 1.00 82.62 663 THR A C 1
ATOM 5363 O O . THR A 1 663 ? 26.903 32.771 -35.206 1.00 82.62 663 THR A O 1
ATOM 5366 N N . PHE A 1 664 ? 25.844 30.811 -34.976 1.00 76.81 664 PHE A N 1
ATOM 5367 C CA . PHE A 1 664 ? 26.448 30.226 -36.181 1.00 76.81 664 PHE A CA 1
ATOM 5368 C C . PHE A 1 664 ? 25.856 30.806 -37.475 1.00 76.81 664 PHE A C 1
ATOM 5370 O O . PHE A 1 664 ? 26.611 31.137 -38.389 1.00 76.81 664 PHE A O 1
ATOM 5377 N N . LYS A 1 665 ? 24.535 31.025 -37.540 1.00 72.44 665 LYS A N 1
ATOM 5378 C CA . LYS A 1 665 ? 23.855 31.625 -38.705 1.00 72.44 665 LYS A CA 1
ATOM 5379 C C . LYS A 1 665 ? 24.250 33.089 -38.953 1.00 72.44 665 LYS A C 1
ATOM 5381 O O . LYS A 1 665 ? 24.136 33.558 -40.079 1.00 72.44 665 LYS A O 1
ATOM 5386 N N . HIS A 1 666 ? 24.747 33.797 -37.938 1.00 65.81 666 HIS A N 1
ATOM 5387 C CA . HIS A 1 666 ? 25.326 35.136 -38.098 1.00 65.81 666 HIS A CA 1
ATOM 5388 C C . HIS A 1 666 ? 26.757 35.119 -38.678 1.00 65.81 666 HIS A C 1
ATOM 5390 O O . HIS A 1 666 ? 27.161 36.086 -39.315 1.00 65.81 666 HIS A O 1
ATOM 5396 N N . ASN A 1 667 ? 27.511 34.024 -38.500 1.00 59.50 667 ASN A N 1
ATOM 5397 C CA . ASN A 1 667 ? 28.871 33.868 -39.039 1.00 59.50 667 ASN A CA 1
ATOM 5398 C C . ASN A 1 667 ? 28.910 33.215 -40.438 1.00 59.50 667 ASN A C 1
ATOM 5400 O O . ASN A 1 667 ? 29.793 33.535 -41.237 1.00 59.50 667 ASN A O 1
ATOM 5404 N N . GLU A 1 668 ? 27.983 32.308 -40.768 1.00 55.75 668 GLU A N 1
ATOM 5405 C CA . GLU A 1 668 ? 27.949 31.659 -42.088 1.00 55.75 668 GLU A CA 1
ATOM 5406 C C . GLU A 1 668 ? 27.256 32.512 -43.161 1.00 55.75 668 GLU A C 1
ATOM 5408 O O . GLU A 1 668 ? 26.084 32.334 -43.479 1.00 55.75 668 GLU A O 1
ATOM 5413 N N . ASN A 1 669 ? 28.023 33.375 -43.830 1.00 48.03 669 ASN A N 1
ATOM 5414 C CA . ASN A 1 669 ? 27.541 34.131 -44.995 1.00 48.03 669 ASN A CA 1
ATOM 5415 C C . ASN A 1 669 ? 27.329 33.272 -46.271 1.00 48.03 669 ASN A C 1
ATOM 5417 O O . ASN A 1 669 ? 26.928 33.811 -47.303 1.00 48.03 669 ASN A O 1
ATOM 5421 N N . LYS A 1 670 ? 27.640 31.960 -46.246 1.00 49.84 670 LYS A N 1
ATOM 5422 C CA . LYS A 1 670 ? 27.500 31.021 -47.384 1.00 49.84 670 LYS A CA 1
ATOM 5423 C C . LYS A 1 670 ? 27.313 29.551 -46.956 1.00 49.84 670 LYS A C 1
ATOM 5425 O O . LYS A 1 670 ? 28.276 28.786 -46.962 1.00 49.84 670 LYS A O 1
ATOM 5430 N N . SER A 1 671 ? 26.077 29.112 -46.715 1.00 48.75 671 SER A N 1
ATOM 5431 C CA . SER A 1 671 ? 25.722 27.681 -46.733 1.00 48.75 671 SER A CA 1
ATOM 5432 C C . SER A 1 671 ? 24.345 27.450 -47.382 1.00 48.75 671 SER A C 1
ATOM 5434 O O . SER A 1 671 ? 23.300 27.820 -46.861 1.00 48.75 671 SER A O 1
ATOM 5436 N N . ASN A 1 672 ? 24.337 26.837 -48.573 1.00 47.44 672 ASN A N 1
ATOM 5437 C CA . ASN A 1 672 ? 23.152 26.744 -49.448 1.00 47.44 672 ASN A CA 1
ATOM 5438 C C . ASN A 1 672 ? 22.211 25.556 -49.130 1.00 47.44 672 ASN A C 1
ATOM 5440 O O . ASN A 1 672 ? 21.433 25.143 -49.989 1.00 47.44 672 ASN A O 1
ATOM 5444 N N . ALA A 1 673 ? 22.284 24.969 -47.933 1.00 56.22 673 ALA A N 1
ATOM 5445 C CA . ALA A 1 673 ? 21.376 23.895 -47.524 1.00 56.22 673 ALA A CA 1
ATOM 5446 C C . ALA A 1 673 ? 20.069 24.503 -46.995 1.00 56.22 673 ALA A C 1
ATOM 5448 O O . ALA A 1 673 ? 20.088 25.197 -45.977 1.00 56.22 673 ALA A O 1
ATOM 5449 N N . SER A 1 674 ? 18.930 24.265 -47.656 1.00 58.91 674 SER A N 1
ATOM 5450 C CA . SER A 1 674 ? 17.678 24.869 -47.196 1.00 58.91 674 SER A CA 1
ATOM 5451 C C . SER A 1 674 ? 17.185 24.179 -45.924 1.00 58.91 674 SER A C 1
ATOM 5453 O O . SER A 1 674 ? 17.218 22.954 -45.789 1.00 58.91 674 SER A O 1
ATOM 5455 N N . GLU A 1 675 ? 16.639 24.960 -44.995 1.00 62.00 675 GLU A N 1
ATOM 5456 C CA . GLU A 1 675 ? 16.076 24.442 -43.739 1.00 62.00 675 GLU A CA 1
ATOM 5457 C C . GLU A 1 675 ? 14.912 23.452 -43.990 1.00 62.00 675 GLU A C 1
ATOM 5459 O O . GLU A 1 675 ? 14.610 22.602 -43.152 1.00 62.00 675 GLU A O 1
ATOM 5464 N N . THR A 1 676 ? 14.317 23.487 -45.191 1.00 63.66 676 THR A N 1
ATOM 5465 C CA . THR A 1 676 ? 13.260 22.564 -45.638 1.00 63.66 676 THR A CA 1
ATOM 5466 C C . THR A 1 676 ? 13.758 21.157 -45.991 1.00 63.66 676 THR A C 1
ATOM 5468 O O . THR A 1 676 ? 12.965 20.214 -45.984 1.00 63.66 676 THR A O 1
ATOM 5471 N N . ASP A 1 677 ? 15.049 20.968 -46.291 1.00 66.50 677 ASP A N 1
ATOM 5472 C CA . ASP A 1 677 ? 15.568 19.682 -46.792 1.00 66.50 677 ASP A CA 1
ATOM 5473 C C . ASP A 1 677 ? 15.588 18.582 -45.716 1.00 66.50 677 ASP A C 1
ATOM 5475 O O . ASP A 1 677 ? 15.474 17.393 -46.028 1.00 66.50 677 ASP A O 1
ATOM 5479 N N . ILE A 1 678 ? 15.588 18.977 -44.437 1.00 74.56 678 ILE A N 1
ATOM 5480 C CA . ILE A 1 678 ? 15.412 18.087 -43.276 1.00 74.56 678 ILE A CA 1
ATOM 5481 C C . ILE A 1 678 ? 14.088 17.309 -43.371 1.00 74.56 678 ILE A C 1
ATOM 5483 O O . ILE A 1 678 ? 14.043 16.124 -43.045 1.00 74.56 678 ILE A O 1
ATOM 5487 N N . PHE A 1 679 ? 13.020 17.945 -43.867 1.00 75.06 679 PHE A N 1
ATOM 5488 C CA . PHE A 1 679 ? 11.693 17.332 -44.004 1.00 75.06 679 PHE A CA 1
ATOM 5489 C C . PHE A 1 679 ? 11.569 16.424 -45.234 1.00 75.06 679 PHE A C 1
ATOM 5491 O O . PHE A 1 679 ? 10.721 15.534 -45.255 1.00 75.06 679 PHE A O 1
ATOM 5498 N N . LYS A 1 680 ? 12.436 16.604 -46.238 1.00 71.25 680 LYS A N 1
ATOM 5499 C CA . LYS A 1 680 ? 12.478 15.773 -47.455 1.00 71.25 680 LYS A CA 1
ATOM 5500 C C . LYS A 1 680 ? 13.243 14.464 -47.217 1.00 71.25 680 LYS A C 1
ATOM 5502 O O . LYS A 1 680 ? 12.966 13.456 -47.865 1.00 71.25 680 LYS A O 1
ATOM 5507 N N . ASN A 1 681 ? 14.193 14.454 -46.278 1.00 78.50 681 ASN A N 1
ATOM 5508 C CA . ASN A 1 681 ? 15.027 13.289 -45.996 1.00 78.50 681 ASN A CA 1
ATOM 5509 C C . ASN A 1 681 ? 14.426 12.383 -44.900 1.00 78.50 681 ASN A C 1
ATOM 5511 O O . ASN A 1 681 ? 14.629 12.584 -43.700 1.00 78.50 681 ASN A O 1
ATOM 5515 N N . TYR A 1 682 ? 13.747 11.313 -45.329 1.00 79.44 682 TYR A N 1
ATOM 5516 C CA . TYR A 1 682 ? 13.142 10.306 -44.445 1.00 79.44 682 TYR A CA 1
ATOM 5517 C C . TYR A 1 682 ? 14.133 9.666 -43.452 1.00 79.44 682 TYR A C 1
ATOM 5519 O O . TYR A 1 682 ? 13.730 9.255 -42.363 1.00 79.44 682 TYR A O 1
ATOM 5527 N N . MET A 1 683 ? 15.424 9.589 -43.793 1.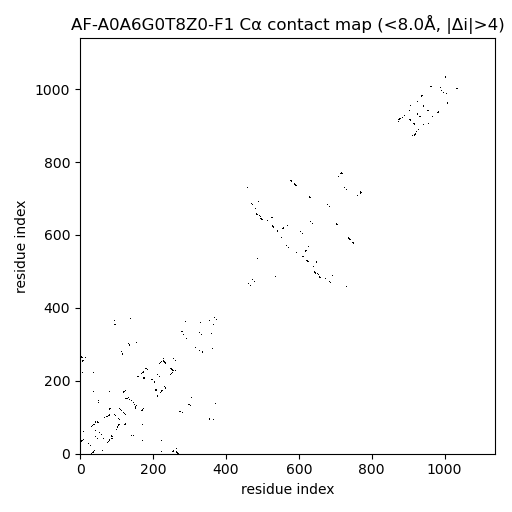00 76.69 683 MET A N 1
ATOM 5528 C CA . MET A 1 683 ? 16.453 9.023 -42.919 1.00 76.69 683 MET A CA 1
ATOM 5529 C C . MET A 1 683 ? 16.803 9.974 -41.769 1.00 76.69 683 MET A C 1
ATOM 5531 O O . MET A 1 683 ? 16.971 9.522 -40.638 1.00 76.69 683 MET A O 1
ATOM 5535 N N . VAL A 1 684 ? 16.834 11.287 -42.023 1.00 82.38 684 VAL A N 1
ATOM 5536 C CA . VAL A 1 684 ? 17.050 12.308 -40.982 1.00 82.38 684 VAL A CA 1
ATOM 5537 C C . VAL A 1 684 ? 15.854 12.361 -40.030 1.00 82.38 684 VAL A C 1
ATOM 5539 O O . VAL A 1 684 ? 16.039 12.332 -38.814 1.00 82.38 684 VAL A O 1
ATOM 5542 N N . MET A 1 685 ? 14.626 12.308 -40.558 1.00 83.12 685 MET A N 1
ATOM 5543 C CA . MET A 1 685 ? 13.413 12.180 -39.735 1.00 83.12 685 MET A CA 1
ATOM 5544 C C . MET A 1 685 ? 13.411 10.913 -38.871 1.00 83.12 685 MET A C 1
ATOM 5546 O O . MET A 1 685 ? 13.027 10.953 -37.699 1.00 83.12 685 MET A O 1
ATOM 5550 N N . PHE A 1 686 ? 13.901 9.792 -39.407 1.00 80.38 686 PHE A N 1
ATOM 5551 C CA . PHE A 1 686 ? 14.055 8.571 -38.625 1.00 80.38 686 PHE A CA 1
ATOM 5552 C C . PHE A 1 686 ? 15.117 8.705 -37.511 1.00 80.38 686 PHE A C 1
ATOM 5554 O O . PHE A 1 686 ? 14.878 8.273 -36.378 1.00 80.38 686 PHE A O 1
ATOM 5561 N N . ILE A 1 687 ? 16.257 9.349 -37.795 1.00 79.50 687 ILE A N 1
ATOM 5562 C CA . ILE A 1 687 ? 17.301 9.655 -36.800 1.00 79.50 687 ILE A CA 1
ATOM 5563 C C . ILE A 1 687 ? 16.736 10.511 -35.660 1.00 79.50 687 ILE A C 1
ATOM 5565 O O . ILE A 1 687 ? 16.976 10.184 -34.494 1.00 79.50 687 ILE A O 1
ATOM 5569 N N . ILE A 1 688 ? 15.955 11.551 -35.973 1.00 86.06 688 ILE A N 1
ATOM 5570 C CA . ILE A 1 688 ? 15.302 12.435 -34.991 1.00 86.06 688 ILE A CA 1
ATOM 5571 C C . ILE A 1 688 ? 14.384 11.631 -34.064 1.00 86.06 688 ILE A C 1
ATOM 5573 O O . ILE A 1 688 ? 14.563 11.653 -32.843 1.00 86.06 688 ILE A O 1
ATOM 5577 N N . LEU A 1 689 ? 13.445 10.860 -34.627 1.00 84.12 689 LEU A N 1
ATOM 5578 C CA . LEU A 1 689 ? 12.470 10.094 -33.844 1.00 84.12 689 LEU A CA 1
ATOM 5579 C C . LEU A 1 689 ? 13.146 9.050 -32.939 1.00 84.12 689 LEU A C 1
ATOM 5581 O O . LEU A 1 689 ? 12.805 8.933 -31.759 1.00 84.12 689 LEU A O 1
ATOM 5585 N N . ASN A 1 690 ? 14.138 8.323 -33.461 1.00 78.38 690 ASN A N 1
ATOM 5586 C CA . ASN A 1 690 ? 14.901 7.341 -32.688 1.00 78.38 690 ASN A CA 1
ATOM 5587 C C . ASN A 1 690 ? 15.706 8.006 -31.550 1.00 78.38 690 ASN A C 1
ATOM 5589 O O . ASN A 1 690 ? 15.695 7.528 -30.413 1.00 78.38 690 ASN A O 1
ATOM 5593 N N . SER A 1 691 ? 16.344 9.148 -31.830 1.00 80.25 691 SER A N 1
ATOM 5594 C CA . SER A 1 691 ? 17.124 9.920 -30.850 1.00 80.25 691 SER A CA 1
ATOM 5595 C C . SER A 1 691 ? 16.248 10.511 -29.739 1.00 80.25 691 SER A C 1
ATOM 5597 O O . SER A 1 691 ? 16.633 10.496 -28.566 1.00 80.25 691 SER A O 1
ATOM 5599 N N . ALA A 1 692 ? 15.046 10.984 -30.080 1.00 85.06 692 ALA A N 1
ATOM 5600 C CA . ALA A 1 692 ? 14.076 11.482 -29.111 1.00 85.06 692 ALA A CA 1
ATOM 5601 C C . ALA A 1 692 ? 13.559 10.357 -28.197 1.00 85.06 692 ALA A C 1
ATOM 5603 O O . ALA A 1 692 ? 13.613 10.482 -26.970 1.00 85.06 692 ALA A O 1
ATOM 5604 N N . MET A 1 693 ? 13.150 9.222 -28.777 1.00 80.38 693 MET A N 1
ATOM 5605 C CA . MET A 1 693 ? 12.689 8.050 -28.023 1.00 80.38 693 MET A CA 1
ATOM 5606 C C . MET A 1 693 ? 13.762 7.514 -27.066 1.00 80.38 693 MET A C 1
ATOM 5608 O O . MET A 1 693 ? 13.470 7.266 -25.894 1.00 80.38 693 MET A O 1
ATOM 5612 N N . TYR A 1 694 ? 15.014 7.389 -27.521 1.00 77.88 694 TYR A N 1
ATOM 5613 C CA . TYR A 1 694 ? 16.132 6.976 -26.666 1.00 77.88 694 TYR A CA 1
ATOM 5614 C C . TYR A 1 694 ? 16.398 7.978 -25.525 1.00 77.88 694 TYR A C 1
ATOM 5616 O O . TYR A 1 694 ? 16.656 7.570 -24.389 1.00 77.88 694 TYR A O 1
ATOM 5624 N N . GLY A 1 695 ? 16.265 9.282 -25.794 1.00 81.25 695 GLY A N 1
ATOM 5625 C CA . GLY A 1 695 ? 16.394 10.347 -24.796 1.00 81.25 695 GLY A CA 1
ATOM 5626 C C . GLY A 1 695 ? 15.348 10.276 -23.677 1.00 81.25 695 GLY A C 1
ATOM 5627 O O . GLY A 1 695 ? 15.723 10.277 -22.503 1.00 81.25 695 GLY A O 1
ATOM 5628 N N . VAL A 1 696 ? 14.060 10.156 -24.021 1.00 83.62 696 VAL A N 1
ATOM 5629 C CA . VAL A 1 696 ? 12.961 10.074 -23.032 1.00 83.62 696 VAL A CA 1
ATOM 5630 C C . VAL A 1 696 ? 13.014 8.761 -22.244 1.00 83.62 696 VAL A C 1
ATOM 5632 O O . VAL A 1 696 ? 12.855 8.756 -21.023 1.00 83.62 696 VAL A O 1
ATOM 5635 N N . VAL A 1 697 ? 13.308 7.633 -22.903 1.00 80.06 697 VAL A N 1
ATOM 5636 C CA . VAL A 1 697 ? 13.510 6.350 -22.205 1.00 80.06 697 VAL A CA 1
ATOM 5637 C C . VAL A 1 697 ? 14.681 6.449 -21.218 1.00 80.06 697 VAL A C 1
ATOM 5639 O O . VAL A 1 697 ? 14.582 5.958 -20.094 1.00 80.06 697 VAL A O 1
ATOM 5642 N N . THR A 1 698 ? 15.763 7.140 -21.590 1.00 77.19 698 THR A N 1
ATOM 5643 C CA . THR A 1 698 ? 16.940 7.332 -20.731 1.00 77.19 698 THR A CA 1
ATOM 5644 C C . THR A 1 698 ? 16.638 8.126 -19.455 1.00 77.19 698 THR A C 1
ATOM 5646 O O . THR A 1 698 ? 17.115 7.725 -18.390 1.00 77.19 698 THR A O 1
ATOM 5649 N N . SER A 1 699 ? 15.858 9.213 -19.508 1.00 80.25 699 SER A N 1
ATOM 5650 C CA . SER A 1 699 ? 15.548 10.005 -18.303 1.00 80.25 699 SER A CA 1
ATOM 5651 C C . SER A 1 699 ? 14.594 9.273 -17.352 1.00 80.25 699 SER A C 1
ATOM 5653 O O . SER A 1 699 ? 14.864 9.189 -16.150 1.00 80.25 699 SER A O 1
ATOM 5655 N N . LEU A 1 700 ? 13.555 8.618 -17.884 1.00 79.56 700 LEU A N 1
ATOM 5656 C CA . LEU A 1 700 ? 12.642 7.773 -17.098 1.00 79.56 700 LEU A CA 1
ATOM 5657 C C . LEU A 1 700 ? 13.364 6.598 -16.413 1.00 79.56 700 LEU A C 1
ATOM 5659 O O . LEU A 1 700 ? 12.973 6.161 -15.326 1.00 79.56 700 LEU A O 1
ATOM 5663 N N . LEU A 1 701 ? 14.444 6.097 -17.016 1.00 72.00 701 LEU A N 1
ATOM 5664 C CA . LEU A 1 701 ? 15.309 5.097 -16.396 1.00 72.00 701 LEU A CA 1
ATOM 5665 C C . LEU A 1 701 ? 16.213 5.698 -15.318 1.00 72.00 701 LEU A C 1
ATOM 5667 O O . LEU A 1 701 ? 16.311 5.090 -14.252 1.00 72.00 701 LEU A O 1
ATOM 5671 N N . LEU A 1 702 ? 16.820 6.869 -15.549 1.00 74.06 702 LEU A N 1
ATOM 5672 C CA . LEU A 1 702 ? 17.684 7.554 -14.574 1.00 74.06 702 LEU A CA 1
ATOM 5673 C C . LEU A 1 702 ? 16.953 7.927 -13.280 1.00 74.06 702 LEU A C 1
ATOM 5675 O O . LEU A 1 702 ? 17.539 7.782 -12.211 1.00 74.06 702 LEU A O 1
ATOM 5679 N N . HIS A 1 703 ? 15.663 8.272 -13.331 1.00 79.31 703 HIS A N 1
ATOM 5680 C CA . HIS A 1 703 ? 14.834 8.406 -12.123 1.00 79.31 703 HIS A CA 1
ATOM 5681 C C . HIS A 1 703 ? 14.906 7.151 -11.220 1.00 79.31 703 HIS A C 1
ATOM 5683 O O . HIS A 1 703 ? 14.932 7.253 -9.996 1.00 79.31 703 HIS A O 1
ATOM 5689 N N . SER A 1 704 ? 15.019 5.949 -11.802 1.00 70.25 704 SER A N 1
ATOM 5690 C CA . SER A 1 704 ? 14.935 4.676 -11.069 1.00 70.25 704 SER A CA 1
ATOM 5691 C C . SER A 1 704 ? 16.227 3.826 -11.049 1.00 70.25 704 SER A C 1
ATOM 5693 O O . SER A 1 704 ? 16.241 2.748 -10.439 1.00 70.25 704 SER A O 1
ATOM 5695 N N . LEU A 1 705 ? 17.298 4.283 -11.705 1.00 72.81 705 LEU A N 1
ATOM 5696 C CA . LEU A 1 705 ? 18.611 3.635 -11.848 1.00 72.81 705 LEU A CA 1
ATOM 5697 C C . LEU A 1 705 ? 19.730 4.670 -11.731 1.00 72.81 705 LEU A C 1
ATOM 5699 O O . LEU A 1 705 ? 19.559 5.808 -12.145 1.00 72.81 705 LEU A O 1
ATOM 5703 N N . ASN A 1 706 ? 20.890 4.291 -11.199 1.00 81.44 706 ASN A N 1
ATOM 5704 C CA . ASN A 1 706 ? 22.015 5.224 -11.067 1.00 81.44 706 ASN A CA 1
ATOM 5705 C C . ASN A 1 706 ? 22.852 5.269 -12.354 1.00 81.44 706 ASN A C 1
ATOM 5707 O O . ASN A 1 706 ? 22.900 4.277 -13.083 1.00 81.44 706 ASN A O 1
ATOM 5711 N N . SER A 1 707 ? 23.556 6.370 -12.619 1.00 84.62 707 SER A N 1
ATOM 5712 C CA . SER A 1 707 ? 24.331 6.588 -13.854 1.00 84.62 707 SER A CA 1
ATOM 5713 C C . SER A 1 707 ? 25.396 5.515 -14.075 1.00 84.62 707 SER A C 1
ATOM 5715 O O . SER A 1 707 ? 25.547 5.014 -15.185 1.00 84.62 707 SER A O 1
ATOM 5717 N N . ILE A 1 708 ? 26.052 5.058 -13.006 1.00 87.12 708 ILE A N 1
ATOM 5718 C CA . ILE A 1 708 ? 26.967 3.908 -13.061 1.00 87.12 708 ILE A CA 1
ATOM 5719 C C . ILE A 1 708 ? 26.224 2.631 -13.498 1.00 87.12 708 ILE A C 1
ATOM 5721 O O . ILE A 1 708 ? 26.680 1.919 -14.387 1.00 87.12 708 ILE A O 1
ATOM 5725 N N . ILE A 1 709 ? 25.028 2.364 -12.958 1.00 83.25 709 ILE A N 1
ATOM 5726 C CA . ILE A 1 709 ? 24.213 1.191 -13.330 1.00 83.25 709 ILE A CA 1
ATOM 5727 C C . ILE A 1 709 ? 23.733 1.285 -14.790 1.00 83.25 709 ILE A C 1
ATOM 5729 O O . ILE A 1 709 ? 23.690 0.267 -15.480 1.00 83.25 709 ILE A O 1
ATOM 5733 N N . LYS A 1 710 ? 23.419 2.492 -15.283 1.00 79.44 710 LYS A N 1
ATOM 5734 C CA . LYS A 1 710 ? 23.123 2.756 -16.702 1.00 79.44 710 LYS A CA 1
ATOM 5735 C C . LYS A 1 710 ? 24.308 2.362 -17.593 1.00 79.44 710 LYS A C 1
ATOM 5737 O O . LYS A 1 710 ? 24.090 1.659 -18.573 1.00 79.44 710 LYS A O 1
ATOM 5742 N N . VAL A 1 711 ? 25.537 2.734 -17.225 1.00 84.44 711 VAL A N 1
ATOM 5743 C CA . VAL A 1 711 ? 26.756 2.385 -17.980 1.00 84.44 711 VAL A CA 1
ATOM 5744 C C . VAL A 1 711 ? 26.978 0.865 -18.044 1.00 84.44 711 VAL A C 1
ATOM 5746 O O . VAL A 1 711 ? 27.201 0.322 -19.128 1.00 84.44 711 VAL A O 1
ATOM 5749 N N . PHE A 1 712 ? 26.813 0.145 -16.927 1.00 84.69 712 PHE A N 1
ATOM 5750 C CA . PHE A 1 712 ? 26.825 -1.327 -16.939 1.00 84.69 712 PHE A CA 1
ATOM 5751 C C . PHE A 1 712 ? 25.698 -1.925 -17.801 1.00 84.69 712 PHE A C 1
ATOM 5753 O O . PHE A 1 712 ? 25.892 -2.960 -18.436 1.00 84.69 712 PHE A O 1
ATOM 5760 N N . ALA A 1 713 ? 24.521 -1.296 -17.853 1.00 77.00 713 ALA A N 1
ATOM 5761 C CA . ALA A 1 713 ? 23.402 -1.791 -18.653 1.00 77.00 713 ALA A CA 1
ATOM 5762 C C . ALA A 1 713 ? 23.646 -1.639 -20.163 1.00 77.00 713 ALA A C 1
ATOM 5764 O O . ALA A 1 713 ? 23.379 -2.585 -20.901 1.00 77.00 713 ALA A O 1
ATOM 5765 N N . THR A 1 714 ? 24.221 -0.516 -20.607 1.00 75.50 714 THR A N 1
ATOM 5766 C CA . THR A 1 714 ? 24.630 -0.316 -22.012 1.00 75.50 714 THR A CA 1
ATOM 5767 C C . THR A 1 714 ? 25.768 -1.253 -22.439 1.00 75.50 714 THR A C 1
ATOM 5769 O O . THR A 1 714 ? 25.850 -1.633 -23.600 1.00 75.50 714 THR A O 1
ATOM 5772 N N . ALA A 1 715 ? 26.619 -1.708 -21.515 1.00 78.12 715 ALA A N 1
ATOM 5773 C CA . ALA A 1 715 ? 27.635 -2.718 -21.826 1.00 78.12 715 ALA A CA 1
ATOM 5774 C C . ALA A 1 715 ? 27.035 -4.133 -21.996 1.00 78.12 715 ALA A C 1
ATOM 5776 O O . ALA A 1 715 ? 27.404 -4.858 -22.918 1.00 78.12 715 ALA A O 1
ATOM 5777 N N . ILE A 1 716 ? 26.061 -4.516 -21.156 1.00 75.94 716 ILE A N 1
ATOM 5778 C CA . ILE A 1 716 ? 25.296 -5.772 -21.324 1.00 75.94 716 ILE A CA 1
ATOM 5779 C C . ILE A 1 716 ? 24.494 -5.757 -22.634 1.00 75.94 716 ILE A C 1
ATOM 5781 O O . ILE A 1 716 ? 24.358 -6.787 -23.294 1.00 75.94 716 ILE A O 1
ATOM 5785 N N . GLU A 1 717 ? 23.966 -4.597 -23.016 1.00 72.88 717 GLU A N 1
ATOM 5786 C CA . GLU A 1 717 ? 23.275 -4.393 -24.286 1.00 72.88 717 GLU A CA 1
ATOM 5787 C C . GLU A 1 717 ? 24.186 -4.710 -25.483 1.00 72.88 717 GLU A C 1
ATOM 5789 O O . GLU A 1 717 ? 23.806 -5.551 -26.293 1.00 72.88 717 GLU A O 1
ATOM 5794 N N . LEU A 1 718 ? 25.405 -4.149 -25.546 1.00 71.19 718 LEU A N 1
ATOM 5795 C CA . LEU A 1 718 ? 26.391 -4.443 -26.603 1.00 71.19 718 LEU A CA 1
ATOM 5796 C C . LEU A 1 718 ? 26.710 -5.947 -26.721 1.00 71.19 718 LEU A C 1
ATOM 5798 O O . LEU A 1 718 ? 26.785 -6.478 -27.829 1.00 71.19 718 LEU A O 1
ATOM 5802 N N . VAL A 1 719 ? 26.844 -6.643 -25.586 1.00 73.25 719 VAL A N 1
ATOM 5803 C CA . VAL A 1 719 ? 27.059 -8.103 -25.531 1.00 73.25 719 VAL A CA 1
ATOM 5804 C C . VAL A 1 719 ? 25.874 -8.876 -26.120 1.00 73.25 719 VAL A C 1
ATOM 5806 O O . VAL A 1 719 ? 26.060 -9.770 -26.945 1.00 73.25 719 VAL A O 1
ATOM 5809 N N . LEU A 1 720 ? 24.648 -8.537 -25.716 1.00 70.25 720 LEU A N 1
ATOM 5810 C CA . LEU A 1 720 ? 23.440 -9.208 -26.208 1.00 70.25 720 LEU A CA 1
ATOM 5811 C C . LEU A 1 720 ? 23.173 -8.905 -27.686 1.00 70.25 720 LEU A C 1
ATOM 5813 O O . LEU A 1 720 ? 22.699 -9.780 -28.407 1.00 70.25 720 LEU A O 1
ATOM 5817 N N . ILE A 1 721 ? 23.492 -7.689 -28.128 1.00 69.81 721 ILE A N 1
ATOM 5818 C CA . ILE A 1 721 ? 23.426 -7.246 -29.521 1.00 69.81 721 ILE A CA 1
ATOM 5819 C C . ILE A 1 721 ? 24.323 -8.138 -30.399 1.00 69.81 721 ILE A C 1
ATOM 5821 O O . ILE A 1 721 ? 23.802 -8.759 -31.325 1.00 69.81 721 ILE A O 1
ATOM 5825 N N . ALA A 1 722 ? 25.599 -8.324 -30.035 1.00 69.06 722 ALA A N 1
ATOM 5826 C CA . ALA A 1 722 ? 26.530 -9.192 -30.769 1.00 69.06 722 ALA A CA 1
ATOM 5827 C C . ALA A 1 722 ? 26.052 -10.656 -30.867 1.00 69.06 722 ALA A C 1
ATOM 5829 O O . ALA A 1 722 ? 26.067 -11.252 -31.946 1.00 69.06 722 ALA A O 1
ATOM 5830 N N . VAL A 1 723 ? 25.558 -11.229 -29.762 1.00 71.31 723 VAL A N 1
ATOM 5831 C CA . VAL A 1 723 ? 25.007 -12.600 -29.747 1.00 71.31 723 VAL A CA 1
ATOM 5832 C C . VAL A 1 723 ? 23.765 -12.724 -30.641 1.00 71.31 723 VAL A C 1
ATOM 5834 O O . VAL A 1 723 ? 23.575 -13.745 -31.301 1.00 71.31 723 VAL A O 1
ATOM 5837 N N . LEU A 1 724 ? 22.917 -11.693 -30.693 1.00 64.88 724 LEU A N 1
ATOM 5838 C CA . LEU A 1 724 ? 21.714 -11.699 -31.526 1.00 64.88 724 LEU A CA 1
ATOM 5839 C C . LEU A 1 724 ? 22.019 -11.595 -33.021 1.00 64.88 724 LEU A C 1
ATOM 5841 O O . LEU A 1 724 ? 21.292 -12.205 -33.800 1.00 64.88 724 LEU A O 1
ATOM 5845 N N . SER A 1 725 ? 23.079 -10.893 -33.427 1.00 63.84 725 SER A N 1
ATOM 5846 C CA . SER A 1 725 ? 23.527 -10.888 -34.828 1.00 63.84 725 SER A CA 1
ATOM 5847 C C . SER A 1 725 ? 23.905 -12.278 -35.318 1.00 63.84 725 SER A C 1
ATOM 5849 O O . SER A 1 725 ? 23.403 -12.716 -36.350 1.00 63.84 725 SER A O 1
ATOM 5851 N N . TRP A 1 726 ? 24.708 -13.015 -34.549 1.00 73.19 726 TRP A N 1
ATOM 5852 C CA . TRP A 1 726 ? 25.063 -14.392 -34.898 1.00 73.19 726 TRP A CA 1
ATOM 5853 C C . TRP A 1 726 ? 23.820 -15.289 -35.035 1.00 73.19 726 TRP A C 1
ATOM 5855 O O . TRP A 1 726 ? 23.673 -16.001 -36.025 1.00 73.19 726 TRP A O 1
ATOM 5865 N N . VAL A 1 727 ? 22.870 -15.192 -34.095 1.00 67.94 727 VAL A N 1
ATOM 5866 C CA . VAL A 1 727 ? 21.644 -16.018 -34.088 1.00 67.94 727 VAL A CA 1
ATOM 5867 C C . VAL A 1 727 ? 20.627 -15.633 -35.176 1.00 67.94 727 VAL A C 1
ATOM 5869 O O . VAL A 1 727 ? 19.879 -16.498 -35.631 1.00 67.94 727 VAL A O 1
ATOM 5872 N N . LEU A 1 728 ? 20.537 -14.356 -35.566 1.00 54.12 728 LEU A N 1
ATOM 5873 C CA . LEU A 1 728 ? 19.478 -13.852 -36.459 1.00 54.12 728 LEU A CA 1
ATOM 5874 C C . LEU A 1 728 ? 19.941 -13.537 -37.885 1.00 54.12 728 LEU A C 1
ATOM 5876 O O . LEU A 1 728 ? 19.115 -13.562 -38.796 1.00 54.12 728 LEU A O 1
ATOM 5880 N N . LEU A 1 729 ? 21.219 -13.199 -38.062 1.00 58.47 729 LEU A N 1
ATOM 5881 C CA . LEU A 1 729 ? 21.810 -12.722 -39.318 1.00 58.47 729 LEU A CA 1
ATOM 5882 C C . LEU A 1 729 ? 23.000 -13.590 -39.772 1.00 58.47 729 LEU A C 1
ATOM 5884 O O . LEU A 1 729 ? 23.394 -13.516 -40.930 1.00 58.47 729 LEU A O 1
ATOM 5888 N N . GLY A 1 730 ? 23.526 -14.458 -38.897 1.00 56.12 730 GLY A N 1
ATOM 5889 C CA . GLY A 1 730 ? 24.555 -15.453 -39.223 1.00 56.12 730 GLY A CA 1
ATOM 5890 C C . GLY A 1 730 ? 26.003 -14.966 -39.114 1.00 56.12 730 GLY A C 1
ATOM 5891 O O . GLY A 1 730 ? 26.912 -15.762 -39.331 1.00 56.12 730 GLY A O 1
ATOM 5892 N N . TYR A 1 731 ? 26.225 -13.697 -38.758 1.00 70.69 731 TYR A N 1
ATOM 5893 C CA . TYR A 1 731 ? 27.559 -13.087 -38.689 1.00 70.69 731 TYR A CA 1
ATOM 5894 C C . TYR A 1 731 ? 28.485 -13.816 -37.692 1.00 70.69 731 TYR A C 1
ATOM 5896 O O . TYR A 1 731 ? 28.045 -14.139 -36.581 1.00 70.69 731 TYR A O 1
ATOM 5904 N N . PRO A 1 732 ? 29.756 -14.087 -38.042 1.00 70.25 732 PRO A N 1
ATOM 5905 C CA . PRO A 1 732 ? 30.650 -14.912 -37.240 1.00 70.25 732 PRO A CA 1
ATOM 5906 C C . PRO A 1 732 ? 31.123 -14.178 -35.978 1.00 70.25 732 PRO A C 1
ATOM 5908 O O . PRO A 1 732 ? 31.641 -13.065 -36.031 1.00 70.25 732 PRO A O 1
ATOM 5911 N N . ILE A 1 733 ? 31.002 -14.828 -34.818 1.00 73.75 733 ILE A N 1
ATOM 5912 C CA . ILE A 1 733 ? 31.542 -14.295 -33.561 1.00 73.75 733 ILE A CA 1
ATOM 5913 C C . ILE A 1 733 ? 33.069 -14.439 -33.589 1.00 73.75 733 ILE A C 1
ATOM 5915 O O . ILE A 1 733 ? 33.587 -15.555 -33.543 1.00 73.75 733 ILE A O 1
ATOM 5919 N N . THR A 1 734 ? 33.799 -13.323 -33.642 1.00 82.00 734 THR A N 1
ATOM 5920 C CA . THR A 1 734 ? 35.270 -13.349 -33.631 1.00 82.00 734 THR A CA 1
ATOM 5921 C C . THR A 1 734 ? 35.817 -13.654 -32.234 1.00 82.00 734 THR A C 1
ATOM 5923 O O . THR A 1 734 ? 35.157 -13.430 -31.215 1.00 82.00 734 THR A O 1
ATOM 5926 N N . LEU A 1 735 ? 37.074 -14.108 -32.160 1.00 82.69 735 LEU A N 1
ATOM 5927 C CA . LEU A 1 735 ? 37.760 -14.345 -30.884 1.00 82.69 735 LEU A CA 1
ATOM 5928 C C . LEU A 1 735 ? 37.837 -13.069 -30.017 1.00 82.69 735 LEU A C 1
ATOM 5930 O O . LEU A 1 735 ? 37.733 -13.146 -28.794 1.00 82.69 735 LEU A O 1
ATOM 5934 N N . GLN A 1 736 ? 37.945 -11.893 -30.647 1.00 79.31 736 GLN A N 1
ATOM 5935 C CA . GLN A 1 736 ? 37.902 -10.591 -29.972 1.00 79.31 736 GLN A CA 1
ATOM 5936 C C . GLN A 1 736 ? 36.518 -10.325 -29.364 1.00 79.31 736 GLN A C 1
ATOM 5938 O O . GLN A 1 736 ? 36.425 -9.938 -28.198 1.00 79.31 736 GLN A O 1
ATOM 5943 N N . THR A 1 737 ? 35.435 -10.617 -30.098 1.00 78.56 737 THR A N 1
ATOM 5944 C CA . THR A 1 737 ? 34.068 -10.546 -29.559 1.00 78.56 737 THR A CA 1
ATOM 5945 C C . THR A 1 737 ? 33.888 -11.501 -28.377 1.00 78.56 737 THR A C 1
ATOM 5947 O O . THR A 1 737 ? 33.355 -11.088 -27.348 1.00 78.56 737 THR A O 1
ATOM 5950 N N . MET A 1 738 ? 34.380 -12.744 -28.461 1.00 83.25 738 MET A N 1
ATOM 5951 C CA . MET A 1 738 ? 34.326 -13.695 -27.338 1.00 83.25 738 MET A CA 1
ATOM 5952 C C . MET A 1 738 ? 35.078 -13.174 -26.103 1.00 83.25 738 MET A C 1
ATOM 5954 O O . MET A 1 738 ? 34.532 -13.194 -24.997 1.00 83.25 738 MET A O 1
ATOM 5958 N N . ALA A 1 739 ? 36.297 -12.656 -26.280 1.00 87.12 739 ALA A N 1
ATOM 5959 C CA . ALA A 1 739 ? 37.092 -12.084 -25.194 1.00 87.12 739 ALA A CA 1
ATOM 5960 C C . ALA A 1 739 ? 36.388 -10.884 -24.534 1.00 87.12 739 ALA A C 1
ATOM 5962 O O . ALA A 1 739 ? 36.262 -10.838 -23.307 1.00 87.12 739 ALA A O 1
ATOM 5963 N N . ALA A 1 740 ? 35.854 -9.955 -25.334 1.00 86.25 740 ALA A N 1
ATOM 5964 C CA . ALA A 1 740 ? 35.090 -8.812 -24.843 1.00 86.25 740 ALA A CA 1
ATOM 5965 C C . ALA A 1 740 ? 33.841 -9.238 -24.052 1.00 86.25 740 ALA A C 1
ATOM 5967 O O . ALA A 1 740 ? 33.615 -8.745 -22.945 1.00 86.25 740 ALA A O 1
ATOM 5968 N N . VAL A 1 741 ? 33.062 -10.196 -24.570 1.00 84.75 741 VAL A N 1
ATOM 5969 C CA . VAL A 1 741 ? 31.869 -10.744 -23.900 1.00 84.75 741 VAL A CA 1
ATOM 5970 C C . VAL A 1 741 ? 32.225 -11.349 -22.539 1.00 84.75 741 VAL A C 1
ATOM 5972 O O . VAL A 1 741 ? 31.531 -11.079 -21.553 1.00 84.75 741 VAL A O 1
ATOM 5975 N N . CYS A 1 742 ? 33.322 -12.104 -22.447 1.00 88.19 742 CYS A N 1
ATOM 5976 C CA . CYS A 1 742 ? 33.811 -12.661 -21.184 1.00 88.19 742 CYS A CA 1
ATOM 5977 C C . CYS A 1 742 ? 34.240 -11.570 -20.187 1.00 88.19 742 CYS A C 1
ATOM 5979 O O . CYS A 1 742 ? 33.847 -11.620 -19.018 1.00 88.19 742 CYS A O 1
ATOM 5981 N N . ILE A 1 743 ? 34.988 -10.556 -20.634 1.00 91.50 743 ILE A N 1
ATOM 5982 C CA . ILE A 1 743 ? 35.486 -9.467 -19.775 1.00 91.50 743 ILE A CA 1
ATOM 5983 C C . ILE A 1 743 ? 34.335 -8.582 -19.266 1.00 91.50 743 ILE A C 1
ATOM 5985 O O . ILE A 1 743 ? 34.258 -8.313 -18.064 1.00 91.50 743 ILE A O 1
ATOM 5989 N N . VAL A 1 744 ? 33.391 -8.198 -20.134 1.00 89.44 744 VAL A N 1
ATOM 5990 C CA . VAL A 1 744 ? 32.186 -7.437 -19.748 1.00 89.44 744 VAL A CA 1
ATOM 5991 C C . VAL A 1 744 ? 31.315 -8.248 -18.783 1.00 89.44 744 VAL A C 1
ATOM 5993 O O . VAL A 1 744 ? 30.862 -7.716 -17.769 1.00 89.44 744 VAL A O 1
ATOM 5996 N N . SER A 1 745 ? 31.129 -9.549 -19.029 1.00 85.88 745 SER A N 1
ATOM 5997 C CA . SER A 1 745 ? 30.364 -10.424 -18.127 1.00 85.88 745 SER A CA 1
ATOM 5998 C C . SER A 1 745 ? 31.030 -10.562 -16.753 1.00 85.88 745 SER A C 1
ATOM 6000 O O . SER A 1 745 ? 30.353 -10.471 -15.727 1.00 85.88 745 SER A O 1
ATOM 6002 N N . CYS A 1 746 ? 32.358 -10.713 -16.713 1.00 90.06 746 CYS A N 1
ATOM 6003 C CA . CYS A 1 746 ? 33.132 -10.736 -15.472 1.00 90.06 746 CYS A CA 1
ATOM 6004 C C . CYS A 1 746 ? 32.981 -9.415 -14.701 1.00 90.06 746 CYS A C 1
ATOM 6006 O O . CYS A 1 746 ? 32.604 -9.423 -13.529 1.00 90.06 746 CYS A O 1
ATOM 6008 N N . SER A 1 747 ? 33.171 -8.279 -15.377 1.00 90.75 747 SER A N 1
ATOM 6009 C CA . SER A 1 747 ? 32.986 -6.936 -14.817 1.00 90.75 747 SER A CA 1
ATOM 6010 C C . SER A 1 747 ? 31.601 -6.749 -14.172 1.00 90.75 747 SER A C 1
ATOM 6012 O O . SER A 1 747 ? 31.505 -6.329 -13.014 1.00 90.75 747 SER A O 1
ATOM 6014 N N . VAL A 1 748 ? 30.528 -7.145 -14.868 1.00 87.44 748 VAL A N 1
ATOM 6015 C CA . VAL A 1 748 ? 29.147 -7.101 -14.353 1.00 87.44 748 VAL A CA 1
ATOM 6016 C C . VAL A 1 748 ? 28.984 -7.957 -13.093 1.00 87.44 748 VAL A C 1
ATOM 6018 O O . VAL A 1 748 ? 28.337 -7.516 -12.141 1.00 87.44 748 VAL A O 1
ATOM 6021 N N . VAL A 1 749 ? 29.579 -9.153 -13.044 1.00 85.31 749 VAL A N 1
ATOM 6022 C CA . VAL A 1 749 ? 29.536 -10.034 -11.861 1.00 85.31 749 VAL A CA 1
ATOM 6023 C C . VAL A 1 749 ? 30.330 -9.446 -10.688 1.00 85.31 749 VAL A C 1
ATOM 6025 O O . VAL A 1 749 ? 29.853 -9.497 -9.553 1.00 85.31 749 VAL A O 1
ATOM 6028 N N . VAL A 1 750 ? 31.499 -8.846 -10.937 1.00 89.19 750 VAL A N 1
ATOM 6029 C CA . VAL A 1 750 ? 32.306 -8.167 -9.906 1.00 89.19 750 VAL A CA 1
ATOM 6030 C C . VAL A 1 750 ? 31.536 -6.984 -9.307 1.00 89.19 750 VAL A C 1
ATOM 6032 O O . VAL A 1 750 ? 31.448 -6.879 -8.083 1.00 89.19 750 VAL A O 1
ATOM 6035 N N . TYR A 1 751 ? 30.891 -6.154 -10.136 1.00 88.25 751 TYR A N 1
ATOM 6036 C CA . TYR A 1 751 ? 30.031 -5.066 -9.654 1.00 88.25 751 TYR A CA 1
ATOM 6037 C C . TYR A 1 751 ? 28.802 -5.589 -8.889 1.00 88.25 751 TYR A C 1
ATOM 6039 O O . TYR A 1 751 ? 28.465 -5.081 -7.818 1.00 88.25 751 TYR A O 1
ATOM 6047 N N . ALA A 1 752 ? 28.144 -6.638 -9.394 1.00 82.69 752 ALA A N 1
ATOM 6048 C CA . ALA A 1 752 ? 26.945 -7.210 -8.778 1.00 82.69 752 ALA A CA 1
ATOM 6049 C C . ALA A 1 752 ? 27.197 -7.862 -7.405 1.00 82.69 752 ALA A C 1
ATOM 6051 O O . ALA A 1 752 ? 26.257 -7.965 -6.615 1.00 82.69 752 ALA A O 1
ATOM 6052 N N . LYS A 1 753 ? 28.441 -8.259 -7.090 1.00 83.06 753 LYS A N 1
ATOM 6053 C CA . LYS A 1 753 ? 28.838 -8.713 -5.742 1.00 83.06 753 LYS A CA 1
ATOM 6054 C C . LYS A 1 753 ? 28.865 -7.582 -4.706 1.00 83.06 753 LYS A C 1
ATOM 6056 O O . LYS A 1 753 ? 28.659 -7.854 -3.528 1.00 83.06 753 LYS A O 1
ATOM 6061 N N . ASN A 1 754 ? 29.105 -6.333 -5.114 1.00 82.88 754 ASN A N 1
ATOM 6062 C CA . ASN A 1 754 ? 29.143 -5.179 -4.209 1.00 82.88 754 ASN A CA 1
ATOM 6063 C C . ASN A 1 754 ? 28.580 -3.903 -4.881 1.00 82.88 754 ASN A C 1
ATOM 6065 O O . ASN A 1 754 ? 29.343 -2.991 -5.208 1.00 82.88 754 ASN A O 1
ATOM 6069 N N . PRO A 1 755 ? 27.258 -3.815 -5.126 1.00 81.62 755 PRO A N 1
ATOM 6070 C CA . PRO A 1 755 ? 26.653 -2.682 -5.821 1.00 81.62 755 PRO A CA 1
ATOM 6071 C C . PRO A 1 755 ? 26.465 -1.464 -4.901 1.00 81.62 755 PRO A C 1
ATOM 6073 O O . PRO A 1 755 ? 26.099 -1.596 -3.735 1.00 81.62 755 PRO A O 1
ATOM 6076 N N . ILE A 1 756 ? 26.593 -0.258 -5.469 1.00 75.75 756 ILE A N 1
ATOM 6077 C CA . ILE A 1 756 ? 26.491 1.052 -4.777 1.00 75.75 756 ILE A CA 1
ATOM 6078 C C . ILE A 1 756 ? 25.142 1.254 -4.052 1.00 75.75 756 ILE A C 1
ATOM 6080 O O . ILE A 1 756 ? 24.982 2.123 -3.192 1.00 75.75 756 ILE A O 1
ATOM 6084 N N . THR A 1 757 ? 24.114 0.485 -4.407 1.00 67.00 757 THR A N 1
ATOM 6085 C CA . THR A 1 757 ? 22.805 0.510 -3.746 1.00 67.00 757 THR A CA 1
ATOM 6086 C C . THR A 1 757 ? 22.176 -0.878 -3.826 1.00 67.00 757 THR A C 1
ATOM 6088 O O . THR A 1 757 ? 22.141 -1.468 -4.908 1.00 67.00 757 THR A O 1
ATOM 6091 N N . LYS A 1 758 ? 21.642 -1.387 -2.702 1.00 52.28 758 LYS A N 1
ATOM 6092 C CA . LYS A 1 758 ? 20.952 -2.690 -2.589 1.00 52.28 758 LYS A CA 1
ATOM 6093 C C . LYS A 1 758 ? 19.585 -2.676 -3.302 1.00 52.28 758 LYS A C 1
ATOM 6095 O O . LYS A 1 758 ? 18.536 -2.768 -2.676 1.00 52.28 758 LYS A O 1
ATOM 6100 N N . SER A 1 759 ? 19.602 -2.525 -4.625 1.00 49.84 759 SER A N 1
ATOM 6101 C CA . SER A 1 759 ? 18.424 -2.522 -5.502 1.00 49.84 759 SER A CA 1
ATOM 6102 C C . SER A 1 759 ? 18.393 -3.763 -6.404 1.00 49.84 759 SER A C 1
ATOM 6104 O O . SER A 1 759 ? 19.393 -4.466 -6.544 1.00 49.84 759 SER A O 1
ATOM 6106 N N . THR A 1 760 ? 17.248 -4.043 -7.036 1.00 50.50 760 THR A N 1
ATOM 6107 C CA . THR A 1 760 ? 17.004 -5.250 -7.855 1.00 50.50 760 THR A CA 1
ATOM 6108 C C . THR A 1 760 ? 17.670 -5.186 -9.243 1.00 50.50 760 THR A C 1
ATOM 6110 O O . THR A 1 760 ? 17.008 -5.293 -10.280 1.00 50.50 760 THR A O 1
ATOM 6113 N N . LEU A 1 761 ? 18.991 -5.005 -9.234 1.00 45.44 761 LEU A N 1
ATOM 6114 C CA . LEU A 1 761 ? 19.889 -4.644 -10.332 1.00 45.44 761 LEU A CA 1
ATOM 6115 C C . LEU A 1 761 ? 19.532 -5.323 -11.674 1.00 45.44 761 LEU A C 1
ATOM 6117 O O . LEU A 1 761 ? 19.061 -4.663 -12.604 1.00 45.44 761 LEU A O 1
ATOM 6121 N N . LEU A 1 762 ? 19.638 -6.656 -11.743 1.00 45.94 762 LEU A N 1
ATOM 6122 C CA . LEU A 1 762 ? 19.454 -7.414 -12.988 1.00 45.94 762 LEU A CA 1
ATOM 6123 C C . LEU A 1 762 ? 18.043 -7.293 -13.593 1.00 45.94 762 LEU A C 1
ATOM 6125 O O . LEU A 1 762 ? 17.905 -7.330 -14.816 1.00 45.94 762 LEU A O 1
ATOM 6129 N N . LYS A 1 763 ? 16.984 -7.129 -12.781 1.00 45.03 763 LYS A N 1
ATOM 6130 C CA . LYS A 1 763 ? 15.607 -7.066 -13.312 1.00 45.03 763 LYS A CA 1
ATOM 6131 C C . LYS A 1 763 ? 15.350 -5.790 -14.108 1.00 45.03 763 LYS A C 1
ATOM 6133 O O . LYS A 1 763 ? 14.615 -5.844 -15.087 1.00 45.03 763 LYS A O 1
ATOM 6138 N N . LYS A 1 764 ? 15.940 -4.659 -13.708 1.00 46.03 764 LYS A N 1
ATOM 6139 C CA . LYS A 1 764 ? 15.793 -3.385 -14.429 1.00 46.03 764 LYS A CA 1
ATOM 6140 C C . LYS A 1 764 ? 16.709 -3.317 -15.654 1.00 46.03 764 LYS A C 1
ATOM 6142 O O . LYS A 1 764 ? 16.248 -2.946 -16.729 1.00 46.03 764 LYS A O 1
ATOM 6147 N N . MET A 1 765 ? 17.964 -3.752 -15.523 1.00 48.53 765 MET A N 1
ATOM 6148 C CA . MET A 1 765 ? 18.924 -3.783 -16.640 1.00 48.53 765 MET A CA 1
ATOM 6149 C C . MET A 1 765 ? 18.442 -4.695 -17.778 1.00 48.53 765 MET A C 1
ATOM 6151 O O . MET A 1 765 ? 18.482 -4.304 -18.941 1.00 48.53 765 MET A O 1
ATOM 6155 N N . GLY A 1 766 ? 17.882 -5.865 -17.444 1.00 47.72 766 GLY A N 1
ATOM 6156 C CA . GLY A 1 766 ? 17.294 -6.776 -18.427 1.00 47.72 766 GLY A CA 1
ATOM 6157 C C . GLY A 1 766 ? 16.048 -6.230 -19.139 1.00 47.72 766 GLY A C 1
ATOM 6158 O O . GLY A 1 766 ? 15.731 -6.705 -20.223 1.00 47.72 766 GLY A O 1
ATOM 6159 N N . ILE A 1 767 ? 15.351 -5.232 -18.578 1.00 47.38 767 ILE A N 1
ATOM 6160 C CA . ILE A 1 767 ? 14.255 -4.532 -19.271 1.00 47.38 767 ILE A CA 1
ATOM 6161 C C . ILE A 1 767 ? 14.823 -3.512 -20.261 1.00 47.38 767 ILE A C 1
ATOM 6163 O O . ILE A 1 767 ? 14.357 -3.480 -21.394 1.00 47.38 767 ILE A O 1
ATOM 6167 N N . LEU A 1 768 ? 15.836 -2.730 -19.867 1.00 45.12 768 LEU A N 1
ATOM 6168 C CA . LEU A 1 768 ? 16.501 -1.764 -20.751 1.00 45.12 768 LEU A CA 1
ATOM 6169 C C . LEU A 1 768 ? 17.090 -2.456 -21.987 1.00 45.12 768 LEU A C 1
ATOM 6171 O O . LEU A 1 768 ? 16.691 -2.138 -23.107 1.00 45.12 768 LEU A O 1
ATOM 6175 N N . ALA A 1 769 ? 17.936 -3.470 -21.782 1.00 47.78 769 ALA A N 1
ATOM 6176 C CA . ALA A 1 769 ? 18.502 -4.239 -22.886 1.00 47.78 769 ALA A CA 1
ATOM 6177 C C . ALA A 1 769 ? 17.397 -4.833 -23.778 1.00 47.78 769 ALA A C 1
ATOM 6179 O O . ALA A 1 769 ? 17.466 -4.727 -24.994 1.00 47.78 769 ALA A O 1
ATOM 6180 N N . LEU A 1 770 ? 16.320 -5.381 -23.199 1.00 45.84 770 LEU A N 1
ATOM 6181 C CA . LEU A 1 770 ? 15.209 -5.971 -23.955 1.00 45.84 770 LEU A CA 1
ATOM 6182 C C . LEU A 1 770 ? 14.315 -4.944 -24.680 1.00 45.84 770 LEU A C 1
ATOM 6184 O O . LEU A 1 770 ? 13.627 -5.321 -25.628 1.00 45.84 770 LEU A O 1
ATOM 6188 N N . ILE A 1 771 ? 14.303 -3.675 -24.264 1.00 47.12 771 ILE A N 1
ATOM 6189 C CA . ILE A 1 771 ? 13.667 -2.578 -25.011 1.00 47.12 771 ILE A CA 1
ATOM 6190 C C . ILE A 1 771 ? 14.528 -2.226 -26.223 1.00 47.12 771 ILE A C 1
ATOM 6192 O O . ILE A 1 771 ? 14.008 -2.209 -27.337 1.00 47.12 771 ILE A O 1
ATOM 6196 N N . ILE A 1 772 ? 15.835 -2.019 -26.035 1.00 48.59 772 ILE A N 1
ATOM 6197 C CA . ILE A 1 772 ? 16.726 -1.599 -27.126 1.00 48.59 772 ILE A CA 1
ATOM 6198 C C . ILE A 1 772 ? 16.940 -2.736 -28.134 1.00 48.59 772 ILE A C 1
ATOM 6200 O O . ILE A 1 772 ? 16.832 -2.501 -29.332 1.00 48.59 772 ILE A O 1
ATOM 6204 N N . ILE A 1 773 ? 17.072 -3.985 -27.678 1.00 49.75 773 ILE A N 1
ATOM 6205 C CA . ILE A 1 773 ? 17.044 -5.191 -28.524 1.00 49.75 773 ILE A CA 1
ATOM 6206 C C . ILE A 1 773 ? 15.762 -5.268 -29.358 1.00 49.75 773 ILE A C 1
ATOM 6208 O O . ILE A 1 773 ? 15.821 -5.619 -30.532 1.00 49.75 773 ILE A O 1
ATOM 6212 N N . VAL A 1 774 ? 14.593 -4.944 -28.789 1.00 46.81 774 VAL A N 1
ATOM 6213 C CA . VAL A 1 774 ? 13.337 -4.926 -29.559 1.00 46.81 774 VAL A CA 1
ATOM 6214 C C . VAL A 1 774 ? 13.303 -3.756 -30.543 1.00 46.81 774 VAL A C 1
ATOM 6216 O O . VAL A 1 774 ? 12.788 -3.941 -31.641 1.00 46.81 774 VAL A O 1
ATOM 6219 N N . GLY A 1 775 ? 13.889 -2.605 -30.204 1.00 44.91 775 GLY A N 1
ATOM 6220 C CA . GLY A 1 775 ? 14.124 -1.505 -31.142 1.00 44.91 775 GLY A CA 1
ATOM 6221 C C . GLY A 1 775 ? 14.989 -1.951 -32.322 1.00 44.91 775 GLY A C 1
ATOM 6222 O O . GLY A 1 775 ? 14.509 -1.982 -33.451 1.00 44.91 775 GLY A O 1
ATOM 6223 N N . VAL A 1 776 ? 16.218 -2.402 -32.059 1.00 45.69 776 VAL A N 1
ATOM 6224 C CA . VAL A 1 776 ? 17.154 -2.916 -33.074 1.00 45.69 776 VAL A CA 1
ATOM 6225 C C . VAL A 1 776 ? 16.514 -4.029 -33.911 1.00 45.69 776 VAL A C 1
ATOM 6227 O O . VAL A 1 776 ? 16.592 -3.973 -35.129 1.00 45.69 776 VAL A O 1
ATOM 6230 N N . TYR A 1 777 ? 15.791 -4.979 -33.310 1.00 45.38 777 TYR A N 1
ATOM 6231 C CA . TYR A 1 777 ? 15.095 -6.054 -34.035 1.00 45.38 777 TYR A CA 1
ATOM 6232 C C . TYR A 1 777 ? 13.945 -5.564 -34.936 1.00 45.38 777 TYR A C 1
ATOM 6234 O O . TYR A 1 777 ? 13.664 -6.172 -35.969 1.00 45.38 777 TYR A O 1
ATOM 6242 N N . LEU A 1 778 ? 13.251 -4.484 -34.561 1.00 40.94 778 LEU A N 1
ATOM 6243 C CA . LEU A 1 778 ? 12.210 -3.879 -35.401 1.00 40.94 778 LEU A CA 1
ATOM 6244 C C . LEU A 1 778 ? 12.805 -3.097 -36.582 1.00 40.94 778 LEU A C 1
ATOM 6246 O O . LEU A 1 778 ? 12.162 -3.025 -37.626 1.00 40.94 778 LEU A O 1
ATOM 6250 N N . LEU A 1 779 ? 14.021 -2.564 -36.431 1.00 41.22 779 LEU A N 1
ATOM 6251 C CA . LEU A 1 779 ? 14.746 -1.814 -37.464 1.00 41.22 779 LEU A CA 1
ATOM 6252 C C . LEU A 1 779 ? 15.576 -2.718 -38.387 1.00 41.22 779 LEU A C 1
ATOM 6254 O O . LEU A 1 779 ? 15.647 -2.474 -39.585 1.00 41.22 779 LEU A O 1
ATOM 6258 N N . ALA A 1 780 ? 16.119 -3.816 -37.859 1.00 39.72 780 ALA A N 1
ATOM 6259 C CA . ALA A 1 780 ? 16.815 -4.867 -38.604 1.00 39.72 780 ALA A CA 1
ATOM 6260 C C . ALA A 1 780 ? 15.863 -5.785 -39.401 1.00 39.72 780 ALA A C 1
ATOM 6262 O O . ALA A 1 780 ? 16.279 -6.818 -39.922 1.00 39.72 780 ALA A O 1
ATOM 6263 N N . ARG A 1 781 ? 14.577 -5.425 -39.526 1.00 33.38 781 ARG A N 1
ATOM 6264 C CA . ARG A 1 781 ? 13.701 -5.994 -40.552 1.00 33.38 781 ARG A CA 1
ATOM 6265 C C . ARG A 1 781 ? 13.947 -5.270 -41.879 1.00 33.38 781 ARG A C 1
ATOM 6267 O O . ARG A 1 781 ? 13.434 -4.160 -42.034 1.00 33.38 781 ARG A O 1
ATOM 6274 N N . PRO A 1 782 ? 14.611 -5.884 -42.879 1.00 34.47 782 PRO A N 1
ATOM 6275 C CA . PRO A 1 782 ? 14.516 -5.371 -44.237 1.00 34.47 782 PRO A CA 1
ATOM 6276 C C . PRO A 1 782 ? 13.041 -5.365 -44.649 1.00 34.47 782 PRO A C 1
ATOM 6278 O O . PRO A 1 782 ? 12.300 -6.324 -44.400 1.00 34.47 782 PRO A O 1
ATOM 6281 N N . THR A 1 783 ? 12.588 -4.281 -45.278 1.00 30.27 783 THR A N 1
ATOM 6282 C CA . THR A 1 783 ? 11.230 -4.235 -45.822 1.00 30.27 783 THR A CA 1
ATOM 6283 C C . THR A 1 783 ? 11.079 -5.347 -46.871 1.00 30.27 783 THR A C 1
ATOM 6285 O O . THR A 1 783 ? 11.959 -5.515 -47.723 1.00 30.27 783 THR A O 1
ATOM 6288 N N . PRO A 1 784 ? 9.978 -6.129 -46.855 1.00 33.88 784 PRO A N 1
ATOM 6289 C CA . PRO A 1 784 ? 9.858 -7.349 -47.667 1.00 33.88 784 PRO A CA 1
ATOM 6290 C C . PRO A 1 784 ? 9.900 -7.102 -49.186 1.00 33.88 784 PRO A C 1
ATOM 6292 O O . PRO A 1 784 ? 10.053 -8.042 -49.966 1.00 33.88 784 PRO A O 1
ATOM 6295 N N . TYR A 1 785 ? 9.825 -5.837 -49.606 1.00 32.62 785 TYR A N 1
ATOM 6296 C CA . TYR A 1 785 ? 10.008 -5.387 -50.981 1.00 32.62 785 TYR A CA 1
ATOM 6297 C C . TYR A 1 785 ? 11.444 -5.557 -51.511 1.00 32.62 785 TYR A C 1
ATOM 6299 O O . TYR A 1 785 ? 11.595 -5.845 -52.696 1.00 32.62 785 TYR A O 1
ATOM 6307 N N . ARG A 1 786 ? 12.503 -5.473 -50.682 1.00 31.83 786 ARG A N 1
ATOM 6308 C CA . ARG A 1 786 ? 13.889 -5.689 -51.167 1.00 31.83 786 ARG A CA 1
ATOM 6309 C C . ARG A 1 786 ? 14.258 -7.169 -51.336 1.00 31.83 786 ARG A C 1
ATOM 6311 O O . ARG A 1 786 ? 14.934 -7.513 -52.304 1.00 31.83 786 ARG A O 1
ATOM 6318 N N . CYS A 1 787 ? 13.768 -8.068 -50.478 1.00 29.38 787 CYS A N 1
ATOM 6319 C CA . CYS A 1 787 ? 14.122 -9.495 -50.554 1.00 29.38 787 CYS A CA 1
ATOM 6320 C C . CYS A 1 787 ? 13.649 -10.184 -51.847 1.00 29.38 787 CYS A C 1
ATOM 6322 O O . CYS A 1 787 ? 14.338 -11.080 -52.334 1.00 29.38 787 CYS A O 1
ATOM 6324 N N . ARG A 1 788 ? 12.520 -9.763 -52.444 1.00 30.41 788 ARG A N 1
ATOM 6325 C CA . ARG A 1 788 ? 12.072 -10.318 -53.738 1.00 30.41 788 ARG A CA 1
ATOM 6326 C C . ARG A 1 788 ? 13.051 -10.001 -54.872 1.00 30.41 788 ARG A C 1
ATOM 6328 O O . ARG A 1 788 ? 13.354 -10.895 -55.655 1.00 30.41 788 ARG A O 1
ATOM 6335 N N . TYR A 1 789 ? 13.614 -8.792 -54.910 1.00 33.22 789 TYR A N 1
ATOM 6336 C CA . TYR A 1 789 ? 14.626 -8.433 -55.907 1.00 33.22 789 TYR A CA 1
ATOM 6337 C C . TYR A 1 789 ? 15.981 -9.099 -55.642 1.00 33.22 789 TYR A C 1
ATOM 6339 O O . TYR A 1 789 ? 16.582 -9.600 -56.587 1.00 33.22 789 TYR A O 1
ATOM 6347 N N . ALA A 1 790 ? 16.430 -9.207 -54.386 1.00 32.97 790 ALA A N 1
ATOM 6348 C CA . ALA A 1 790 ? 17.695 -9.876 -54.055 1.00 32.97 790 ALA A CA 1
ATOM 6349 C C . ALA A 1 790 ? 17.715 -11.360 -54.483 1.00 32.97 790 ALA A C 1
ATOM 6351 O O . ALA A 1 790 ? 18.633 -11.802 -55.177 1.00 32.97 790 ALA A O 1
ATOM 6352 N N . VAL A 1 791 ? 16.663 -12.123 -54.159 1.00 35.19 791 VAL A N 1
ATOM 6353 C CA . VAL A 1 791 ? 16.554 -13.547 -54.541 1.00 35.19 791 VAL A CA 1
ATOM 6354 C C . VAL A 1 791 ? 16.429 -13.722 -56.064 1.00 35.19 791 VAL A C 1
ATOM 6356 O O . VAL A 1 791 ? 16.931 -14.700 -56.624 1.00 35.19 791 VAL A O 1
ATOM 6359 N N . GLN A 1 792 ? 15.802 -12.768 -56.758 1.00 33.44 792 GLN A N 1
ATOM 6360 C CA . GLN A 1 792 ? 15.631 -12.806 -58.212 1.00 33.44 792 GLN A CA 1
ATOM 6361 C C . GLN A 1 792 ? 16.887 -12.339 -58.976 1.00 33.44 792 GLN A C 1
ATOM 6363 O O . GLN A 1 792 ? 17.156 -12.852 -60.062 1.00 33.44 792 GLN A O 1
ATOM 6368 N N . ALA A 1 793 ? 17.699 -11.453 -58.390 1.00 35.22 793 ALA A N 1
ATOM 6369 C CA . ALA A 1 793 ? 19.026 -11.086 -58.886 1.00 35.22 793 ALA A CA 1
ATOM 6370 C C . ALA A 1 793 ? 20.026 -12.243 -58.726 1.00 35.22 793 ALA A C 1
ATOM 6372 O O . ALA A 1 793 ? 20.682 -12.628 -59.693 1.00 35.22 793 ALA A O 1
ATOM 6373 N N . HIS A 1 794 ? 20.071 -12.886 -57.553 1.00 33.47 794 HIS A N 1
ATOM 6374 C CA . HIS A 1 794 ? 20.968 -14.023 -57.312 1.00 33.47 794 HIS A CA 1
ATOM 6375 C C . HIS A 1 794 ? 20.630 -15.234 -58.213 1.00 33.47 794 HIS A C 1
ATOM 6377 O O . HIS A 1 794 ? 21.526 -15.914 -58.715 1.00 33.47 794 HIS A O 1
ATOM 6383 N N . ARG A 1 795 ? 19.342 -15.450 -58.538 1.00 32.34 795 ARG A N 1
ATOM 6384 C CA . ARG A 1 795 ? 18.924 -16.424 -59.569 1.00 32.34 795 ARG A CA 1
ATOM 6385 C C . ARG A 1 795 ? 19.243 -16.011 -61.014 1.00 32.34 795 ARG A C 1
ATOM 6387 O O . ARG A 1 795 ? 19.319 -16.897 -61.861 1.00 32.34 795 ARG A O 1
ATOM 6394 N N . ARG A 1 796 ? 19.444 -14.722 -61.316 1.00 32.38 796 ARG A N 1
ATOM 6395 C CA . ARG A 1 796 ? 19.877 -14.255 -62.649 1.00 32.38 796 ARG A CA 1
ATOM 6396 C C . ARG A 1 796 ? 21.396 -14.345 -62.832 1.00 32.38 796 ARG A C 1
ATOM 6398 O O . ARG A 1 796 ? 21.827 -14.871 -63.855 1.00 32.38 796 ARG A O 1
ATOM 6405 N N . ASN A 1 797 ? 22.204 -13.963 -61.840 1.00 32.78 797 ASN A N 1
ATOM 6406 C CA . ASN A 1 797 ? 23.671 -14.065 -61.946 1.00 32.78 797 ASN A CA 1
ATOM 6407 C C . ASN A 1 797 ? 24.154 -15.519 -62.122 1.00 32.78 797 ASN A C 1
ATOM 6409 O O . ASN A 1 797 ? 25.029 -15.776 -62.948 1.00 32.78 797 ASN A O 1
ATOM 6413 N N . ASN A 1 798 ? 23.516 -16.491 -61.458 1.00 33.09 798 ASN A N 1
ATOM 6414 C CA . ASN A 1 798 ? 23.831 -17.917 -61.642 1.00 33.09 798 ASN A CA 1
ATOM 6415 C C . ASN A 1 798 ? 23.429 -18.495 -63.019 1.00 33.09 798 ASN A C 1
ATOM 6417 O O . ASN A 1 798 ? 23.806 -19.624 -63.331 1.00 33.09 798 ASN A O 1
ATOM 6421 N N . HIS A 1 799 ? 22.713 -17.735 -63.859 1.00 32.50 799 HIS A N 1
ATOM 6422 C CA . HIS A 1 799 ? 22.514 -18.050 -65.280 1.00 32.50 799 HIS A CA 1
ATOM 6423 C C . HIS A 1 799 ? 23.460 -17.280 -66.219 1.00 32.50 799 HIS A C 1
ATOM 6425 O O . HIS A 1 799 ? 23.706 -17.753 -67.325 1.00 32.50 799 HIS A O 1
ATOM 6431 N N . ALA A 1 800 ? 24.025 -16.144 -65.791 1.00 33.62 800 ALA A N 1
ATOM 6432 C CA . ALA A 1 800 ? 25.001 -15.384 -66.576 1.00 33.62 800 ALA A CA 1
ATOM 6433 C C . ALA A 1 800 ? 26.386 -16.064 -66.600 1.00 33.62 800 ALA A C 1
ATOM 6435 O O . ALA A 1 800 ? 26.981 -16.226 -67.665 1.00 33.62 800 ALA A O 1
ATOM 6436 N N . ASN A 1 801 ? 26.863 -16.568 -65.454 1.00 32.88 801 ASN A N 1
ATOM 6437 C CA . ASN A 1 801 ? 28.194 -17.188 -65.310 1.00 32.88 801 ASN A CA 1
ATOM 6438 C C . ASN A 1 801 ? 28.314 -18.617 -65.901 1.00 32.88 801 ASN A C 1
ATOM 6440 O O . ASN A 1 801 ? 29.047 -19.456 -65.378 1.00 32.88 801 ASN A O 1
ATOM 6444 N N . ARG A 1 802 ? 27.604 -18.922 -66.997 1.00 30.75 802 ARG A N 1
ATOM 6445 C CA . ARG A 1 802 ? 27.744 -20.184 -67.758 1.00 30.75 802 ARG A CA 1
ATOM 6446 C C . ARG A 1 802 ? 28.116 -20.015 -69.238 1.00 30.75 802 ARG A C 1
ATOM 6448 O O . ARG A 1 802 ? 28.263 -21.019 -69.924 1.00 30.75 802 ARG A O 1
ATOM 6455 N N . HIS A 1 803 ? 28.347 -18.787 -69.710 1.00 33.53 803 HIS A N 1
ATOM 6456 C CA . HIS A 1 803 ? 28.768 -18.500 -71.092 1.00 33.53 803 HIS A CA 1
ATOM 6457 C C . HIS A 1 803 ? 30.047 -17.637 -71.176 1.00 33.53 803 HIS A C 1
ATOM 6459 O O . HIS A 1 803 ? 30.105 -16.686 -71.947 1.00 33.53 803 HIS A O 1
ATOM 6465 N N . ALA A 1 804 ? 31.081 -17.963 -70.387 1.00 32.28 804 ALA A N 1
ATOM 6466 C CA . ALA A 1 804 ? 32.368 -17.246 -70.412 1.00 32.28 804 ALA A CA 1
ATOM 6467 C C . ALA A 1 804 ? 33.592 -18.104 -69.993 1.00 32.28 804 ALA A C 1
ATOM 6469 O O . ALA A 1 804 ? 34.449 -17.634 -69.252 1.00 32.28 804 ALA A O 1
ATOM 6470 N N . ALA A 1 805 ? 33.678 -19.371 -70.425 1.00 29.39 805 ALA A N 1
ATOM 6471 C CA . ALA A 1 805 ? 34.845 -20.231 -70.157 1.00 29.39 805 ALA A CA 1
ATOM 6472 C C . ALA A 1 805 ? 34.984 -21.382 -71.179 1.00 29.39 805 ALA A C 1
ATOM 6474 O O . ALA A 1 805 ? 34.674 -22.534 -70.879 1.00 29.39 805 ALA A O 1
ATOM 6475 N N . SER A 1 806 ? 35.439 -21.082 -72.399 1.00 27.77 806 SER A N 1
ATOM 6476 C CA . SER A 1 806 ? 35.685 -22.087 -73.448 1.00 27.77 806 SER A CA 1
ATOM 6477 C C . SER A 1 806 ? 37.097 -21.962 -74.031 1.00 27.77 806 SER A C 1
ATOM 6479 O O . SER A 1 806 ? 37.305 -21.293 -75.040 1.00 27.77 806 SER A O 1
ATOM 6481 N N . GLY A 1 807 ? 38.058 -22.632 -73.389 1.00 27.22 807 GLY A N 1
ATOM 6482 C CA . GLY A 1 807 ? 39.436 -22.813 -73.856 1.00 27.22 807 GLY A CA 1
ATOM 6483 C C . GLY A 1 807 ? 39.887 -24.256 -73.598 1.00 27.22 807 GLY A C 1
ATOM 6484 O O . GLY A 1 807 ? 39.681 -24.783 -72.510 1.00 27.22 807 GLY A O 1
ATOM 6485 N N . CYS A 1 808 ? 40.425 -24.914 -74.624 1.00 25.20 808 CYS A N 1
ATOM 6486 C CA . CYS A 1 808 ? 40.855 -26.324 -74.622 1.00 25.20 808 CYS A CA 1
ATOM 6487 C C . CYS A 1 808 ? 42.363 -26.468 -74.275 1.00 25.20 808 CYS A C 1
ATOM 6489 O O . CYS A 1 808 ? 43.016 -25.428 -74.183 1.00 25.20 808 CYS A O 1
ATOM 6491 N N . PRO A 1 809 ? 42.962 -27.687 -74.157 1.00 40.94 809 PRO A N 1
ATOM 6492 C CA . PRO A 1 809 ? 42.402 -29.036 -74.387 1.00 40.94 809 PRO A CA 1
ATOM 6493 C C . PRO A 1 809 ? 42.686 -30.137 -73.319 1.00 40.94 809 PRO A C 1
ATOM 6495 O O . PRO A 1 809 ? 43.647 -30.087 -72.569 1.00 40.94 809 PRO A O 1
ATOM 6498 N N . ALA A 1 810 ? 41.863 -31.197 -73.385 1.00 25.69 810 ALA A N 1
ATOM 6499 C CA . ALA A 1 810 ? 42.150 -32.640 -73.208 1.00 25.69 810 ALA A CA 1
ATOM 6500 C C . ALA A 1 810 ? 43.028 -33.206 -72.055 1.00 25.69 810 ALA A C 1
ATOM 6502 O O . ALA A 1 810 ? 44.222 -32.947 -71.991 1.00 25.69 810 ALA A O 1
ATOM 6503 N N . LEU A 1 811 ? 42.500 -34.240 -71.360 1.00 27.67 811 LEU A N 1
ATOM 6504 C CA . LEU A 1 811 ? 43.030 -35.629 -71.425 1.00 27.67 811 LEU A CA 1
ATOM 6505 C C . LEU A 1 811 ? 42.123 -36.701 -70.745 1.00 27.67 811 LEU A C 1
ATOM 6507 O O . LEU A 1 811 ? 41.817 -36.607 -69.567 1.00 27.67 811 LEU A O 1
ATOM 6511 N N . ARG A 1 812 ? 41.812 -37.772 -71.507 1.00 25.56 812 ARG A N 1
ATOM 6512 C CA . ARG A 1 812 ? 41.386 -39.158 -71.133 1.00 25.56 812 ARG A CA 1
ATOM 6513 C C . ARG A 1 812 ? 40.064 -39.433 -70.351 1.00 25.56 812 ARG A C 1
ATOM 6515 O O . ARG A 1 812 ? 39.582 -38.664 -69.536 1.00 25.56 812 ARG A O 1
ATOM 6522 N N . ARG A 1 813 ? 39.475 -40.602 -70.678 1.00 23.89 813 ARG A N 1
ATOM 6523 C CA . ARG A 1 813 ? 38.294 -41.310 -70.094 1.00 23.89 813 ARG A CA 1
ATOM 6524 C C . ARG A 1 813 ? 38.798 -42.603 -69.357 1.00 23.89 813 ARG A C 1
ATOM 6526 O O . ARG A 1 813 ? 40.024 -42.698 -69.272 1.00 23.89 813 ARG A O 1
ATOM 6533 N N . PRO A 1 814 ? 38.006 -43.655 -68.969 1.00 41.94 814 PRO A N 1
ATOM 6534 C CA . PRO A 1 814 ? 36.531 -43.875 -68.956 1.00 41.94 814 PRO A CA 1
ATOM 6535 C C . PRO A 1 814 ? 35.905 -44.661 -67.750 1.00 41.94 814 PRO A C 1
ATOM 6537 O O . PRO A 1 814 ? 36.600 -45.336 -67.004 1.00 41.94 814 PRO A O 1
ATOM 6540 N N . GLY A 1 815 ? 34.555 -44.724 -67.697 1.00 27.83 815 GLY A N 1
ATOM 6541 C CA . GLY A 1 815 ? 33.762 -45.846 -67.116 1.00 27.83 815 GLY A CA 1
ATOM 6542 C C . GLY A 1 815 ? 33.132 -45.633 -65.716 1.00 27.83 815 GLY A C 1
ATOM 6543 O O . GLY A 1 815 ? 33.654 -44.836 -64.952 1.00 27.83 815 GLY A O 1
ATOM 6544 N N . VAL A 1 816 ? 32.015 -46.274 -65.297 1.00 28.84 816 VAL A N 1
ATOM 6545 C CA . VAL A 1 816 ? 31.094 -47.282 -65.910 1.00 28.84 816 VAL A CA 1
ATOM 6546 C C . VAL A 1 816 ? 29.619 -47.101 -65.396 1.00 28.84 816 VAL A C 1
ATOM 6548 O O . VAL A 1 816 ? 29.367 -46.370 -64.447 1.00 28.84 816 VAL A O 1
ATOM 6551 N N . HIS A 1 817 ? 28.653 -47.735 -66.085 1.00 29.48 817 HIS A N 1
ATOM 6552 C CA . HIS A 1 817 ? 27.176 -47.900 -65.924 1.00 29.48 817 HIS A CA 1
ATOM 6553 C C . HIS A 1 817 ? 26.571 -48.356 -64.554 1.00 29.48 817 HIS A C 1
ATOM 6555 O O . HIS A 1 817 ? 27.326 -48.820 -63.713 1.00 29.48 817 HIS A O 1
ATOM 6561 N N . ALA A 1 818 ? 25.232 -48.427 -64.292 1.00 30.73 818 ALA A N 1
ATOM 6562 C CA . ALA A 1 818 ? 23.972 -47.808 -64.831 1.00 30.73 818 ALA A CA 1
ATOM 6563 C C . ALA A 1 818 ? 22.670 -48.333 -64.099 1.00 30.73 818 ALA A C 1
ATOM 6565 O O . ALA A 1 818 ? 22.785 -49.078 -63.133 1.00 30.73 818 ALA A O 1
ATOM 6566 N N . ARG A 1 819 ? 21.457 -48.039 -64.656 1.00 26.91 819 ARG A N 1
ATOM 6567 C CA . ARG A 1 819 ? 20.030 -48.405 -64.295 1.00 26.91 819 ARG A CA 1
ATOM 6568 C C . ARG A 1 819 ? 19.318 -47.395 -63.348 1.00 26.91 819 ARG A C 1
ATOM 6570 O O . ARG A 1 819 ? 19.956 -46.952 -62.408 1.00 26.91 819 ARG A O 1
ATOM 6577 N N . LYS A 1 820 ? 18.101 -46.824 -63.565 1.00 26.81 820 LYS A N 1
ATOM 6578 C CA . LYS A 1 820 ? 16.738 -47.197 -64.111 1.00 26.81 820 LYS A CA 1
ATOM 6579 C C . LYS A 1 820 ? 15.939 -48.136 -63.174 1.00 26.81 820 LYS A C 1
ATOM 6581 O O . LYS A 1 820 ? 16.543 -49.078 -62.688 1.00 26.81 820 LYS A O 1
ATOM 6586 N N . VAL A 1 821 ? 14.646 -47.934 -62.827 1.00 27.67 821 VAL A N 1
ATOM 6587 C CA . VAL A 1 821 ? 13.343 -47.790 -63.577 1.00 27.67 821 VAL A CA 1
ATOM 6588 C C . VAL A 1 821 ? 12.312 -47.046 -62.641 1.00 27.67 821 VAL A C 1
ATOM 6590 O O . VAL A 1 821 ? 12.467 -47.186 -61.438 1.00 27.67 821 VAL A O 1
ATOM 6593 N N . SER A 1 822 ? 11.432 -46.075 -63.003 1.00 25.08 822 SER A N 1
ATOM 6594 C CA . SER A 1 822 ? 10.099 -46.093 -63.709 1.00 25.08 822 SER A CA 1
ATOM 6595 C C . SER A 1 822 ? 8.948 -46.857 -62.974 1.00 25.08 822 SER A C 1
ATOM 6597 O O . SER A 1 822 ? 9.275 -47.769 -62.234 1.00 25.08 822 SER A O 1
ATOM 6599 N N . LEU A 1 823 ? 7.616 -46.591 -63.028 1.00 28.72 823 LEU A N 1
ATOM 6600 C CA . LEU A 1 823 ? 6.650 -45.694 -63.745 1.00 28.72 823 LEU A CA 1
ATOM 6601 C C . LEU A 1 823 ? 5.400 -45.421 -62.824 1.00 28.72 823 LEU A C 1
ATOM 6603 O O . LEU A 1 823 ? 5.038 -46.316 -62.076 1.00 28.72 823 LEU A O 1
ATOM 6607 N N . ARG A 1 824 ? 4.850 -44.189 -62.703 1.00 27.25 824 ARG A N 1
ATOM 6608 C CA . ARG A 1 824 ? 3.536 -43.612 -63.186 1.00 27.25 824 ARG A CA 1
ATOM 6609 C C . ARG A 1 824 ? 2.161 -44.107 -62.586 1.00 27.25 824 ARG A C 1
ATOM 6611 O O . ARG A 1 824 ? 2.129 -45.199 -62.042 1.00 27.25 824 ARG A O 1
ATOM 6618 N N . PRO A 1 825 ? 1.057 -43.289 -62.611 1.00 56.56 825 PRO A N 1
ATOM 6619 C CA . PRO A 1 825 ? -0.089 -43.362 -61.650 1.00 56.56 825 PRO A CA 1
ATOM 6620 C C . PRO A 1 825 ? -1.544 -43.259 -62.250 1.00 56.56 825 PRO A C 1
ATOM 6622 O O . PRO A 1 825 ? -1.665 -43.328 -63.469 1.00 56.56 825 PRO A O 1
ATOM 6625 N N . LEU A 1 826 ? -2.579 -42.961 -61.405 1.00 25.38 826 LEU A N 1
ATOM 6626 C CA . LEU A 1 826 ? -4.016 -42.540 -61.647 1.00 25.38 826 LEU A CA 1
ATOM 6627 C C . LEU A 1 826 ? -5.123 -43.633 -61.429 1.00 25.38 826 LEU A C 1
ATOM 6629 O O . LEU A 1 826 ? -4.761 -44.804 -61.476 1.00 25.38 826 LEU A O 1
ATOM 6633 N N . PRO A 1 827 ? -6.457 -43.329 -61.301 1.00 46.94 827 PRO A N 1
ATOM 6634 C CA . PRO A 1 827 ? -7.161 -42.229 -60.572 1.00 46.94 827 PRO A CA 1
ATOM 6635 C C . PRO A 1 827 ? -8.557 -42.547 -59.890 1.00 46.94 827 PRO A C 1
ATOM 6637 O O . PRO A 1 827 ? -9.199 -43.541 -60.191 1.00 46.94 827 PRO A O 1
ATOM 6640 N N . SER A 1 828 ? -9.063 -41.586 -59.079 1.00 27.20 828 SER A N 1
ATOM 6641 C CA . SER A 1 828 ? -10.472 -41.071 -58.913 1.00 27.20 828 SER A CA 1
ATOM 6642 C C . SER A 1 828 ? -11.728 -41.897 -58.485 1.00 27.20 828 SER A C 1
ATOM 6644 O O . SER A 1 828 ? -12.080 -42.871 -59.136 1.00 27.20 828 SER A O 1
ATOM 6646 N N . GLY A 1 829 ? -12.534 -41.297 -57.572 1.00 26.59 829 GLY A N 1
ATOM 6647 C CA . GLY A 1 829 ? -14.019 -41.416 -57.431 1.00 26.59 829 GLY A CA 1
ATOM 6648 C C . GLY A 1 829 ? -14.572 -42.306 -56.287 1.00 26.59 829 GLY A C 1
ATOM 6649 O O . GLY A 1 829 ? -13.822 -43.134 -55.784 1.00 26.59 829 GLY A O 1
ATOM 6650 N N . THR A 1 830 ? -15.845 -42.252 -55.831 1.00 27.44 830 THR A N 1
ATOM 6651 C CA . THR A 1 830 ? -16.823 -41.143 -55.571 1.00 27.44 830 THR A CA 1
ATOM 6652 C C . THR A 1 830 ? -18.017 -41.688 -54.733 1.00 27.44 830 THR A C 1
ATOM 6654 O O . THR A 1 830 ? -18.345 -42.854 -54.910 1.00 27.44 830 THR A O 1
ATOM 6657 N N . ASP A 1 831 ? -18.700 -40.849 -53.923 1.00 26.95 831 ASP A N 1
ATOM 6658 C CA . ASP A 1 831 ? -20.083 -41.038 -53.378 1.00 26.95 831 ASP A CA 1
ATOM 6659 C C . ASP A 1 831 ? -20.393 -42.251 -52.436 1.00 26.95 831 ASP A C 1
ATOM 6661 O O . ASP A 1 831 ? -19.619 -43.195 -52.356 1.00 26.95 831 ASP A O 1
ATOM 6665 N N . ALA A 1 832 ? -21.486 -42.324 -51.641 1.00 27.20 832 ALA A N 1
ATOM 6666 C CA . ALA A 1 832 ? -22.324 -41.297 -50.981 1.00 27.20 832 ALA A CA 1
ATOM 6667 C C . ALA A 1 832 ? -23.134 -41.864 -49.764 1.00 27.20 832 ALA A C 1
ATOM 6669 O O . ALA A 1 832 ? -23.178 -43.061 -49.507 1.00 27.20 832 ALA A O 1
ATOM 6670 N N . ARG A 1 833 ? -23.763 -40.939 -49.016 1.00 25.06 833 ARG A N 1
ATOM 6671 C CA . ARG A 1 833 ? -24.551 -41.010 -47.752 1.00 25.06 833 ARG A CA 1
ATOM 6672 C C . ARG A 1 833 ? -25.613 -42.120 -47.557 1.00 25.06 833 ARG A C 1
ATOM 6674 O O . ARG A 1 833 ? -26.323 -42.473 -48.489 1.00 25.06 833 ARG A O 1
ATOM 6681 N N . LEU A 1 834 ? -25.929 -42.379 -46.275 1.00 23.25 834 LEU A N 1
ATOM 6682 C CA . LEU A 1 834 ? -27.305 -42.526 -45.734 1.00 23.25 834 LEU A CA 1
ATOM 6683 C C . LEU A 1 834 ? -27.359 -42.080 -44.242 1.00 23.25 834 LEU A C 1
ATOM 6685 O O . LEU A 1 834 ? -26.295 -41.893 -43.654 1.00 23.25 834 LEU A O 1
ATOM 6689 N N . ALA A 1 835 ? -28.546 -41.849 -43.641 1.00 26.84 835 ALA A N 1
ATOM 6690 C CA . ALA A 1 835 ? -28.692 -41.389 -42.236 1.00 26.84 835 ALA A CA 1
ATOM 6691 C C . ALA A 1 835 ? -30.109 -41.567 -41.615 1.00 26.84 835 ALA A C 1
ATOM 6693 O O . ALA A 1 835 ? -31.106 -41.437 -42.322 1.00 26.84 835 ALA A O 1
ATOM 6694 N N . VAL A 1 836 ? -30.173 -41.775 -40.286 1.00 23.91 836 VAL A N 1
ATOM 6695 C CA . VAL A 1 836 ? -31.351 -41.807 -39.365 1.00 23.91 836 VAL A CA 1
ATOM 6696 C C . VAL A 1 836 ? -30.816 -41.285 -37.997 1.00 23.91 836 VAL A C 1
ATOM 6698 O O . VAL A 1 836 ? -29.756 -41.768 -37.609 1.00 23.91 836 VAL A O 1
ATOM 6701 N N . ARG A 1 837 ? -31.250 -40.187 -37.334 1.00 25.45 837 ARG A N 1
ATOM 6702 C CA . ARG A 1 837 ? -32.565 -39.674 -36.830 1.00 25.45 837 ARG A CA 1
ATOM 6703 C C . ARG A 1 837 ? -33.030 -40.349 -35.520 1.00 25.45 837 ARG A C 1
ATOM 6705 O O . ARG A 1 837 ? -32.876 -41.558 -35.429 1.00 25.45 837 ARG A O 1
ATOM 6712 N N . ASP A 1 838 ? -33.604 -39.715 -34.483 1.00 26.44 838 ASP A N 1
ATOM 6713 C CA . ASP A 1 838 ? -33.782 -38.311 -33.984 1.00 26.44 838 ASP A CA 1
ATOM 6714 C C . ASP A 1 838 ? -33.752 -38.395 -32.408 1.00 26.44 838 ASP A C 1
ATOM 6716 O O . ASP A 1 838 ? -33.612 -39.510 -31.908 1.00 26.44 838 ASP A O 1
ATOM 6720 N N . GLN A 1 839 ? -33.734 -37.381 -31.515 1.00 23.83 839 GLN A N 1
ATOM 6721 C CA . GLN A 1 839 ? -34.553 -36.164 -31.232 1.00 23.83 839 GLN A CA 1
ATOM 6722 C C . GLN A 1 839 ? -33.666 -35.109 -30.485 1.00 23.83 839 GLN A C 1
ATOM 6724 O O . GLN A 1 839 ? -32.684 -35.511 -29.864 1.00 23.83 839 GLN A O 1
ATOM 6729 N N . GLU A 1 840 ? -33.744 -33.776 -30.678 1.00 25.17 840 GLU A N 1
ATOM 6730 C CA . GLU A 1 840 ? -34.660 -32.724 -30.120 1.00 25.17 840 GLU A CA 1
ATOM 6731 C C . GLU A 1 840 ? -34.589 -32.529 -28.580 1.00 25.17 840 GLU A C 1
ATOM 6733 O O . GLU A 1 840 ? -34.410 -33.506 -27.866 1.00 25.17 840 GLU A O 1
ATOM 6738 N N . GLU A 1 841 ? -34.640 -31.325 -27.972 1.00 23.95 841 GLU A N 1
ATOM 6739 C CA . GLU A 1 841 ? -35.088 -29.953 -28.362 1.00 23.95 841 GLU A CA 1
ATOM 6740 C C . GLU A 1 841 ? -33.922 -28.905 -28.373 1.00 23.95 841 GLU A C 1
ATOM 6742 O O . GLU A 1 841 ? -32.924 -29.093 -27.683 1.00 23.95 841 GLU A O 1
ATOM 6747 N N . GLN A 1 842 ? -33.824 -27.925 -29.296 1.00 23.78 842 GLN A N 1
ATOM 6748 C CA . GLN A 1 842 ? -34.350 -26.521 -29.324 1.00 23.78 842 GLN A CA 1
ATOM 6749 C C . GLN A 1 842 ? -33.906 -25.589 -28.154 1.00 23.78 842 GLN A C 1
ATOM 6751 O O . GLN A 1 842 ? -33.717 -26.049 -27.040 1.00 23.78 842 GLN A O 1
ATOM 6756 N N . VAL A 1 843 ? -33.638 -24.271 -28.301 1.00 24.48 843 VAL A N 1
ATOM 6757 C CA . VAL A 1 843 ? -34.159 -23.210 -29.212 1.00 24.48 843 VAL A CA 1
ATOM 6758 C C . VAL A 1 843 ? -33.047 -22.294 -29.813 1.00 24.48 843 VAL A C 1
ATOM 6760 O O . VAL A 1 843 ? -31.902 -22.278 -29.368 1.00 24.48 843 VAL A O 1
ATOM 6763 N N . SER A 1 844 ? -33.402 -21.533 -30.862 1.00 24.83 844 SER A N 1
ATOM 6764 C CA . SER A 1 844 ? -32.622 -20.547 -31.654 1.00 24.83 844 SER A CA 1
ATOM 6765 C C . SER A 1 844 ? -31.876 -19.434 -30.880 1.00 24.83 844 SER A C 1
ATOM 6767 O O . SER A 1 844 ? -32.255 -19.098 -29.767 1.00 24.83 844 SER A O 1
ATOM 6769 N N . GLY A 1 845 ? -30.912 -18.701 -31.461 1.00 23.05 845 GLY A N 1
ATOM 6770 C CA . GLY A 1 845 ? -30.347 -18.749 -32.823 1.00 23.05 845 GLY A CA 1
ATOM 6771 C C . GLY A 1 845 ? -29.430 -17.541 -33.110 1.00 23.05 845 GLY A C 1
ATOM 6772 O O . GLY A 1 845 ? -29.523 -16.518 -32.438 1.00 23.05 845 GLY A O 1
ATOM 6773 N N . GLN A 1 846 ? -28.509 -17.644 -34.080 1.00 25.28 846 GLN A N 1
ATOM 6774 C CA . GLN A 1 846 ? -27.361 -16.723 -34.173 1.00 25.28 846 GLN A CA 1
ATOM 6775 C C . GLN A 1 846 ? -27.107 -16.176 -35.594 1.00 25.28 846 GLN A C 1
ATOM 6777 O O . GLN A 1 846 ? -26.706 -16.911 -36.496 1.00 25.28 846 GLN A O 1
ATOM 6782 N N . ARG A 1 847 ? -27.267 -14.856 -35.786 1.00 25.23 847 ARG A N 1
ATOM 6783 C CA . ARG A 1 847 ? -26.746 -14.111 -36.954 1.00 25.23 847 ARG A CA 1
ATOM 6784 C C . ARG A 1 847 ? -25.492 -13.317 -36.561 1.00 25.23 847 ARG A C 1
ATOM 6786 O O . ARG A 1 847 ? -25.383 -12.828 -35.442 1.00 25.23 847 ARG A O 1
ATOM 6793 N N . ARG A 1 848 ? -24.545 -13.179 -37.495 1.00 27.81 848 ARG A N 1
ATOM 6794 C CA . ARG A 1 848 ? -23.347 -12.328 -37.346 1.00 27.81 848 ARG A CA 1
ATOM 6795 C C . ARG A 1 848 ? -23.700 -10.845 -37.514 1.00 27.81 848 ARG A C 1
ATOM 6797 O O . ARG A 1 848 ? -24.579 -10.526 -38.312 1.00 27.81 848 ARG A O 1
ATOM 6804 N N . PRO A 1 849 ? -22.898 -9.953 -36.917 1.00 28.55 849 PRO A N 1
ATOM 6805 C CA . PRO A 1 849 ? -22.271 -8.887 -37.705 1.00 28.55 849 PRO A CA 1
ATOM 6806 C C . PRO A 1 849 ? -20.738 -9.037 -37.774 1.00 28.55 849 PRO A C 1
ATOM 6808 O O . PRO A 1 849 ? -20.142 -9.941 -37.183 1.00 28.55 849 PRO A O 1
ATOM 6811 N N . THR A 1 850 ? -20.089 -8.187 -38.570 1.00 23.95 850 THR A N 1
ATOM 6812 C CA . THR A 1 850 ? -18.705 -8.368 -39.040 1.00 23.95 850 THR A CA 1
ATOM 6813 C C . THR A 1 850 ? -17.693 -7.379 -38.455 1.00 23.95 850 THR A C 1
ATOM 6815 O O . THR A 1 850 ? -17.863 -6.175 -38.585 1.00 23.95 850 THR A O 1
ATOM 6818 N N . GLY A 1 851 ? -16.555 -7.908 -37.991 1.00 26.78 851 GLY A N 1
ATOM 6819 C CA . GLY A 1 851 ? -15.224 -7.356 -38.288 1.00 26.78 851 GLY A CA 1
ATOM 6820 C C . GLY A 1 851 ? -14.746 -6.080 -37.576 1.00 26.78 851 GLY A C 1
ATOM 6821 O O . GLY A 1 851 ? -14.948 -4.975 -38.060 1.00 26.78 851 GLY A O 1
ATOM 6822 N N . SER A 1 852 ? -13.899 -6.244 -36.551 1.00 24.75 852 SER A N 1
ATOM 6823 C CA . SER A 1 852 ? -12.835 -5.275 -36.227 1.00 24.75 852 SER A CA 1
ATOM 6824 C C . SER A 1 852 ? -11.677 -5.972 -35.497 1.00 24.75 852 SER A C 1
ATOM 6826 O O . SER A 1 852 ? -11.813 -6.397 -34.351 1.00 24.75 852 SER A O 1
ATOM 6828 N N . ILE A 1 853 ? -10.536 -6.165 -36.173 1.00 29.83 853 ILE A N 1
ATOM 6829 C CA . ILE A 1 853 ? -9.424 -6.996 -35.672 1.00 29.83 853 ILE A CA 1
ATOM 6830 C C . ILE A 1 853 ? -8.300 -6.114 -35.109 1.00 29.83 853 ILE A C 1
ATOM 6832 O O . ILE A 1 853 ? -7.413 -5.664 -35.834 1.00 29.83 853 ILE A O 1
ATOM 6836 N N . ARG A 1 854 ? -8.285 -5.915 -33.785 1.00 26.52 854 ARG A N 1
ATOM 6837 C CA . ARG A 1 854 ? -7.160 -5.275 -33.079 1.00 26.52 854 ARG A CA 1
ATOM 6838 C C . ARG A 1 854 ? -5.986 -6.254 -32.906 1.00 26.52 854 ARG A C 1
ATOM 6840 O O . ARG A 1 854 ? -6.071 -7.194 -32.122 1.00 26.52 854 ARG A O 1
ATOM 6847 N N . ARG A 1 855 ? -4.857 -5.999 -33.582 1.00 29.75 855 ARG A N 1
ATOM 6848 C CA . ARG A 1 855 ? -3.543 -6.628 -33.310 1.00 29.75 855 ARG A CA 1
ATOM 6849 C C . ARG A 1 855 ? -2.674 -5.641 -32.511 1.00 29.75 855 ARG A C 1
ATOM 6851 O O . ARG A 1 855 ? -2.304 -4.599 -33.025 1.00 29.75 855 ARG A O 1
ATOM 6858 N N . ALA A 1 856 ? -2.489 -5.841 -31.205 1.00 33.09 856 ALA A N 1
ATOM 6859 C CA . ALA A 1 856 ? -1.479 -6.722 -30.587 1.00 33.09 856 ALA A CA 1
ATOM 6860 C C . ALA A 1 856 ? -0.130 -6.019 -30.279 1.00 33.09 856 ALA A C 1
ATOM 6862 O O . ALA A 1 856 ? 0.916 -6.366 -30.827 1.00 33.09 856 ALA A O 1
ATOM 6863 N N . GLY A 1 857 ? -0.155 -5.043 -29.358 1.00 26.77 857 GLY A N 1
ATOM 6864 C CA . GLY A 1 857 ? 1.049 -4.439 -28.762 1.00 26.77 857 GLY A CA 1
ATOM 6865 C C . GLY A 1 857 ? 1.759 -5.374 -27.765 1.00 26.77 857 GLY A C 1
ATOM 6866 O O . GLY A 1 857 ? 1.133 -6.255 -27.176 1.00 26.77 857 GLY A O 1
ATOM 6867 N N . ARG A 1 858 ? 3.081 -5.218 -27.588 1.00 31.86 858 ARG A N 1
ATOM 6868 C CA . ARG A 1 858 ? 3.923 -6.161 -26.816 1.00 31.86 858 ARG A CA 1
ATOM 6869 C C . ARG A 1 858 ? 4.036 -5.837 -25.310 1.00 31.86 858 ARG A C 1
ATOM 6871 O O . ARG A 1 858 ? 3.865 -4.686 -24.921 1.00 31.86 858 ARG A O 1
ATOM 6878 N N . PRO A 1 859 ? 4.327 -6.837 -24.446 1.00 39.88 859 PRO A N 1
ATOM 6879 C CA . PRO A 1 859 ? 3.865 -6.795 -23.056 1.00 39.88 859 PRO A CA 1
ATOM 6880 C C . PRO A 1 859 ? 4.884 -6.297 -22.018 1.00 39.88 859 PRO A C 1
ATOM 6882 O O . PRO A 1 859 ? 6.105 -6.396 -22.192 1.00 39.88 859 PRO A O 1
ATOM 6885 N N . THR A 1 860 ? 4.341 -5.838 -20.884 1.00 35.75 860 THR A N 1
ATOM 6886 C CA . THR A 1 860 ? 5.063 -5.342 -19.698 1.00 35.75 860 THR A CA 1
ATOM 6887 C C . THR A 1 860 ? 5.973 -6.396 -19.055 1.00 35.75 860 THR A C 1
ATOM 6889 O O . THR A 1 860 ? 5.828 -7.598 -19.279 1.00 35.75 860 THR A O 1
ATOM 6892 N N . ALA A 1 861 ? 6.893 -5.973 -18.181 1.00 32.62 861 ALA A N 1
ATOM 6893 C CA . ALA A 1 861 ? 7.745 -6.898 -17.426 1.00 32.62 861 ALA A CA 1
ATOM 6894 C C . ALA A 1 861 ? 6.945 -7.839 -16.504 1.00 32.62 861 ALA A C 1
ATOM 6896 O O . ALA A 1 861 ? 7.301 -9.010 -16.379 1.00 32.62 861 ALA A O 1
ATOM 6897 N N . ALA A 1 862 ? 5.830 -7.368 -15.931 1.00 32.12 862 ALA A N 1
ATOM 6898 C CA . ALA A 1 862 ? 4.882 -8.214 -15.208 1.00 32.12 862 ALA A CA 1
ATOM 6899 C C . ALA A 1 862 ? 4.255 -9.263 -16.141 1.00 32.12 862 ALA A C 1
ATOM 6901 O O . ALA A 1 862 ? 4.258 -10.442 -15.810 1.00 32.12 862 ALA A O 1
ATOM 6902 N N . SER A 1 863 ? 3.832 -8.870 -17.347 1.00 31.86 863 SER A N 1
ATOM 6903 C CA . SER A 1 863 ? 3.294 -9.790 -18.358 1.00 31.86 863 SER A CA 1
ATOM 6904 C C . SER A 1 863 ? 4.354 -10.733 -18.963 1.00 31.86 863 SER A C 1
ATOM 6906 O O . SER A 1 863 ? 4.022 -11.845 -19.355 1.00 31.86 863 SER A O 1
ATOM 6908 N N . ARG A 1 864 ? 5.649 -10.379 -18.962 1.00 34.69 864 ARG A N 1
ATOM 6909 C CA . ARG A 1 864 ? 6.758 -11.284 -19.342 1.00 34.69 864 ARG A CA 1
ATOM 6910 C C . ARG A 1 864 ? 7.206 -12.220 -18.213 1.00 34.69 864 ARG A C 1
ATOM 6912 O O . ARG A 1 864 ? 7.582 -13.355 -18.504 1.00 34.69 864 ARG A O 1
ATOM 6919 N N . MET A 1 865 ? 7.146 -11.799 -16.946 1.00 35.75 865 MET A N 1
ATOM 6920 C CA . MET A 1 865 ? 7.301 -12.713 -15.803 1.00 35.75 865 MET A CA 1
ATOM 6921 C C . MET A 1 865 ? 6.099 -13.653 -15.691 1.00 35.75 865 MET A C 1
ATOM 6923 O O . MET A 1 865 ? 6.305 -14.848 -15.507 1.00 35.75 865 MET A O 1
ATOM 6927 N N . ALA A 1 866 ? 4.877 -13.151 -15.900 1.00 38.19 866 ALA A N 1
ATOM 6928 C CA . ALA A 1 866 ? 3.695 -13.978 -16.099 1.00 38.19 866 ALA A CA 1
ATOM 6929 C C . ALA A 1 866 ? 3.908 -14.910 -17.294 1.00 38.19 866 ALA A C 1
ATOM 6931 O O . ALA A 1 866 ? 3.789 -16.105 -17.118 1.00 38.19 866 ALA A O 1
ATOM 6932 N N . GLY A 1 867 ? 4.357 -14.424 -18.454 1.00 44.84 867 GLY A N 1
ATOM 6933 C CA . GLY A 1 867 ? 4.644 -15.244 -19.635 1.00 44.84 867 GLY A CA 1
ATOM 6934 C C . GLY A 1 867 ? 5.619 -16.394 -19.364 1.00 44.84 867 GLY A C 1
ATOM 6935 O O . GLY A 1 867 ? 5.293 -17.541 -19.649 1.00 44.84 867 GLY A O 1
ATOM 6936 N N . ARG A 1 868 ? 6.778 -16.140 -18.737 1.00 49.56 868 ARG A N 1
ATOM 6937 C CA . ARG A 1 868 ? 7.714 -17.216 -18.347 1.00 49.56 868 ARG A CA 1
ATOM 6938 C C . ARG A 1 868 ? 7.148 -18.133 -17.255 1.00 49.56 868 ARG A C 1
ATOM 6940 O O . ARG A 1 868 ? 7.416 -19.330 -17.289 1.00 49.56 868 ARG A O 1
ATOM 6947 N N . CYS A 1 869 ? 6.360 -17.606 -16.317 1.00 56.38 869 CYS A N 1
ATOM 6948 C CA . CYS A 1 869 ? 5.686 -18.404 -15.289 1.00 56.38 869 CYS A CA 1
ATOM 6949 C C . CYS A 1 869 ? 4.543 -19.253 -15.865 1.00 56.38 869 CYS A C 1
ATOM 6951 O O . CYS A 1 869 ? 4.346 -20.362 -15.397 1.00 56.38 869 CYS A O 1
ATOM 6953 N N . ILE A 1 870 ? 3.825 -18.766 -16.879 1.00 64.44 870 ILE A N 1
ATOM 6954 C CA . ILE A 1 870 ? 2.744 -19.444 -17.603 1.00 64.44 870 ILE A CA 1
ATOM 6955 C C . ILE A 1 870 ? 3.338 -20.521 -18.506 1.00 64.44 870 ILE A C 1
ATOM 6957 O O . ILE A 1 870 ? 2.839 -21.635 -18.499 1.00 64.44 870 ILE A O 1
ATOM 6961 N N . VAL A 1 871 ? 4.445 -20.244 -19.204 1.00 71.94 871 VAL A N 1
ATOM 6962 C CA . VAL A 1 871 ? 5.184 -21.264 -19.968 1.00 71.94 871 VAL A CA 1
ATOM 6963 C C . VAL A 1 871 ? 5.735 -22.351 -19.042 1.00 71.94 871 VAL A C 1
ATOM 6965 O O . VAL A 1 871 ? 5.581 -23.525 -19.354 1.00 71.94 871 VAL A O 1
ATOM 6968 N N . ARG A 1 872 ? 6.304 -22.006 -17.874 1.00 78.06 872 ARG A N 1
ATOM 6969 C CA . ARG A 1 872 ? 6.715 -23.017 -16.881 1.00 78.06 872 ARG A CA 1
ATOM 6970 C C . ARG A 1 872 ? 5.528 -23.757 -16.251 1.00 78.06 872 ARG A C 1
ATOM 6972 O O . ARG A 1 872 ? 5.624 -24.960 -16.082 1.00 78.06 872 ARG A O 1
ATOM 6979 N N . LEU A 1 873 ? 4.417 -23.082 -15.950 1.00 81.38 873 LEU A N 1
ATOM 6980 C CA . LEU A 1 873 ? 3.211 -23.677 -15.352 1.00 81.38 873 LEU A CA 1
ATOM 6981 C C . LEU A 1 873 ? 2.516 -24.631 -16.323 1.00 81.38 873 LEU A C 1
ATOM 6983 O O . LEU A 1 873 ? 2.216 -25.765 -15.974 1.00 81.38 873 LEU A O 1
ATOM 6987 N N . HIS A 1 874 ? 2.290 -24.187 -17.556 1.00 77.06 874 HIS A N 1
ATOM 6988 C CA . HIS A 1 874 ? 1.750 -25.029 -18.614 1.00 77.06 874 HIS A CA 1
ATOM 6989 C C . HIS A 1 874 ? 2.731 -26.156 -18.959 1.00 77.06 874 HIS A C 1
ATOM 6991 O O . HIS A 1 874 ? 2.295 -27.283 -19.131 1.00 77.06 874 HIS A O 1
ATOM 6997 N N . GLY A 1 875 ? 4.044 -25.893 -18.941 1.00 83.19 875 GLY A N 1
ATOM 6998 C CA . GLY A 1 875 ? 5.084 -26.917 -19.055 1.00 83.19 875 GLY A CA 1
ATOM 6999 C C . GLY A 1 875 ? 4.990 -27.993 -17.971 1.00 83.19 875 GLY A C 1
ATOM 7000 O O . GLY A 1 875 ? 4.948 -29.168 -18.308 1.00 83.19 875 GLY A O 1
ATOM 7001 N N . SER A 1 876 ? 4.876 -27.622 -16.692 1.00 85.50 876 SER A N 1
ATOM 7002 C CA . SER A 1 876 ? 4.683 -28.573 -15.585 1.00 85.50 876 SER A CA 1
ATOM 7003 C C . SER A 1 876 ? 3.364 -29.351 -15.697 1.00 85.50 876 SER A C 1
ATOM 7005 O O . SER A 1 876 ? 3.357 -30.556 -15.463 1.00 85.50 876 SER A O 1
ATOM 7007 N N . ARG A 1 877 ? 2.262 -28.708 -16.116 1.00 86.38 877 ARG A N 1
ATOM 7008 C CA . ARG A 1 877 ? 0.976 -29.393 -16.363 1.00 86.38 877 ARG A CA 1
ATOM 7009 C C . ARG A 1 877 ? 1.058 -30.381 -17.525 1.00 86.38 877 ARG A C 1
ATOM 7011 O O . ARG A 1 877 ? 0.639 -31.521 -17.378 1.00 86.38 877 ARG A O 1
ATOM 7018 N N . VAL A 1 878 ? 1.609 -29.965 -18.664 1.00 86.75 878 VAL A N 1
ATOM 7019 C CA . VAL A 1 878 ? 1.810 -30.835 -19.833 1.00 86.75 878 VAL A CA 1
ATOM 7020 C C . VAL A 1 878 ? 2.759 -31.978 -19.483 1.00 86.75 878 VAL A C 1
ATOM 7022 O O . VAL A 1 878 ? 2.472 -33.110 -19.843 1.00 86.75 878 VAL A O 1
ATOM 7025 N N . LEU A 1 879 ? 3.821 -31.726 -18.714 1.00 88.38 879 LEU A N 1
ATOM 7026 C CA . LEU A 1 879 ? 4.718 -32.771 -18.224 1.00 88.38 879 LEU A CA 1
ATOM 7027 C C . LEU A 1 879 ? 3.966 -33.809 -17.376 1.00 88.38 879 LEU A C 1
ATOM 7029 O O . LEU A 1 879 ? 4.137 -34.997 -17.620 1.00 88.38 879 LEU A O 1
ATOM 7033 N N . ALA A 1 880 ? 3.083 -33.391 -16.462 1.00 88.50 880 ALA A N 1
ATOM 7034 C CA . ALA A 1 880 ? 2.248 -34.315 -15.686 1.00 88.50 880 ALA A CA 1
ATOM 7035 C C . ALA A 1 880 ? 1.330 -35.190 -16.570 1.00 88.50 880 ALA A C 1
ATOM 7037 O O . ALA A 1 880 ? 1.178 -36.374 -16.287 1.00 88.50 880 ALA A O 1
ATOM 7038 N N . TYR A 1 881 ? 0.778 -34.654 -17.666 1.00 86.75 881 TYR A N 1
ATOM 7039 C CA . TYR A 1 881 ? 0.005 -35.445 -18.640 1.00 86.75 881 TYR A CA 1
ATOM 7040 C C . TYR A 1 881 ? 0.870 -36.322 -19.562 1.00 86.75 881 TYR A C 1
ATOM 7042 O O . TYR A 1 881 ? 0.402 -37.355 -20.032 1.00 86.75 881 TYR A O 1
ATOM 7050 N N . VAL A 1 882 ? 2.113 -35.922 -19.842 1.00 86.75 882 VAL A N 1
ATOM 7051 C CA . VAL A 1 882 ? 3.029 -36.643 -20.743 1.00 86.75 882 VAL A CA 1
ATOM 7052 C C . VAL A 1 882 ? 3.767 -37.772 -20.025 1.00 86.75 882 VAL A C 1
ATOM 7054 O O . VAL A 1 882 ? 3.987 -38.807 -20.644 1.00 86.75 882 VAL A O 1
ATOM 7057 N N . ILE A 1 883 ? 4.109 -37.622 -18.738 1.00 91.25 883 ILE A N 1
ATOM 7058 C CA . ILE A 1 883 ? 4.839 -38.623 -17.934 1.00 91.25 883 ILE A CA 1
ATOM 7059 C C . ILE A 1 883 ? 4.283 -40.058 -18.100 1.00 91.25 883 ILE A C 1
ATOM 7061 O O . ILE A 1 883 ? 5.081 -40.938 -18.430 1.00 91.25 883 ILE A O 1
ATOM 7065 N N . PRO A 1 884 ? 2.962 -40.320 -17.972 1.00 88.44 884 PRO A N 1
ATOM 7066 C CA . PRO A 1 884 ? 2.402 -41.664 -18.161 1.00 88.44 884 PRO A CA 1
ATOM 7067 C C . PRO A 1 884 ? 2.592 -42.242 -19.573 1.00 88.44 884 PRO A C 1
ATOM 7069 O O . PRO A 1 884 ? 2.585 -43.458 -19.746 1.00 88.44 884 PRO A O 1
ATOM 7072 N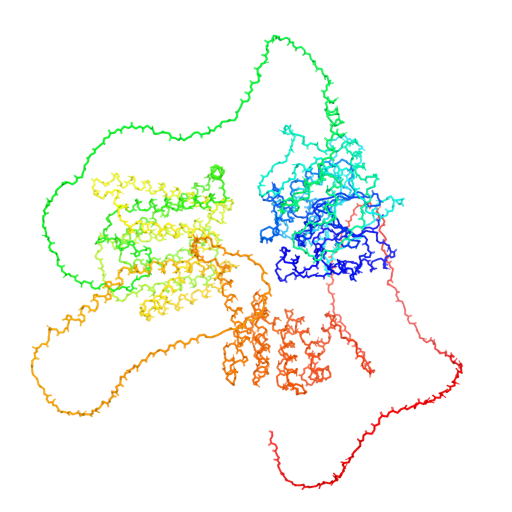 N . ALA A 1 885 ? 2.769 -41.387 -20.585 1.00 81.69 885 ALA A N 1
ATOM 7073 C CA . ALA A 1 885 ? 2.873 -41.766 -21.994 1.00 81.69 885 ALA A CA 1
ATOM 7074 C C . ALA A 1 885 ? 4.321 -41.949 -22.499 1.00 81.69 885 ALA A C 1
ATOM 7076 O O . ALA A 1 885 ? 4.507 -42.416 -23.621 1.00 81.69 885 ALA A O 1
ATOM 7077 N N . VAL A 1 886 ? 5.353 -41.605 -21.710 1.00 81.38 886 VAL A N 1
ATOM 7078 C CA . VAL A 1 886 ? 6.769 -41.768 -22.124 1.00 81.38 886 VAL A CA 1
ATOM 7079 C C . VAL A 1 886 ? 7.220 -43.237 -22.094 1.00 81.38 886 VAL A C 1
ATOM 7081 O O . VAL A 1 886 ? 8.114 -43.632 -22.844 1.00 81.38 886 VAL A O 1
ATOM 7084 N N . GLY A 1 887 ? 6.608 -44.067 -21.244 1.00 79.81 887 GLY A N 1
ATOM 7085 C CA . GLY A 1 887 ? 6.964 -45.481 -21.124 1.00 79.81 887 GLY A CA 1
ATOM 7086 C C . GLY A 1 887 ? 8.397 -45.710 -20.597 1.00 79.81 887 GLY A C 1
ATOM 7087 O O . GLY A 1 887 ? 8.896 -44.902 -19.812 1.00 79.81 887 GLY A O 1
ATOM 7088 N N . PRO A 1 888 ? 9.089 -46.795 -21.005 1.00 80.81 888 PRO A N 1
ATOM 7089 C CA . PRO A 1 888 ? 10.330 -47.254 -20.359 1.00 80.81 888 PRO A CA 1
ATOM 7090 C C . PRO A 1 888 ? 11.523 -46.282 -20.352 1.00 80.81 888 PRO A C 1
ATOM 7092 O O . PRO A 1 888 ? 12.467 -46.496 -19.599 1.00 80.81 888 PRO A O 1
ATOM 7095 N N . GLN A 1 889 ? 11.517 -45.228 -21.176 1.00 82.56 889 GLN A N 1
ATOM 7096 C CA . GLN A 1 889 ? 12.609 -44.240 -21.238 1.00 82.56 889 GLN A CA 1
ATOM 7097 C C . GLN A 1 889 ? 12.425 -43.056 -20.267 1.00 82.56 889 GLN A C 1
ATOM 7099 O O . GLN A 1 889 ? 13.284 -42.174 -20.202 1.00 82.56 889 GLN A O 1
ATOM 7104 N N . LEU A 1 890 ? 11.320 -43.034 -19.512 1.00 87.88 890 LEU A N 1
ATOM 7105 C CA . LEU A 1 890 ? 10.909 -41.933 -18.639 1.00 87.88 890 LEU A CA 1
ATOM 7106 C C . LEU A 1 890 ? 12.020 -41.464 -17.682 1.00 87.88 890 LEU A C 1
ATOM 7108 O O . LEU A 1 890 ? 12.324 -40.272 -17.648 1.00 87.88 890 LEU A O 1
ATOM 7112 N N . ASP A 1 891 ? 12.661 -42.380 -16.955 1.00 87.81 891 ASP A N 1
ATOM 7113 C CA . ASP A 1 891 ? 13.675 -42.029 -15.949 1.00 87.81 891 ASP A CA 1
ATOM 7114 C C . ASP A 1 891 ? 14.956 -41.467 -16.572 1.00 87.81 891 ASP A C 1
ATOM 7116 O O . ASP A 1 891 ? 15.524 -40.502 -16.059 1.00 87.81 891 ASP A O 1
ATOM 7120 N N . ALA A 1 892 ? 15.387 -42.018 -17.712 1.00 84.00 892 ALA A N 1
ATOM 7121 C CA . ALA A 1 892 ? 16.574 -41.557 -18.434 1.00 84.00 892 ALA A CA 1
ATOM 7122 C C . ALA A 1 892 ? 16.404 -40.124 -18.971 1.00 84.00 892 ALA A C 1
ATOM 7124 O O . ALA A 1 892 ? 17.365 -39.354 -19.005 1.00 84.00 892 ALA A O 1
ATOM 7125 N N . LEU A 1 893 ? 15.176 -39.750 -19.346 1.00 83.62 893 LEU A N 1
ATOM 7126 C CA . LEU A 1 893 ? 14.828 -38.394 -19.770 1.00 83.62 893 LEU A CA 1
ATOM 7127 C C . LEU A 1 893 ? 14.645 -37.441 -18.573 1.00 83.62 893 LEU A C 1
ATOM 7129 O O . LEU A 1 893 ? 15.090 -36.291 -18.612 1.00 83.62 893 LEU A O 1
ATOM 7133 N N . MET A 1 894 ? 13.996 -37.909 -17.504 1.00 85.81 894 MET A N 1
ATOM 7134 C CA . MET A 1 894 ? 13.651 -37.084 -16.344 1.00 85.81 894 MET A CA 1
ATOM 7135 C C . MET A 1 894 ? 14.849 -36.785 -15.439 1.00 85.81 894 MET A C 1
ATOM 7137 O O . MET A 1 894 ? 15.036 -35.632 -15.045 1.00 85.81 894 MET A O 1
ATOM 7141 N N . SER A 1 895 ? 15.662 -37.797 -15.127 1.00 77.44 895 SER A N 1
ATOM 7142 C CA . SER A 1 895 ? 16.733 -37.743 -14.124 1.00 77.44 895 SER A CA 1
ATOM 7143 C C . SER A 1 895 ? 17.760 -36.610 -14.326 1.00 77.44 895 SER A C 1
ATOM 7145 O O . SER A 1 895 ? 17.891 -35.774 -13.427 1.00 77.44 895 SER A O 1
ATOM 7147 N N . PRO A 1 896 ? 18.461 -36.495 -15.475 1.00 74.38 896 PRO A N 1
ATOM 7148 C CA . PRO A 1 896 ? 19.636 -35.625 -15.568 1.00 74.38 896 PRO A CA 1
ATOM 7149 C C . PRO A 1 896 ? 19.315 -34.131 -15.723 1.00 74.38 896 PRO A C 1
ATOM 7151 O O . PRO A 1 896 ? 20.191 -33.298 -15.503 1.00 74.38 896 PRO A O 1
ATOM 7154 N N . THR A 1 897 ? 18.097 -33.762 -16.145 1.00 73.81 897 THR A N 1
ATOM 7155 C CA . THR A 1 897 ? 17.787 -32.367 -16.532 1.00 73.81 897 THR A CA 1
ATOM 7156 C C . THR A 1 897 ? 16.394 -31.881 -16.134 1.00 73.81 897 THR A C 1
ATOM 7158 O O . THR A 1 897 ? 16.269 -30.769 -15.612 1.00 73.81 897 THR A O 1
ATOM 7161 N N . ILE A 1 898 ? 15.341 -32.680 -16.343 1.00 86.19 898 ILE A N 1
ATOM 7162 C CA . ILE A 1 898 ? 13.959 -32.223 -16.139 1.00 86.19 898 ILE A CA 1
ATOM 7163 C C . ILE A 1 898 ? 13.603 -32.204 -14.653 1.00 86.19 898 ILE A C 1
ATOM 7165 O O . ILE A 1 898 ? 13.137 -31.180 -14.156 1.00 86.19 898 ILE A O 1
ATOM 7169 N N . LEU A 1 899 ? 13.873 -33.286 -13.919 1.00 89.25 899 LEU A N 1
ATOM 7170 C CA . LEU A 1 899 ? 13.615 -33.366 -12.482 1.00 89.25 899 LEU A CA 1
ATOM 7171 C C . LEU A 1 899 ? 14.321 -32.229 -11.705 1.00 89.25 899 LEU A C 1
ATOM 7173 O O . LEU A 1 899 ? 13.634 -31.548 -10.942 1.00 89.25 899 LEU A O 1
ATOM 7177 N N . PRO A 1 900 ? 15.609 -31.897 -11.950 1.00 89.19 900 PRO A N 1
ATOM 7178 C CA . PRO A 1 900 ? 16.223 -30.684 -11.405 1.00 89.19 900 PRO A CA 1
ATOM 7179 C C . PRO A 1 900 ? 15.495 -29.375 -11.758 1.00 89.19 900 PRO A C 1
ATOM 7181 O O . PRO A 1 900 ? 15.294 -28.498 -10.908 1.00 89.19 900 PRO A O 1
ATOM 7184 N N . ALA A 1 901 ? 15.049 -29.219 -13.007 1.00 86.31 901 ALA A N 1
ATOM 7185 C CA . ALA A 1 901 ? 14.309 -28.032 -13.440 1.00 86.31 901 ALA A CA 1
ATOM 7186 C C . ALA A 1 901 ? 12.916 -27.910 -12.782 1.00 86.31 901 ALA A C 1
ATOM 7188 O O . ALA A 1 901 ? 12.429 -26.789 -12.595 1.00 86.31 901 ALA A O 1
ATOM 7189 N N . VAL A 1 902 ? 12.295 -29.035 -12.407 1.00 90.25 902 VAL A N 1
ATOM 7190 C CA . VAL A 1 902 ? 11.004 -29.099 -11.703 1.00 90.25 902 VAL A CA 1
ATOM 7191 C C . VAL A 1 902 ? 11.184 -28.912 -10.190 1.00 90.25 902 VAL A C 1
ATOM 7193 O O . VAL A 1 902 ? 10.467 -28.107 -9.602 1.00 90.25 902 VAL A O 1
ATOM 7196 N N . ILE A 1 903 ? 12.190 -29.523 -9.554 1.00 90.88 903 ILE A N 1
ATOM 7197 C CA . ILE A 1 903 ? 12.507 -29.277 -8.132 1.00 90.88 903 ILE A CA 1
ATOM 7198 C C . ILE A 1 903 ? 12.864 -27.798 -7.917 1.00 90.88 903 ILE A C 1
ATOM 7200 O O . ILE A 1 903 ? 12.342 -27.148 -7.011 1.00 90.88 903 ILE A O 1
ATOM 7204 N N . THR A 1 904 ? 13.654 -27.190 -8.807 1.00 88.19 904 THR A N 1
ATOM 7205 C CA . THR A 1 904 ? 13.964 -25.750 -8.720 1.00 88.19 904 THR A CA 1
ATOM 7206 C C . THR A 1 904 ? 12.768 -24.823 -9.007 1.00 88.19 904 THR A C 1
ATOM 7208 O O . THR A 1 904 ? 12.849 -23.631 -8.691 1.00 88.19 904 THR A O 1
ATOM 7211 N N . ASN A 1 905 ? 11.633 -25.323 -9.523 1.00 90.56 905 ASN A N 1
ATOM 7212 C CA . ASN A 1 905 ? 10.370 -24.568 -9.535 1.00 90.56 905 ASN A CA 1
ATOM 7213 C C . ASN A 1 905 ? 9.726 -24.467 -8.145 1.00 90.56 905 ASN A C 1
ATOM 7215 O O . ASN A 1 905 ? 9.014 -23.493 -7.900 1.00 90.56 905 ASN A O 1
ATOM 7219 N N . LEU A 1 906 ? 9.999 -25.392 -7.215 1.00 88.00 906 LEU A N 1
ATOM 7220 C CA . LEU A 1 906 ? 9.514 -25.288 -5.832 1.00 88.00 906 LEU A CA 1
ATOM 7221 C C . LEU A 1 906 ? 10.065 -24.025 -5.145 1.00 88.00 906 LEU A C 1
ATOM 7223 O O . LEU A 1 906 ? 9.382 -23.427 -4.323 1.00 88.00 906 LEU A O 1
ATOM 7227 N N . ALA A 1 907 ? 11.231 -23.522 -5.569 1.00 84.56 907 ALA A N 1
ATOM 7228 C CA . ALA A 1 907 ? 11.790 -22.240 -5.121 1.00 84.56 907 ALA A CA 1
ATOM 7229 C C . ALA A 1 907 ? 11.029 -20.987 -5.619 1.00 84.56 907 ALA A C 1
ATOM 7231 O O . ALA A 1 907 ? 11.420 -19.864 -5.284 1.00 84.56 907 ALA A O 1
ATOM 7232 N N . HIS A 1 908 ? 10.030 -21.134 -6.498 1.00 83.94 908 HIS A N 1
ATOM 7233 C CA . HIS A 1 908 ? 9.410 -20.022 -7.220 1.00 83.94 908 HIS A CA 1
ATOM 7234 C C . HIS A 1 908 ? 8.273 -19.353 -6.430 1.00 83.94 908 HIS A C 1
ATOM 7236 O O . HIS A 1 908 ? 7.463 -20.003 -5.782 1.00 83.94 908 HIS A O 1
ATOM 7242 N N . PHE A 1 909 ? 8.154 -18.028 -6.555 1.00 74.06 909 PHE A N 1
ATOM 7243 C CA . PHE A 1 909 ? 7.200 -17.203 -5.795 1.00 74.06 909 PHE A CA 1
ATOM 7244 C C . PHE A 1 909 ? 5.713 -17.411 -6.155 1.00 74.06 909 PHE A C 1
ATOM 7246 O O . PHE A 1 909 ? 4.850 -16.813 -5.521 1.00 74.06 909 PHE A O 1
ATOM 7253 N N . SER A 1 910 ? 5.403 -18.186 -7.200 1.00 82.75 910 SER A N 1
ATOM 7254 C CA . SER A 1 910 ? 4.031 -18.417 -7.672 1.00 82.75 910 SER A CA 1
ATOM 7255 C C . SER A 1 910 ? 3.505 -19.750 -7.129 1.00 82.75 910 SER A C 1
ATOM 7257 O O . SER A 1 910 ? 4.028 -20.789 -7.542 1.00 82.75 910 SER A O 1
ATOM 7259 N N . PRO A 1 911 ? 2.472 -19.761 -6.260 1.00 79.06 911 PRO A N 1
ATOM 7260 C CA . PRO A 1 911 ? 1.922 -20.996 -5.699 1.00 79.06 911 PRO A CA 1
ATOM 7261 C C . PRO A 1 911 ? 1.444 -21.984 -6.766 1.00 79.06 911 PRO A C 1
ATOM 7263 O O . PRO A 1 911 ? 1.736 -23.166 -6.655 1.00 79.06 911 PRO A O 1
ATOM 7266 N N . ALA A 1 912 ? 0.814 -21.498 -7.842 1.00 79.00 912 ALA A N 1
ATOM 7267 C CA . ALA A 1 912 ? 0.333 -22.347 -8.932 1.00 79.00 912 ALA A CA 1
ATOM 7268 C C . ALA A 1 912 ? 1.468 -23.102 -9.647 1.00 79.00 912 ALA A C 1
ATOM 7270 O O . ALA A 1 912 ? 1.285 -24.252 -10.038 1.00 79.00 912 ALA A O 1
ATOM 7271 N N . LEU A 1 913 ? 2.651 -22.486 -9.798 1.00 86.94 913 LEU A N 1
ATOM 7272 C CA . LEU A 1 913 ? 3.820 -23.180 -10.351 1.00 86.94 913 LEU A CA 1
ATOM 7273 C C . LEU A 1 913 ? 4.434 -24.162 -9.344 1.00 86.94 913 LEU A C 1
ATOM 7275 O O . LEU A 1 913 ? 4.922 -25.208 -9.768 1.00 86.94 913 LEU A O 1
ATOM 7279 N N . ARG A 1 914 ? 4.398 -23.856 -8.036 1.00 90.44 914 ARG A N 1
ATOM 7280 C CA . ARG A 1 914 ? 4.840 -24.796 -6.992 1.00 90.44 914 ARG A CA 1
ATOM 7281 C C . ARG A 1 914 ? 3.949 -26.040 -6.971 1.00 90.44 914 ARG A C 1
ATOM 7283 O O . ARG A 1 914 ? 4.485 -27.125 -7.159 1.00 90.44 914 ARG A O 1
ATOM 7290 N N . SER A 1 915 ? 2.622 -25.887 -6.856 1.00 86.88 915 SER A N 1
ATOM 7291 C CA . SER A 1 915 ? 1.699 -27.035 -6.854 1.00 86.88 915 SER A CA 1
ATOM 7292 C C . SER A 1 915 ? 1.807 -27.818 -8.159 1.00 86.88 915 SER A C 1
ATOM 7294 O O . SER A 1 915 ? 2.125 -28.990 -8.110 1.00 86.88 915 SER A O 1
ATOM 7296 N N . SER A 1 916 ? 1.737 -27.172 -9.329 1.00 88.38 916 SER A N 1
ATOM 7297 C CA . SER A 1 916 ? 1.840 -27.897 -10.604 1.00 88.38 916 SER A CA 1
ATOM 7298 C C . SER A 1 916 ? 3.180 -28.610 -10.818 1.00 88.38 916 SER A C 1
ATOM 7300 O O . SER A 1 916 ? 3.237 -29.555 -11.602 1.00 88.38 916 SER A O 1
ATOM 7302 N N . SER A 1 917 ? 4.258 -28.161 -10.168 1.00 92.69 917 SER A N 1
ATOM 7303 C CA . SER A 1 917 ? 5.544 -28.869 -10.178 1.00 92.69 917 SER A CA 1
ATOM 7304 C C . SER A 1 917 ? 5.556 -30.035 -9.189 1.00 92.69 917 SER A C 1
ATOM 7306 O O . SER A 1 917 ? 6.134 -31.070 -9.499 1.00 92.69 917 SER A O 1
ATOM 7308 N N . MET A 1 918 ? 4.881 -29.897 -8.046 1.00 93.19 918 MET A N 1
ATOM 7309 C CA . MET A 1 918 ? 4.630 -30.986 -7.101 1.00 93.19 918 MET A CA 1
ATOM 7310 C C . MET A 1 918 ? 3.728 -32.070 -7.710 1.00 93.19 918 MET A C 1
ATOM 7312 O O . MET A 1 918 ? 4.060 -33.245 -7.625 1.00 93.19 918 MET A O 1
ATOM 7316 N N . ASP A 1 919 ? 2.660 -31.688 -8.413 1.00 90.75 919 ASP A N 1
ATOM 7317 C CA . ASP A 1 919 ? 1.766 -32.597 -9.138 1.00 90.75 919 ASP A CA 1
ATOM 7318 C C . ASP A 1 919 ? 2.564 -33.426 -10.165 1.00 90.75 919 ASP A C 1
ATOM 7320 O O . ASP A 1 919 ? 2.465 -34.651 -10.203 1.00 90.75 919 ASP A O 1
ATOM 7324 N N . ALA A 1 920 ? 3.444 -32.776 -10.939 1.00 92.06 920 ALA A N 1
ATOM 7325 C CA . ALA A 1 920 ? 4.340 -33.454 -11.879 1.00 92.06 920 ALA A CA 1
ATOM 7326 C C . ALA A 1 920 ? 5.368 -34.374 -11.185 1.00 92.06 920 ALA A C 1
ATOM 7328 O O . ALA A 1 920 ? 5.669 -35.446 -11.707 1.00 92.06 920 ALA A O 1
ATOM 7329 N N . ILE A 1 921 ? 5.881 -33.996 -10.006 1.00 94.69 921 ILE A N 1
ATOM 7330 C CA . ILE A 1 921 ? 6.752 -34.852 -9.182 1.00 94.69 921 ILE A CA 1
ATOM 7331 C C . ILE A 1 921 ? 5.980 -36.082 -8.677 1.00 94.69 921 ILE A C 1
ATOM 7333 O O . ILE A 1 921 ? 6.486 -37.194 -8.790 1.00 94.69 921 ILE A O 1
ATOM 7337 N N . LEU A 1 922 ? 4.751 -35.923 -8.181 1.00 93.88 922 LEU A N 1
ATOM 7338 C CA . LEU A 1 922 ? 3.934 -37.026 -7.662 1.00 93.88 922 LEU A CA 1
ATOM 7339 C C . LEU A 1 922 ? 3.486 -37.999 -8.764 1.00 93.88 922 LEU A C 1
ATOM 7341 O O . LEU A 1 922 ? 3.495 -39.210 -8.541 1.00 93.88 922 LEU A O 1
ATOM 7345 N N . VAL A 1 923 ? 3.160 -37.502 -9.963 1.00 92.38 923 VAL A N 1
ATOM 7346 C CA . VAL A 1 923 ? 2.875 -38.360 -11.128 1.00 92.38 923 VAL A CA 1
ATOM 7347 C C . VAL A 1 923 ? 4.150 -39.057 -11.623 1.00 92.38 923 VAL A C 1
ATOM 7349 O O . VAL A 1 923 ? 4.094 -40.230 -11.991 1.00 92.38 923 VAL A O 1
ATOM 7352 N N . TYR A 1 924 ? 5.322 -38.413 -11.558 1.00 93.38 924 TYR A N 1
ATOM 7353 C CA . TYR A 1 924 ? 6.603 -39.079 -11.830 1.00 93.38 924 TYR A CA 1
ATOM 7354 C C . TYR A 1 924 ? 6.905 -40.187 -10.805 1.00 93.38 924 TYR A C 1
ATOM 7356 O O . TYR A 1 924 ? 7.235 -41.301 -11.204 1.00 93.38 924 TYR A O 1
ATOM 7364 N N . VAL A 1 925 ? 6.670 -39.956 -9.507 1.00 92.62 925 VAL A N 1
ATOM 7365 C CA . VAL A 1 925 ? 6.782 -40.979 -8.442 1.00 92.62 925 VAL A CA 1
ATOM 7366 C C . VAL A 1 925 ? 5.862 -42.185 -8.684 1.00 92.62 925 VAL A C 1
ATOM 7368 O O . VAL A 1 925 ? 6.208 -43.295 -8.282 1.00 92.62 925 VAL A O 1
ATOM 7371 N N . GLN A 1 926 ? 4.726 -42.015 -9.369 1.00 89.88 926 GLN A N 1
ATOM 7372 C CA . GLN A 1 926 ? 3.839 -43.125 -9.751 1.00 89.88 926 GLN A CA 1
ATOM 7373 C C . GLN A 1 926 ? 4.349 -43.959 -10.940 1.00 89.88 926 GLN A C 1
ATOM 7375 O O . GLN A 1 926 ? 4.071 -45.156 -10.983 1.00 89.88 926 GLN A O 1
ATOM 7380 N N . HIS A 1 927 ? 5.084 -43.359 -11.884 1.00 88.25 927 HIS A N 1
ATOM 7381 C CA . HIS A 1 927 ? 5.424 -43.987 -13.175 1.00 88.25 927 HIS A CA 1
ATOM 7382 C C . HIS A 1 927 ? 6.916 -44.329 -13.347 1.00 88.25 927 HIS A C 1
ATOM 7384 O O . HIS A 1 927 ? 7.251 -45.156 -14.190 1.00 88.25 927 HIS A O 1
ATOM 7390 N N . SER A 1 928 ? 7.804 -43.737 -12.545 1.00 89.06 928 SER A N 1
ATOM 7391 C CA . SER A 1 928 ? 9.250 -44.008 -12.535 1.00 89.06 928 SER A CA 1
ATOM 7392 C C . SER A 1 928 ? 9.575 -45.463 -12.156 1.00 89.06 928 SER A C 1
ATOM 7394 O O . SER A 1 928 ? 8.830 -46.070 -11.383 1.00 89.06 928 SER A O 1
ATOM 7396 N N . ALA A 1 929 ? 10.677 -46.039 -12.640 1.00 86.00 929 ALA A N 1
ATOM 7397 C CA . ALA A 1 929 ? 11.148 -47.356 -12.202 1.00 86.00 929 ALA A CA 1
ATOM 7398 C C . ALA A 1 929 ? 11.901 -47.296 -10.855 1.00 86.00 929 ALA A C 1
ATOM 7400 O O . ALA A 1 929 ? 11.776 -48.233 -10.067 1.00 86.00 929 ALA A O 1
ATOM 7401 N N . ASP A 1 930 ? 12.596 -46.190 -10.548 1.00 87.19 930 ASP A N 1
ATOM 7402 C CA . ASP A 1 930 ? 13.148 -45.897 -9.210 1.00 87.19 930 ASP A CA 1
ATOM 7403 C C . ASP A 1 930 ? 12.449 -44.674 -8.569 1.00 87.19 930 ASP A C 1
ATOM 7405 O O . ASP A 1 930 ? 12.932 -43.540 -8.676 1.00 87.19 930 ASP A O 1
ATOM 7409 N N . PRO A 1 931 ? 11.329 -44.869 -7.844 1.00 87.69 931 PRO A N 1
ATOM 7410 C CA . PRO A 1 931 ? 10.664 -43.777 -7.135 1.00 87.69 931 PRO A CA 1
ATOM 7411 C C . PRO A 1 931 ? 11.502 -43.184 -5.986 1.00 87.69 931 PRO A C 1
ATOM 7413 O O . PRO A 1 931 ? 11.259 -42.042 -5.589 1.00 87.69 931 PRO A O 1
ATOM 7416 N N . GLU A 1 932 ? 12.508 -43.892 -5.460 1.00 88.19 932 GLU A N 1
ATOM 7417 C CA . GLU A 1 932 ? 13.409 -43.333 -4.446 1.00 88.19 932 GLU A CA 1
ATOM 7418 C C . GLU A 1 932 ? 14.430 -42.361 -5.042 1.00 88.19 932 GLU A C 1
ATOM 7420 O O . GLU A 1 932 ? 14.872 -41.444 -4.344 1.00 88.19 932 GLU A O 1
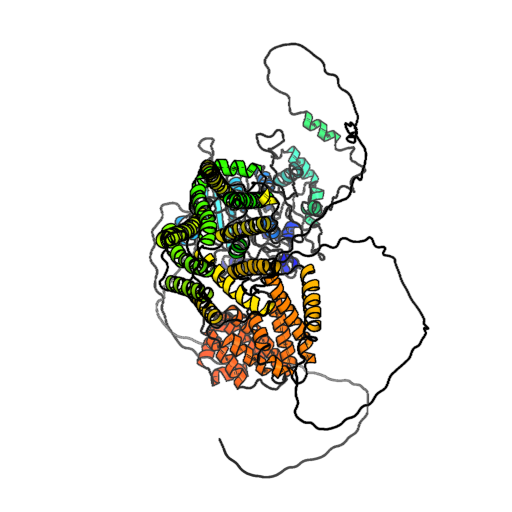ATOM 7425 N N . PHE A 1 933 ? 14.783 -42.499 -6.325 1.00 89.00 933 PHE A N 1
ATOM 7426 C CA . PHE A 1 933 ? 15.620 -41.522 -7.030 1.00 89.00 933 PHE A CA 1
ATOM 7427 C C . PHE A 1 933 ? 15.030 -40.105 -6.965 1.00 89.00 933 PHE A C 1
ATOM 7429 O O . PHE A 1 933 ? 15.768 -39.118 -6.868 1.00 89.00 933 PHE A O 1
ATOM 7436 N N . VAL A 1 934 ? 13.698 -39.994 -6.955 1.00 90.62 934 VAL A N 1
ATOM 7437 C CA . VAL A 1 934 ? 12.991 -38.713 -6.823 1.00 90.62 934 VAL A CA 1
ATOM 7438 C C . VAL A 1 934 ? 13.266 -38.071 -5.462 1.00 90.62 934 VAL A C 1
ATOM 7440 O O . VAL A 1 934 ? 13.640 -36.899 -5.392 1.00 90.62 934 VAL A O 1
ATOM 7443 N N . LEU A 1 935 ? 13.157 -38.857 -4.388 1.00 91.25 935 LEU A N 1
ATOM 7444 C CA . LEU A 1 935 ? 13.424 -38.414 -3.020 1.00 91.25 935 LEU A CA 1
ATOM 7445 C C . LEU A 1 935 ? 14.907 -38.055 -2.826 1.00 91.25 935 LEU A C 1
ATOM 7447 O O . LEU A 1 935 ? 15.203 -36.967 -2.332 1.00 91.25 935 LEU A O 1
ATOM 7451 N N . LYS A 1 936 ? 15.833 -38.897 -3.308 1.00 91.38 936 LYS A N 1
ATOM 7452 C CA . LYS A 1 936 ? 17.287 -38.623 -3.324 1.00 91.38 936 LYS A CA 1
ATOM 7453 C C . LYS A 1 936 ? 17.589 -37.293 -4.026 1.00 91.38 936 LYS A C 1
ATOM 7455 O O . LYS A 1 936 ? 18.302 -36.450 -3.488 1.00 91.38 936 LYS A O 1
ATOM 7460 N N . SER A 1 937 ? 16.973 -37.053 -5.185 1.00 90.38 937 SER A N 1
ATOM 7461 C CA . SER A 1 937 ? 17.126 -35.803 -5.943 1.00 90.38 937 SER A CA 1
ATOM 7462 C C . SER A 1 937 ? 16.594 -34.573 -5.201 1.00 90.38 937 SER A C 1
ATOM 7464 O O . SER A 1 937 ? 17.188 -33.497 -5.302 1.00 90.38 937 SER A O 1
ATOM 7466 N N . MET A 1 938 ? 15.499 -34.711 -4.444 1.00 92.31 938 MET A N 1
ATOM 7467 C CA . MET A 1 938 ? 14.957 -33.636 -3.605 1.00 92.31 938 MET A CA 1
ATOM 7468 C C . MET A 1 938 ? 15.851 -33.331 -2.399 1.00 92.31 938 MET A C 1
ATOM 7470 O O . MET A 1 938 ? 16.062 -32.154 -2.103 1.00 92.31 938 MET A O 1
ATOM 7474 N N . ILE A 1 939 ? 16.423 -34.352 -1.751 1.00 92.00 939 ILE A N 1
ATOM 7475 C CA . ILE A 1 939 ? 17.388 -34.179 -0.653 1.00 92.00 939 ILE A CA 1
ATOM 7476 C C . ILE A 1 939 ? 18.626 -33.432 -1.167 1.00 92.00 939 ILE A C 1
ATOM 7478 O O . ILE A 1 939 ? 18.924 -32.340 -0.680 1.00 92.00 939 ILE A O 1
ATOM 7482 N N . VAL A 1 940 ? 19.263 -33.938 -2.229 1.00 90.50 940 VAL A N 1
ATOM 7483 C CA . VAL A 1 940 ? 20.479 -33.339 -2.804 1.00 90.50 940 VAL A CA 1
ATOM 7484 C C . VAL A 1 940 ? 20.255 -31.883 -3.225 1.00 90.50 940 VAL A C 1
ATOM 7486 O O . VAL A 1 940 ? 21.073 -31.020 -2.921 1.00 90.50 940 VAL A O 1
ATOM 7489 N N . GLN A 1 941 ? 19.146 -31.567 -3.903 1.00 87.75 941 GLN A N 1
ATOM 7490 C CA . GLN A 1 941 ? 18.937 -30.220 -4.457 1.00 87.75 941 GLN A CA 1
ATOM 7491 C C . GLN A 1 941 ? 18.268 -29.223 -3.502 1.00 87.75 941 GLN A C 1
ATOM 7493 O O . GLN A 1 941 ? 18.432 -28.012 -3.675 1.00 87.75 941 GLN A O 1
ATOM 7498 N N . GLY A 1 942 ? 17.481 -29.700 -2.537 1.00 86.38 942 GLY A N 1
ATOM 7499 C CA . GLY A 1 942 ? 16.732 -28.855 -1.607 1.00 86.38 942 GLY A CA 1
ATOM 7500 C C . GLY A 1 942 ? 17.365 -28.727 -0.225 1.00 86.38 942 GLY A C 1
ATOM 7501 O O . GLY A 1 942 ? 17.265 -27.659 0.386 1.00 86.38 942 GLY A O 1
ATOM 7502 N N . LEU A 1 943 ? 18.010 -29.791 0.260 1.00 87.69 943 LEU A N 1
ATOM 7503 C CA . LEU A 1 943 ? 18.542 -29.887 1.618 1.00 87.69 943 LEU A CA 1
ATOM 7504 C C . LEU A 1 943 ? 20.076 -29.798 1.627 1.00 87.69 943 LEU A C 1
ATOM 7506 O O . LEU A 1 943 ? 20.613 -28.930 2.314 1.00 87.69 943 LEU A O 1
ATOM 7510 N N . ASP A 1 944 ? 20.789 -30.615 0.851 1.00 86.00 944 ASP A N 1
ATOM 7511 C CA . ASP A 1 944 ? 22.252 -30.742 0.995 1.00 86.00 944 ASP A CA 1
ATOM 7512 C C . ASP A 1 944 ? 23.038 -29.506 0.530 1.00 86.00 944 ASP A C 1
ATOM 7514 O O . ASP A 1 944 ? 24.036 -29.145 1.156 1.00 86.00 944 ASP A O 1
ATOM 7518 N N . ILE A 1 945 ? 22.598 -28.821 -0.536 1.00 81.81 945 ILE A N 1
ATOM 7519 C CA . ILE A 1 945 ? 23.337 -27.679 -1.106 1.00 81.81 945 ILE A CA 1
ATOM 7520 C C . ILE A 1 945 ? 23.492 -26.544 -0.077 1.00 81.81 945 ILE A C 1
ATOM 7522 O O . ILE A 1 945 ? 22.550 -25.815 0.257 1.00 81.81 945 ILE A O 1
ATOM 7526 N N . SER A 1 946 ? 24.732 -26.338 0.366 1.00 57.22 946 SER A N 1
ATOM 7527 C CA . SER A 1 946 ? 25.159 -25.212 1.192 1.00 57.22 946 SER A CA 1
ATOM 7528 C C . SER A 1 946 ? 25.032 -23.901 0.404 1.00 57.22 946 SER A C 1
ATOM 7530 O O . SER A 1 946 ? 25.819 -23.589 -0.486 1.00 57.22 946 SER A O 1
ATOM 7532 N N . GLY A 1 947 ? 23.988 -23.126 0.711 1.00 58.12 947 GLY A N 1
ATOM 7533 C CA . GLY A 1 947 ? 23.617 -21.924 -0.048 1.00 58.12 947 GLY A CA 1
ATOM 7534 C C . GLY A 1 947 ? 22.420 -22.100 -0.989 1.00 58.12 947 GLY A C 1
ATOM 7535 O O . GLY A 1 947 ? 22.137 -21.201 -1.787 1.00 58.12 947 GLY A O 1
ATOM 7536 N N . ALA A 1 948 ? 21.673 -23.208 -0.886 1.00 61.41 948 ALA A N 1
ATOM 7537 C CA . ALA A 1 948 ? 20.322 -23.285 -1.436 1.00 61.41 948 ALA A CA 1
ATOM 7538 C C . ALA A 1 948 ? 19.477 -22.091 -0.952 1.00 61.41 948 ALA A C 1
ATOM 7540 O O . ALA A 1 948 ? 19.633 -21.590 0.165 1.00 61.41 948 ALA A O 1
ATOM 7541 N N . LYS A 1 949 ? 18.558 -21.607 -1.797 1.00 70.12 949 LYS A N 1
ATOM 7542 C CA . LYS A 1 949 ? 17.631 -20.540 -1.389 1.00 70.12 949 LYS A CA 1
ATOM 7543 C C . LYS A 1 949 ? 16.793 -21.053 -0.225 1.00 70.12 949 LYS A C 1
ATOM 7545 O O . LYS A 1 949 ? 16.209 -22.125 -0.346 1.00 70.12 949 LYS A O 1
ATOM 7550 N N . SER A 1 950 ? 16.628 -20.263 0.834 1.00 79.06 950 SER A N 1
ATOM 7551 C CA . SER A 1 950 ? 15.786 -20.653 1.975 1.00 79.06 950 SER A CA 1
ATOM 7552 C C . SER A 1 950 ? 14.355 -21.022 1.559 1.00 79.06 950 SER A C 1
ATOM 7554 O O . SER A 1 950 ? 13.793 -21.986 2.066 1.00 79.06 950 SER A O 1
ATOM 7556 N N . SER A 1 951 ? 13.806 -20.338 0.548 1.00 83.19 951 SER A N 1
ATOM 7557 C CA . SER A 1 951 ? 12.504 -20.656 -0.056 1.00 83.19 951 SER A CA 1
ATOM 7558 C C . SER A 1 951 ? 12.476 -21.911 -0.941 1.00 83.19 951 SER A C 1
ATOM 7560 O O . SER A 1 951 ? 11.404 -22.288 -1.393 1.00 83.19 951 SER A O 1
ATOM 7562 N N . LEU A 1 952 ? 13.618 -22.525 -1.263 1.00 87.81 952 LEU A N 1
ATOM 7563 C CA . LEU A 1 952 ? 13.670 -23.872 -1.840 1.00 87.81 952 LEU A CA 1
ATOM 7564 C C . LEU A 1 952 ? 13.683 -24.904 -0.713 1.00 87.81 952 LEU A C 1
ATOM 7566 O O . LEU A 1 952 ? 12.843 -25.791 -0.713 1.00 87.81 952 LEU A O 1
ATOM 7570 N N . THR A 1 953 ? 14.589 -24.747 0.255 1.00 89.50 953 THR A N 1
ATOM 7571 C CA . THR A 1 953 ? 14.775 -25.688 1.370 1.00 89.50 953 THR A CA 1
ATOM 7572 C C . THR A 1 953 ? 13.498 -25.885 2.187 1.00 89.50 953 THR A C 1
ATOM 7574 O O . THR A 1 953 ? 13.083 -27.025 2.366 1.00 89.50 953 THR A O 1
ATOM 7577 N N . VAL A 1 954 ? 12.811 -24.804 2.585 1.00 88.25 954 VAL A N 1
ATOM 7578 C CA . VAL A 1 954 ? 11.529 -24.903 3.314 1.00 88.25 954 VAL A CA 1
ATOM 7579 C C . VAL A 1 954 ? 10.449 -25.581 2.463 1.00 88.25 954 VAL A C 1
ATOM 7581 O O . VAL A 1 954 ? 9.814 -26.523 2.915 1.00 88.25 954 VAL A O 1
ATOM 7584 N N . ASN A 1 955 ? 10.290 -25.186 1.198 1.00 89.69 955 ASN A N 1
ATOM 7585 C CA . ASN A 1 955 ? 9.267 -25.778 0.329 1.00 89.69 955 ASN A CA 1
ATOM 7586 C C . ASN A 1 955 ? 9.564 -27.252 -0.009 1.00 89.69 955 ASN A C 1
ATOM 7588 O O . ASN A 1 955 ? 8.644 -28.014 -0.285 1.00 89.69 955 ASN A O 1
ATOM 7592 N N . VAL A 1 956 ? 10.834 -27.675 0.005 1.00 92.62 956 VAL A N 1
ATOM 7593 C CA . VAL A 1 956 ? 11.209 -29.091 -0.126 1.00 92.62 956 VAL A CA 1
ATOM 7594 C C . VAL A 1 956 ? 10.897 -29.856 1.160 1.00 92.62 956 VAL A C 1
ATOM 7596 O O . VAL A 1 956 ? 10.368 -30.956 1.051 1.00 92.62 956 VAL A O 1
ATOM 7599 N N . MET A 1 957 ? 11.111 -29.278 2.348 1.00 91.19 957 MET A N 1
ATOM 7600 C CA . MET A 1 957 ? 10.642 -29.863 3.618 1.00 91.19 957 MET A CA 1
ATOM 7601 C C . MET A 1 957 ? 9.115 -30.034 3.645 1.00 91.19 957 MET A C 1
ATOM 7603 O O . MET A 1 957 ? 8.637 -31.080 4.062 1.00 91.19 957 MET A O 1
ATOM 7607 N N . GLU A 1 958 ? 8.345 -29.068 3.128 1.00 88.56 958 GLU A N 1
ATOM 7608 C CA . GLU A 1 958 ? 6.883 -29.197 2.968 1.00 88.56 958 GLU A CA 1
ATOM 7609 C C . GLU A 1 958 ? 6.494 -30.344 2.007 1.00 88.56 958 GLU A C 1
ATOM 7611 O O . GLU A 1 958 ? 5.512 -31.049 2.234 1.00 88.56 958 GLU A O 1
ATOM 7616 N N . CYS A 1 959 ? 7.257 -30.550 0.927 1.00 91.44 959 CYS A N 1
ATOM 7617 C CA . CYS A 1 959 ? 6.949 -31.555 -0.099 1.00 91.44 959 CYS A CA 1
ATOM 7618 C C . CYS A 1 959 ? 7.446 -32.974 0.243 1.00 91.44 959 CYS A C 1
ATOM 7620 O O . CYS A 1 959 ? 6.870 -33.953 -0.236 1.00 91.44 959 CYS A O 1
ATOM 7622 N N . VAL A 1 960 ? 8.511 -33.105 1.041 1.00 94.00 960 VAL A N 1
ATOM 7623 C CA . VAL A 1 960 ? 9.158 -34.390 1.367 1.00 94.00 960 VAL A CA 1
ATOM 7624 C C . VAL A 1 960 ? 8.186 -35.407 1.981 1.00 94.00 960 VAL A C 1
ATOM 7626 O O . VAL A 1 960 ? 8.132 -36.513 1.445 1.00 94.00 960 VAL A O 1
ATOM 7629 N N . PRO A 1 961 ? 7.374 -35.086 3.013 1.00 92.88 961 PRO A N 1
ATOM 7630 C CA . PRO A 1 961 ? 6.433 -36.045 3.591 1.00 92.88 961 PRO A CA 1
ATOM 7631 C C . PRO A 1 961 ? 5.397 -36.547 2.580 1.00 92.88 961 PRO A C 1
ATOM 7633 O O . PRO A 1 961 ? 5.113 -37.738 2.530 1.00 92.88 961 PRO A O 1
ATOM 7636 N N . VAL A 1 962 ? 4.881 -35.673 1.711 1.00 91.88 962 VAL A N 1
ATOM 7637 C CA . VAL A 1 962 ? 3.874 -36.047 0.701 1.00 91.88 962 VAL A CA 1
ATOM 7638 C C . VAL A 1 962 ? 4.475 -36.969 -0.370 1.00 91.88 962 VAL A C 1
ATOM 7640 O O . VAL A 1 962 ? 3.850 -37.956 -0.759 1.00 91.88 962 VAL A O 1
ATOM 7643 N N . VAL A 1 963 ? 5.712 -36.705 -0.810 1.00 92.56 963 VAL A N 1
ATOM 7644 C CA . VAL A 1 963 ? 6.452 -37.617 -1.704 1.00 92.56 963 VAL A CA 1
ATOM 7645 C C . VAL A 1 963 ? 6.749 -38.944 -1.005 1.00 92.56 963 VAL A C 1
ATOM 7647 O O . VAL A 1 963 ? 6.507 -39.998 -1.587 1.00 92.56 963 VAL A O 1
ATOM 7650 N N . LEU A 1 964 ? 7.208 -38.917 0.248 1.00 91.12 964 LEU A N 1
ATOM 7651 C CA . LEU A 1 964 ? 7.522 -40.114 1.030 1.00 91.12 964 LEU A CA 1
ATOM 7652 C C . LEU A 1 964 ? 6.289 -41.009 1.218 1.00 91.12 964 LEU A C 1
ATOM 7654 O O . LEU A 1 964 ? 6.356 -42.210 0.963 1.00 91.12 964 LEU A O 1
ATOM 7658 N N . GLN A 1 965 ? 5.150 -40.420 1.588 1.00 89.56 965 GLN A N 1
ATOM 7659 C CA . GLN A 1 965 ? 3.874 -41.120 1.736 1.00 89.56 965 GLN A CA 1
ATOM 7660 C C . GLN A 1 965 ? 3.424 -41.757 0.413 1.00 89.56 965 GLN A C 1
ATOM 7662 O O . GLN A 1 965 ? 2.938 -42.887 0.415 1.00 89.56 965 GLN A O 1
ATOM 7667 N N . GLN A 1 966 ? 3.626 -41.076 -0.722 1.00 89.38 966 GLN A N 1
ATOM 7668 C CA . GLN A 1 966 ? 3.315 -41.616 -2.048 1.00 89.38 966 GLN A CA 1
ATOM 7669 C C . GLN A 1 966 ? 4.257 -42.768 -2.449 1.00 89.38 966 GLN A C 1
ATOM 7671 O O . GLN A 1 966 ? 3.794 -43.747 -3.034 1.00 89.38 966 GLN A O 1
ATOM 7676 N N . ILE A 1 967 ? 5.551 -42.695 -2.103 1.00 89.75 967 ILE A N 1
ATOM 7677 C CA . ILE A 1 967 ? 6.517 -43.789 -2.315 1.00 89.75 967 ILE A CA 1
ATOM 7678 C C . ILE A 1 967 ? 6.117 -45.015 -1.485 1.00 89.75 967 ILE A C 1
ATOM 7680 O O . ILE A 1 967 ? 6.001 -46.105 -2.041 1.00 89.75 967 ILE A O 1
ATOM 7684 N N . VAL A 1 968 ? 5.835 -44.845 -0.188 1.00 86.56 968 VAL A N 1
ATOM 7685 C CA . VAL A 1 968 ? 5.375 -45.937 0.692 1.00 86.56 968 VAL A CA 1
ATOM 7686 C C . VAL A 1 968 ? 4.067 -46.538 0.169 1.00 86.56 968 VAL A C 1
ATOM 7688 O O . VAL A 1 968 ? 3.979 -47.746 -0.026 1.00 86.56 968 VAL A O 1
ATOM 7691 N N . LYS A 1 969 ? 3.076 -45.705 -0.174 1.00 85.44 969 LYS A N 1
ATOM 7692 C CA . LYS A 1 969 ? 1.791 -46.160 -0.731 1.00 85.44 969 LYS A CA 1
ATOM 7693 C C . LYS A 1 969 ? 1.940 -46.932 -2.050 1.00 85.44 969 LYS A C 1
ATOM 7695 O O . LYS A 1 969 ? 1.145 -47.831 -2.308 1.00 85.44 969 LYS A O 1
ATOM 7700 N N . ARG A 1 970 ? 2.936 -46.598 -2.879 1.00 83.38 970 ARG A N 1
ATOM 7701 C CA . ARG A 1 970 ? 3.244 -47.313 -4.130 1.00 83.38 970 ARG A CA 1
ATOM 7702 C C . ARG A 1 970 ? 4.005 -48.620 -3.890 1.00 83.38 970 ARG A C 1
ATOM 7704 O O . ARG A 1 970 ? 3.719 -49.614 -4.552 1.00 83.38 970 ARG A O 1
ATOM 7711 N N . ASN A 1 971 ? 4.965 -48.614 -2.970 1.00 81.44 971 ASN A N 1
ATOM 7712 C CA . ASN A 1 971 ? 5.809 -49.767 -2.653 1.00 81.44 971 ASN A CA 1
ATOM 7713 C C . ASN A 1 971 ? 5.098 -50.797 -1.748 1.00 81.44 971 ASN A C 1
ATOM 7715 O O . ASN A 1 971 ? 5.553 -51.940 -1.640 1.00 81.44 971 ASN A O 1
ATOM 7719 N N . GLY A 1 972 ? 3.978 -50.414 -1.127 1.00 73.31 972 GLY A N 1
ATOM 7720 C CA . GLY A 1 972 ? 3.191 -51.257 -0.233 1.00 73.31 972 GLY A CA 1
ATOM 7721 C C . GLY A 1 972 ? 3.938 -51.518 1.073 1.00 73.31 972 GLY A C 1
ATOM 7722 O O . GLY A 1 972 ? 4.465 -50.602 1.696 1.00 73.31 972 GLY A O 1
ATOM 7723 N N . GLU A 1 973 ? 4.021 -52.783 1.478 1.00 59.12 973 GLU A N 1
ATOM 7724 C CA . GLU A 1 973 ? 4.756 -53.190 2.685 1.00 59.12 973 GLU A CA 1
ATOM 7725 C C . GLU A 1 973 ? 6.287 -53.119 2.530 1.00 59.12 973 GLU A C 1
ATOM 7727 O O . GLU A 1 973 ? 7.012 -53.261 3.518 1.00 59.12 973 GLU A O 1
ATOM 7732 N N . ARG A 1 974 ? 6.812 -52.905 1.311 1.00 63.06 974 ARG A N 1
ATOM 7733 C CA . ARG A 1 974 ? 8.261 -52.812 1.086 1.00 63.06 974 ARG A CA 1
ATOM 7734 C C . ARG A 1 974 ? 8.803 -51.513 1.701 1.00 63.06 974 ARG A C 1
ATOM 7736 O O . ARG A 1 974 ? 8.421 -50.434 1.243 1.00 63.06 974 ARG A O 1
ATOM 7743 N N . PRO A 1 975 ? 9.708 -51.583 2.696 1.00 66.12 975 PRO A N 1
ATOM 7744 C CA . PRO A 1 975 ? 10.280 -50.388 3.299 1.00 66.12 975 PRO A CA 1
ATOM 7745 C C . PRO A 1 975 ? 11.155 -49.632 2.294 1.00 66.12 975 PRO A C 1
ATOM 7747 O O . PRO A 1 975 ? 11.772 -50.233 1.415 1.00 66.12 975 PRO A O 1
ATOM 7750 N N . ILE A 1 976 ? 11.242 -48.314 2.480 1.00 82.75 976 ILE A N 1
ATOM 7751 C CA . ILE A 1 976 ? 12.242 -47.457 1.830 1.00 82.75 976 ILE A CA 1
ATOM 7752 C C . ILE A 1 976 ? 13.640 -48.016 2.130 1.00 82.75 976 ILE A C 1
ATOM 7754 O O . ILE A 1 976 ? 13.913 -48.414 3.268 1.00 82.75 976 ILE A O 1
ATOM 7758 N N . ALA A 1 977 ? 14.534 -48.033 1.142 1.00 83.19 977 ALA A N 1
ATOM 7759 C CA . ALA A 1 977 ? 15.891 -48.523 1.327 1.00 83.19 977 ALA A CA 1
ATOM 7760 C C . ALA A 1 977 ? 16.608 -47.734 2.434 1.00 83.19 977 ALA A C 1
ATOM 7762 O O . ALA A 1 977 ? 16.629 -46.500 2.432 1.00 83.19 977 ALA A O 1
ATOM 7763 N N . ILE A 1 978 ? 17.237 -48.458 3.366 1.00 81.62 978 ILE A N 1
ATOM 7764 C CA . ILE A 1 978 ? 17.874 -47.879 4.558 1.00 81.62 978 ILE A CA 1
ATOM 7765 C C . ILE A 1 978 ? 18.828 -46.716 4.206 1.00 81.62 978 ILE A C 1
ATOM 7767 O O . ILE A 1 978 ? 18.688 -45.671 4.835 1.00 81.62 978 ILE A O 1
ATOM 7771 N N . PRO A 1 979 ? 19.704 -46.783 3.176 1.00 84.88 979 PRO A N 1
ATOM 7772 C CA . PRO A 1 979 ? 20.563 -45.651 2.805 1.00 84.88 979 PRO A CA 1
ATOM 7773 C C . PRO A 1 979 ? 19.800 -44.377 2.401 1.00 84.88 979 PRO A C 1
ATOM 7775 O O . PRO A 1 979 ? 20.242 -43.271 2.702 1.00 84.88 979 PRO A O 1
ATOM 7778 N N . THR A 1 980 ? 18.638 -44.514 1.756 1.00 86.44 980 THR A N 1
ATOM 7779 C CA . THR A 1 980 ? 17.777 -43.387 1.361 1.00 86.44 980 THR A CA 1
ATOM 7780 C C . THR A 1 980 ? 17.158 -42.715 2.586 1.00 86.44 980 THR A C 1
ATOM 7782 O O . THR A 1 980 ? 17.114 -41.488 2.674 1.00 86.44 980 THR A O 1
ATOM 7785 N N . PHE A 1 981 ? 16.714 -43.519 3.554 1.00 87.00 981 PHE A N 1
ATOM 7786 C CA . PHE A 1 981 ? 16.166 -43.033 4.820 1.00 87.00 981 PHE A CA 1
ATOM 7787 C C . PHE A 1 981 ? 17.250 -42.398 5.711 1.00 87.00 981 PHE A C 1
ATOM 7789 O O . PHE A 1 981 ? 17.049 -41.297 6.223 1.00 87.00 981 PHE A O 1
ATOM 7796 N N . VAL A 1 982 ? 18.433 -43.024 5.798 1.00 84.69 982 VAL A N 1
ATOM 7797 C CA . VAL A 1 982 ? 19.636 -42.489 6.464 1.00 84.69 982 VAL A CA 1
ATOM 7798 C C . VAL A 1 982 ? 19.971 -41.092 5.950 1.00 84.69 982 VAL A C 1
ATOM 7800 O O . VAL A 1 982 ? 20.161 -40.163 6.740 1.00 84.69 982 VAL A O 1
ATOM 7803 N N . HIS A 1 983 ? 20.028 -40.936 4.624 1.00 89.44 983 HIS A N 1
ATOM 7804 C CA . HIS A 1 983 ? 20.348 -39.667 3.975 1.00 89.44 983 HIS A CA 1
ATOM 7805 C C . HIS A 1 983 ? 19.281 -38.607 4.269 1.00 89.44 983 HIS A C 1
ATOM 7807 O O . HIS A 1 983 ? 19.636 -37.496 4.661 1.00 89.44 983 HIS A O 1
ATOM 7813 N N . LEU A 1 984 ? 17.992 -38.960 4.180 1.00 90.31 984 LEU A N 1
ATOM 7814 C CA . LEU A 1 984 ? 16.891 -38.043 4.485 1.00 90.31 984 LEU A CA 1
ATOM 7815 C C . LEU A 1 984 ? 16.954 -37.506 5.921 1.00 90.31 984 LEU A C 1
ATOM 7817 O O . LEU A 1 984 ? 16.917 -36.291 6.119 1.00 90.31 984 LEU A O 1
ATOM 7821 N N . VAL A 1 985 ? 17.050 -38.399 6.912 1.00 87.62 985 VAL A N 1
ATOM 7822 C CA . VAL A 1 985 ? 17.074 -38.004 8.328 1.00 87.62 985 VAL A CA 1
ATOM 7823 C C . VAL A 1 985 ? 18.305 -37.143 8.603 1.00 87.62 985 VAL A C 1
ATOM 7825 O O . VAL A 1 985 ? 18.161 -36.026 9.089 1.00 87.62 985 VAL A O 1
ATOM 7828 N N . THR A 1 986 ? 19.494 -37.583 8.179 1.00 88.06 986 THR A N 1
ATOM 7829 C CA . THR A 1 986 ? 20.751 -36.836 8.377 1.00 88.06 986 THR A CA 1
ATOM 7830 C C . THR A 1 986 ? 20.697 -35.437 7.742 1.00 88.06 986 THR A C 1
ATOM 7832 O O . THR A 1 986 ? 21.125 -34.455 8.354 1.00 88.06 986 THR A O 1
ATOM 7835 N N . ALA A 1 987 ? 20.129 -35.308 6.538 1.00 89.56 987 ALA A N 1
ATOM 7836 C CA . ALA A 1 987 ? 19.974 -34.021 5.862 1.00 89.56 987 ALA A CA 1
ATOM 7837 C C . ALA A 1 987 ? 18.999 -33.078 6.592 1.00 89.56 987 ALA A C 1
ATOM 7839 O O . ALA A 1 987 ? 19.250 -31.872 6.640 1.00 89.56 987 ALA A O 1
ATOM 7840 N N . LEU A 1 988 ? 17.921 -33.603 7.187 1.00 90.06 988 LEU A N 1
ATOM 7841 C CA . LEU A 1 988 ? 16.972 -32.827 7.995 1.00 90.06 988 LEU A CA 1
ATOM 7842 C C . LEU A 1 988 ? 17.559 -32.429 9.358 1.00 90.06 988 LEU A C 1
ATOM 7844 O O . LEU A 1 988 ? 17.452 -31.263 9.740 1.00 90.06 988 LEU A O 1
ATOM 7848 N N . SER A 1 989 ? 18.250 -33.333 10.057 1.00 85.62 989 SER A N 1
ATOM 7849 C CA . SER A 1 989 ? 18.927 -33.045 11.332 1.00 85.62 989 SER A CA 1
ATOM 7850 C C . SER A 1 989 ? 19.978 -31.939 11.184 1.00 85.62 989 SER A C 1
ATOM 7852 O O . SER A 1 989 ? 20.009 -30.998 11.976 1.00 85.62 989 SER A O 1
ATOM 7854 N N . ASN A 1 990 ? 20.737 -31.943 10.083 1.00 86.19 990 ASN A N 1
ATOM 7855 C CA . ASN A 1 990 ? 21.664 -30.859 9.728 1.00 86.19 990 ASN A CA 1
ATOM 7856 C C . ASN A 1 990 ? 20.984 -29.489 9.504 1.00 86.19 990 ASN A C 1
ATOM 7858 O O . ASN A 1 990 ? 21.672 -28.464 9.479 1.00 86.19 990 ASN A O 1
ATOM 7862 N N . LYS A 1 991 ? 19.653 -29.438 9.331 1.00 88.19 991 LYS A N 1
ATOM 7863 C CA . LYS A 1 991 ? 18.853 -28.197 9.307 1.00 88.19 991 LYS A CA 1
ATOM 7864 C C . LYS A 1 991 ? 18.148 -27.909 10.629 1.00 88.19 991 LYS A C 1
ATOM 7866 O O . LYS A 1 991 ? 17.857 -26.747 10.889 1.00 88.19 991 LYS A O 1
ATOM 7871 N N . MET A 1 992 ? 17.922 -28.918 11.468 1.00 85.94 992 MET A N 1
ATOM 7872 C CA . MET A 1 992 ? 17.380 -28.757 12.819 1.00 85.94 992 MET A CA 1
ATOM 7873 C C . MET A 1 992 ? 18.294 -27.880 13.691 1.00 85.94 992 MET A C 1
ATOM 7875 O O . MET A 1 992 ? 17.811 -27.002 14.394 1.00 85.94 992 MET A O 1
ATOM 7879 N N . VAL A 1 993 ? 19.615 -28.014 13.544 1.00 81.25 993 VAL A N 1
ATOM 7880 C CA . VAL A 1 993 ? 20.617 -27.156 14.216 1.00 81.25 993 VAL A CA 1
ATOM 7881 C C . VAL A 1 993 ? 20.619 -25.705 13.682 1.00 81.25 993 VAL A C 1
ATOM 7883 O O . VAL A 1 993 ? 21.172 -24.798 14.299 1.00 81.25 993 VAL A O 1
ATOM 7886 N N . GLN A 1 994 ? 19.996 -25.434 12.528 1.00 82.56 994 GLN A N 1
ATOM 7887 C CA . GLN A 1 994 ? 20.009 -24.114 11.890 1.00 82.56 994 GLN A CA 1
ATOM 7888 C C . GLN A 1 994 ? 18.730 -23.346 12.230 1.00 82.56 994 GLN A C 1
ATOM 7890 O O . GLN A 1 994 ? 17.687 -23.598 11.634 1.00 82.56 994 GLN A O 1
ATOM 7895 N N . ALA A 1 995 ? 18.806 -22.344 13.111 1.00 78.62 995 ALA A N 1
ATOM 7896 C CA . ALA A 1 995 ? 17.650 -21.562 13.582 1.00 78.62 995 ALA A CA 1
ATOM 7897 C C . ALA A 1 995 ? 16.749 -20.956 12.471 1.00 78.62 995 ALA A C 1
ATOM 7899 O O . ALA A 1 995 ? 15.578 -20.676 12.709 1.00 78.62 995 ALA A O 1
ATOM 7900 N N . THR A 1 996 ? 17.244 -20.779 11.237 1.00 79.75 996 THR A N 1
ATOM 7901 C CA . THR A 1 996 ? 16.430 -20.339 10.081 1.00 79.75 996 THR A CA 1
ATOM 7902 C C . THR A 1 996 ? 15.546 -21.428 9.464 1.00 79.75 996 THR A C 1
ATOM 7904 O O . THR A 1 996 ? 14.684 -21.113 8.645 1.00 79.75 996 THR A O 1
ATOM 7907 N N . PHE A 1 997 ? 15.787 -22.696 9.799 1.00 87.44 997 PHE A N 1
ATOM 7908 C CA . PHE A 1 997 ? 15.093 -23.875 9.273 1.00 87.44 997 PHE A CA 1
ATOM 7909 C C . PHE A 1 997 ? 14.574 -24.816 10.369 1.00 87.44 997 PHE A C 1
ATOM 7911 O O . PHE A 1 997 ? 13.708 -25.632 10.075 1.00 87.44 997 PHE A O 1
ATOM 7918 N N . GLN A 1 998 ? 15.066 -24.679 11.604 1.00 87.88 998 GLN A N 1
ATOM 7919 C CA . GLN A 1 998 ? 14.803 -25.526 12.769 1.00 87.88 998 GLN A CA 1
ATOM 7920 C C . GLN A 1 998 ? 13.338 -25.965 12.885 1.00 87.88 998 GLN A C 1
ATOM 7922 O O . GLN A 1 998 ? 13.057 -27.152 12.755 1.00 87.88 998 GLN A O 1
ATOM 7927 N N . GLN A 1 999 ? 12.396 -25.024 12.999 1.00 87.19 999 GLN A N 1
ATOM 7928 C CA . GLN A 1 999 ? 10.962 -25.329 13.073 1.00 87.19 999 GLN A CA 1
ATOM 7929 C C . GLN A 1 999 ? 10.480 -26.193 11.889 1.00 87.19 999 GLN A C 1
ATOM 7931 O O . GLN A 1 999 ? 9.861 -27.232 12.095 1.00 87.19 999 GLN A O 1
ATOM 7936 N N . ALA A 1 1000 ? 10.801 -25.816 10.647 1.00 86.50 1000 ALA A N 1
ATOM 7937 C CA . ALA A 1 1000 ? 10.385 -26.563 9.455 1.00 86.50 1000 ALA A CA 1
ATOM 7938 C C . ALA A 1 1000 ? 11.034 -27.959 9.365 1.00 86.50 1000 ALA A C 1
ATOM 7940 O O . ALA A 1 1000 ? 10.401 -28.901 8.889 1.00 86.50 1000 ALA A O 1
ATOM 7941 N N . ALA A 1 1001 ? 12.268 -28.110 9.856 1.00 90.12 1001 ALA A N 1
ATOM 7942 C CA . ALA A 1 1001 ? 12.955 -29.395 9.933 1.00 90.12 1001 ALA A CA 1
ATOM 7943 C C . ALA A 1 1001 ? 12.299 -30.329 10.966 1.00 90.12 1001 ALA A C 1
ATOM 7945 O O . ALA A 1 1001 ? 12.066 -31.492 10.645 1.00 90.12 1001 ALA A O 1
ATOM 7946 N N . VAL A 1 1002 ? 11.934 -29.825 12.152 1.00 90.00 1002 VAL A N 1
ATOM 7947 C CA . VAL A 1 1002 ? 11.252 -30.613 13.200 1.00 90.00 1002 VAL A CA 1
ATOM 7948 C C . VAL A 1 1002 ? 9.854 -31.044 12.736 1.00 90.00 1002 VAL A C 1
ATOM 7950 O O . VAL A 1 1002 ? 9.550 -32.233 12.776 1.00 90.00 1002 VAL A O 1
ATOM 7953 N N . TYR A 1 1003 ? 9.040 -30.132 12.186 1.00 88.75 1003 TYR A N 1
ATOM 7954 C CA . TYR A 1 1003 ? 7.729 -30.490 11.613 1.00 88.75 1003 TYR A CA 1
ATOM 7955 C C . TYR A 1 1003 ? 7.840 -31.499 10.451 1.00 88.75 1003 TYR A C 1
ATOM 7957 O O . TYR A 1 1003 ? 6.965 -32.347 10.283 1.00 88.75 1003 TYR A O 1
ATOM 7965 N N . CYS A 1 1004 ? 8.912 -31.448 9.651 1.00 92.56 1004 CYS A N 1
ATOM 7966 C CA . CYS A 1 1004 ? 9.166 -32.453 8.617 1.00 92.56 1004 CYS A CA 1
ATOM 7967 C C . CYS A 1 1004 ? 9.558 -33.813 9.222 1.00 92.56 1004 CYS A C 1
ATOM 7969 O O . CYS A 1 1004 ? 9.053 -34.839 8.771 1.00 92.56 1004 CYS A O 1
ATOM 7971 N N . LEU A 1 1005 ? 10.437 -33.835 10.229 1.00 91.06 1005 LEU A N 1
ATOM 7972 C CA . LEU A 1 1005 ? 10.880 -35.056 10.913 1.00 91.06 1005 LEU A CA 1
ATOM 7973 C C . LEU A 1 1005 ? 9.721 -35.767 11.629 1.00 91.06 1005 LEU A C 1
ATOM 7975 O O . LEU A 1 1005 ? 9.596 -36.980 11.487 1.00 91.06 1005 LEU A O 1
ATOM 7979 N N . ASP A 1 1006 ? 8.826 -35.031 12.294 1.00 90.25 1006 ASP A N 1
ATOM 7980 C CA . ASP A 1 1006 ? 7.600 -35.573 12.903 1.00 90.25 1006 ASP A CA 1
ATOM 7981 C C . ASP A 1 1006 ? 6.695 -36.268 11.868 1.00 90.25 1006 ASP A C 1
ATOM 7983 O O . ASP A 1 1006 ? 6.307 -37.425 12.034 1.00 90.25 1006 ASP A O 1
ATOM 7987 N N . ARG A 1 1007 ? 6.453 -35.637 10.711 1.00 90.50 1007 ARG A N 1
ATOM 7988 C CA . ARG A 1 1007 ? 5.669 -36.273 9.635 1.00 90.50 1007 ARG A CA 1
ATOM 7989 C C . ARG A 1 1007 ? 6.378 -37.469 9.000 1.00 90.50 1007 ARG A C 1
ATOM 7991 O O . ARG A 1 1007 ? 5.717 -38.424 8.599 1.00 90.50 1007 ARG A O 1
ATOM 7998 N N . VAL A 1 1008 ? 7.711 -37.482 8.952 1.00 89.62 1008 VAL A N 1
ATOM 7999 C CA . VAL A 1 1008 ? 8.480 -38.675 8.552 1.00 89.62 1008 VAL A CA 1
ATOM 8000 C C . VAL A 1 1008 ? 8.355 -39.793 9.605 1.00 89.62 1008 VAL A C 1
ATOM 8002 O O . VAL A 1 1008 ? 8.198 -40.956 9.225 1.00 89.62 1008 VAL A O 1
ATOM 8005 N N . LYS A 1 1009 ? 8.339 -39.458 10.904 1.00 88.31 1009 LYS A N 1
ATOM 8006 C CA . LYS A 1 1009 ? 8.102 -40.385 12.027 1.00 88.31 1009 LYS A CA 1
ATOM 8007 C C . LYS A 1 1009 ? 6.698 -41.002 11.989 1.00 88.31 1009 LYS A C 1
ATOM 8009 O O . LYS A 1 1009 ? 6.564 -42.205 12.215 1.00 88.31 1009 LYS A O 1
ATOM 8014 N N . GLU A 1 1010 ? 5.668 -40.231 11.633 1.00 87.38 1010 GLU A N 1
ATOM 8015 C CA . GLU A 1 1010 ? 4.322 -40.765 11.363 1.00 87.38 1010 GLU A CA 1
ATOM 8016 C C . GLU A 1 1010 ? 4.306 -41.735 10.167 1.00 87.38 1010 GLU A C 1
ATOM 8018 O O . GLU A 1 1010 ? 3.778 -42.839 10.286 1.00 87.38 1010 GLU A O 1
ATOM 8023 N N . ILE A 1 1011 ? 4.898 -41.354 9.027 1.00 86.31 1011 ILE A N 1
ATOM 8024 C CA . ILE A 1 1011 ? 4.829 -42.126 7.768 1.00 86.31 1011 ILE A CA 1
ATOM 8025 C C . ILE A 1 1011 ? 5.620 -43.442 7.829 1.00 86.31 1011 ILE A C 1
ATOM 8027 O O . ILE A 1 1011 ? 5.181 -44.448 7.272 1.00 86.31 1011 ILE A O 1
ATOM 8031 N N . VAL A 1 1012 ? 6.792 -43.448 8.472 1.00 83.56 1012 VAL A N 1
ATOM 8032 C CA . VAL A 1 1012 ? 7.667 -44.637 8.570 1.00 83.56 1012 VAL A CA 1
ATOM 8033 C C . VAL A 1 1012 ? 7.324 -45.507 9.793 1.00 83.56 1012 VAL A C 1
ATOM 8035 O O . VAL A 1 1012 ? 7.665 -46.693 9.829 1.00 83.56 1012 VAL A O 1
ATOM 8038 N N . GLY A 1 1013 ? 6.588 -44.944 10.755 1.00 83.50 1013 GLY A N 1
ATOM 8039 C CA . GLY A 1 1013 ? 6.157 -45.584 11.995 1.00 83.50 1013 GLY A CA 1
ATOM 8040 C C . GLY A 1 1013 ? 7.120 -45.309 13.152 1.00 83.50 1013 GLY A C 1
ATOM 8041 O O . GLY A 1 1013 ? 8.317 -45.587 13.044 1.00 83.50 1013 GLY A O 1
ATOM 8042 N N . ARG A 1 1014 ? 6.572 -44.811 14.275 1.00 82.00 1014 ARG A N 1
ATOM 8043 C CA . ARG A 1 1014 ? 7.315 -44.300 15.448 1.00 82.00 1014 ARG A CA 1
ATOM 8044 C C . ARG A 1 1014 ? 8.478 -45.221 15.848 1.00 82.00 1014 ARG A C 1
ATOM 8046 O O . ARG A 1 1014 ? 9.629 -44.822 15.732 1.00 82.00 1014 ARG A O 1
ATOM 8053 N N . ASN A 1 1015 ? 8.199 -46.492 16.141 1.00 79.06 1015 ASN A N 1
ATOM 8054 C CA . ASN A 1 1015 ? 9.194 -47.467 16.612 1.00 79.06 1015 ASN A CA 1
ATOM 8055 C C . ASN A 1 1015 ? 10.378 -47.678 15.641 1.00 79.06 1015 ASN A C 1
ATOM 8057 O O . ASN A 1 1015 ? 11.493 -47.922 16.089 1.00 79.06 1015 ASN A O 1
ATOM 8061 N N . LYS A 1 1016 ? 10.164 -47.591 14.316 1.00 78.69 1016 LYS A N 1
ATOM 8062 C CA . LYS A 1 1016 ? 11.243 -47.731 13.315 1.00 78.69 1016 LYS A CA 1
ATOM 8063 C C . LYS A 1 1016 ? 12.090 -46.465 13.214 1.00 78.69 1016 LYS A C 1
ATOM 8065 O O . LYS A 1 1016 ? 13.302 -46.553 13.044 1.00 78.69 1016 LYS A O 1
ATOM 8070 N N . PHE A 1 1017 ? 11.448 -45.303 13.301 1.00 86.00 1017 PHE A N 1
ATOM 8071 C CA . PHE A 1 1017 ? 12.108 -44.000 13.273 1.00 86.00 1017 PHE A CA 1
ATOM 8072 C C . PHE A 1 1017 ? 12.940 -43.766 14.544 1.00 86.00 1017 PHE A C 1
ATOM 8074 O O . PHE A 1 1017 ? 14.090 -43.341 14.456 1.00 86.00 1017 PHE A O 1
ATOM 8081 N N . ASP A 1 1018 ? 12.393 -44.116 15.708 1.00 82.94 1018 ASP A N 1
ATOM 8082 C CA . ASP A 1 1018 ? 13.041 -43.915 17.006 1.00 82.94 1018 ASP A CA 1
ATOM 8083 C C . ASP A 1 1018 ? 14.225 -44.870 17.200 1.00 82.94 1018 ASP A C 1
ATOM 8085 O O . ASP A 1 1018 ? 15.328 -44.411 17.491 1.00 82.94 1018 ASP A O 1
ATOM 8089 N N . HIS A 1 1019 ? 14.058 -46.163 16.890 1.00 80.75 1019 HIS A N 1
ATOM 8090 C CA . HIS A 1 1019 ? 15.167 -47.126 16.875 1.00 80.75 1019 HIS A CA 1
ATOM 8091 C C . HIS A 1 1019 ? 16.283 -46.724 15.891 1.00 80.75 1019 HIS A C 1
ATOM 8093 O O . HIS A 1 1019 ? 17.469 -46.930 16.159 1.00 80.75 1019 HIS A O 1
ATOM 8099 N N . TYR A 1 1020 ? 15.927 -46.114 14.752 1.00 79.31 1020 TYR A N 1
ATOM 8100 C CA . TYR A 1 1020 ? 16.910 -45.581 13.810 1.00 79.31 1020 TYR A CA 1
ATOM 8101 C C . TYR A 1 1020 ? 17.688 -44.391 14.398 1.00 79.31 1020 TYR A C 1
ATOM 8103 O O . TYR A 1 1020 ? 18.917 -44.364 14.305 1.00 79.31 1020 TYR A O 1
ATOM 8111 N N . LEU A 1 1021 ? 17.005 -43.425 15.024 1.00 81.00 1021 LEU A N 1
ATOM 8112 C CA . LEU A 1 1021 ? 17.674 -42.296 15.677 1.00 81.00 1021 LEU A CA 1
ATOM 8113 C C . LEU A 1 1021 ? 18.576 -42.757 16.830 1.00 81.00 1021 LEU A C 1
ATOM 8115 O O . LEU A 1 1021 ? 19.706 -42.290 16.918 1.00 81.00 1021 LEU A O 1
ATOM 8119 N N . GLU A 1 1022 ? 18.140 -43.715 17.648 1.00 80.94 1022 GLU A N 1
ATOM 8120 C CA . GLU A 1 1022 ? 18.970 -44.331 18.697 1.00 80.94 1022 GLU A CA 1
ATOM 8121 C C . GLU A 1 1022 ? 20.237 -44.983 18.130 1.00 80.94 1022 GLU A C 1
ATOM 8123 O O . GLU A 1 1022 ? 21.327 -44.790 18.665 1.00 80.94 1022 GLU A O 1
ATOM 8128 N N . THR A 1 1023 ? 20.104 -45.727 17.027 1.00 77.31 1023 THR A N 1
ATOM 8129 C CA . THR A 1 1023 ? 21.203 -46.514 16.444 1.00 77.31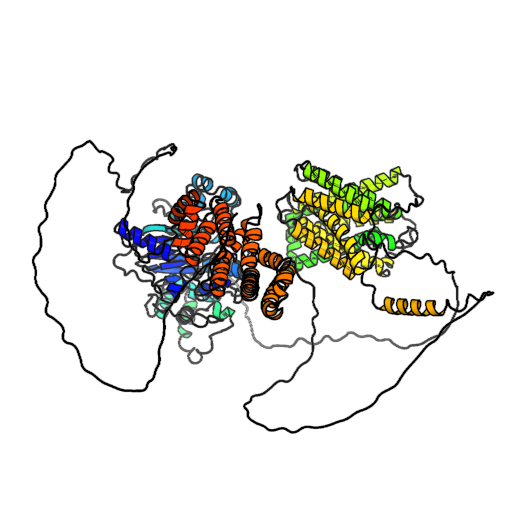 1023 THR A CA 1
ATOM 8130 C C . THR A 1 1023 ? 22.247 -45.651 15.727 1.00 77.31 1023 THR A C 1
ATOM 8132 O O . THR A 1 1023 ? 23.429 -45.993 15.743 1.00 77.31 1023 THR A O 1
ATOM 8135 N N . PHE A 1 1024 ? 21.837 -44.553 15.080 1.00 74.00 1024 PHE A N 1
ATOM 8136 C CA . PHE A 1 1024 ? 22.718 -43.775 14.195 1.00 74.00 1024 PHE A CA 1
ATOM 8137 C C . PHE A 1 1024 ? 22.977 -42.330 14.644 1.00 74.00 1024 PHE A C 1
ATOM 8139 O O . PHE A 1 1024 ? 24.002 -41.768 14.264 1.00 74.00 1024 PHE A O 1
ATOM 8146 N N . HIS A 1 1025 ? 22.075 -41.717 15.419 1.00 78.38 1025 HIS A N 1
ATOM 8147 C CA . HIS A 1 1025 ? 22.090 -40.280 15.733 1.00 78.38 1025 HIS A CA 1
ATOM 8148 C C . HIS A 1 1025 ? 21.508 -39.964 17.139 1.00 78.38 1025 HIS A C 1
ATOM 8150 O O . HIS A 1 1025 ? 20.588 -39.150 17.255 1.00 78.38 1025 HIS A O 1
ATOM 8156 N N . PRO A 1 1026 ? 22.012 -40.570 18.235 1.00 77.38 1026 PRO A N 1
ATOM 8157 C CA . PRO A 1 1026 ? 21.348 -40.523 19.547 1.00 77.38 1026 PRO A CA 1
ATOM 8158 C C . PRO A 1 1026 ? 21.248 -39.117 20.165 1.00 77.38 1026 PRO A C 1
ATOM 8160 O O . PRO A 1 1026 ? 20.250 -38.805 20.807 1.00 77.38 1026 PRO A O 1
ATOM 8163 N N . ILE A 1 1027 ? 22.230 -38.236 19.931 1.00 76.38 1027 ILE A N 1
ATOM 8164 C CA . ILE A 1 1027 ? 22.198 -36.832 20.396 1.00 76.38 1027 ILE A CA 1
ATOM 8165 C C . ILE A 1 1027 ? 21.020 -36.084 19.748 1.00 76.38 1027 ILE A C 1
ATOM 81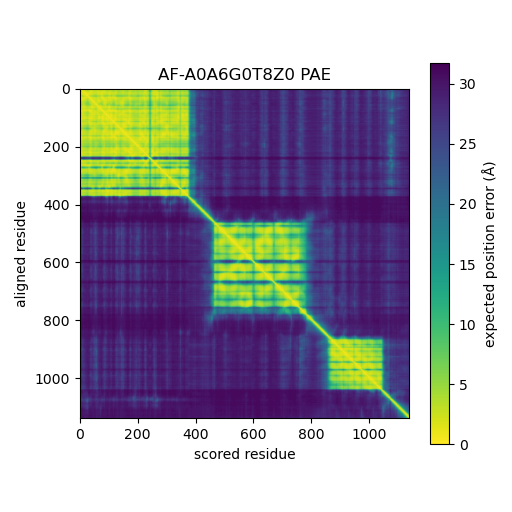67 O O . ILE A 1 1027 ? 20.211 -35.457 20.426 1.00 76.38 1027 ILE A O 1
ATOM 8171 N N . ILE A 1 1028 ? 20.873 -36.248 18.431 1.00 79.12 1028 ILE A N 1
ATOM 8172 C CA . ILE A 1 1028 ? 19.799 -35.655 17.627 1.00 79.12 1028 ILE A CA 1
ATOM 8173 C C . ILE A 1 1028 ? 18.420 -36.167 18.057 1.00 79.12 1028 ILE A C 1
ATOM 8175 O O . ILE A 1 1028 ? 17.448 -35.438 17.876 1.00 79.12 1028 ILE A O 1
ATOM 8179 N N . LYS A 1 1029 ? 18.305 -37.373 18.640 1.00 82.12 1029 LYS A N 1
ATOM 8180 C CA . LYS A 1 1029 ? 17.043 -37.834 19.241 1.00 82.12 1029 LYS A CA 1
ATOM 8181 C C . LYS A 1 1029 ? 16.623 -36.913 20.391 1.00 82.12 1029 LYS A C 1
ATOM 8183 O O . LYS A 1 1029 ? 15.523 -36.370 20.335 1.00 82.12 1029 LYS A O 1
ATOM 8188 N N . LYS A 1 1030 ? 17.515 -36.676 21.365 1.00 82.19 1030 LYS A N 1
ATOM 8189 C CA . LYS A 1 1030 ? 17.245 -35.787 22.510 1.00 82.19 1030 LYS A CA 1
ATOM 8190 C C . LYS A 1 1030 ? 16.929 -34.363 22.042 1.00 82.19 1030 LYS A C 1
ATOM 8192 O O . LYS A 1 1030 ? 15.934 -33.791 22.477 1.00 82.19 1030 LYS A O 1
ATOM 8197 N N . ASP A 1 1031 ? 17.709 -33.828 21.098 1.00 83.06 1031 ASP A N 1
ATOM 8198 C CA . ASP A 1 1031 ? 17.451 -32.504 20.513 1.00 83.06 1031 ASP A CA 1
ATOM 8199 C C . ASP A 1 1031 ? 16.079 -32.434 19.817 1.00 83.06 1031 ASP A C 1
ATOM 8201 O O . ASP A 1 1031 ? 15.357 -31.448 19.955 1.00 83.06 1031 ASP A O 1
ATOM 8205 N N . PHE A 1 1032 ? 15.702 -33.471 19.062 1.00 86.50 1032 PHE A N 1
ATOM 8206 C CA . PHE A 1 1032 ? 14.426 -33.536 18.345 1.00 86.50 1032 PHE A CA 1
ATOM 8207 C C . PHE A 1 1032 ? 13.233 -33.633 19.302 1.00 86.50 1032 PHE A C 1
ATOM 8209 O O . PHE A 1 1032 ? 12.233 -32.948 19.087 1.00 86.50 1032 PHE A O 1
ATOM 8216 N N . GLU A 1 1033 ? 13.339 -34.435 20.362 1.00 84.88 1033 GLU A N 1
ATOM 8217 C CA . GLU A 1 1033 ? 12.289 -34.599 21.374 1.00 84.88 1033 GLU A CA 1
ATOM 8218 C C . GLU A 1 1033 ? 12.071 -33.293 22.157 1.00 84.88 1033 GLU A C 1
ATOM 8220 O O . GLU A 1 1033 ? 10.949 -32.780 22.172 1.00 84.88 1033 GLU A O 1
ATOM 8225 N N . VAL A 1 1034 ? 13.143 -32.664 22.658 1.00 84.88 1034 VAL A N 1
ATOM 8226 C CA . VAL A 1 1034 ? 13.080 -31.342 23.316 1.00 84.88 1034 VAL A CA 1
ATOM 8227 C C . VAL A 1 1034 ? 12.513 -30.268 22.377 1.00 84.88 1034 VAL A C 1
ATOM 8229 O O . VAL A 1 1034 ? 11.684 -29.451 22.782 1.00 84.88 1034 VAL A O 1
ATOM 8232 N N . LEU A 1 1035 ? 12.899 -30.259 21.095 1.00 83.31 1035 LEU A N 1
ATOM 8233 C CA . LEU A 1 1035 ? 12.352 -29.294 20.136 1.00 83.31 1035 LEU A CA 1
ATOM 8234 C C . LEU A 1 1035 ? 10.879 -29.557 19.786 1.00 83.31 1035 LEU A C 1
ATOM 8236 O O . LEU A 1 1035 ? 10.158 -28.597 19.505 1.00 83.31 1035 LEU A O 1
ATOM 8240 N N . CYS A 1 1036 ? 10.399 -30.804 19.831 1.00 83.50 1036 CYS A N 1
ATOM 8241 C CA . CYS A 1 1036 ? 8.969 -31.094 19.690 1.00 83.50 1036 CYS A CA 1
ATOM 8242 C C . CYS A 1 1036 ? 8.161 -30.496 20.850 1.00 83.50 1036 CYS A C 1
ATOM 8244 O O . CYS A 1 1036 ? 7.123 -29.878 20.602 1.00 83.50 1036 CYS A O 1
ATOM 8246 N N . GLU A 1 1037 ? 8.658 -30.590 22.087 1.00 80.50 1037 GLU A N 1
ATOM 8247 C CA . GLU A 1 1037 ? 8.034 -29.951 23.255 1.00 80.50 1037 GLU A CA 1
ATOM 8248 C C . GLU A 1 1037 ? 8.047 -28.418 23.145 1.00 80.50 1037 GLU A C 1
ATOM 8250 O O . GLU A 1 1037 ? 6.998 -27.776 23.266 1.00 80.50 1037 GLU A O 1
ATOM 8255 N N . VAL A 1 1038 ? 9.202 -27.823 22.817 1.00 82.19 1038 VAL A N 1
ATOM 8256 C CA . VAL A 1 1038 ? 9.363 -26.365 22.641 1.00 82.19 1038 VAL A CA 1
ATOM 8257 C C . VAL A 1 1038 ? 8.438 -25.810 21.551 1.00 82.19 1038 VAL A C 1
ATOM 8259 O O . VAL A 1 1038 ? 7.827 -24.755 21.739 1.00 82.19 1038 VAL A O 1
ATOM 8262 N N . TYR A 1 1039 ? 8.280 -26.517 20.427 1.00 80.38 1039 TYR A N 1
ATOM 8263 C CA . TYR A 1 1039 ? 7.345 -26.130 19.362 1.00 80.38 1039 TYR A CA 1
ATOM 8264 C C . TYR A 1 1039 ? 5.895 -26.577 19.598 1.00 80.38 1039 TYR A C 1
ATOM 8266 O O . TYR A 1 1039 ? 5.043 -26.298 18.748 1.00 80.38 1039 TYR A O 1
ATOM 8274 N N . ARG A 1 1040 ? 5.601 -27.233 20.732 1.00 75.38 1040 ARG A N 1
ATOM 8275 C CA . ARG A 1 1040 ? 4.291 -27.811 21.082 1.00 75.38 1040 ARG A CA 1
ATOM 8276 C C . ARG A 1 1040 ? 3.716 -28.692 19.970 1.00 75.38 1040 ARG A C 1
ATOM 8278 O O . ARG A 1 1040 ? 2.523 -28.646 19.670 1.00 75.38 1040 ARG A O 1
ATOM 8285 N N . ILE A 1 1041 ? 4.579 -29.492 19.349 1.00 75.69 1041 ILE A N 1
ATOM 8286 C CA . ILE A 1 1041 ? 4.191 -30.511 18.375 1.00 75.69 1041 ILE A CA 1
ATOM 8287 C C . ILE A 1 1041 ? 3.610 -31.670 19.179 1.00 75.69 1041 ILE A C 1
ATOM 8289 O O . ILE A 1 1041 ? 4.318 -32.579 19.603 1.00 75.69 1041 ILE A O 1
ATOM 8293 N N . SER A 1 1042 ? 2.310 -31.568 19.463 1.00 48.72 1042 SER A N 1
ATOM 8294 C CA . SER A 1 1042 ? 1.581 -32.523 20.290 1.00 48.72 1042 SER A CA 1
ATOM 8295 C C . SER A 1 1042 ? 1.707 -33.932 19.720 1.00 48.72 1042 SER A C 1
ATOM 8297 O O . SER A 1 1042 ? 1.069 -34.262 18.717 1.00 48.72 1042 SER A O 1
ATOM 8299 N N . SER A 1 1043 ? 2.485 -34.773 20.399 1.00 41.16 1043 SER A N 1
ATOM 8300 C CA . SER A 1 1043 ? 2.578 -36.206 20.151 1.00 41.16 1043 SER A CA 1
ATOM 8301 C C . SER A 1 1043 ? 1.208 -36.839 20.405 1.00 41.16 1043 SER A C 1
ATOM 8303 O O . SER A 1 1043 ? 0.841 -37.191 21.524 1.00 41.16 1043 SER A O 1
ATOM 8305 N N . SER A 1 1044 ? 0.411 -36.930 19.337 1.00 36.88 1044 SER A N 1
ATOM 8306 C CA . SER A 1 1044 ? -0.987 -37.356 19.392 1.00 36.88 1044 SER A CA 1
ATOM 8307 C C . SER A 1 1044 ? -1.119 -38.675 20.156 1.00 36.88 1044 SER A C 1
ATOM 8309 O O . SER A 1 1044 ? -0.458 -39.676 19.835 1.00 36.88 1044 SER A O 1
ATOM 8311 N N . SER A 1 1045 ? -1.931 -38.640 21.217 1.00 37.22 1045 SER A N 1
ATOM 8312 C CA . SER A 1 1045 ? -2.085 -39.748 22.150 1.00 37.22 1045 SER A CA 1
ATOM 8313 C C . SER A 1 1045 ? -2.927 -40.850 21.514 1.00 37.22 1045 SER A C 1
ATOM 8315 O O . SER A 1 1045 ? -4.033 -40.637 21.021 1.00 37.22 1045 SER A O 1
ATOM 8317 N N . GLY A 1 1046 ? -2.365 -42.055 21.494 1.00 31.44 1046 GLY A N 1
ATOM 8318 C CA . GLY A 1 1046 ? -2.876 -43.156 20.683 1.00 31.44 1046 GLY A CA 1
ATOM 8319 C C . GLY A 1 1046 ? -2.426 -44.506 21.213 1.00 31.44 1046 GLY A C 1
ATOM 8320 O O . GLY A 1 1046 ? -1.834 -45.261 20.461 1.00 31.44 1046 GLY A O 1
ATOM 8321 N N . ARG A 1 1047 ? -2.679 -44.742 22.511 1.00 31.23 1047 ARG A N 1
ATOM 8322 C CA . ARG A 1 1047 ? -2.597 -46.025 23.239 1.00 31.23 1047 ARG A CA 1
ATOM 8323 C C . ARG A 1 1047 ? -1.534 -47.022 22.746 1.00 31.23 1047 ARG A C 1
ATOM 8325 O O . ARG A 1 1047 ? -1.809 -47.820 21.865 1.00 31.23 1047 ARG A O 1
ATOM 8332 N N . ASP A 1 1048 ? -0.423 -47.076 23.473 1.00 26.03 1048 ASP A N 1
ATOM 8333 C CA . ASP A 1 1048 ? 0.008 -48.332 24.102 1.00 26.03 1048 ASP A CA 1
ATOM 8334 C C . ASP A 1 1048 ? 0.806 -48.032 25.384 1.00 26.03 1048 ASP A C 1
ATOM 8336 O O . ASP A 1 1048 ? 1.107 -46.871 25.674 1.00 26.03 1048 ASP A O 1
ATOM 8340 N N . SER A 1 1049 ? 1.033 -49.049 26.219 1.00 28.42 1049 SER A N 1
ATOM 8341 C CA . SER A 1 1049 ? 1.368 -48.887 27.643 1.00 28.42 1049 SER A CA 1
ATOM 8342 C C . SER A 1 1049 ? 2.758 -49.395 28.045 1.00 28.42 1049 SER A C 1
ATOM 8344 O O . SER A 1 1049 ? 3.011 -50.593 27.922 1.00 28.42 1049 SER A O 1
ATOM 8346 N N . SER A 1 1050 ? 3.579 -48.551 28.686 1.00 26.61 1050 SER A N 1
ATOM 8347 C CA . SER A 1 1050 ? 4.618 -48.994 29.640 1.00 26.61 1050 SER A CA 1
ATOM 8348 C C . SER A 1 1050 ? 5.192 -47.856 30.502 1.00 26.61 1050 SER A C 1
ATOM 8350 O O . SER A 1 1050 ? 5.302 -46.717 30.060 1.00 26.61 1050 SER A O 1
ATOM 8352 N N . ILE A 1 1051 ? 5.568 -48.209 31.733 1.00 26.86 1051 ILE A N 1
ATOM 8353 C CA . ILE A 1 1051 ? 6.176 -47.386 32.797 1.00 26.86 1051 ILE A CA 1
ATOM 8354 C C . ILE A 1 1051 ? 7.687 -47.172 32.579 1.00 26.86 1051 ILE A C 1
ATOM 8356 O O . ILE A 1 1051 ? 8.359 -48.152 32.277 1.00 26.86 1051 ILE A O 1
ATOM 8360 N N . SER A 1 1052 ? 8.197 -45.957 32.857 1.00 24.52 1052 SER A N 1
ATOM 8361 C CA . SER A 1 1052 ? 9.458 -45.637 33.593 1.00 24.52 1052 SER A CA 1
ATOM 8362 C C . SER A 1 1052 ? 9.800 -44.143 33.397 1.00 24.52 1052 SER A C 1
ATOM 8364 O O . SER A 1 1052 ? 9.942 -43.720 32.255 1.00 24.52 1052 SER A O 1
ATOM 8366 N N . SER A 1 1053 ? 9.769 -43.247 34.392 1.00 26.78 1053 SER A N 1
ATOM 8367 C CA . SER A 1 1053 ? 10.768 -43.039 35.466 1.00 26.78 1053 SER A CA 1
ATOM 8368 C C . SER A 1 1053 ? 12.214 -42.862 34.976 1.00 26.78 1053 SER A C 1
ATOM 8370 O O . SER A 1 1053 ? 12.807 -43.847 34.544 1.00 26.78 1053 SER A O 1
ATOM 8372 N N . TYR A 1 1054 ? 12.769 -41.651 35.100 1.00 26.03 1054 TYR A N 1
ATOM 8373 C CA . TYR A 1 1054 ? 14.035 -41.342 35.795 1.00 26.03 1054 TYR A CA 1
ATOM 8374 C C . TYR A 1 1054 ? 14.228 -39.814 35.895 1.00 26.03 1054 TYR A C 1
ATOM 8376 O O . TYR A 1 1054 ? 13.541 -39.064 35.198 1.00 26.03 1054 TYR A O 1
ATOM 8384 N N . ASP A 1 1055 ? 15.100 -39.387 36.806 1.00 25.97 1055 ASP A N 1
ATOM 8385 C CA . ASP A 1 1055 ? 15.229 -38.018 37.319 1.00 25.97 1055 ASP A CA 1
ATOM 8386 C C . ASP A 1 1055 ? 16.468 -37.271 36.740 1.00 25.97 1055 ASP A C 1
ATOM 8388 O O . ASP A 1 1055 ? 16.992 -37.641 35.688 1.00 25.97 1055 ASP A O 1
ATOM 8392 N N . ASP A 1 1056 ? 16.914 -36.241 37.470 1.00 28.12 1056 ASP A N 1
ATOM 8393 C CA . ASP A 1 1056 ? 18.255 -35.620 37.498 1.00 28.12 1056 ASP A CA 1
ATOM 8394 C C . ASP A 1 1056 ? 18.594 -34.401 36.587 1.00 28.12 1056 ASP A C 1
ATOM 8396 O O . ASP A 1 1056 ? 18.922 -34.504 35.405 1.00 28.12 1056 ASP A O 1
ATOM 8400 N N . GLU A 1 1057 ? 18.568 -33.237 37.260 1.00 28.78 1057 GLU A N 1
ATOM 8401 C CA . GLU A 1 1057 ? 19.650 -32.231 37.412 1.00 28.78 1057 GLU A CA 1
ATOM 8402 C C . GLU A 1 1057 ? 20.039 -31.216 36.286 1.00 28.78 1057 GLU A C 1
ATOM 8404 O O . GLU A 1 1057 ? 20.599 -31.531 35.237 1.00 28.78 1057 GLU A O 1
ATOM 8409 N N . ASP A 1 1058 ? 19.793 -29.939 36.638 1.00 27.88 1058 ASP A N 1
ATOM 8410 C CA . ASP A 1 1058 ? 20.766 -28.829 36.780 1.00 27.88 1058 ASP A CA 1
ATOM 8411 C C . ASP A 1 1058 ? 21.008 -27.680 35.755 1.00 27.88 1058 ASP A C 1
ATOM 8413 O O . ASP A 1 1058 ? 21.298 -27.840 34.571 1.00 27.88 1058 ASP A O 1
ATOM 8417 N N . ASP A 1 1059 ? 20.964 -26.484 36.372 1.00 25.92 1059 ASP A N 1
ATOM 8418 C CA . ASP A 1 1059 ? 21.734 -25.235 36.213 1.00 25.92 1059 ASP A CA 1
ATOM 8419 C C . ASP A 1 1059 ? 21.545 -24.189 35.074 1.00 25.92 1059 ASP A C 1
ATOM 8421 O O . ASP A 1 1059 ? 21.905 -24.371 33.915 1.00 25.92 1059 ASP A O 1
ATOM 8425 N N . VAL A 1 1060 ? 21.040 -23.007 35.502 1.00 27.08 1060 VAL A N 1
ATOM 8426 C CA . VAL A 1 1060 ? 21.745 -21.689 35.595 1.00 27.08 1060 VAL A CA 1
ATOM 8427 C C . VAL A 1 1060 ? 22.462 -21.171 34.316 1.00 27.08 1060 VAL A C 1
ATOM 8429 O O . VAL A 1 1060 ? 23.267 -21.848 33.700 1.00 27.08 1060 VAL A O 1
ATOM 8432 N N . GLU A 1 1061 ? 22.256 -19.935 33.821 1.00 25.67 1061 GLU A N 1
ATOM 8433 C CA . GLU A 1 1061 ? 22.309 -18.638 34.530 1.00 25.67 1061 GLU A CA 1
ATOM 8434 C C . GLU A 1 1061 ? 21.501 -17.501 33.839 1.00 25.67 1061 GLU A C 1
ATOM 8436 O O . GLU A 1 1061 ? 21.228 -17.551 32.640 1.00 25.67 1061 GLU A O 1
ATOM 8441 N N . THR A 1 1062 ? 21.175 -16.408 34.560 1.00 27.05 1062 THR A N 1
ATOM 8442 C CA . THR A 1 1062 ? 20.619 -15.163 33.967 1.00 27.05 1062 THR A CA 1
ATOM 8443 C C . THR A 1 1062 ? 21.271 -13.861 34.496 1.00 27.05 1062 THR A C 1
ATOM 8445 O O . THR A 1 1062 ? 21.379 -13.667 35.710 1.00 27.05 1062 THR A O 1
ATOM 8448 N N . PRO A 1 1063 ? 21.646 -12.894 33.624 1.00 25.78 1063 PRO A N 1
ATOM 8449 C CA . PRO A 1 1063 ? 22.209 -11.606 34.052 1.00 25.78 1063 PRO A CA 1
ATOM 8450 C C . PRO A 1 1063 ? 21.222 -10.413 33.997 1.00 25.78 1063 PRO A C 1
ATOM 8452 O O . PRO A 1 1063 ? 21.103 -9.720 32.990 1.00 25.78 1063 PRO A O 1
ATOM 8455 N N . LYS A 1 1064 ? 20.575 -10.158 35.144 1.00 24.36 1064 LYS A N 1
ATOM 8456 C CA . LYS A 1 1064 ? 20.406 -8.864 35.871 1.00 24.36 1064 LYS A CA 1
ATOM 8457 C C . LYS A 1 1064 ? 20.046 -7.550 35.125 1.00 24.36 1064 LYS A C 1
ATOM 8459 O O . LYS A 1 1064 ? 20.670 -7.131 34.158 1.00 24.36 1064 LYS A O 1
ATOM 8464 N N . THR A 1 1065 ? 19.122 -6.784 35.725 1.00 24.64 1065 THR A N 1
ATOM 8465 C CA . THR A 1 1065 ? 18.722 -5.413 35.325 1.00 24.64 1065 THR A CA 1
ATOM 8466 C C . THR A 1 1065 ? 19.232 -4.315 36.282 1.00 24.64 1065 THR A C 1
ATOM 8468 O O . THR A 1 1065 ? 19.510 -4.573 37.453 1.00 24.64 1065 THR A O 1
ATOM 8471 N N . PRO A 1 1066 ? 19.320 -3.058 35.803 1.00 28.94 1066 PRO A N 1
ATOM 8472 C CA . PRO A 1 1066 ? 19.099 -1.853 36.628 1.00 28.94 1066 PRO A CA 1
ATOM 8473 C C . PRO A 1 1066 ? 18.210 -0.800 35.907 1.00 28.94 1066 PRO A C 1
ATOM 8475 O O . PRO A 1 1066 ? 18.125 -0.810 34.682 1.00 28.94 1066 PRO A O 1
ATOM 8478 N N . ARG A 1 1067 ? 17.544 0.189 36.533 1.00 24.80 1067 ARG A N 1
ATOM 8479 C CA . ARG A 1 1067 ? 17.234 0.556 37.941 1.00 24.80 1067 ARG A CA 1
ATOM 8480 C C . ARG A 1 1067 ? 15.981 1.485 37.932 1.00 24.80 1067 ARG A C 1
ATOM 8482 O O . ARG A 1 1067 ? 15.625 2.000 36.873 1.00 24.80 1067 ARG A O 1
ATOM 8489 N N . ARG A 1 1068 ? 15.315 1.719 39.079 1.00 24.66 1068 ARG A N 1
ATOM 8490 C CA . ARG A 1 1068 ? 14.160 2.653 39.227 1.00 24.66 1068 ARG A CA 1
ATOM 8491 C C . ARG A 1 1068 ? 14.587 4.131 39.372 1.00 24.66 1068 ARG A C 1
ATOM 8493 O O . ARG A 1 1068 ? 15.666 4.395 39.890 1.00 24.66 1068 ARG A O 1
ATOM 8500 N N . VAL A 1 1069 ? 13.674 5.057 39.044 1.00 25.28 1069 VAL A N 1
ATOM 8501 C CA . VAL A 1 1069 ? 13.555 6.434 39.593 1.00 25.28 1069 VAL A CA 1
ATOM 8502 C C . VAL A 1 1069 ? 12.050 6.732 39.796 1.00 25.28 1069 VAL A C 1
ATOM 8504 O O . VAL A 1 1069 ? 11.220 6.093 39.146 1.00 25.28 1069 VAL A O 1
ATOM 8507 N N . THR A 1 1070 ? 11.684 7.610 40.735 1.00 26.31 1070 THR A N 1
ATOM 8508 C CA . THR A 1 1070 ? 10.321 7.788 41.289 1.00 26.31 1070 THR A CA 1
ATOM 8509 C C . THR A 1 1070 ? 9.503 8.952 40.692 1.00 26.31 1070 THR A C 1
ATOM 8511 O O . THR A 1 1070 ? 10.007 9.748 39.905 1.00 26.31 1070 THR A O 1
ATOM 8514 N N . PHE A 1 1071 ? 8.214 9.018 41.061 1.00 27.03 1071 PHE A N 1
ATOM 8515 C CA . PHE A 1 1071 ? 7.201 10.000 40.632 1.00 27.03 1071 PHE A CA 1
ATOM 8516 C C . PHE A 1 1071 ? 6.625 10.771 41.837 1.00 27.03 1071 PHE A C 1
ATOM 8518 O O . PHE A 1 1071 ? 6.696 10.280 42.963 1.00 27.03 1071 PHE A O 1
ATOM 8525 N N . GLY A 1 1072 ? 6.021 11.942 41.599 1.00 27.83 1072 GLY A N 1
ATOM 8526 C CA . GLY A 1 1072 ? 5.415 12.784 42.639 1.00 27.83 1072 GLY A CA 1
ATOM 8527 C C . GLY A 1 1072 ? 3.883 12.833 42.598 1.00 27.83 1072 GLY A C 1
ATOM 8528 O O . GLY A 1 1072 ? 3.324 13.397 41.668 1.00 27.83 1072 GLY A O 1
ATOM 8529 N N . GLY A 1 1073 ? 3.247 12.283 43.639 1.00 34.38 1073 GLY A N 1
ATOM 8530 C CA . GLY A 1 1073 ? 1.989 12.765 44.233 1.00 34.38 1073 GLY A CA 1
ATOM 8531 C C . GLY A 1 1073 ? 0.712 12.850 43.384 1.00 34.38 1073 GLY A C 1
ATOM 8532 O O . GLY A 1 1073 ? 0.316 13.946 43.022 1.00 34.38 1073 GLY A O 1
ATOM 8533 N N . GLU A 1 1074 ? -0.001 11.732 43.208 1.00 27.80 1074 GLU A N 1
ATOM 8534 C CA . GLU A 1 1074 ? -1.326 11.517 43.839 1.00 27.80 1074 GLU A CA 1
ATOM 8535 C C . GLU A 1 1074 ? -1.801 10.059 43.660 1.00 27.80 1074 GLU A C 1
ATOM 8537 O O . GLU A 1 1074 ? -1.163 9.274 42.953 1.00 27.80 1074 GLU A O 1
ATOM 8542 N N . LEU A 1 1075 ? -2.850 9.645 44.386 1.00 26.64 1075 LEU A N 1
ATOM 8543 C CA . LEU A 1 1075 ? -3.120 8.229 44.671 1.00 26.64 1075 LEU A CA 1
ATOM 8544 C C . LEU A 1 1075 ? -4.438 7.711 44.064 1.00 26.64 1075 LEU A C 1
ATOM 8546 O O . LEU A 1 1075 ? -5.521 8.082 44.507 1.00 26.64 1075 LEU A O 1
ATOM 8550 N N . ILE A 1 1076 ? -4.355 6.745 43.139 1.00 27.19 1076 ILE A N 1
ATOM 8551 C CA . ILE A 1 1076 ? -5.489 5.878 42.762 1.00 27.19 1076 ILE A CA 1
ATOM 8552 C C . ILE A 1 1076 ? -5.100 4.407 42.974 1.00 27.19 1076 ILE A C 1
ATOM 8554 O O . ILE A 1 1076 ? -3.987 3.970 42.681 1.00 27.19 1076 ILE A O 1
ATOM 8558 N N . LYS A 1 1077 ? -6.028 3.652 43.567 1.00 24.33 1077 LYS A N 1
ATOM 8559 C CA . LYS A 1 1077 ? -5.776 2.415 44.318 1.00 24.33 1077 LYS A CA 1
ATOM 8560 C C . LYS A 1 1077 ? -5.699 1.167 43.428 1.00 24.33 1077 LYS A C 1
ATOM 8562 O O . LYS A 1 1077 ? -6.681 0.443 43.283 1.00 24.33 1077 LYS A O 1
ATOM 8567 N N . ILE A 1 1078 ? -4.521 0.877 42.879 1.00 25.27 1078 ILE A N 1
ATOM 8568 C CA . ILE A 1 1078 ? -4.241 -0.409 42.216 1.00 25.27 1078 ILE A CA 1
ATOM 8569 C C . ILE A 1 1078 ? -3.929 -1.471 43.282 1.00 25.27 1078 ILE A C 1
ATOM 8571 O O . ILE A 1 1078 ? -3.014 -1.293 44.084 1.00 25.27 1078 ILE A O 1
ATOM 8575 N N . ARG A 1 1079 ? -4.671 -2.585 43.282 1.00 23.45 1079 ARG A N 1
ATOM 8576 C CA . ARG A 1 1079 ? -4.337 -3.796 44.049 1.00 23.45 1079 ARG A CA 1
ATOM 8577 C C . ARG A 1 1079 ? -3.721 -4.844 43.121 1.00 23.45 1079 ARG A C 1
ATOM 8579 O O . ARG A 1 1079 ? -4.415 -5.368 42.258 1.00 23.45 1079 ARG A O 1
ATOM 8586 N N . SER A 1 1080 ? -2.469 -5.193 43.390 1.00 26.39 1080 SER A N 1
ATOM 8587 C CA . SER A 1 1080 ? -1.854 -6.472 43.019 1.00 26.39 1080 SER A CA 1
ATOM 8588 C C . SER A 1 1080 ? -1.321 -7.106 44.310 1.00 26.39 1080 SER A C 1
ATOM 8590 O O . SER A 1 1080 ? -0.792 -6.360 45.137 1.00 26.39 1080 SER A O 1
ATOM 8592 N N . PRO A 1 1081 ? -1.469 -8.421 44.539 1.00 30.22 1081 PRO A N 1
ATOM 8593 C CA . PRO A 1 1081 ? -0.942 -9.060 45.742 1.00 30.22 1081 PRO A CA 1
ATOM 8594 C C . PRO A 1 1081 ? 0.577 -9.295 45.644 1.00 30.22 1081 PRO A C 1
ATOM 8596 O O . PRO A 1 1081 ? 1.042 -9.961 44.724 1.00 30.22 1081 PRO A O 1
ATOM 8599 N N . GLU A 1 1082 ? 1.330 -8.789 46.624 1.00 24.78 1082 GLU A N 1
ATOM 8600 C CA . GLU A 1 1082 ? 2.713 -9.188 46.934 1.00 24.78 1082 GLU A CA 1
ATOM 8601 C C . GLU A 1 1082 ? 2.718 -9.880 48.310 1.00 24.78 1082 GLU A C 1
ATOM 8603 O O . GLU A 1 1082 ? 2.599 -9.202 49.328 1.00 24.78 1082 GLU A O 1
ATOM 8608 N N . VAL A 1 1083 ? 2.812 -11.216 48.336 1.00 28.28 1083 VAL A N 1
ATOM 8609 C CA . VAL A 1 1083 ? 3.023 -12.090 49.517 1.00 28.28 1083 VAL A CA 1
ATOM 8610 C C . VAL A 1 1083 ? 3.564 -13.431 48.984 1.00 28.28 1083 VAL A C 1
ATOM 8612 O O . VAL A 1 1083 ? 2.961 -13.955 48.051 1.00 28.28 1083 VAL A O 1
ATOM 8615 N N . SER A 1 1084 ? 4.617 -14.077 49.494 1.00 26.55 1084 SER A N 1
ATOM 8616 C CA . SER A 1 1084 ? 5.784 -13.646 50.292 1.00 26.55 1084 SER A CA 1
ATOM 8617 C C . SER A 1 1084 ? 6.798 -14.804 50.286 1.00 26.55 1084 SER A C 1
ATOM 8619 O O . SER A 1 1084 ? 6.395 -15.929 50.582 1.00 26.55 1084 SER A O 1
ATOM 8621 N N . ASP A 1 1085 ? 8.080 -14.553 50.016 1.00 24.70 1085 ASP A N 1
ATOM 8622 C CA . ASP A 1 1085 ? 9.127 -15.577 50.163 1.00 24.70 1085 ASP A CA 1
ATOM 8623 C C . ASP A 1 1085 ? 9.699 -15.551 51.589 1.00 24.70 1085 ASP A C 1
ATOM 8625 O O . ASP A 1 1085 ? 10.518 -14.695 51.912 1.00 24.70 1085 ASP A O 1
ATOM 8629 N N . ASP A 1 1086 ? 9.271 -16.500 52.423 1.00 26.12 1086 ASP A N 1
ATOM 8630 C CA . ASP A 1 1086 ? 9.884 -16.836 53.714 1.00 26.12 1086 ASP A CA 1
ATOM 8631 C C . ASP A 1 1086 ? 9.696 -18.343 53.963 1.00 26.12 1086 ASP A C 1
ATOM 8633 O O . ASP A 1 1086 ? 8.568 -18.823 54.090 1.00 26.12 1086 ASP A O 1
ATOM 8637 N N . TYR A 1 1087 ? 10.794 -19.102 54.029 1.00 24.34 1087 TYR A N 1
ATOM 8638 C CA . TYR A 1 1087 ? 10.788 -20.528 54.377 1.00 24.34 1087 TYR A CA 1
ATOM 8639 C C . TYR A 1 1087 ? 11.950 -20.857 55.320 1.00 24.34 1087 TYR A C 1
ATOM 8641 O O . TYR A 1 1087 ? 13.117 -20.733 54.954 1.00 24.34 1087 TYR A O 1
ATOM 8649 N N . HIS A 1 1088 ? 11.609 -21.328 56.521 1.00 25.52 1088 HIS A N 1
ATOM 8650 C CA . HIS A 1 1088 ? 12.536 -21.942 57.475 1.00 25.52 1088 HIS A CA 1
ATOM 8651 C C . HIS A 1 1088 ? 12.423 -23.484 57.458 1.00 25.52 1088 HIS A C 1
ATOM 8653 O O . HIS A 1 1088 ? 11.605 -24.067 56.747 1.00 25.52 1088 HIS A O 1
ATOM 8659 N N . GLU A 1 1089 ? 13.308 -24.145 58.201 1.00 24.67 1089 GLU A N 1
ATOM 8660 C CA . GLU A 1 1089 ? 13.746 -25.527 57.976 1.00 24.67 1089 GLU A CA 1
ATOM 8661 C C . GLU A 1 1089 ? 12.877 -26.659 58.585 1.00 24.67 1089 GLU A C 1
ATOM 8663 O O . GLU A 1 1089 ? 12.356 -26.544 59.687 1.00 24.67 1089 GLU A O 1
ATOM 8668 N N . VAL A 1 1090 ? 12.871 -27.811 57.885 1.00 25.72 1090 VAL A N 1
ATOM 8669 C CA . VAL A 1 1090 ? 13.044 -29.198 58.405 1.00 25.72 1090 VAL A CA 1
ATOM 8670 C C . VAL A 1 1090 ? 12.102 -29.744 59.509 1.00 25.72 1090 VAL A C 1
ATOM 8672 O O . VAL A 1 1090 ? 12.248 -29.393 60.672 1.00 25.72 1090 VAL A O 1
ATOM 8675 N N . GLN A 1 1091 ? 11.317 -30.804 59.197 1.00 24.72 1091 GLN A N 1
ATOM 8676 C CA . GLN A 1 1091 ? 11.543 -32.199 59.689 1.00 24.72 1091 GLN A CA 1
ATOM 8677 C C . GLN A 1 1091 ? 10.651 -33.270 58.985 1.00 24.72 1091 GLN A C 1
ATOM 8679 O O . GLN A 1 1091 ? 10.053 -32.976 57.954 1.00 24.72 1091 GLN A O 1
ATOM 8684 N N . LYS A 1 1092 ? 10.645 -34.543 59.447 1.00 25.52 1092 LYS A N 1
ATOM 8685 C CA . LYS A 1 1092 ? 10.167 -35.756 58.715 1.00 25.52 1092 LYS A CA 1
ATOM 8686 C C . LYS A 1 1092 ? 9.070 -36.578 59.439 1.00 25.52 1092 LYS A C 1
ATOM 8688 O O . LYS A 1 1092 ? 9.121 -36.693 60.657 1.00 25.52 1092 LYS A O 1
ATOM 8693 N N . SER A 1 1093 ? 8.280 -37.345 58.655 1.00 25.30 1093 SER A N 1
ATOM 8694 C CA . SER A 1 1093 ? 7.386 -38.493 59.029 1.00 25.30 1093 SER A CA 1
ATOM 8695 C C . SER A 1 1093 ? 6.124 -38.146 59.863 1.00 25.30 1093 SER A C 1
ATOM 8697 O O . SER A 1 1093 ? 6.143 -37.132 60.541 1.00 25.30 1093 SER A O 1
ATOM 8699 N N . THR A 1 1094 ? 4.972 -38.852 59.866 1.00 26.62 1094 THR A N 1
ATOM 8700 C CA . THR A 1 1094 ? 4.477 -40.191 59.402 1.00 26.62 1094 THR A CA 1
ATOM 8701 C C . THR A 1 1094 ? 3.058 -40.062 58.751 1.00 26.62 1094 THR A C 1
ATOM 8703 O O . THR A 1 1094 ? 2.562 -38.948 58.636 1.00 26.62 1094 THR A O 1
ATOM 8706 N N . GLY A 1 1095 ? 2.296 -41.081 58.292 1.00 24.55 1095 GLY A N 1
ATOM 8707 C CA . GLY A 1 1095 ? 2.596 -42.482 57.920 1.00 24.55 1095 GLY A CA 1
ATOM 8708 C C . GLY A 1 1095 ? 1.513 -43.556 58.244 1.00 24.55 1095 GLY A C 1
ATOM 8709 O O . GLY A 1 1095 ? 1.626 -44.161 59.301 1.00 24.55 1095 GLY A O 1
ATOM 8710 N N . ILE A 1 1096 ? 0.612 -43.900 57.284 1.00 22.81 1096 ILE A N 1
ATOM 8711 C CA . ILE A 1 1096 ? -0.243 -45.146 57.186 1.00 22.81 1096 ILE A CA 1
ATOM 8712 C C . ILE A 1 1096 ? -1.420 -45.265 58.219 1.00 22.81 1096 ILE A C 1
ATOM 8714 O O . ILE A 1 1096 ? -1.201 -44.843 59.349 1.00 22.81 1096 ILE A O 1
ATOM 8718 N N . PRO A 1 1097 ? -2.653 -45.813 57.933 1.00 33.97 1097 PRO A N 1
ATOM 8719 C CA . PRO A 1 1097 ? -3.098 -46.780 56.891 1.00 33.97 1097 PRO A CA 1
ATOM 8720 C C . PRO A 1 1097 ? -4.430 -46.475 56.120 1.00 33.97 1097 PRO A C 1
ATOM 8722 O O . PRO A 1 1097 ? -5.008 -45.398 56.205 1.00 33.97 1097 PRO A O 1
ATOM 8725 N N . ILE A 1 1098 ? -4.917 -47.484 55.370 1.00 30.97 1098 ILE A N 1
ATOM 8726 C CA . ILE A 1 1098 ? -6.160 -47.569 54.561 1.00 30.97 1098 ILE A CA 1
ATOM 8727 C C . ILE A 1 1098 ? -7.186 -48.544 55.201 1.00 30.97 1098 ILE A C 1
ATOM 8729 O O . ILE A 1 1098 ? -6.765 -49.581 55.716 1.00 30.97 1098 ILE A O 1
ATOM 8733 N N . PRO A 1 1099 ? -8.510 -48.330 55.038 1.00 28.77 1099 PRO A N 1
ATOM 8734 C CA . PRO A 1 1099 ? -9.527 -49.398 54.938 1.00 28.77 1099 PRO A CA 1
ATOM 8735 C C . PRO A 1 1099 ? -10.250 -49.351 53.560 1.00 28.77 1099 PRO A C 1
ATOM 8737 O O . PRO A 1 1099 ? -10.712 -48.296 53.144 1.00 28.77 1099 PRO A O 1
ATOM 8740 N N . ILE A 1 1100 ? -10.222 -50.367 52.683 1.00 27.19 1100 ILE A N 1
ATOM 8741 C CA . ILE A 1 1100 ? -10.803 -51.736 52.722 1.00 27.19 1100 ILE A CA 1
ATOM 8742 C C . ILE A 1 1100 ? -12.324 -51.773 52.419 1.00 27.19 1100 ILE A C 1
ATOM 8744 O O . ILE A 1 1100 ? -13.114 -51.061 53.027 1.00 27.19 1100 ILE A O 1
ATOM 8748 N N . LYS A 1 1101 ? -12.720 -52.625 51.451 1.00 32.47 1101 LYS A N 1
ATOM 8749 C CA . LYS A 1 1101 ? -14.093 -52.809 50.917 1.00 32.47 1101 LYS A CA 1
ATOM 8750 C C . LYS A 1 1101 ? -14.851 -53.983 51.564 1.00 32.47 1101 LYS A C 1
ATOM 8752 O O . LYS A 1 1101 ? -14.226 -54.966 51.955 1.00 32.47 1101 LYS A O 1
ATOM 8757 N N . PRO A 1 1102 ? -16.191 -53.961 51.477 1.00 39.88 1102 PRO A N 1
ATOM 8758 C CA . PRO A 1 1102 ? -17.002 -55.055 50.895 1.00 39.88 1102 PRO A CA 1
ATOM 8759 C C . PRO A 1 1102 ? -17.954 -54.521 49.781 1.00 39.88 1102 PRO A C 1
ATOM 8761 O O . PRO A 1 1102 ? -17.947 -53.322 49.523 1.00 39.88 1102 PRO A O 1
ATOM 8764 N N . ALA A 1 1103 ? -18.830 -55.277 49.095 1.00 25.02 1103 ALA A N 1
ATOM 8765 C CA . ALA A 1 1103 ? -18.822 -56.658 48.564 1.00 25.02 1103 ALA A CA 1
ATOM 8766 C C . ALA A 1 1103 ? -20.066 -56.851 47.627 1.00 25.02 1103 ALA A C 1
ATOM 8768 O O . ALA A 1 1103 ? -20.820 -55.903 47.439 1.00 25.02 1103 ALA A O 1
ATOM 8769 N N . LEU A 1 1104 ? -20.300 -58.075 47.106 1.00 27.41 1104 LEU A N 1
ATOM 8770 C CA . LEU A 1 1104 ? -21.463 -58.547 46.298 1.00 27.41 1104 LEU A CA 1
ATOM 8771 C C . LEU A 1 1104 ? -21.655 -57.964 44.868 1.00 27.41 1104 LEU A C 1
ATOM 8773 O O . LEU A 1 1104 ? -21.283 -56.831 44.601 1.00 27.41 1104 LEU A O 1
ATOM 8777 N N . SER A 1 1105 ? -22.290 -58.653 43.897 1.00 25.02 1105 SER A N 1
ATOM 8778 C CA . SER A 1 1105 ? -22.307 -60.099 43.539 1.00 25.02 1105 SER A CA 1
ATOM 8779 C C . SER A 1 1105 ? -22.950 -60.318 42.146 1.00 25.02 1105 SER A C 1
ATOM 8781 O O . SER A 1 1105 ? -23.866 -59.592 41.773 1.00 25.02 1105 SER A O 1
ATOM 8783 N N . LEU A 1 1106 ? -22.518 -61.344 41.397 1.00 27.08 1106 LEU A N 1
ATOM 8784 C CA . LEU A 1 1106 ? -23.057 -61.748 40.076 1.00 27.08 1106 LEU A CA 1
ATOM 8785 C C . LEU A 1 1106 ? -24.437 -62.442 40.141 1.00 27.08 1106 LEU A C 1
ATOM 8787 O O . LEU A 1 1106 ? -24.739 -63.113 41.128 1.00 27.08 1106 LEU A O 1
ATOM 8791 N N . PRO A 1 1107 ? -25.198 -62.424 39.028 1.00 29.09 1107 PRO A N 1
ATOM 8792 C CA . PRO A 1 1107 ? -25.638 -63.692 38.416 1.00 29.09 1107 PRO A CA 1
ATOM 8793 C C . PRO A 1 1107 ? -25.245 -63.836 36.919 1.00 29.09 1107 PRO A C 1
ATOM 8795 O O . PRO A 1 1107 ? -24.393 -63.103 36.423 1.00 29.09 1107 PRO A O 1
ATOM 8798 N N . LYS A 1 1108 ? -25.760 -64.870 36.225 1.00 25.81 1108 LYS A N 1
ATOM 8799 C CA . LYS A 1 1108 ? -25.194 -65.457 34.980 1.00 25.81 1108 LYS A CA 1
ATOM 8800 C C . LYS A 1 1108 ? -26.099 -65.344 33.729 1.00 25.81 1108 LYS A C 1
ATOM 8802 O O . LYS A 1 1108 ? -27.287 -65.069 33.830 1.00 25.81 1108 LYS A O 1
ATOM 8807 N N . HIS A 1 1109 ? -25.503 -65.651 32.568 1.00 32.69 1109 HIS A N 1
ATOM 8808 C CA . HIS A 1 1109 ? -26.109 -65.904 31.242 1.00 32.69 1109 HIS A CA 1
ATOM 8809 C C . HIS A 1 1109 ? -27.331 -66.848 31.218 1.00 32.69 1109 HIS A C 1
ATOM 8811 O O . HIS A 1 1109 ? -27.426 -67.756 32.045 1.00 32.69 1109 HIS A O 1
ATOM 8817 N N . PRO A 1 1110 ? -28.135 -66.759 30.137 1.00 30.88 1110 PRO A N 1
ATOM 8818 C CA . PRO A 1 1110 ? -28.248 -67.887 29.187 1.00 30.88 1110 PRO A CA 1
ATOM 8819 C C . PRO A 1 1110 ? -27.820 -67.545 27.728 1.00 30.88 1110 PRO A C 1
ATOM 8821 O O . PRO A 1 1110 ? -27.147 -66.538 27.491 1.00 30.88 1110 PRO A O 1
ATOM 8824 N N . LYS A 1 1111 ? -28.130 -68.443 26.772 1.00 26.45 1111 LYS A N 1
ATOM 8825 C CA . LYS A 1 1111 ? -27.755 -68.458 25.334 1.00 26.45 1111 LYS A CA 1
ATOM 8826 C C . LYS A 1 1111 ? -28.896 -69.039 24.456 1.00 26.45 1111 LYS A C 1
ATOM 8828 O O . LYS A 1 1111 ? -29.771 -69.693 25.010 1.00 26.45 1111 LYS A O 1
ATOM 8833 N N . ASN A 1 1112 ? -28.728 -68.957 23.121 1.00 27.83 1112 ASN A N 1
ATOM 8834 C CA . ASN A 1 1112 ? -29.481 -69.639 22.037 1.00 27.83 1112 ASN A CA 1
ATOM 8835 C C . ASN A 1 1112 ? -30.902 -69.061 21.798 1.00 27.83 1112 ASN A C 1
ATOM 8837 O O . ASN A 1 1112 ? -31.385 -68.317 22.644 1.00 27.83 1112 ASN A O 1
ATOM 8841 N N . GLU A 1 1113 ? -31.576 -69.225 20.648 1.00 25.69 1113 GLU A N 1
ATOM 8842 C CA . GLU A 1 1113 ? -31.562 -70.236 19.552 1.00 25.69 1113 GLU A CA 1
ATOM 8843 C C . GLU A 1 1113 ? -31.439 -69.581 18.136 1.00 25.69 1113 GLU A C 1
ATOM 8845 O O . GLU A 1 1113 ? -31.683 -68.385 18.008 1.00 25.69 1113 GLU A O 1
ATOM 8850 N N . MET A 1 1114 ? -30.750 -70.171 17.134 1.00 29.47 1114 MET A N 1
ATOM 8851 C CA . MET A 1 1114 ? -31.189 -71.131 16.072 1.00 29.47 1114 MET A CA 1
ATOM 8852 C C . MET A 1 1114 ? -32.362 -70.656 15.180 1.00 29.47 1114 MET A C 1
ATOM 8854 O O . MET A 1 1114 ? -33.282 -70.034 15.688 1.00 29.47 1114 MET A O 1
ATOM 8858 N N . GLU A 1 1115 ? -32.472 -70.952 13.872 1.00 32.53 1115 GLU A N 1
ATOM 8859 C CA . GLU A 1 1115 ? -31.560 -71.348 12.755 1.00 32.53 1115 GLU A CA 1
ATOM 8860 C C . GLU A 1 1115 ? -32.324 -71.022 11.423 1.00 32.53 1115 GLU A C 1
ATOM 8862 O O . GLU A 1 1115 ? -33.438 -70.511 11.497 1.00 32.53 1115 GLU A O 1
ATOM 8867 N N . ASN A 1 1116 ? -31.895 -71.211 10.163 1.00 29.44 1116 ASN A N 1
ATOM 8868 C CA . ASN A 1 1116 ? -30.789 -71.940 9.506 1.00 29.44 1116 ASN A CA 1
ATOM 8869 C C . ASN A 1 1116 ? -30.229 -71.048 8.342 1.00 29.44 1116 ASN A C 1
ATOM 8871 O O . ASN A 1 1116 ? -30.072 -69.861 8.605 1.00 29.44 1116 ASN A O 1
ATOM 8875 N N . THR A 1 1117 ? -29.896 -71.349 7.067 1.00 28.91 1117 THR A N 1
ATOM 8876 C CA . THR A 1 1117 ? -29.739 -72.493 6.107 1.00 28.91 1117 THR A CA 1
ATOM 8877 C C . THR A 1 1117 ? -28.922 -71.916 4.908 1.00 28.91 1117 THR A C 1
ATOM 8879 O O . THR A 1 1117 ? -29.028 -70.718 4.668 1.00 28.91 1117 THR A O 1
ATOM 8882 N N . SER A 1 1118 ? -28.155 -72.618 4.054 1.00 26.55 1118 SER A N 1
ATOM 8883 C CA . SER A 1 1118 ? -27.701 -74.022 3.978 1.00 26.55 1118 SER A CA 1
ATOM 8884 C C . SER A 1 1118 ? -26.570 -74.216 2.920 1.00 26.55 1118 SER A C 1
ATOM 8886 O O . SER A 1 1118 ? -26.470 -73.452 1.971 1.00 26.55 1118 SER A O 1
ATOM 8888 N N . ILE A 1 1119 ? -25.741 -75.266 3.093 1.00 33.00 1119 ILE A N 1
ATOM 8889 C CA . ILE A 1 1119 ? -25.276 -76.284 2.097 1.00 33.00 1119 ILE A CA 1
ATOM 8890 C C . ILE A 1 1119 ? -24.777 -75.783 0.696 1.00 33.00 1119 ILE A C 1
ATOM 8892 O O . ILE A 1 1119 ? -25.543 -75.212 -0.065 1.00 33.00 1119 ILE A O 1
ATOM 8896 N N . LYS A 1 1120 ? -23.549 -76.079 0.200 1.00 26.83 1120 LYS A N 1
ATOM 8897 C CA . LYS A 1 1120 ? -22.876 -77.409 0.086 1.00 26.83 1120 LYS A CA 1
ATOM 8898 C C . LYS A 1 1120 ? -21.322 -77.359 -0.022 1.00 26.83 1120 LYS A C 1
ATOM 8900 O O . LYS A 1 1120 ? -20.732 -76.321 -0.286 1.00 26.83 1120 LYS A O 1
ATOM 8905 N N . LEU A 1 1121 ? -20.692 -78.529 0.157 1.00 28.34 1121 LEU A N 1
ATOM 8906 C CA . LEU A 1 1121 ? -19.242 -78.887 0.123 1.00 28.34 1121 LEU A CA 1
ATOM 8907 C C . LEU A 1 1121 ? -18.900 -79.691 -1.187 1.00 28.34 1121 LEU A C 1
ATOM 8909 O O . LEU A 1 1121 ? -19.838 -79.777 -1.987 1.00 28.34 1121 LEU A O 1
ATOM 8913 N N . PRO A 1 1122 ? -17.703 -80.318 -1.467 1.00 44.97 1122 PRO A N 1
ATOM 8914 C CA . PRO A 1 1122 ? -16.580 -80.716 -0.569 1.00 44.97 1122 PRO A CA 1
ATOM 8915 C C . PRO A 1 1122 ? -15.087 -80.775 -1.081 1.00 44.97 1122 PRO A C 1
ATOM 8917 O O . PRO A 1 1122 ? -14.825 -81.017 -2.250 1.00 44.97 1122 PRO A O 1
ATOM 8920 N N . LEU A 1 1123 ? -14.133 -80.784 -0.117 1.00 33.84 1123 LEU A N 1
ATOM 8921 C CA . LEU A 1 1123 ? -12.849 -81.563 -0.031 1.00 33.84 1123 LEU A CA 1
ATOM 8922 C C . LEU A 1 1123 ? -11.702 -81.367 -1.083 1.00 33.84 1123 LEU A C 1
ATOM 8924 O O . LEU A 1 1123 ? -11.933 -80.939 -2.200 1.00 33.84 1123 LEU A O 1
ATOM 8928 N N . SER A 1 1124 ? -10.405 -81.644 -0.801 1.00 29.77 1124 SER A N 1
ATOM 8929 C CA . SER A 1 1124 ? -9.798 -82.594 0.174 1.00 29.77 1124 SER A CA 1
ATOM 8930 C C . SER A 1 1124 ? -8.563 -82.117 1.012 1.00 29.77 1124 SER A C 1
ATOM 8932 O O . SER A 1 1124 ? -8.759 -81.297 1.908 1.00 29.77 1124 SER A O 1
ATOM 8934 N N . ARG A 1 1125 ? -7.356 -82.738 0.917 1.00 31.02 1125 ARG A N 1
ATOM 8935 C CA . ARG A 1 1125 ? -6.292 -82.724 1.979 1.00 31.02 1125 ARG A CA 1
ATOM 8936 C C . ARG A 1 1125 ? -4.890 -83.268 1.550 1.00 31.02 1125 ARG A C 1
ATOM 8938 O O . ARG A 1 1125 ? -4.799 -83.870 0.491 1.00 31.02 1125 ARG A O 1
ATOM 8945 N N . GLN A 1 1126 ? -3.890 -83.214 2.468 1.00 28.94 1126 GLN A N 1
ATOM 8946 C CA . GLN A 1 1126 ? -2.513 -83.832 2.485 1.00 28.94 1126 GLN A CA 1
ATOM 8947 C C . GLN A 1 1126 ? -1.328 -82.944 1.986 1.00 28.94 1126 GLN A C 1
ATOM 8949 O O . GLN A 1 1126 ? -1.566 -82.099 1.137 1.00 28.94 1126 GLN A O 1
ATOM 8954 N N . ARG A 1 1127 ? -0.045 -83.053 2.432 1.00 28.52 1127 ARG A N 1
ATOM 8955 C CA . ARG A 1 1127 ? 0.644 -83.750 3.575 1.00 28.52 1127 ARG A CA 1
ATOM 8956 C C . ARG A 1 1127 ? 2.019 -83.080 3.932 1.00 28.52 1127 ARG A C 1
ATOM 8958 O O . ARG A 1 1127 ? 2.328 -82.020 3.410 1.00 28.52 1127 ARG A O 1
ATOM 8965 N N . ASN A 1 1128 ? 2.812 -83.686 4.840 1.00 26.34 1128 ASN A N 1
ATOM 8966 C CA . ASN A 1 1128 ? 4.034 -83.151 5.501 1.00 26.34 1128 ASN A CA 1
ATOM 8967 C C . ASN A 1 1128 ? 5.407 -83.558 4.873 1.00 26.34 1128 ASN A C 1
ATOM 8969 O O . ASN A 1 1128 ? 5.453 -84.466 4.052 1.00 26.34 1128 ASN A O 1
ATOM 8973 N N . TYR A 1 1129 ? 6.498 -83.006 5.457 1.00 26.08 1129 TYR A N 1
ATOM 8974 C CA . TYR A 1 1129 ? 7.957 -83.331 5.384 1.00 26.08 1129 TYR A CA 1
ATOM 8975 C C . TYR A 1 1129 ? 8.807 -82.715 4.242 1.00 26.08 1129 TYR A C 1
ATOM 8977 O O . TYR A 1 1129 ? 8.256 -82.353 3.213 1.00 26.08 1129 TYR A O 1
ATOM 8985 N N . LYS A 1 1130 ? 10.163 -82.703 4.285 1.00 26.16 1130 LYS A N 1
ATOM 8986 C CA . LYS A 1 1130 ? 11.217 -82.214 5.244 1.00 26.16 1130 LYS A CA 1
ATOM 8987 C C . LYS A 1 1130 ? 12.613 -82.596 4.665 1.00 26.16 1130 LYS A C 1
ATOM 8989 O O . LYS A 1 1130 ? 12.692 -83.638 4.030 1.00 26.16 1130 LYS A O 1
ATOM 8994 N N . ASN A 1 1131 ? 13.698 -81.882 5.031 1.00 27.41 1131 ASN A N 1
ATOM 8995 C CA . ASN A 1 1131 ? 15.134 -82.253 4.845 1.00 27.41 1131 ASN A CA 1
ATOM 8996 C C . ASN A 1 1131 ? 15.686 -82.218 3.379 1.00 27.41 1131 ASN A C 1
ATOM 8998 O O . ASN A 1 1131 ? 14.914 -82.394 2.451 1.00 27.41 1131 ASN A O 1
ATOM 9002 N N . MET A 1 1132 ? 16.989 -82.016 3.070 1.00 27.66 1132 MET A N 1
ATOM 9003 C CA . MET A 1 1132 ? 18.189 -81.603 3.851 1.00 27.66 1132 MET A CA 1
ATOM 9004 C C . MET A 1 1132 ? 19.392 -81.211 2.943 1.00 27.66 1132 MET A C 1
ATOM 9006 O O . MET A 1 1132 ? 19.620 -81.924 1.977 1.00 27.66 1132 MET A O 1
ATOM 9010 N N . LYS A 1 1133 ? 20.251 -80.265 3.405 1.00 27.12 1133 LYS A N 1
ATOM 9011 C CA . LYS A 1 1133 ? 21.706 -80.073 3.077 1.00 27.12 1133 LYS A CA 1
ATOM 9012 C C . LYS A 1 1133 ? 22.075 -79.763 1.595 1.00 27.12 1133 LYS A C 1
ATOM 9014 O O . LYS A 1 1133 ? 21.357 -80.170 0.702 1.00 27.12 1133 LYS A O 1
ATOM 9019 N N . THR A 1 1134 ? 23.161 -79.078 1.198 1.00 30.97 1134 THR A N 1
ATOM 9020 C CA . THR A 1 1134 ? 24.239 -78.204 1.772 1.00 30.97 1134 THR A CA 1
ATOM 9021 C C . THR A 1 1134 ? 24.808 -77.374 0.569 1.00 30.97 1134 THR A C 1
ATOM 9023 O O . THR A 1 1134 ? 24.226 -77.471 -0.505 1.00 30.97 1134 THR A O 1
ATOM 9026 N N . ASP A 1 1135 ? 25.858 -76.534 0.564 1.00 29.67 1135 ASP A N 1
ATOM 9027 C CA . ASP A 1 1135 ? 27.012 -76.248 1.443 1.00 29.67 1135 ASP A CA 1
ATOM 9028 C C . ASP A 1 1135 ? 27.611 -74.838 1.140 1.00 29.67 1135 ASP A C 1
ATOM 9030 O O . ASP A 1 1135 ? 27.323 -74.317 0.069 1.00 29.67 1135 ASP A O 1
ATOM 9034 N N . LYS A 1 1136 ? 28.518 -74.316 1.999 1.00 30.55 1136 LYS A N 1
ATOM 9035 C CA . LYS A 1 1136 ? 29.569 -73.273 1.741 1.00 30.55 1136 LYS A CA 1
ATOM 9036 C C . LYS A 1 1136 ? 29.194 -71.878 1.151 1.00 30.55 1136 LYS A C 1
ATOM 9038 O O . LYS A 1 1136 ? 28.385 -71.771 0.250 1.00 30.55 1136 LYS A O 1
ATOM 9043 N N . THR A 1 1137 ? 29.861 -70.746 1.453 1.00 36.34 1137 THR A N 1
ATOM 9044 C CA . THR A 1 1137 ? 30.499 -70.172 2.675 1.00 36.34 1137 THR A CA 1
ATOM 9045 C C . THR A 1 1137 ? 31.011 -68.737 2.380 1.00 36.34 1137 THR A C 1
ATOM 9047 O O . THR A 1 1137 ? 31.254 -68.411 1.227 1.00 36.34 1137 THR A O 1
ATOM 9050 N N . PHE A 1 1138 ? 31.345 -67.982 3.443 1.00 30.19 1138 PHE A N 1
ATOM 9051 C CA . PHE A 1 1138 ? 32.286 -66.835 3.497 1.00 30.19 1138 PHE A CA 1
ATOM 9052 C C . PHE A 1 1138 ? 31.859 -65.440 2.969 1.00 30.19 1138 PHE A C 1
ATOM 9054 O O . PHE A 1 1138 ? 31.605 -65.247 1.792 1.00 30.19 1138 PHE A O 1
ATOM 9061 N N . LYS A 1 1139 ? 31.880 -64.482 3.920 1.00 35.56 1139 LYS A N 1
ATOM 9062 C CA . LYS A 1 1139 ? 32.458 -63.108 3.957 1.00 35.56 1139 LYS A CA 1
ATOM 9063 C C . LYS A 1 1139 ? 32.726 -62.360 2.622 1.00 35.56 1139 LYS A C 1
ATOM 9065 O O . LYS A 1 1139 ? 33.184 -62.949 1.655 1.00 35.56 1139 LYS A O 1
ATOM 9070 N N . LYS A 1 1140 ? 32.641 -61.025 2.589 1.00 41.28 1140 LYS A N 1
ATOM 9071 C CA . LYS A 1 1140 ? 32.841 -60.065 3.697 1.00 41.28 1140 LYS A CA 1
ATOM 9072 C C . LYS A 1 1140 ? 32.026 -58.788 3.517 1.00 41.28 1140 LYS A C 1
ATOM 9074 O O . LYS A 1 1140 ? 31.880 -58.379 2.350 1.00 41.28 1140 LYS A O 1
#

pLDDT: mean 71.85, std 26.91, range [22.16, 98.75]

Solvent-accessible surface area (backbone atoms only — not comparable to full-atom values): 69020 Å² total; per-residue (Å²): 79,34,33,34,40,34,6,27,44,67,10,43,53,66,59,52,54,53,52,48,54,53,47,27,69,72,72,72,47,77,67,65,35,36,40,38,23,6,22,46,28,66,18,68,48,74,69,34,56,68,48,23,60,54,60,80,94,73,62,74,67,68,44,39,29,38,35,49,72,60,80,39,76,54,94,43,45,31,40,32,35,42,18,67,45,29,16,55,60,61,51,51,42,24,45,78,18,44,60,70,27,67,53,29,36,36,39,19,53,39,34,47,35,31,46,21,76,37,34,38,36,37,39,22,11,37,76,41,83,94,50,20,48,30,31,66,52,66,57,86,86,63,48,90,60,39,37,51,56,63,34,34,33,42,51,66,59,54,55,53,62,68,37,64,78,76,79,36,44,34,36,39,26,9,46,38,36,38,69,49,57,78,40,34,63,46,73,61,48,36,73,79,41,57,74,49,58,57,33,52,76,70,73,58,42,54,18,66,69,53,28,55,47,49,74,69,55,60,23,50,26,35,40,19,16,77,78,60,46,64,49,56,26,56,46,76,53,80,75,91,72,74,82,92,68,80,82,50,48,24,44,34,41,33,16,8,37,70,50,90,100,48,56,15,68,49,76,43,82,44,91,53,43,90,88,45,69,86,47,58,24,58,32,58,65,51,54,30,31,52,39,78,50,36,88,74,69,48,58,46,80,51,78,62,81,76,63,39,100,89,49,99,51,87,50,79,58,56,65,50,73,66,57,34,46,58,50,36,55,60,44,71,77,50,50,62,59,74,95,66,67,77,82,75,94,71,86,78,89,66,78,32,69,64,35,50,55,48,20,64,55,56,71,3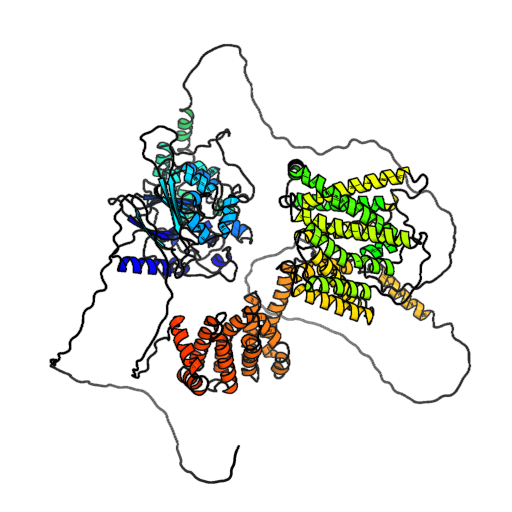8,81,50,68,58,32,61,74,72,68,57,76,89,83,85,85,84,76,94,70,100,78,79,66,67,72,66,54,68,59,62,74,73,72,80,83,88,88,83,82,91,81,91,79,89,83,87,88,86,88,87,85,84,89,81,90,83,90,85,82,87,79,84,91,77,84,87,85,86,89,87,82,89,89,81,92,85,83,85,87,82,87,80,92,84,90,80,84,92,76,88,74,84,76,78,87,78,76,82,82,51,67,72,66,48,53,59,52,69,60,34,59,99,63,42,62,88,51,67,64,58,60,49,50,37,54,20,34,51,49,34,31,53,55,28,49,52,62,40,50,75,82,42,63,72,72,53,54,61,50,52,46,69,75,43,44,68,49,44,63,58,26,38,58,33,14,46,27,44,42,52,24,56,57,42,49,60,52,49,54,46,62,40,56,71,52,62,44,58,39,61,58,36,57,37,53,53,48,36,52,54,53,41,30,68,75,70,71,50,86,78,50,75,57,39,51,49,17,40,53,37,35,34,53,13,54,36,43,55,47,64,72,90,81,84,75,88,71,87,64,96,60,58,69,68,59,55,51,50,52,50,51,51,28,41,51,25,51,27,50,23,49,43,50,46,43,40,39,57,67,40,76,83,35,58,84,53,57,69,43,56,56,48,38,35,28,28,52,37,26,36,52,49,38,48,54,50,45,53,59,50,61,73,67,55,92,80,71,93,65,59,86,65,52,52,78,72,35,67,66,56,49,47,52,31,55,52,53,19,53,54,51,53,54,49,52,66,43,39,66,79,42,52,66,70,57,49,55,56,30,57,52,53,30,56,45,52,51,57,56,46,39,35,78,74,71,62,52,81,84,45,72,50,48,53,52,14,44,52,37,35,52,48,16,52,53,49,25,68,74,58,54,100,58,102,60,76,58,68,68,56,39,56,48,53,34,53,50,52,50,50,48,52,56,65,65,70,48,76,62,75,75,55,56,60,52,52,59,52,47,58,61,46,51,74,62,58,79,75,81,85,86,89,82,86,83,89,81,89,87,87,89,85,91,86,86,92,83,92,83,92,90,91,84,91,89,80,90,85,90,86,90,83,90,91,83,90,81,90,82,88,86,89,83,85,86,84,89,83,88,87,84,84,83,86,76,52,71,68,54,48,52,47,46,55,48,46,53,50,30,52,46,26,46,51,45,39,69,42,55,78,72,54,55,96,55,42,52,78,61,32,60,88,53,48,47,58,58,37,58,60,32,41,46,44,96,47,66,69,37,25,50,32,27,47,53,26,48,52,49,41,49,70,66,40,90,60,42,61,57,57,54,54,52,46,42,52,65,26,52,62,45,89,80,51,54,69,59,24,32,54,48,38,42,69,44,45,46,61,50,50,50,51,47,39,67,71,52,52,90,53,73,79,57,63,73,61,52,53,51,50,52,53,46,35,52,70,30,42,80,34,85,93,38,19,70,56,28,48,60,34,50,52,47,43,27,65,72,70,33,56,73,59,45,50,55,46,29,60,74,78,38,50,68,58,42,56,54,50,54,55,47,31,61,76,68,61,58,74,79,77,86,75,86,87,89,85,90,80,90,84,86,86,88,88,82,88,87,83,90,85,86,88,84,91,86,91,85,85,89,83,91,77,91,80,86,75,92,88,84,80,97,81,85,85,84,89,90,83,88,87,83,90,90,88,85,90,86,88,81,90,83,87,88,82,84,90,82,89,80,91,87,90,88,80,91,88,87,84,87,90,86,90,88,87,92,82,89,80,90,87,79,90,82,83,88,132

Radius of gyration: 42.97 Å; Cα contacts (8 Å, |Δi|>4): 1305; chains: 1; bounding box: 97×139×134 Å

Nearest PDB structures (foldseek):
  5uki-assembly1_A  TM=8.489E-01  e=1.295E-24  Entamoeba histolytica
  6oh3-assembly1_A  TM=8.847E-01  e=2.155E-10  Mus musculus
  6xbo-assembly1_A  TM=8.574E-01  e=1.682E-10  Mus musculus
  6oh4-assembly2_B  TM=8.591E-01  e=4.348E-10  Mus musculus
  6i1z-assembly1_A  TM=7.843E-01  e=1.440E-09  Zea mays